Protein AF-H0FZ04-F1 (afdb_monomer_lite)

Sequence (799 aa):
MSITSPDDRISTYNPVVPTTEFPATFPLFDNDDIKVYVDGEERVDFAVSATYVEGISNDAKAVFATGVTGKVEVVGARDPHRTNRFKNGAPLPIRDQNLALDTLQAEVQEARRDISRSVKVPFGSEGFGIELGDPGQFLAVGADGQSIVTTNPPSGSGDMNSAVYDPEGRPDQFVLNIINRRFVSGMNADPVNNANRIAAAVTEWGSLGVGEIDINFPSGSLLIGVPPAWQVGGAQEGTAVRLTTGSKINFVGHGTILIPATNKIEMFVQNGMTDLAFQGIHFDNSPNGVLNNQAKPGTYTLGGGVAGLGNAANAAIRQYRGANLKVEDCKFSAFITGAEYIGNFDNIAELVGVLESVDVKAIGCAFPHLIHQPKEIYMHGGRCEDNIDSLNSSGSTLQDPGHFLYLTNRSGAFPDLIVISDIRDRGGMSSALKVRKGKQVTMGNINVFGSGRGVEISNVEKATVSDIVVSLDPAKHIAAVDSGPAGLELVNSGYVDITNVEIDIRGCAAFGARIQTDTPTTLPYANRGARVRNMTVMQDFANVGGGFPGQTGAVGKAPLICLDQVGLEITAFRHLHYGTIANTRAPIDLRNCDDARVIDARHICPDGDPTDKHRIVQFDASCSNGFVSLERDAIDVTAPLVNTSSTSIVSDLGTGNKIFVVGGYDAAYTPSVTFATPGNLSVAYAFQNGLYRLDGEWADVDFDVKFTPTYTTSGGEFRINLPFAAATGRDWAGEISIASKIDLGTNTRSIGLVVPAGASYALIRENQDNAVGGYTLQAAILSGTADVQVTGHIRYKRA

Radius of gyration: 42.65 Å; chains: 1; bounding b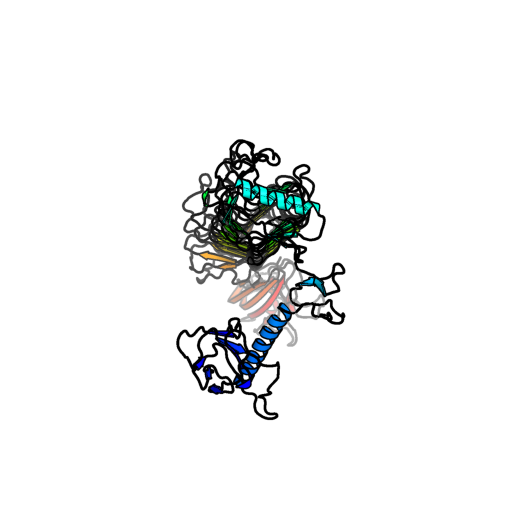ox: 112×84×124 Å

Structure (mmCIF, N/CA/C/O backbone):
data_AF-H0FZ04-F1
#
_entry.id   AF-H0FZ04-F1
#
loop_
_atom_site.group_PDB
_atom_site.id
_atom_site.type_symbol
_atom_site.label_atom_id
_atom_site.label_alt_id
_atom_site.label_comp_id
_atom_site.label_asym_id
_atom_site.label_entity_id
_atom_site.label_seq_id
_atom_site.pdbx_PDB_ins_code
_atom_site.Cartn_x
_atom_site.Cartn_y
_atom_site.Cartn_z
_atom_site.occupancy
_atom_site.B_iso_or_equiv
_atom_site.auth_seq_id
_atom_site.auth_comp_id
_atom_site.auth_asym_id
_atom_site.auth_atom_id
_atom_site.pdbx_PDB_model_num
ATOM 1 N N . MET A 1 1 ? 27.392 -24.748 -2.442 1.00 30.59 1 MET A N 1
ATOM 2 C CA . MET A 1 1 ? 27.437 -25.157 -3.859 1.00 30.59 1 MET A CA 1
ATOM 3 C C . MET A 1 1 ? 28.778 -24.720 -4.410 1.00 30.59 1 MET A C 1
ATOM 5 O O . MET A 1 1 ? 29.056 -23.529 -4.379 1.00 30.59 1 MET A O 1
ATOM 9 N N . SER A 1 2 ? 29.628 -25.677 -4.785 1.00 28.59 2 SER A N 1
ATOM 10 C CA . SER A 1 2 ? 30.872 -25.399 -5.507 1.00 28.59 2 SER A CA 1
ATOM 11 C C . SER A 1 2 ? 30.493 -25.035 -6.940 1.00 28.59 2 SER A C 1
ATOM 13 O O . SER A 1 2 ? 29.762 -25.787 -7.580 1.00 28.59 2 SER A O 1
ATOM 15 N N . ILE A 1 3 ? 30.906 -23.864 -7.414 1.00 30.61 3 ILE A N 1
ATOM 16 C CA . ILE A 1 3 ? 30.773 -23.502 -8.824 1.00 30.61 3 ILE A CA 1
ATOM 17 C C . ILE A 1 3 ? 32.007 -24.046 -9.543 1.00 30.61 3 ILE A C 1
ATOM 19 O O . ILE A 1 3 ? 33.107 -23.528 -9.376 1.00 30.61 3 ILE A O 1
ATOM 23 N N . THR A 1 4 ? 31.854 -25.121 -10.311 1.00 44.06 4 THR A N 1
ATOM 24 C CA . THR A 1 4 ? 32.871 -25.492 -11.295 1.00 44.06 4 THR A CA 1
ATOM 25 C C . THR A 1 4 ? 32.761 -24.497 -12.445 1.00 44.06 4 THR A C 1
ATOM 27 O O . THR A 1 4 ? 31.741 -24.422 -13.134 1.00 44.06 4 THR A O 1
ATOM 30 N N . SER A 1 5 ? 33.774 -23.642 -12.578 1.00 44.50 5 SER A N 1
ATOM 31 C CA . SER A 1 5 ? 33.934 -22.757 -13.730 1.00 44.50 5 SER A CA 1
ATOM 32 C C . SER A 1 5 ? 33.932 -23.590 -15.017 1.00 44.50 5 SER A C 1
ATOM 34 O O . SER A 1 5 ? 34.484 -24.690 -14.990 1.00 44.50 5 SER A O 1
ATOM 36 N N . PRO A 1 6 ? 33.337 -23.098 -16.120 1.00 49.50 6 PRO A N 1
ATOM 37 C CA . PRO A 1 6 ? 33.414 -23.765 -17.415 1.00 49.50 6 PRO A CA 1
ATOM 38 C C . PRO A 1 6 ? 34.866 -24.130 -17.733 1.00 49.50 6 PRO A C 1
ATOM 40 O O . PRO A 1 6 ? 35.738 -23.262 -17.692 1.00 49.50 6 PRO A O 1
ATOM 43 N N . ASP A 1 7 ? 35.116 -25.409 -17.987 1.00 64.25 7 ASP A N 1
ATOM 44 C CA . ASP A 1 7 ? 36.432 -25.936 -18.329 1.00 64.25 7 ASP A CA 1
ATOM 45 C C . ASP A 1 7 ? 36.414 -26.319 -19.810 1.00 64.25 7 ASP A C 1
ATOM 47 O O . ASP A 1 7 ? 35.649 -27.188 -20.238 1.00 64.25 7 ASP A O 1
ATOM 51 N N . ASP A 1 8 ? 37.231 -25.642 -20.614 1.00 69.81 8 ASP A N 1
ATOM 52 C CA . ASP A 1 8 ? 37.318 -25.904 -22.050 1.00 69.81 8 ASP A CA 1
ATOM 53 C C . ASP A 1 8 ? 38.012 -27.249 -22.360 1.00 69.81 8 ASP A C 1
ATOM 55 O O . ASP A 1 8 ? 37.997 -27.675 -23.515 1.00 69.81 8 ASP A O 1
ATOM 59 N N . ARG A 1 9 ? 38.558 -27.943 -21.340 1.00 84.06 9 ARG A N 1
ATOM 60 C CA . ARG A 1 9 ? 39.301 -29.221 -21.406 1.00 84.06 9 ARG A CA 1
ATOM 61 C C . ARG A 1 9 ? 40.410 -29.224 -22.458 1.00 84.06 9 ARG A C 1
ATOM 63 O O . ARG A 1 9 ? 40.648 -30.228 -23.132 1.00 84.06 9 ARG A O 1
ATOM 70 N N . ILE A 1 10 ? 41.072 -28.080 -22.613 1.00 91.56 10 ILE A N 1
ATOM 71 C CA . ILE A 1 10 ? 42.197 -27.886 -23.525 1.00 91.56 10 ILE A CA 1
ATOM 72 C C . ILE A 1 10 ? 43.300 -27.145 -22.774 1.00 91.56 10 ILE A C 1
ATOM 74 O O . ILE A 1 10 ? 43.073 -26.078 -22.204 1.00 91.56 10 ILE A O 1
ATOM 78 N N . SER A 1 11 ? 44.509 -27.694 -22.816 1.00 93.56 11 SER A N 1
ATOM 79 C CA . SER A 1 11 ? 45.725 -27.034 -22.346 1.00 93.56 11 SER A CA 1
ATOM 80 C C . SER A 1 11 ? 46.655 -26.823 -23.533 1.00 93.56 11 SER A C 1
ATOM 82 O O . SER A 1 11 ? 47.084 -27.785 -24.169 1.00 93.56 11 SER A O 1
ATOM 84 N N . THR A 1 12 ? 46.958 -25.564 -23.847 1.00 94.94 12 THR A N 1
ATOM 85 C CA . THR A 1 12 ? 47.806 -25.201 -24.990 1.00 94.94 12 THR A CA 1
ATOM 86 C C . THR A 1 12 ? 49.172 -24.717 -24.519 1.00 94.94 12 THR A C 1
ATOM 88 O O . THR A 1 12 ? 49.281 -23.836 -23.667 1.00 94.94 12 THR A O 1
ATOM 91 N N . TYR A 1 13 ? 50.221 -25.254 -25.131 1.00 96.25 13 TYR A N 1
ATOM 92 C CA . TYR A 1 13 ? 51.619 -24.931 -24.878 1.00 96.25 13 TYR A CA 1
ATOM 93 C C . TYR A 1 13 ? 52.319 -24.562 -26.189 1.00 96.25 13 TYR A C 1
ATOM 95 O O . TYR A 1 13 ? 51.899 -24.977 -27.265 1.00 96.25 13 TYR A O 1
ATOM 103 N N . ASN A 1 14 ? 53.399 -23.784 -26.109 1.00 96.56 14 ASN A N 1
ATOM 104 C CA . ASN A 1 14 ? 54.244 -23.468 -27.265 1.00 96.56 14 ASN A CA 1
ATOM 105 C C . ASN A 1 14 ? 55.738 -23.456 -26.876 1.00 96.56 14 ASN A C 1
ATOM 107 O O . ASN A 1 14 ? 56.360 -22.389 -26.832 1.00 96.56 14 ASN A O 1
ATOM 111 N N . PRO A 1 15 ? 56.312 -24.605 -26.468 1.00 95.19 15 PRO A N 1
ATOM 112 C CA . PRO A 1 15 ? 57.720 -24.706 -26.094 1.00 95.19 15 PRO A CA 1
ATOM 113 C C . PRO A 1 15 ? 58.668 -24.316 -27.236 1.00 95.19 15 PRO A C 1
ATOM 115 O O . PRO A 1 15 ? 58.660 -24.905 -28.317 1.00 95.19 15 PRO A O 1
ATOM 118 N N . VAL A 1 16 ? 59.559 -23.364 -26.952 1.00 94.19 16 VAL A N 1
ATOM 119 C CA . VAL A 1 16 ? 60.675 -22.972 -27.839 1.00 94.19 16 VAL A CA 1
ATOM 120 C C . VAL A 1 16 ? 61.965 -23.758 -27.567 1.00 94.19 16 VAL A C 1
ATOM 122 O O . VAL A 1 16 ? 62.942 -23.626 -28.297 1.00 94.19 16 VAL A O 1
ATOM 125 N N . VAL A 1 17 ? 61.973 -24.581 -26.515 1.00 94.69 17 VAL A N 1
ATOM 126 C CA . VAL A 1 17 ? 63.047 -25.522 -26.169 1.00 94.69 17 VAL A CA 1
ATOM 127 C C . VAL A 1 17 ? 62.456 -26.927 -26.025 1.00 94.69 17 VAL A C 1
ATOM 129 O O . VAL A 1 17 ? 61.313 -27.030 -25.573 1.00 94.69 17 VAL A O 1
ATOM 132 N N . PRO A 1 18 ? 63.186 -28.004 -26.380 1.00 97.12 18 PRO A N 1
ATOM 133 C CA . PRO A 1 18 ? 62.667 -29.368 -26.292 1.00 97.12 18 PRO A CA 1
ATOM 134 C C . PRO A 1 18 ? 62.122 -29.678 -24.893 1.00 97.12 18 PRO A C 1
ATOM 136 O O . PRO A 1 18 ? 62.878 -29.742 -23.925 1.00 97.12 18 PRO A O 1
ATOM 139 N N . THR A 1 19 ? 60.804 -29.852 -24.795 1.00 97.75 19 THR A N 1
ATOM 140 C CA . THR A 1 19 ? 60.079 -30.063 -23.534 1.00 97.75 19 THR A CA 1
ATOM 141 C C . THR A 1 19 ? 59.377 -31.413 -23.579 1.00 97.75 19 THR A C 1
ATOM 143 O O . THR A 1 19 ? 58.749 -31.752 -24.577 1.00 97.75 19 THR A O 1
ATOM 146 N N . THR A 1 20 ? 59.520 -32.215 -22.527 1.00 97.81 20 THR A N 1
ATOM 147 C CA . THR A 1 20 ? 59.006 -33.593 -22.497 1.00 97.81 20 THR A CA 1
ATOM 148 C C . THR A 1 20 ? 57.697 -33.743 -21.736 1.00 97.81 20 THR A C 1
ATOM 150 O O . THR A 1 20 ? 57.059 -34.773 -21.884 1.00 97.81 20 THR A O 1
ATOM 153 N N . GLU A 1 21 ? 57.290 -32.769 -20.921 1.00 98.19 21 GLU A N 1
ATOM 154 C CA . GLU A 1 21 ? 56.110 -32.879 -20.056 1.00 98.19 21 GLU A CA 1
ATOM 155 C C . GLU A 1 21 ? 55.128 -31.730 -20.298 1.00 98.19 21 GLU A C 1
ATOM 157 O O . GLU A 1 21 ? 55.513 -30.562 -20.259 1.00 98.19 21 GLU A O 1
ATOM 162 N N . PHE A 1 22 ? 53.855 -32.070 -20.493 1.00 98.00 22 PHE A N 1
ATOM 163 C CA . PHE A 1 22 ? 52.770 -31.128 -20.761 1.00 98.00 22 PHE A CA 1
ATOM 164 C C . PHE A 1 22 ? 51.592 -31.424 -19.822 1.00 98.00 22 PHE A C 1
ATOM 166 O O . PHE A 1 22 ? 50.894 -32.420 -20.027 1.00 98.00 22 PHE A O 1
ATOM 173 N N . PRO A 1 23 ? 51.394 -30.627 -18.755 1.00 97.38 23 PRO A N 1
ATOM 174 C CA . PRO A 1 23 ? 50.292 -30.827 -17.815 1.00 97.38 23 PRO A CA 1
ATOM 175 C C . PRO A 1 23 ? 48.907 -30.729 -18.478 1.00 97.38 23 PRO A C 1
ATOM 177 O O . PRO A 1 23 ? 48.724 -30.001 -19.447 1.00 97.38 23 PRO A O 1
ATOM 180 N N . ALA A 1 24 ? 47.915 -31.428 -17.934 1.00 95.00 24 ALA A N 1
ATOM 181 C CA . ALA A 1 24 ? 46.506 -31.170 -18.210 1.00 95.00 24 ALA A CA 1
ATOM 182 C C . ALA A 1 24 ? 45.972 -30.217 -17.130 1.00 95.00 24 ALA A C 1
ATOM 184 O O . ALA A 1 24 ? 46.071 -30.494 -15.937 1.00 95.00 24 ALA A O 1
ATOM 185 N N . THR A 1 25 ? 45.412 -29.077 -17.531 1.00 92.69 25 THR A N 1
ATOM 186 C CA . THR A 1 25 ? 44.824 -28.077 -16.615 1.00 92.69 25 THR A CA 1
ATOM 187 C C . THR A 1 25 ? 43.382 -28.405 -16.221 1.00 92.69 25 THR A C 1
ATOM 189 O O . THR A 1 25 ? 42.704 -27.563 -15.640 1.00 92.69 25 THR A O 1
ATOM 192 N N . PHE A 1 26 ? 42.927 -29.614 -16.548 1.00 88.44 26 PHE A N 1
ATOM 193 C CA . PHE A 1 26 ? 41.590 -30.139 -16.311 1.00 88.44 26 PHE A CA 1
ATOM 194 C C . PHE A 1 26 ? 41.685 -31.549 -15.704 1.00 88.44 26 PHE A C 1
ATOM 196 O O . PHE A 1 26 ? 42.663 -32.260 -15.955 1.00 88.44 26 PHE A O 1
ATOM 203 N N . PRO A 1 27 ? 40.695 -31.979 -14.905 1.00 88.50 27 PRO A N 1
ATOM 204 C CA . PRO A 1 27 ? 40.721 -33.285 -14.254 1.00 88.50 27 PRO A CA 1
ATOM 205 C C . PRO A 1 27 ? 40.596 -34.453 -15.249 1.00 88.50 27 PRO A C 1
ATOM 207 O O . PRO A 1 27 ? 39.780 -34.414 -16.183 1.00 88.50 27 PRO A O 1
ATOM 210 N N . LEU A 1 28 ? 41.361 -35.522 -14.991 1.00 89.44 28 LEU A N 1
ATOM 211 C CA . LEU A 1 28 ? 41.277 -36.819 -15.677 1.00 89.44 28 LEU A CA 1
ATOM 212 C C . LEU A 1 28 ? 40.706 -37.903 -14.772 1.00 89.44 28 LEU A C 1
ATOM 214 O O . LEU A 1 28 ? 40.906 -37.888 -13.556 1.00 89.44 28 LEU A O 1
ATOM 218 N N . PHE A 1 29 ? 40.029 -38.875 -15.373 1.00 85.88 29 PHE A N 1
ATOM 219 C CA . PHE A 1 29 ? 39.447 -40.018 -14.668 1.00 85.88 29 PHE A CA 1
ATOM 220 C C . PHE A 1 29 ? 40.064 -41.342 -15.126 1.00 85.88 29 PHE A C 1
ATOM 222 O O . PHE A 1 29 ? 40.096 -42.288 -14.339 1.00 85.88 29 PHE A O 1
ATOM 229 N N . ASP A 1 30 ? 40.599 -41.370 -16.345 1.00 89.19 30 ASP A N 1
ATOM 230 C CA . ASP A 1 30 ? 41.445 -42.424 -16.896 1.00 89.19 30 ASP A CA 1
ATOM 231 C C . ASP A 1 30 ? 42.598 -41.808 -17.717 1.00 89.19 30 ASP A C 1
ATOM 233 O O . ASP A 1 30 ? 42.529 -40.659 -18.155 1.00 89.19 30 ASP A O 1
ATOM 237 N N . ASN A 1 31 ? 43.674 -42.563 -17.934 1.00 93.44 31 ASN A N 1
ATOM 238 C CA . ASN A 1 31 ? 44.790 -42.139 -18.776 1.00 93.44 31 ASN A CA 1
ATOM 239 C C . ASN A 1 31 ? 44.381 -42.029 -20.250 1.00 93.44 31 ASN A C 1
ATOM 241 O O . ASN A 1 31 ? 44.954 -41.218 -20.974 1.00 93.44 31 ASN A O 1
ATOM 245 N N . ASP A 1 32 ? 43.377 -42.798 -20.672 1.00 92.75 32 ASP A N 1
ATOM 246 C CA . ASP A 1 32 ? 42.843 -42.756 -22.038 1.00 92.75 32 ASP A CA 1
ATOM 247 C C . ASP A 1 32 ? 41.937 -41.528 -22.286 1.00 92.75 32 ASP A C 1
ATOM 249 O O . ASP A 1 32 ? 41.511 -41.281 -23.413 1.00 92.75 32 ASP A O 1
ATOM 253 N N . ASP A 1 33 ? 41.677 -40.706 -21.259 1.00 90.69 33 ASP A N 1
ATOM 254 C CA . ASP A 1 33 ? 40.848 -39.498 -21.365 1.00 90.69 33 ASP A CA 1
ATOM 255 C C . ASP A 1 33 ? 41.566 -38.315 -22.046 1.00 90.69 33 ASP A C 1
ATOM 257 O O . ASP A 1 33 ? 40.977 -37.233 -22.127 1.00 90.69 33 ASP A O 1
ATOM 261 N N . ILE A 1 34 ? 42.812 -38.462 -22.523 1.00 94.44 34 ILE A N 1
ATOM 262 C CA . ILE A 1 34 ? 43.534 -37.391 -23.230 1.00 94.44 34 ILE A CA 1
ATOM 263 C C . ILE A 1 34 ? 43.989 -37.771 -24.630 1.00 94.44 34 ILE A C 1
ATOM 265 O O . ILE A 1 34 ? 44.487 -38.863 -24.888 1.00 94.44 34 ILE A O 1
ATOM 269 N N . LYS A 1 35 ? 43.914 -36.783 -25.518 1.00 96.56 35 LYS A N 1
ATOM 270 C CA . LYS A 1 35 ? 44.604 -36.754 -26.805 1.00 96.56 35 LYS A CA 1
ATOM 271 C C . LYS A 1 35 ? 45.598 -35.608 -26.812 1.00 96.56 35 LYS A C 1
ATOM 273 O O . LYS A 1 35 ? 45.345 -34.559 -26.219 1.00 96.56 35 LYS A O 1
ATOM 278 N N . VAL A 1 36 ? 46.724 -35.800 -27.488 1.00 95.94 36 VAL A N 1
ATOM 279 C CA . VAL A 1 36 ? 47.759 -34.773 -27.601 1.00 95.94 36 VAL A CA 1
ATOM 280 C C . VAL A 1 36 ? 47.998 -34.469 -29.066 1.00 95.94 36 VAL A C 1
ATOM 282 O O . VAL A 1 36 ? 48.229 -35.380 -29.854 1.00 95.94 36 VAL A O 1
ATOM 285 N N . TYR A 1 37 ? 47.970 -33.191 -29.420 1.00 96.88 37 TYR A N 1
ATOM 286 C CA . TYR A 1 37 ? 48.279 -32.709 -30.760 1.00 96.88 37 TYR A CA 1
ATOM 287 C C . TYR A 1 37 ? 49.565 -31.890 -30.718 1.00 96.88 37 TYR A C 1
ATOM 289 O O . TYR A 1 37 ? 49.755 -31.091 -29.802 1.00 96.88 37 TYR A O 1
ATOM 297 N N . VAL A 1 38 ? 50.443 -32.076 -31.701 1.00 96.44 38 VAL A N 1
ATOM 298 C CA . VAL A 1 38 ? 51.666 -31.283 -31.885 1.00 96.44 38 VAL A CA 1
ATOM 299 C C . VAL A 1 38 ? 51.621 -30.680 -33.281 1.00 96.44 38 VAL A C 1
ATOM 301 O O . VAL A 1 38 ? 51.531 -31.411 -34.262 1.00 96.44 38 VAL A O 1
ATOM 304 N N . ASP A 1 39 ? 51.617 -29.350 -33.358 1.00 94.38 39 ASP A N 1
ATOM 305 C CA . ASP A 1 39 ? 51.446 -28.564 -34.586 1.00 94.38 39 ASP A CA 1
ATOM 306 C C . ASP A 1 39 ? 50.217 -28.987 -35.421 1.00 94.38 39 ASP A C 1
ATOM 308 O O . ASP A 1 39 ? 50.205 -28.905 -36.646 1.00 94.38 39 ASP A O 1
ATOM 312 N N . GLY A 1 40 ? 49.152 -29.417 -34.733 1.00 90.75 40 GLY A N 1
ATOM 313 C CA . GLY A 1 40 ? 47.887 -29.852 -35.332 1.00 90.75 40 GLY A CA 1
ATOM 314 C C . GLY A 1 40 ? 47.807 -31.342 -35.680 1.00 90.75 40 GLY A C 1
ATOM 315 O O . GLY A 1 40 ? 46.720 -31.812 -36.008 1.00 90.75 40 GLY A O 1
ATOM 316 N N . GLU A 1 41 ? 48.899 -32.104 -35.564 1.00 93.50 41 GLU A N 1
ATOM 317 C CA . GLU A 1 41 ? 48.892 -33.557 -35.772 1.00 93.50 41 GLU A CA 1
ATOM 318 C C . GLU A 1 41 ? 48.697 -34.308 -34.450 1.00 93.50 41 GLU A C 1
ATOM 320 O O . GLU A 1 41 ? 49.414 -34.058 -33.480 1.00 93.50 41 GLU A O 1
ATOM 325 N N . GLU A 1 42 ? 47.742 -35.245 -34.399 1.00 95.69 42 GLU A N 1
ATOM 326 C CA . GLU A 1 42 ? 47.550 -36.122 -33.237 1.00 95.69 42 GLU A CA 1
ATOM 327 C C . GLU A 1 42 ? 48.782 -37.014 -33.048 1.00 95.69 42 GLU A C 1
ATOM 329 O O . GLU A 1 42 ? 49.269 -37.664 -33.976 1.00 95.69 42 GLU A O 1
ATOM 334 N N . ARG A 1 43 ? 49.290 -37.056 -31.821 1.00 96.81 43 ARG A N 1
ATOM 335 C CA . ARG A 1 43 ? 50.447 -37.850 -31.426 1.00 96.81 43 ARG A CA 1
ATOM 336 C C . ARG A 1 43 ? 49.990 -38.986 -30.540 1.00 96.81 43 ARG A C 1
ATOM 338 O O . ARG A 1 43 ? 49.125 -38.806 -29.698 1.00 96.81 43 ARG A O 1
ATOM 345 N N . VAL A 1 44 ? 50.610 -40.147 -30.712 1.00 96.06 44 VAL A N 1
ATOM 346 C CA . VAL A 1 44 ? 50.357 -41.356 -29.903 1.00 96.06 44 VAL A CA 1
ATOM 347 C C . VAL A 1 44 ? 51.614 -41.831 -29.172 1.00 96.06 44 VAL A C 1
ATOM 349 O O . VAL A 1 44 ? 51.584 -42.800 -28.424 1.00 96.06 44 VAL A O 1
ATOM 352 N N . ASP A 1 45 ? 52.742 -41.155 -29.387 1.00 95.56 45 ASP A N 1
ATOM 353 C CA . ASP A 1 45 ? 54.058 -41.456 -28.825 1.00 95.56 45 ASP A CA 1
ATOM 354 C C . ASP A 1 45 ? 54.324 -40.694 -27.513 1.00 95.56 45 ASP A C 1
ATOM 356 O O . ASP A 1 45 ? 55.416 -40.172 -27.279 1.00 95.56 45 ASP A O 1
ATOM 360 N N . PHE A 1 46 ? 53.319 -40.650 -26.638 1.00 97.50 46 PHE A N 1
ATOM 361 C CA . PHE A 1 46 ? 53.410 -40.103 -25.286 1.00 97.50 46 PHE A CA 1
ATOM 362 C C . PHE A 1 46 ? 52.878 -41.114 -24.261 1.00 97.50 46 PHE A C 1
ATOM 364 O O . PHE A 1 46 ? 52.117 -42.020 -24.588 1.00 97.50 46 PHE A O 1
ATOM 371 N N . ALA A 1 47 ? 53.283 -40.963 -23.004 1.00 97.12 47 ALA A N 1
ATOM 372 C CA . ALA A 1 47 ? 52.710 -41.666 -21.862 1.00 97.12 47 ALA A CA 1
ATOM 373 C C . ALA A 1 47 ? 51.971 -40.675 -20.958 1.00 97.12 47 ALA A C 1
ATOM 375 O O . ALA A 1 47 ? 52.368 -39.516 -20.858 1.00 97.12 47 ALA A O 1
ATOM 376 N N . VAL A 1 48 ? 50.931 -41.122 -20.257 1.00 97.19 48 VAL A N 1
ATOM 377 C CA . VAL A 1 48 ? 50.242 -40.295 -19.253 1.00 97.19 48 VAL A CA 1
ATOM 378 C C . VAL A 1 48 ? 50.809 -40.588 -17.873 1.00 97.19 48 VAL A C 1
ATOM 380 O O . VAL A 1 48 ? 50.833 -41.736 -17.430 1.00 97.19 48 VAL A O 1
ATOM 383 N N . SER A 1 49 ? 51.269 -39.547 -17.184 1.00 97.38 49 SER A N 1
ATOM 384 C CA . SER A 1 49 ? 51.642 -39.611 -15.771 1.00 97.38 49 SER A CA 1
ATOM 385 C C . SER A 1 49 ? 50.576 -38.879 -14.965 1.00 97.38 49 SER A C 1
ATOM 387 O O . SER A 1 49 ? 50.375 -37.687 -15.162 1.00 97.38 49 SER A O 1
ATOM 389 N N . ALA A 1 50 ? 49.874 -39.605 -14.098 1.00 96.12 50 ALA A N 1
ATOM 390 C CA . ALA A 1 50 ? 48.730 -39.110 -13.340 1.00 96.12 50 ALA A CA 1
ATOM 391 C C . ALA A 1 50 ? 48.612 -39.862 -12.005 1.00 96.12 50 ALA A C 1
ATOM 393 O O . ALA A 1 50 ? 48.817 -41.080 -11.961 1.00 96.12 50 ALA A O 1
ATOM 394 N N . THR A 1 51 ? 48.261 -39.160 -10.925 1.00 95.56 51 THR A N 1
ATOM 395 C CA . THR A 1 51 ? 47.947 -39.766 -9.625 1.00 95.56 51 THR A CA 1
ATOM 396 C C . THR A 1 51 ? 46.444 -39.714 -9.382 1.00 95.56 51 THR A C 1
ATOM 398 O O . THR A 1 51 ? 45.870 -38.651 -9.151 1.00 95.56 51 THR A O 1
ATOM 401 N N . TYR A 1 52 ? 45.790 -40.876 -9.378 1.00 86.12 52 TYR A N 1
ATOM 402 C CA . TYR A 1 52 ? 44.351 -40.962 -9.129 1.00 86.12 52 TYR A CA 1
ATOM 403 C C . TYR A 1 52 ? 44.057 -41.057 -7.635 1.00 86.12 52 TYR A C 1
ATOM 405 O O . TYR A 1 52 ? 44.039 -42.142 -7.047 1.00 86.12 52 TYR A O 1
ATOM 413 N N . VAL A 1 53 ? 43.776 -39.914 -7.017 1.00 83.06 53 VAL A N 1
ATOM 414 C CA . VAL A 1 53 ? 43.212 -39.873 -5.668 1.00 83.06 53 VAL A CA 1
ATOM 415 C C . VAL A 1 53 ? 41.705 -40.004 -5.822 1.00 83.06 53 VAL A C 1
ATOM 417 O O . VAL A 1 53 ? 41.042 -39.132 -6.370 1.00 83.06 53 VAL A O 1
ATOM 420 N N . GLU A 1 54 ? 41.163 -41.141 -5.382 1.00 76.06 54 GLU A N 1
ATOM 421 C CA . GLU A 1 54 ? 39.717 -41.403 -5.437 1.00 76.06 54 GLU A CA 1
ATOM 422 C C . GLU A 1 54 ? 39.174 -41.457 -6.878 1.00 76.06 54 GLU A C 1
ATOM 424 O O . GLU A 1 54 ? 38.018 -41.127 -7.143 1.00 76.06 54 GLU A O 1
ATOM 429 N N . GLY A 1 55 ? 40.011 -41.910 -7.819 1.00 79.00 55 GLY A N 1
ATOM 430 C CA . GLY A 1 55 ? 39.650 -42.075 -9.229 1.00 79.00 55 GLY A CA 1
ATOM 431 C C . GLY A 1 55 ? 39.520 -40.760 -10.000 1.00 79.00 55 GLY A C 1
ATOM 432 O O . GLY A 1 55 ? 38.794 -40.733 -10.988 1.00 79.00 55 GLY A O 1
ATOM 433 N N . ILE A 1 56 ? 40.145 -39.683 -9.519 1.00 83.12 56 ILE A N 1
ATOM 434 C CA . ILE A 1 56 ? 40.333 -38.420 -10.242 1.00 83.12 56 ILE A CA 1
ATOM 435 C C . ILE A 1 56 ? 41.810 -38.041 -10.119 1.00 83.12 56 ILE A C 1
ATOM 437 O O . ILE A 1 56 ? 42.377 -38.122 -9.027 1.00 83.12 56 ILE A O 1
ATOM 441 N N . SER A 1 57 ? 42.435 -37.637 -11.219 1.00 91.88 57 SER A N 1
ATOM 442 C CA . SER A 1 57 ? 43.759 -37.020 -11.222 1.00 91.88 57 SER A CA 1
ATOM 443 C C . SER A 1 57 ? 43.633 -35.543 -11.577 1.00 91.88 57 SER A C 1
ATOM 445 O O . SER A 1 57 ? 43.062 -35.182 -12.604 1.00 91.88 57 SER A O 1
ATOM 447 N N . ASN A 1 58 ? 44.179 -34.695 -10.704 1.00 92.69 58 ASN A N 1
ATOM 448 C CA . ASN A 1 58 ? 44.322 -33.248 -10.914 1.00 92.69 58 ASN A CA 1
ATOM 449 C C . ASN A 1 58 ? 45.780 -32.854 -11.221 1.00 92.69 58 ASN A C 1
ATOM 451 O O . ASN A 1 58 ? 46.106 -31.673 -11.279 1.00 92.69 58 ASN A O 1
ATOM 455 N N . ASP A 1 59 ? 46.670 -33.840 -11.339 1.00 95.00 59 ASP A N 1
ATOM 456 C CA . ASP A 1 59 ? 48.114 -33.691 -11.548 1.00 95.00 59 ASP A CA 1
ATOM 457 C C . ASP A 1 59 ? 48.585 -34.375 -12.841 1.00 95.00 59 ASP A C 1
ATOM 459 O O . ASP A 1 59 ? 49.778 -34.630 -13.018 1.00 95.00 59 ASP A O 1
ATOM 463 N N . ALA A 1 60 ? 47.648 -34.695 -13.736 1.00 96.56 60 ALA A N 1
ATOM 464 C CA . ALA A 1 60 ? 47.936 -35.422 -14.954 1.00 96.56 60 ALA A CA 1
ATOM 465 C C . ALA A 1 60 ? 48.816 -34.624 -15.925 1.00 96.56 60 ALA A C 1
ATOM 467 O O . ALA A 1 60 ? 48.660 -33.414 -16.093 1.00 96.56 60 ALA A O 1
ATOM 468 N N . LYS A 1 61 ? 49.720 -35.324 -16.612 1.00 97.56 61 LYS A N 1
ATOM 469 C CA . LYS A 1 61 ? 50.588 -34.776 -17.659 1.00 97.56 61 LYS A CA 1
ATOM 470 C C . LYS A 1 61 ? 50.818 -35.781 -18.784 1.00 97.56 61 LYS A C 1
ATOM 472 O O . LYS A 1 61 ? 51.003 -36.973 -18.532 1.00 97.56 61 LYS A O 1
ATOM 477 N N . ALA A 1 62 ? 50.873 -35.283 -20.015 1.00 97.69 62 ALA A N 1
ATOM 478 C CA . ALA A 1 62 ? 51.396 -36.021 -21.156 1.00 97.69 62 ALA A CA 1
ATOM 479 C C . ALA A 1 62 ? 52.929 -35.944 -21.162 1.00 97.69 62 ALA A C 1
ATOM 481 O O . ALA A 1 62 ? 53.503 -34.858 -21.063 1.00 97.69 62 ALA A O 1
ATOM 482 N N . VAL A 1 63 ? 53.593 -37.095 -21.260 1.00 97.62 63 VAL A N 1
ATOM 483 C CA . VAL A 1 63 ? 55.049 -37.244 -21.167 1.00 97.62 63 VAL A CA 1
ATOM 484 C C . VAL A 1 63 ? 55.592 -37.895 -22.437 1.00 97.62 63 VAL A C 1
ATOM 486 O O . VAL A 1 63 ? 55.339 -39.069 -22.698 1.00 97.62 63 VAL A O 1
ATOM 489 N N . PHE A 1 64 ? 56.373 -37.154 -23.216 1.00 97.44 64 PHE A N 1
ATOM 490 C CA . PHE A 1 64 ? 57.056 -37.655 -24.408 1.00 97.44 64 PHE A CA 1
ATOM 491 C C . PHE A 1 64 ? 58.447 -38.196 -24.068 1.00 97.44 64 PHE A C 1
ATOM 493 O O . PHE A 1 64 ? 59.172 -37.629 -23.249 1.00 97.44 64 PHE A O 1
ATOM 500 N N . ALA A 1 65 ? 58.862 -39.264 -24.755 1.00 94.62 65 ALA A N 1
ATOM 501 C CA . ALA A 1 65 ? 60.207 -39.829 -24.603 1.00 94.62 65 ALA A CA 1
ATOM 502 C C . ALA A 1 65 ? 61.312 -38.921 -25.182 1.00 94.62 65 ALA A C 1
ATOM 504 O O . ALA A 1 65 ? 62.460 -38.987 -24.749 1.00 94.62 65 ALA A O 1
ATOM 505 N N . THR A 1 66 ? 60.967 -38.076 -26.159 1.00 95.06 66 THR A N 1
ATOM 506 C CA . THR A 1 66 ? 61.853 -37.066 -26.759 1.00 95.06 66 THR A CA 1
ATOM 507 C C . THR A 1 66 ? 61.212 -35.691 -26.605 1.00 95.06 66 THR A C 1
ATOM 509 O O . THR A 1 66 ? 59.999 -35.564 -26.740 1.00 95.06 66 THR A O 1
ATOM 512 N N . GLY A 1 67 ? 62.008 -34.660 -26.308 1.00 95.75 67 GLY A N 1
ATOM 513 C CA . GLY A 1 67 ? 61.486 -33.306 -26.125 1.00 95.75 67 GLY A CA 1
ATOM 514 C C . GLY A 1 67 ? 60.836 -32.757 -27.397 1.00 95.75 67 GLY A C 1
ATOM 515 O O . GLY A 1 67 ? 61.400 -32.872 -28.484 1.00 95.75 67 GLY A O 1
ATOM 516 N N . VAL A 1 68 ? 59.669 -32.139 -27.239 1.00 96.81 68 VAL A N 1
ATOM 517 C CA . VAL A 1 68 ? 58.871 -31.537 -28.311 1.00 96.81 68 VAL A CA 1
ATOM 518 C C . VAL A 1 68 ? 59.030 -30.012 -28.279 1.00 96.81 68 VAL A C 1
ATOM 520 O O . VAL A 1 68 ? 59.116 -29.410 -27.207 1.00 96.81 68 VAL A O 1
ATOM 523 N N . THR A 1 69 ? 59.092 -29.393 -29.458 1.00 96.75 69 THR A N 1
ATOM 524 C CA . THR A 1 69 ? 59.013 -27.938 -29.689 1.00 96.75 69 THR A CA 1
ATOM 525 C C . THR A 1 69 ? 57.826 -27.647 -30.607 1.00 96.75 69 THR A C 1
ATOM 527 O O . THR A 1 69 ? 57.469 -28.528 -31.382 1.00 96.75 69 THR A O 1
ATOM 530 N N . GLY A 1 70 ? 57.269 -26.433 -30.580 1.00 94.88 70 GLY A N 1
ATOM 531 C CA . GLY A 1 70 ? 56.090 -26.068 -31.388 1.00 94.88 70 GLY A CA 1
ATOM 532 C C . GLY A 1 70 ? 54.793 -26.057 -30.576 1.00 94.88 70 GLY A C 1
ATOM 533 O O . GLY A 1 70 ? 54.834 -26.164 -29.350 1.00 94.88 70 GLY A O 1
ATOM 534 N N . LYS A 1 71 ? 53.638 -25.893 -31.231 1.00 95.75 71 LYS A N 1
ATOM 535 C CA . LYS A 1 71 ? 52.336 -25.797 -30.551 1.00 95.75 71 LYS A CA 1
ATOM 536 C C . LYS A 1 71 ? 51.913 -27.184 -30.071 1.00 95.75 71 LYS A C 1
ATOM 538 O O . LYS A 1 71 ? 51.738 -28.082 -30.883 1.00 95.75 71 LYS A O 1
ATOM 543 N N . VAL A 1 72 ? 51.694 -27.354 -28.772 1.00 96.25 72 VAL A N 1
ATOM 544 C CA . VAL A 1 72 ? 51.198 -28.606 -28.183 1.00 96.25 72 VAL A CA 1
ATOM 545 C C . VAL A 1 72 ? 49.834 -28.363 -27.555 1.00 96.25 72 VAL A C 1
ATOM 547 O O . VAL A 1 72 ? 49.673 -27.429 -26.774 1.00 96.25 72 VAL A O 1
ATOM 550 N N . GLU A 1 73 ? 48.851 -29.195 -27.875 1.00 96.75 73 GLU A N 1
ATOM 551 C CA . GLU A 1 73 ? 47.504 -29.141 -27.305 1.00 96.75 73 GLU A CA 1
ATOM 552 C C . GLU A 1 73 ? 47.190 -30.467 -26.618 1.00 96.75 73 GLU A C 1
ATOM 554 O O . GLU A 1 73 ? 47.139 -31.507 -27.270 1.00 96.75 73 GLU A O 1
ATOM 559 N N . VAL A 1 74 ? 46.978 -30.433 -25.302 1.00 95.88 74 VAL A N 1
ATOM 560 C CA . VAL A 1 74 ? 46.472 -31.568 -24.519 1.00 95.88 74 VAL A CA 1
ATOM 561 C C . VAL A 1 74 ? 44.965 -31.390 -24.388 1.00 95.88 74 VAL A C 1
ATOM 563 O O . VAL A 1 74 ? 44.509 -30.394 -23.829 1.00 95.88 74 VAL A O 1
ATOM 566 N N . VAL A 1 75 ? 44.193 -32.323 -24.937 1.00 94.25 75 VAL A N 1
ATOM 567 C CA . VAL A 1 75 ? 42.738 -32.213 -25.099 1.00 94.25 75 VAL A CA 1
ATOM 568 C C . VAL A 1 75 ? 42.051 -33.371 -24.388 1.00 94.25 75 VAL A C 1
ATOM 570 O O . VAL A 1 75 ? 42.447 -34.521 -24.566 1.00 94.25 75 VAL A O 1
ATOM 573 N N . GLY A 1 76 ? 41.005 -33.086 -23.612 1.00 91.44 76 GLY A N 1
ATOM 574 C CA . GLY A 1 76 ? 40.150 -34.120 -23.029 1.00 91.44 76 GLY A CA 1
ATOM 575 C C . GLY A 1 76 ? 39.332 -34.836 -24.110 1.00 91.44 76 GLY A C 1
ATOM 576 O O . GLY A 1 76 ? 38.601 -34.185 -24.854 1.00 91.44 76 GLY A O 1
ATOM 577 N N . ALA A 1 77 ? 39.445 -36.162 -24.200 1.00 87.19 77 ALA A N 1
ATOM 578 C CA . ALA A 1 77 ? 38.890 -36.996 -25.275 1.00 87.19 77 ALA A CA 1
ATOM 579 C C . ALA A 1 77 ? 37.978 -38.131 -24.777 1.00 87.19 77 ALA A C 1
ATOM 581 O O . ALA A 1 77 ? 37.778 -39.127 -25.469 1.00 87.19 77 ALA A O 1
ATOM 582 N N . ARG A 1 78 ? 37.439 -37.994 -23.565 1.00 80.31 78 ARG A N 1
ATOM 583 C CA . ARG A 1 78 ? 36.610 -39.021 -22.935 1.00 80.31 78 ARG A CA 1
ATOM 584 C C . ARG A 1 78 ? 35.285 -39.223 -23.680 1.00 80.31 78 ARG A C 1
ATOM 586 O O . ARG A 1 78 ? 34.489 -38.292 -23.781 1.00 80.31 78 ARG A O 1
ATOM 593 N N . ASP A 1 79 ? 35.004 -40.462 -24.082 1.00 68.50 79 ASP A N 1
ATOM 594 C CA . ASP A 1 79 ? 33.666 -40.865 -24.528 1.00 68.50 79 ASP A CA 1
ATOM 595 C C . ASP A 1 79 ? 32.678 -40.849 -23.344 1.00 68.50 79 ASP A C 1
ATOM 597 O O . ASP A 1 79 ? 33.037 -41.316 -22.252 1.00 68.50 79 ASP A O 1
ATOM 601 N N . PRO A 1 80 ? 31.424 -40.386 -23.521 1.00 57.62 80 PRO A N 1
ATOM 602 C CA . PRO A 1 80 ? 30.412 -40.430 -22.470 1.00 57.62 80 PRO A CA 1
ATOM 603 C C . PRO A 1 80 ? 30.176 -41.872 -22.004 1.00 57.62 80 PRO A C 1
ATOM 605 O O . PRO A 1 80 ? 29.579 -42.686 -22.710 1.00 57.62 80 PRO A O 1
ATOM 608 N N . HIS A 1 81 ? 30.639 -42.216 -20.803 1.00 54.25 81 HIS A N 1
ATOM 609 C CA . HIS A 1 81 ? 30.432 -43.543 -20.239 1.00 54.25 81 HIS A CA 1
ATOM 610 C C . HIS A 1 81 ? 30.286 -43.490 -18.719 1.00 54.25 81 HIS A C 1
ATOM 612 O O . HIS A 1 81 ? 31.054 -42.849 -17.995 1.00 54.25 81 HIS A O 1
ATOM 618 N N . ARG A 1 82 ? 29.295 -44.237 -18.225 1.00 49.16 82 ARG A N 1
ATOM 619 C CA . ARG A 1 82 ? 28.994 -44.357 -16.800 1.00 49.16 82 ARG A CA 1
ATOM 620 C C . ARG A 1 82 ? 29.846 -45.456 -16.169 1.00 49.16 82 ARG A C 1
ATOM 622 O O . ARG A 1 82 ? 29.502 -46.635 -16.240 1.00 49.16 82 ARG A O 1
ATOM 629 N N . THR A 1 83 ? 30.902 -45.084 -15.461 1.00 58.06 83 THR A N 1
ATOM 630 C CA . THR A 1 83 ? 31.635 -45.991 -14.567 1.00 58.06 83 THR A CA 1
ATOM 631 C C . THR A 1 83 ? 30.921 -46.050 -13.213 1.00 58.06 83 THR A C 1
ATOM 633 O O . THR A 1 83 ? 30.999 -45.141 -12.390 1.00 58.06 83 THR A O 1
ATOM 636 N N . ASN A 1 84 ? 30.138 -47.109 -12.982 1.00 56.94 84 ASN A N 1
ATOM 637 C CA . ASN A 1 84 ? 29.335 -47.235 -11.765 1.00 56.94 84 ASN A CA 1
ATOM 638 C C . ASN A 1 84 ? 30.225 -47.523 -10.541 1.00 56.94 84 ASN A C 1
ATOM 640 O O . ASN A 1 84 ? 30.767 -48.619 -10.409 1.00 56.94 84 ASN A O 1
ATOM 644 N N . ARG A 1 85 ? 30.358 -46.547 -9.634 1.00 64.38 85 ARG A N 1
ATOM 645 C CA . ARG A 1 85 ? 31.125 -46.682 -8.379 1.00 64.38 85 ARG A CA 1
ATOM 646 C C . ARG A 1 85 ? 30.313 -47.287 -7.231 1.00 64.38 85 ARG A C 1
ATOM 648 O O . ARG A 1 85 ? 30.883 -47.686 -6.217 1.00 64.38 85 ARG A O 1
ATOM 655 N N . PHE A 1 86 ? 28.995 -47.409 -7.389 1.00 74.62 86 PHE A N 1
ATOM 656 C CA . PHE A 1 86 ? 28.135 -47.996 -6.367 1.00 74.62 86 PHE A CA 1
ATOM 657 C C . PHE A 1 86 ? 28.216 -49.526 -6.403 1.00 74.62 86 PHE A C 1
ATOM 659 O O . PHE A 1 86 ? 27.854 -50.163 -7.394 1.00 74.62 86 PHE A O 1
ATOM 666 N N . LYS A 1 87 ? 28.662 -50.132 -5.296 1.00 72.31 87 LYS A N 1
ATOM 667 C CA . LYS A 1 87 ? 28.580 -51.584 -5.091 1.00 72.31 87 LYS A CA 1
ATOM 668 C C . LYS A 1 87 ? 27.190 -51.946 -4.573 1.00 72.31 87 LYS A C 1
ATOM 670 O O . LYS A 1 87 ? 26.776 -51.456 -3.524 1.00 72.31 87 LYS A O 1
ATOM 675 N N . ASN A 1 88 ? 26.486 -52.832 -5.277 1.00 57.09 88 ASN A N 1
ATOM 676 C CA . ASN A 1 88 ? 25.195 -53.347 -4.816 1.00 57.09 88 ASN A CA 1
ATOM 677 C C . ASN A 1 88 ? 25.334 -53.977 -3.419 1.00 57.09 88 ASN A C 1
ATOM 679 O O . ASN A 1 88 ? 26.150 -54.874 -3.218 1.00 57.09 88 ASN A O 1
ATOM 683 N N . GLY A 1 89 ? 24.528 -53.499 -2.467 1.00 75.88 89 GLY A N 1
ATOM 684 C CA . GLY A 1 89 ? 24.502 -53.981 -1.081 1.00 75.88 89 GLY A CA 1
ATOM 685 C C . GLY A 1 89 ? 25.487 -53.303 -0.119 1.00 75.88 89 GLY A C 1
ATOM 686 O O . GLY A 1 89 ? 25.452 -53.608 1.070 1.00 75.88 89 GLY A O 1
ATOM 687 N N . ALA A 1 90 ? 26.337 -52.379 -0.584 1.00 77.00 90 ALA A N 1
ATOM 688 C CA . ALA A 1 90 ? 27.181 -51.571 0.298 1.00 77.00 90 ALA A CA 1
ATOM 689 C C . ALA A 1 90 ? 26.433 -50.313 0.798 1.00 77.00 90 ALA A C 1
ATOM 691 O O . ALA A 1 90 ? 25.583 -49.787 0.073 1.00 77.00 90 ALA A O 1
ATOM 692 N N . PRO A 1 91 ? 26.736 -49.800 2.009 1.00 77.81 91 PRO A N 1
ATOM 693 C CA . PRO A 1 91 ? 26.239 -48.499 2.459 1.00 77.81 91 PRO A CA 1
ATOM 694 C C . PRO A 1 91 ? 26.631 -47.407 1.461 1.00 77.81 91 PRO A C 1
ATOM 696 O O . PRO A 1 91 ? 27.779 -47.389 1.033 1.00 77.81 91 PRO A O 1
ATOM 699 N N . LEU A 1 92 ? 25.696 -46.515 1.113 1.00 80.75 92 LEU A N 1
ATOM 700 C CA . LEU A 1 92 ? 25.912 -45.381 0.205 1.00 80.75 92 LEU A CA 1
ATOM 701 C C . LEU A 1 92 ? 26.564 -44.219 0.968 1.00 80.75 92 LEU A C 1
ATOM 703 O O . LEU A 1 92 ? 25.863 -43.513 1.698 1.00 80.75 92 LEU A O 1
ATOM 707 N N . PRO A 1 93 ? 27.877 -43.978 0.837 1.00 82.31 93 PRO A N 1
ATOM 708 C CA . PRO A 1 93 ? 28.511 -42.857 1.507 1.00 82.31 93 PRO A CA 1
ATOM 709 C C . PRO A 1 93 ? 28.070 -41.562 0.812 1.00 82.31 93 PRO A C 1
ATOM 711 O O . PRO A 1 93 ? 28.107 -41.471 -0.414 1.00 82.31 93 PRO A O 1
ATOM 714 N N . ILE A 1 94 ? 27.699 -40.532 1.582 1.00 80.06 94 ILE A N 1
ATOM 715 C CA . ILE A 1 94 ? 27.321 -39.198 1.054 1.00 80.06 94 ILE A CA 1
ATOM 716 C C . ILE A 1 94 ? 28.400 -38.642 0.109 1.00 80.06 94 ILE A C 1
ATOM 718 O O . ILE A 1 94 ? 28.105 -37.980 -0.881 1.00 80.06 94 ILE A O 1
ATOM 722 N N . ARG A 1 95 ? 29.665 -38.964 0.381 1.00 78.44 95 ARG A N 1
ATOM 723 C CA . ARG A 1 95 ? 30.797 -38.594 -0.466 1.00 78.44 95 ARG A CA 1
ATOM 724 C C . ARG A 1 95 ? 30.693 -39.148 -1.895 1.00 78.44 95 ARG A C 1
ATOM 726 O O . ARG A 1 95 ? 30.932 -38.401 -2.838 1.00 78.44 95 ARG A O 1
ATOM 733 N N . ASP A 1 96 ? 30.292 -40.407 -2.061 1.00 76.31 96 ASP A N 1
ATOM 734 C CA . ASP A 1 96 ? 30.151 -41.025 -3.387 1.00 76.31 96 ASP A CA 1
ATOM 735 C C . ASP A 1 96 ? 28.946 -40.453 -4.144 1.00 76.31 96 ASP A C 1
ATOM 737 O O . ASP A 1 96 ? 28.963 -40.379 -5.371 1.00 76.31 96 ASP A O 1
ATOM 741 N N . GLN A 1 97 ? 27.917 -39.996 -3.420 1.00 80.75 97 GLN A N 1
ATOM 742 C CA . GLN A 1 97 ? 26.793 -39.271 -4.016 1.00 80.75 97 GLN A CA 1
ATOM 743 C C . GLN A 1 97 ? 27.229 -37.908 -4.561 1.00 80.75 97 GLN A C 1
ATOM 745 O O . GLN A 1 97 ? 26.876 -37.577 -5.689 1.00 80.75 97 GLN A O 1
ATOM 750 N N . ASN A 1 98 ? 28.037 -37.152 -3.812 1.00 77.31 98 ASN A N 1
ATOM 751 C CA . ASN A 1 98 ? 28.555 -35.863 -4.279 1.00 77.31 98 ASN A CA 1
ATOM 752 C C . ASN A 1 98 ? 29.430 -36.027 -5.532 1.00 77.31 98 ASN A C 1
ATOM 754 O O . ASN A 1 98 ? 29.214 -35.330 -6.515 1.00 77.31 98 ASN A O 1
ATOM 758 N N . LEU A 1 99 ? 30.330 -37.016 -5.552 1.00 74.19 99 LEU A N 1
ATOM 759 C CA . LEU A 1 99 ? 31.173 -37.291 -6.724 1.00 74.19 99 LEU A CA 1
ATOM 760 C C . LEU A 1 99 ? 30.363 -37.727 -7.959 1.00 74.19 99 LEU A C 1
ATOM 762 O O . LEU A 1 99 ? 30.698 -37.366 -9.089 1.00 74.19 99 LEU A O 1
ATOM 766 N N . ALA A 1 100 ? 29.288 -38.497 -7.761 1.00 76.56 100 ALA A N 1
ATOM 767 C CA . ALA A 1 100 ? 28.389 -38.875 -8.848 1.00 76.56 100 ALA A CA 1
ATOM 768 C C . ALA A 1 100 ? 27.624 -37.665 -9.411 1.00 76.56 100 ALA A C 1
ATOM 770 O O . ALA A 1 100 ? 27.444 -37.573 -10.625 1.00 76.56 100 ALA A O 1
ATOM 771 N N . LEU A 1 101 ? 27.205 -36.733 -8.548 1.00 79.75 101 LEU A N 1
ATOM 772 C CA . LEU A 1 101 ? 26.562 -35.485 -8.962 1.00 79.75 101 LEU A CA 1
ATOM 773 C C . LEU A 1 101 ? 27.535 -34.563 -9.710 1.00 79.75 101 LEU A C 1
ATOM 775 O O . LEU A 1 101 ? 27.156 -34.021 -10.745 1.00 79.75 101 LEU A O 1
ATOM 779 N N . ASP A 1 102 ? 28.788 -34.457 -9.259 1.00 73.50 102 ASP A N 1
ATOM 780 C CA . ASP A 1 102 ? 29.827 -33.678 -9.947 1.00 73.50 102 ASP A CA 1
ATOM 781 C C . ASP A 1 102 ? 30.122 -34.242 -11.348 1.00 73.50 102 ASP A C 1
ATOM 783 O O . ASP A 1 102 ? 30.220 -33.490 -12.318 1.00 73.50 102 ASP A O 1
ATOM 787 N N . THR A 1 103 ? 30.188 -35.573 -11.482 1.00 73.38 103 THR A N 1
ATOM 788 C CA . THR A 1 103 ? 30.382 -36.243 -12.783 1.00 73.38 103 THR A CA 1
ATOM 789 C C . THR A 1 103 ? 29.212 -35.965 -13.728 1.00 73.38 103 THR A C 1
ATOM 791 O O . THR A 1 103 ? 29.419 -35.604 -14.882 1.00 73.38 103 THR A O 1
ATOM 794 N N . LEU A 1 104 ? 27.975 -36.072 -13.230 1.00 77.50 104 LEU A N 1
ATOM 795 C CA . LEU A 1 104 ? 26.774 -35.802 -14.023 1.00 77.50 104 LEU A CA 1
ATOM 796 C C . LEU A 1 104 ? 26.708 -34.334 -14.461 1.00 77.50 104 LEU A C 1
ATOM 798 O O . LEU A 1 104 ? 26.317 -34.037 -15.587 1.00 77.50 104 LEU A O 1
ATOM 802 N N . GLN A 1 105 ? 27.117 -33.407 -13.595 1.00 78.81 105 GLN A N 1
ATOM 803 C CA . GLN A 1 105 ? 27.198 -31.994 -13.944 1.00 78.81 105 GLN A CA 1
ATOM 804 C C . GLN A 1 105 ? 28.233 -31.739 -15.048 1.00 78.81 105 GLN A C 1
ATOM 806 O O . GLN A 1 105 ? 27.934 -30.981 -15.973 1.00 78.81 105 GLN A O 1
ATOM 811 N N . ALA A 1 106 ? 29.404 -32.380 -14.985 1.00 69.06 106 ALA A N 1
ATOM 812 C CA . ALA A 1 106 ? 30.416 -32.288 -16.037 1.00 69.06 106 ALA A CA 1
ATOM 813 C C . ALA A 1 106 ? 29.882 -32.824 -17.379 1.00 69.06 106 ALA A C 1
ATOM 815 O O . ALA A 1 106 ? 29.927 -32.109 -18.378 1.00 69.06 106 ALA A O 1
ATOM 816 N N . GLU A 1 107 ? 29.263 -34.010 -17.388 1.00 76.25 107 GLU A N 1
ATOM 817 C CA . GLU A 1 107 ? 28.664 -34.599 -18.597 1.00 76.25 107 GLU A CA 1
ATOM 818 C C . GLU A 1 107 ? 27.560 -33.707 -19.196 1.00 76.25 107 GLU A C 1
ATOM 820 O O . GLU A 1 107 ? 27.473 -33.545 -20.412 1.00 76.25 107 GLU A O 1
ATOM 825 N N . VAL A 1 108 ? 26.725 -33.072 -18.364 1.00 75.81 108 VAL A N 1
ATOM 826 C CA . VAL A 1 108 ? 25.679 -32.146 -18.836 1.00 75.81 108 VAL A CA 1
ATOM 827 C C . VAL A 1 108 ? 26.278 -30.873 -19.438 1.00 75.81 108 VAL A C 1
ATOM 829 O O . VAL A 1 108 ? 25.753 -30.357 -20.429 1.00 75.81 108 VAL A O 1
ATOM 832 N N . GLN A 1 109 ? 27.362 -30.348 -18.864 1.00 73.56 109 GLN A N 1
ATOM 833 C CA . GLN A 1 109 ? 28.065 -29.191 -19.424 1.00 73.56 109 GLN A CA 1
ATOM 834 C C . GLN A 1 109 ? 28.713 -29.533 -20.771 1.00 73.56 109 GLN A C 1
ATOM 836 O O . GLN A 1 109 ? 28.579 -28.752 -21.716 1.00 73.56 109 GLN A O 1
ATOM 841 N N . GLU A 1 110 ? 29.330 -30.710 -20.889 1.00 71.88 110 GLU A N 1
ATOM 842 C CA . GLU A 1 110 ? 29.905 -31.217 -22.140 1.00 71.88 110 GLU A CA 1
ATOM 843 C C . GLU A 1 110 ? 28.833 -31.436 -23.204 1.00 71.88 110 GLU A C 1
ATOM 845 O O . GLU A 1 110 ? 28.920 -30.864 -24.290 1.00 71.88 110 GLU A O 1
ATOM 850 N N . ALA A 1 111 ? 27.750 -32.140 -22.866 1.00 75.00 111 ALA A N 1
ATOM 851 C CA . ALA A 1 111 ? 26.625 -32.340 -23.770 1.00 75.00 111 ALA A CA 1
ATOM 852 C C . ALA A 1 111 ? 26.036 -31.000 -24.231 1.00 75.00 111 ALA A C 1
ATOM 854 O O . ALA A 1 111 ? 25.750 -30.818 -25.412 1.00 75.00 111 ALA A O 1
ATOM 855 N N . ARG A 1 112 ? 25.892 -30.016 -23.334 1.00 77.00 112 ARG A N 1
ATOM 856 C CA . ARG A 1 112 ? 25.406 -28.679 -23.704 1.00 77.00 112 ARG A CA 1
ATOM 857 C C . ARG A 1 112 ? 26.374 -27.949 -24.633 1.00 77.00 112 ARG A C 1
ATOM 859 O O . ARG A 1 112 ? 25.911 -27.294 -25.572 1.00 77.00 112 ARG A O 1
ATOM 866 N N . ARG A 1 113 ? 27.684 -28.029 -24.382 1.00 75.62 113 ARG A N 1
ATOM 867 C CA . ARG A 1 113 ? 28.725 -27.451 -25.247 1.00 75.62 113 ARG A CA 1
ATOM 868 C C . ARG A 1 113 ? 28.650 -28.064 -26.642 1.00 75.62 113 ARG A C 1
ATOM 870 O O . ARG A 1 113 ? 28.595 -27.326 -27.626 1.00 75.62 113 ARG A O 1
ATOM 877 N N . ASP A 1 114 ? 28.564 -29.383 -26.716 1.00 74.81 114 ASP A N 1
ATOM 878 C CA . ASP A 1 114 ? 28.585 -30.121 -27.975 1.00 74.81 114 ASP A CA 1
ATOM 879 C C . ASP A 1 114 ? 27.273 -29.923 -28.751 1.00 74.81 114 ASP A C 1
ATOM 881 O O . ASP A 1 114 ? 27.304 -29.608 -29.938 1.00 74.81 114 ASP A O 1
ATOM 885 N N . ILE A 1 115 ? 26.116 -29.925 -28.076 1.00 76.31 115 ILE A N 1
ATOM 886 C CA . ILE A 1 115 ? 24.817 -29.546 -28.665 1.00 76.31 115 ILE A CA 1
ATOM 887 C C . ILE A 1 115 ? 24.845 -28.106 -29.197 1.00 76.31 115 ILE A C 1
ATOM 889 O O . ILE A 1 115 ? 24.239 -27.808 -30.228 1.00 76.31 115 ILE A O 1
ATOM 893 N N . SER A 1 116 ? 25.538 -27.192 -28.513 1.00 68.00 116 SER A N 1
ATOM 894 C CA . SER A 1 116 ? 25.649 -25.796 -28.956 1.00 68.00 116 SER A CA 1
ATOM 895 C C . SER A 1 116 ? 26.531 -25.639 -30.195 1.00 68.00 116 SER A C 1
ATOM 897 O O . SER A 1 116 ? 26.277 -24.735 -30.986 1.00 68.00 116 SER A O 1
ATOM 899 N N . ARG A 1 117 ? 27.531 -26.514 -30.376 1.00 69.38 117 ARG A N 1
ATOM 900 C CA . ARG A 1 117 ? 28.416 -26.551 -31.555 1.00 69.38 117 ARG A CA 1
ATOM 901 C C . ARG A 1 117 ? 27.880 -27.429 -32.692 1.00 69.38 117 ARG A C 1
ATOM 903 O O . ARG A 1 117 ? 28.348 -27.309 -33.818 1.00 69.38 117 ARG A O 1
ATOM 910 N N . SER A 1 118 ? 26.916 -28.304 -32.411 1.00 77.00 118 SER A N 1
ATOM 911 C CA . SER A 1 118 ? 26.304 -29.181 -33.410 1.00 77.00 118 SER A CA 1
ATOM 912 C C . SER A 1 118 ? 25.419 -28.415 -34.396 1.00 77.00 118 SER A C 1
ATOM 914 O O . SER A 1 118 ? 24.761 -27.431 -34.045 1.00 77.00 118 SER A O 1
ATOM 916 N N . VAL A 1 119 ? 25.357 -28.906 -35.636 1.00 71.44 119 VAL A N 1
ATOM 917 C CA . VAL A 1 119 ? 24.350 -28.471 -36.606 1.00 71.44 119 VAL A CA 1
ATOM 918 C C . VAL A 1 119 ? 23.000 -29.029 -36.157 1.00 71.44 119 VAL A C 1
ATOM 920 O O . VAL A 1 119 ? 22.794 -30.242 -36.129 1.00 71.44 119 VAL A O 1
ATOM 923 N N . LYS A 1 120 ? 22.084 -28.142 -35.768 1.00 75.00 120 LYS A N 1
ATOM 924 C CA . LYS A 1 120 ? 20.763 -28.527 -35.262 1.00 75.00 120 LYS A CA 1
ATOM 925 C C . LYS A 1 120 ? 19.818 -28.805 -36.423 1.00 75.00 120 LYS A C 1
ATOM 927 O O . LYS A 1 120 ? 19.730 -28.007 -37.353 1.00 75.00 120 LYS A O 1
ATOM 932 N N . VAL A 1 121 ? 19.077 -29.901 -36.322 1.00 70.62 121 VAL A N 1
ATOM 933 C CA . VAL A 1 121 ? 18.006 -30.259 -37.256 1.00 70.62 121 VAL A CA 1
ATOM 934 C C . VAL A 1 121 ? 16.640 -30.097 -36.584 1.00 70.62 121 VAL A C 1
ATOM 936 O O . VAL A 1 121 ? 16.557 -30.174 -35.351 1.00 70.62 121 VAL A O 1
ATOM 939 N N . PRO A 1 122 ? 15.564 -29.840 -37.349 1.00 64.62 122 PRO A N 1
ATOM 940 C CA . PRO A 1 122 ? 14.210 -29.810 -36.813 1.00 64.62 122 PRO A CA 1
ATOM 941 C C . PRO A 1 122 ? 13.848 -31.090 -36.050 1.00 64.62 122 PRO A C 1
ATOM 943 O O . PRO A 1 122 ? 14.305 -32.190 -36.355 1.00 64.62 122 PRO A O 1
ATOM 946 N N . PHE A 1 123 ? 12.989 -30.953 -35.043 1.00 55.41 123 PHE A N 1
ATOM 947 C CA . PHE A 1 123 ? 12.532 -32.098 -34.264 1.00 55.41 123 PHE A CA 1
ATOM 948 C C . PHE A 1 123 ? 11.814 -33.118 -35.166 1.00 55.41 123 PHE A C 1
ATOM 950 O O . PHE A 1 123 ? 10.832 -32.781 -35.825 1.00 55.41 123 PHE A O 1
ATOM 957 N N . GLY A 1 124 ? 12.300 -34.364 -35.171 1.00 71.12 124 GLY A N 1
ATOM 958 C CA . GLY A 1 124 ? 11.721 -35.468 -35.941 1.00 71.12 124 GLY A CA 1
ATOM 959 C C . GLY A 1 124 ? 12.267 -35.651 -37.363 1.00 71.12 124 GLY A C 1
ATOM 960 O O . GLY A 1 124 ? 11.777 -36.540 -38.056 1.00 71.12 124 GLY A O 1
ATOM 961 N N . SER A 1 125 ? 13.258 -34.867 -37.804 1.00 68.75 125 SER A N 1
ATOM 962 C CA . SER A 1 125 ? 13.940 -35.100 -39.085 1.00 68.75 125 SER A CA 1
ATOM 963 C C . SER A 1 125 ? 15.182 -35.981 -38.925 1.00 68.75 125 SER A C 1
ATOM 965 O O . SER A 1 125 ? 15.850 -35.953 -37.890 1.00 68.75 125 SER A O 1
ATOM 967 N N . GLU A 1 126 ? 15.526 -36.735 -39.969 1.00 68.12 126 GLU A N 1
ATOM 968 C CA . GLU A 1 126 ? 16.845 -37.368 -40.071 1.00 68.12 126 GLU A CA 1
ATOM 969 C C . GLU A 1 126 ? 17.933 -36.281 -40.198 1.00 68.12 126 GLU A C 1
ATOM 971 O O . GLU A 1 126 ? 17.669 -35.173 -40.672 1.00 68.12 126 GLU A O 1
ATOM 976 N N . GLY A 1 127 ? 19.138 -36.555 -39.687 1.00 71.25 127 GLY A N 1
ATOM 977 C CA . GLY A 1 127 ? 20.262 -35.613 -39.723 1.00 71.25 127 GLY A CA 1
ATOM 978 C C . GLY A 1 127 ? 20.661 -35.218 -41.152 1.00 71.25 127 GLY A C 1
ATOM 979 O O . GLY A 1 127 ? 20.377 -35.948 -42.099 1.00 71.25 127 GLY A O 1
ATOM 980 N N . PHE A 1 128 ? 21.359 -34.091 -41.327 1.00 71.69 128 PHE A N 1
ATOM 981 C CA . PHE A 1 128 ? 21.895 -33.732 -42.644 1.00 71.69 128 PHE A CA 1
ATOM 982 C C . PHE A 1 128 ? 22.985 -34.728 -43.071 1.00 71.69 128 PHE A C 1
ATOM 984 O O . PHE A 1 128 ? 23.953 -34.944 -42.340 1.00 71.69 128 PHE A O 1
ATOM 991 N N . GLY A 1 129 ? 22.861 -35.299 -44.270 1.00 70.31 129 GLY A N 1
ATOM 992 C CA . GLY A 1 129 ? 23.985 -35.944 -44.944 1.00 70.31 129 GLY A CA 1
ATOM 993 C C . GLY A 1 129 ? 24.947 -34.865 -45.431 1.00 70.31 129 GLY A C 1
ATOM 994 O O . GLY A 1 129 ? 24.583 -34.068 -46.291 1.00 70.31 129 GLY A O 1
ATOM 995 N N . ILE A 1 130 ? 26.147 -34.795 -44.857 1.00 69.50 130 ILE A N 1
ATOM 996 C CA . ILE A 1 130 ? 27.178 -33.853 -45.304 1.00 69.50 130 ILE A CA 1
ATOM 997 C C . ILE A 1 130 ? 28.007 -34.559 -46.377 1.00 69.50 130 ILE A C 1
ATOM 999 O O . ILE A 1 130 ? 28.847 -35.401 -46.059 1.00 69.50 130 ILE A O 1
ATOM 1003 N N . GLU A 1 131 ? 27.770 -34.232 -47.645 1.00 70.81 131 GLU A N 1
ATOM 1004 C CA . GLU A 1 131 ? 28.693 -34.605 -48.718 1.00 70.81 131 GLU A CA 1
ATOM 1005 C C . GLU A 1 131 ? 29.920 -33.684 -48.651 1.00 70.81 131 GLU A C 1
ATOM 1007 O O . GLU A 1 131 ? 29.799 -32.457 -48.643 1.00 70.81 131 GLU A O 1
ATOM 1012 N N . LEU A 1 132 ? 31.115 -34.272 -48.540 1.00 68.94 132 LEU A N 1
ATOM 1013 C CA . LEU A 1 132 ? 32.364 -33.514 -48.573 1.00 68.94 132 LEU A CA 1
ATOM 1014 C C . LEU A 1 132 ? 32.606 -33.034 -50.007 1.00 68.94 132 LEU A C 1
ATOM 1016 O O . LEU A 1 132 ? 32.752 -33.848 -50.916 1.00 68.94 132 LEU A O 1
ATOM 1020 N N . GLY A 1 133 ? 32.640 -31.716 -50.190 1.00 74.81 133 GLY A N 1
ATOM 1021 C CA . GLY A 1 133 ? 32.989 -31.088 -51.463 1.00 74.81 133 GLY A CA 1
ATOM 1022 C C . GLY A 1 133 ? 34.480 -31.190 -51.778 1.00 74.81 133 GLY A C 1
ATOM 1023 O O . GLY A 1 133 ? 35.284 -31.623 -50.948 1.00 74.81 133 GLY A O 1
ATOM 1024 N N . ASP A 1 134 ? 34.856 -30.749 -52.977 1.00 83.00 134 ASP A N 1
ATOM 1025 C CA . ASP A 1 134 ? 36.261 -30.663 -53.379 1.00 83.00 134 ASP A CA 1
ATOM 1026 C C . ASP A 1 134 ? 37.045 -29.717 -52.439 1.00 83.00 134 ASP A C 1
ATOM 1028 O O . ASP A 1 134 ? 36.481 -28.740 -51.924 1.00 83.00 134 ASP A O 1
ATOM 1032 N N . PRO A 1 135 ? 38.358 -29.949 -52.218 1.00 73.56 135 PRO A N 1
ATOM 1033 C CA . PRO A 1 135 ? 39.191 -29.058 -51.415 1.00 73.56 135 PRO A CA 1
ATOM 1034 C C . PRO A 1 135 ? 39.052 -27.588 -51.839 1.00 73.56 135 PRO A C 1
ATOM 1036 O O . PRO A 1 135 ? 39.287 -27.236 -52.994 1.00 73.56 135 PRO A O 1
ATOM 1039 N N . GLY A 1 136 ? 38.690 -26.725 -50.886 1.00 71.12 136 GLY A N 1
ATOM 1040 C CA . GLY A 1 136 ? 38.479 -25.290 -51.111 1.00 71.12 136 GLY A CA 1
ATOM 1041 C C . GLY A 1 136 ? 37.016 -24.858 -51.253 1.00 71.12 136 GLY A C 1
ATOM 1042 O O . GLY A 1 136 ? 36.770 -23.662 -51.374 1.00 71.12 136 GLY A O 1
ATOM 1043 N N . GLN A 1 137 ? 36.048 -25.778 -51.210 1.00 77.25 137 GLN A N 1
ATOM 1044 C CA . GLN A 1 137 ? 34.620 -25.443 -51.158 1.00 77.25 137 GLN A CA 1
ATOM 1045 C C . GLN A 1 137 ? 34.131 -25.168 -49.725 1.00 77.25 137 GLN A C 1
ATOM 1047 O O . GLN A 1 137 ? 34.624 -25.746 -48.758 1.00 77.25 137 GLN A O 1
ATOM 1052 N N . PHE A 1 138 ? 33.135 -24.287 -49.593 1.00 73.00 138 PHE A N 1
ATOM 1053 C CA . PHE A 1 138 ? 32.449 -23.976 -48.337 1.00 73.00 138 PHE A CA 1
ATOM 1054 C C . PHE A 1 138 ? 31.168 -24.797 -48.195 1.00 73.00 138 PHE A C 1
ATOM 1056 O O . PHE A 1 138 ? 30.471 -25.033 -49.180 1.00 73.00 138 PHE A O 1
ATOM 1063 N N . LEU A 1 139 ? 30.814 -25.160 -46.962 1.00 76.38 139 LEU A N 1
ATOM 1064 C CA . LEU A 1 139 ? 29.494 -25.697 -46.633 1.00 76.38 139 LEU A CA 1
ATOM 1065 C C . LEU A 1 139 ? 28.530 -24.531 -46.386 1.00 76.38 139 LEU A C 1
ATOM 1067 O O . LEU A 1 139 ? 28.763 -23.707 -45.503 1.00 76.38 139 LEU A O 1
ATOM 1071 N N . ALA A 1 140 ? 27.447 -24.468 -47.151 1.00 74.00 140 ALA A N 1
ATOM 1072 C CA . ALA A 1 140 ? 26.374 -23.496 -46.983 1.00 74.00 140 ALA A CA 1
ATOM 1073 C C . ALA A 1 140 ? 25.046 -24.221 -46.757 1.00 74.00 140 ALA A C 1
ATOM 1075 O O . ALA A 1 140 ? 24.818 -25.293 -47.310 1.00 74.00 140 ALA A O 1
ATOM 1076 N N . VAL A 1 141 ? 24.144 -23.636 -45.967 1.00 70.81 141 VAL A N 1
ATOM 1077 C CA . VAL A 1 141 ? 22.757 -24.118 -45.922 1.00 70.81 141 VAL A CA 1
ATOM 1078 C C . VAL A 1 141 ? 22.110 -23.761 -47.258 1.00 70.81 141 VAL A C 1
ATOM 1080 O O . VAL A 1 141 ? 22.141 -22.601 -47.675 1.00 70.81 141 VAL A O 1
ATOM 1083 N N . GLY A 1 142 ? 21.575 -24.764 -47.946 1.00 69.25 142 GLY A N 1
ATOM 1084 C CA . GLY A 1 142 ? 20.882 -24.602 -49.212 1.00 69.25 142 GLY A CA 1
ATOM 1085 C C . GLY A 1 142 ? 19.693 -23.654 -49.080 1.00 69.25 142 GLY A C 1
ATOM 1086 O O . GLY A 1 142 ? 19.138 -23.449 -48.000 1.00 69.25 142 GLY A O 1
ATOM 1087 N N . ALA A 1 143 ? 19.278 -23.066 -50.201 1.00 70.75 143 ALA A N 1
ATOM 1088 C CA . ALA A 1 143 ? 18.165 -22.114 -50.238 1.00 70.75 143 ALA A CA 1
ATOM 1089 C C . ALA A 1 143 ? 16.821 -22.712 -49.766 1.00 70.75 143 ALA A C 1
ATOM 1091 O O . ALA A 1 143 ? 15.888 -21.974 -49.464 1.00 70.75 143 ALA A O 1
ATOM 1092 N N . ASP A 1 144 ? 16.723 -24.040 -49.696 1.00 69.00 144 ASP A N 1
ATOM 1093 C CA . ASP A 1 144 ? 15.581 -24.774 -49.150 1.00 69.00 144 ASP A CA 1
ATOM 1094 C C . ASP A 1 144 ? 15.556 -24.816 -47.610 1.00 69.00 144 ASP A C 1
ATOM 1096 O O . ASP A 1 144 ? 14.566 -25.254 -47.026 1.00 69.00 144 ASP A O 1
ATOM 1100 N N . GLY A 1 145 ? 16.628 -24.375 -46.942 1.00 64.12 145 GLY A N 1
ATOM 1101 C CA . GLY A 1 145 ? 16.784 -24.458 -45.491 1.00 64.12 145 GLY A CA 1
ATOM 1102 C C . GLY A 1 145 ? 16.881 -25.891 -44.957 1.00 64.12 145 GLY A C 1
ATOM 1103 O O . GLY A 1 145 ? 16.815 -26.082 -43.743 1.00 64.12 145 GLY A O 1
ATOM 1104 N N . GLN A 1 146 ? 16.998 -26.889 -45.840 1.00 65.69 146 GLN A N 1
ATOM 1105 C CA . GLN A 1 146 ? 16.935 -28.317 -45.510 1.00 65.69 146 GLN A CA 1
ATOM 1106 C C . GLN A 1 146 ? 18.105 -29.135 -46.066 1.00 65.69 146 GLN A C 1
ATOM 1108 O O . GLN A 1 146 ? 18.251 -30.301 -45.708 1.00 65.69 146 GLN A O 1
ATOM 1113 N N . SER A 1 147 ? 18.966 -28.542 -46.889 1.00 68.12 147 SER A N 1
ATOM 1114 C CA . SER A 1 147 ? 20.200 -29.167 -47.363 1.00 68.12 147 SER A CA 1
ATOM 1115 C C . SER A 1 147 ? 21.432 -28.404 -46.875 1.00 68.12 147 SER A C 1
ATOM 1117 O O . SER A 1 147 ? 21.382 -27.197 -46.648 1.00 68.12 147 SER A O 1
ATOM 1119 N N . ILE A 1 148 ? 22.557 -29.103 -46.709 1.00 72.12 148 ILE A N 1
ATOM 1120 C CA . ILE A 1 148 ? 23.877 -28.467 -46.697 1.00 72.12 148 ILE A CA 1
ATOM 1121 C C . ILE A 1 148 ? 24.483 -28.722 -48.071 1.00 72.12 148 ILE A C 1
ATOM 1123 O O . ILE A 1 148 ? 24.659 -29.869 -48.468 1.00 72.12 148 ILE A O 1
ATOM 1127 N N . VAL A 1 149 ? 24.764 -27.651 -48.804 1.00 80.56 149 VAL A N 1
ATOM 1128 C CA . VAL A 1 149 ? 25.359 -27.692 -50.138 1.00 80.56 149 VAL A CA 1
ATOM 1129 C C . VAL A 1 149 ? 26.800 -27.207 -50.076 1.00 80.56 149 VAL A C 1
ATOM 1131 O O . VAL A 1 149 ? 27.135 -26.287 -49.328 1.00 80.56 149 VAL A O 1
ATOM 1134 N N . THR A 1 150 ? 27.666 -27.807 -50.882 1.00 78.69 150 THR A N 1
ATOM 1135 C CA . THR A 1 150 ? 29.030 -27.321 -51.083 1.00 78.69 150 THR A CA 1
ATOM 1136 C C . THR A 1 150 ? 29.016 -26.243 -52.158 1.00 78.69 150 THR A C 1
ATOM 1138 O O . THR A 1 150 ? 28.536 -26.468 -53.270 1.00 78.69 150 THR A O 1
ATOM 1141 N N . THR A 1 151 ? 29.539 -25.064 -51.850 1.00 75.94 151 THR A N 1
ATOM 1142 C CA . THR A 1 151 ? 29.662 -23.957 -52.800 1.00 75.94 151 THR A CA 1
ATOM 1143 C C . THR A 1 151 ? 31.125 -23.590 -52.986 1.00 75.94 151 THR A C 1
ATOM 1145 O O . THR A 1 151 ? 31.903 -23.561 -52.033 1.00 75.94 151 THR A O 1
ATOM 1148 N N . ASN A 1 152 ? 31.509 -23.275 -54.222 1.00 77.81 152 ASN A N 1
ATOM 1149 C CA . ASN A 1 152 ? 32.804 -22.653 -54.475 1.00 77.81 152 ASN A CA 1
ATOM 1150 C C . ASN A 1 152 ? 32.901 -21.323 -53.703 1.00 77.81 152 ASN A C 1
ATOM 1152 O O . ASN A 1 152 ? 31.868 -20.674 -53.486 1.00 77.81 152 ASN A O 1
ATOM 1156 N N . PRO A 1 153 ? 34.117 -20.894 -53.316 1.00 65.69 153 PRO A N 1
ATOM 1157 C CA . PRO A 1 153 ? 34.343 -19.550 -52.805 1.00 65.69 153 PRO A CA 1
ATOM 1158 C C . PRO A 1 153 ? 33.722 -18.528 -53.765 1.00 65.69 153 PRO A C 1
ATOM 1160 O O . PRO A 1 153 ? 33.929 -18.650 -54.979 1.00 65.69 153 PRO A O 1
ATOM 1163 N N . PRO A 1 154 ? 32.974 -17.528 -53.275 1.00 64.81 154 PRO A N 1
ATOM 1164 C CA . PRO A 1 154 ? 32.500 -16.441 -54.117 1.00 64.81 154 PRO A CA 1
ATOM 1165 C C . PRO A 1 154 ? 33.689 -15.806 -54.844 1.00 64.81 154 PRO A C 1
ATOM 1167 O O . PRO A 1 154 ? 34.685 -15.439 -54.223 1.00 64.81 154 PRO A O 1
ATOM 1170 N N . SER A 1 155 ? 33.614 -15.685 -56.169 1.00 60.97 155 SER A N 1
ATOM 1171 C CA . SER A 1 155 ? 34.669 -15.064 -56.972 1.00 60.97 155 SER A CA 1
ATOM 1172 C C . SER A 1 155 ? 34.646 -13.542 -56.782 1.00 60.97 155 SER A C 1
ATOM 1174 O O . SER A 1 155 ? 34.099 -12.811 -57.606 1.00 60.97 155 SER A O 1
ATOM 1176 N N . GLY A 1 156 ? 35.198 -13.058 -55.672 1.00 55.03 156 GLY A N 1
ATOM 1177 C CA . GLY A 1 156 ? 35.348 -11.640 -55.359 1.00 55.03 156 GLY A CA 1
ATOM 1178 C C . GLY A 1 156 ? 36.664 -11.390 -54.629 1.00 55.03 156 GLY A C 1
ATOM 1179 O O . GLY A 1 156 ? 37.111 -12.220 -53.847 1.00 55.03 156 GLY A O 1
ATOM 1180 N N . SER A 1 157 ? 37.302 -10.248 -54.882 1.00 50.69 157 SER A N 1
ATOM 1181 C CA . SER A 1 157 ? 38.607 -9.848 -54.330 1.00 50.69 157 SER A CA 1
ATOM 1182 C C . SER A 1 157 ? 38.583 -9.482 -52.832 1.00 50.69 157 SER A C 1
ATOM 1184 O O . SER A 1 157 ? 39.323 -8.596 -52.409 1.00 50.69 157 SER A O 1
ATOM 1186 N N . GLY A 1 158 ? 37.700 -10.094 -52.041 1.00 51.44 158 GLY A N 1
ATOM 1187 C CA . GLY A 1 158 ? 37.607 -9.873 -50.599 1.00 51.44 158 GLY A CA 1
ATOM 1188 C C . GLY A 1 158 ? 38.696 -10.649 -49.861 1.00 51.44 158 GLY A C 1
ATOM 1189 O O . GLY A 1 158 ? 38.854 -11.849 -50.071 1.00 51.44 158 GLY A O 1
ATOM 1190 N N . ASP A 1 159 ? 39.457 -9.962 -49.013 1.00 50.19 159 ASP A N 1
ATOM 1191 C CA . ASP A 1 159 ? 40.477 -10.567 -48.154 1.00 50.19 159 ASP A CA 1
ATOM 1192 C C . ASP A 1 159 ? 39.817 -11.489 -47.113 1.00 50.19 159 ASP A C 1
ATOM 1194 O O . ASP A 1 159 ? 39.155 -11.031 -46.179 1.00 50.19 159 ASP A O 1
ATOM 1198 N N . MET A 1 160 ? 39.994 -12.802 -47.282 1.00 48.69 160 MET A N 1
ATOM 1199 C CA . MET A 1 160 ? 39.436 -13.825 -46.390 1.00 48.69 160 MET A CA 1
ATOM 1200 C C . MET A 1 160 ? 40.173 -13.940 -45.040 1.00 48.69 160 MET A C 1
ATOM 1202 O O . MET A 1 160 ? 39.813 -14.793 -44.233 1.00 48.69 160 MET A O 1
ATOM 1206 N N . ASN A 1 161 ? 41.180 -13.100 -44.755 1.00 51.12 161 ASN A N 1
ATOM 1207 C CA . ASN A 1 161 ? 41.851 -13.077 -43.445 1.00 51.12 161 ASN A CA 1
ATOM 1208 C C . ASN A 1 161 ? 41.084 -12.301 -42.363 1.00 51.12 161 ASN A C 1
ATOM 1210 O O . ASN A 1 161 ? 41.451 -12.363 -41.189 1.00 51.12 161 ASN A O 1
ATOM 1214 N N . SER A 1 162 ? 40.016 -11.585 -42.724 1.00 46.72 162 SER A N 1
ATOM 1215 C CA . SER A 1 162 ? 39.058 -11.058 -41.751 1.00 46.72 162 SER A CA 1
ATOM 1216 C C . SER A 1 162 ? 37.857 -12.000 -41.701 1.00 46.72 162 SER A C 1
ATOM 1218 O O . SER A 1 162 ? 37.269 -12.315 -42.729 1.00 46.72 162 SER A O 1
ATOM 1220 N N . ALA A 1 163 ? 37.539 -12.522 -40.519 1.00 40.84 163 ALA A N 1
ATOM 1221 C CA . ALA A 1 163 ? 36.708 -13.712 -40.317 1.00 40.84 163 ALA A CA 1
ATOM 1222 C C . ALA A 1 163 ? 35.223 -13.615 -40.744 1.00 40.84 163 ALA A C 1
ATOM 1224 O O . ALA A 1 163 ? 34.428 -14.454 -40.328 1.00 40.84 163 ALA A O 1
ATOM 1225 N N . VAL A 1 164 ? 34.803 -12.619 -41.531 1.00 47.00 164 VAL A N 1
ATOM 1226 C CA . VAL A 1 164 ? 33.400 -12.452 -41.931 1.00 47.00 164 VAL A CA 1
ATOM 1227 C C . VAL A 1 164 ? 33.312 -11.866 -43.344 1.00 47.00 164 VAL A C 1
ATOM 1229 O O . VAL A 1 164 ? 33.656 -10.708 -43.567 1.00 47.00 164 VAL A O 1
ATOM 1232 N N . TYR A 1 165 ? 32.838 -12.671 -44.298 1.00 44.97 165 TYR A N 1
ATOM 1233 C CA . TYR A 1 165 ? 32.541 -12.238 -45.665 1.00 44.97 165 TYR A CA 1
ATOM 1234 C C . TYR A 1 165 ? 31.112 -11.685 -45.748 1.00 44.97 165 TYR A C 1
ATOM 1236 O O . TYR A 1 165 ? 30.147 -12.400 -45.479 1.00 44.97 165 TYR A O 1
ATOM 1244 N N . ASP A 1 166 ? 30.998 -10.417 -46.139 1.00 46.53 166 ASP A N 1
ATOM 1245 C CA . ASP A 1 166 ? 29.754 -9.725 -46.475 1.00 46.53 166 ASP A CA 1
ATOM 1246 C C . ASP A 1 166 ? 29.671 -9.573 -48.010 1.00 46.53 166 ASP A C 1
ATOM 1248 O O . ASP A 1 166 ? 30.423 -8.777 -48.584 1.00 46.53 166 ASP A O 1
ATOM 1252 N N . PRO A 1 167 ? 28.804 -10.333 -48.706 1.00 40.91 167 PRO A N 1
ATOM 1253 C CA . PRO A 1 167 ? 28.709 -10.293 -50.165 1.00 40.91 167 PRO A CA 1
ATOM 1254 C C . PRO A 1 167 ? 28.138 -8.982 -50.726 1.00 40.91 167 PRO A C 1
ATOM 1256 O O . PRO A 1 167 ? 28.163 -8.797 -51.942 1.00 40.91 167 PRO A O 1
ATOM 1259 N N . GLU A 1 168 ? 27.630 -8.070 -49.890 1.00 45.09 168 GLU A N 1
ATOM 1260 C CA . GLU A 1 168 ? 26.968 -6.845 -50.349 1.00 45.09 168 GLU A CA 1
ATOM 1261 C C . GLU A 1 168 ? 27.692 -5.548 -49.961 1.00 45.09 168 GLU A C 1
ATOM 1263 O O . GLU A 1 168 ? 27.246 -4.465 -50.345 1.00 45.09 168 GLU A O 1
ATOM 1268 N N . GLY A 1 169 ? 28.817 -5.623 -49.243 1.00 42.22 169 GLY A N 1
ATOM 1269 C CA . GLY A 1 169 ? 29.576 -4.437 -48.830 1.00 42.22 169 GLY A CA 1
ATOM 1270 C C . GLY A 1 169 ? 28.773 -3.484 -47.935 1.00 42.22 169 GLY A C 1
ATOM 1271 O O . GLY A 1 169 ? 28.984 -2.269 -47.971 1.00 42.22 169 GLY A O 1
ATOM 1272 N N . ARG A 1 170 ? 27.837 -4.025 -47.153 1.00 49.12 170 ARG A N 1
ATOM 1273 C CA . ARG A 1 170 ? 27.049 -3.332 -46.138 1.00 49.12 170 ARG A CA 1
ATOM 1274 C C . ARG A 1 170 ? 27.618 -3.682 -44.754 1.00 49.12 170 ARG A C 1
ATOM 1276 O O . ARG A 1 170 ? 27.168 -4.659 -44.159 1.00 49.12 170 ARG A O 1
ATOM 1283 N N . PRO A 1 171 ? 28.523 -2.865 -44.179 1.00 43.12 171 PRO A N 1
ATOM 1284 C CA . PRO A 1 171 ? 29.257 -3.199 -42.948 1.00 43.12 171 PRO A CA 1
ATOM 1285 C C . PRO A 1 171 ? 28.414 -3.435 -41.671 1.00 43.12 171 PRO A C 1
ATOM 1287 O O . PRO A 1 171 ? 28.987 -3.684 -40.612 1.00 43.12 171 PRO A O 1
ATOM 1290 N N . ASP A 1 172 ? 27.077 -3.422 -41.739 1.00 43.16 172 ASP A N 1
ATOM 1291 C CA . ASP A 1 172 ? 26.208 -3.311 -40.565 1.00 43.16 172 ASP A CA 1
ATOM 1292 C C . ASP A 1 172 ? 25.092 -4.378 -40.467 1.00 43.16 172 ASP A C 1
ATOM 1294 O O . ASP A 1 172 ? 24.293 -4.323 -39.529 1.00 43.16 172 ASP A O 1
ATOM 1298 N N . GLN A 1 173 ? 24.980 -5.353 -41.382 1.00 42.62 173 GLN A N 1
ATOM 1299 C CA . GLN A 1 173 ? 23.873 -6.330 -41.351 1.00 42.62 173 GLN A CA 1
ATOM 1300 C C . GLN A 1 173 ? 24.329 -7.775 -41.134 1.00 42.62 173 GLN A C 1
ATOM 1302 O O . GLN A 1 173 ? 24.490 -8.563 -42.058 1.00 42.62 173 GLN A O 1
ATOM 1307 N N . PHE A 1 174 ? 24.438 -8.154 -39.861 1.00 36.28 174 PHE A N 1
ATOM 1308 C CA . PHE A 1 174 ? 24.481 -9.555 -39.448 1.00 36.28 174 PHE A CA 1
ATOM 1309 C C . PHE A 1 174 ? 23.063 -10.151 -39.550 1.00 36.28 174 PHE A C 1
ATOM 1311 O O . PHE A 1 174 ? 22.177 -9.801 -38.767 1.00 36.28 174 PHE A O 1
ATOM 1318 N N . VAL A 1 175 ? 22.828 -11.042 -40.517 1.00 48.81 175 VAL A N 1
ATOM 1319 C CA . VAL A 1 175 ? 21.594 -11.838 -40.628 1.00 48.81 175 VAL A CA 1
ATOM 1320 C C . VAL A 1 175 ? 21.947 -13.306 -40.412 1.00 48.81 175 VAL A C 1
ATOM 1322 O O . VAL A 1 175 ? 22.304 -14.023 -41.338 1.00 48.81 175 VAL A O 1
ATOM 1325 N N . LEU A 1 176 ? 21.828 -13.756 -39.161 1.00 36.19 176 LEU A N 1
ATOM 1326 C CA . LEU A 1 176 ? 21.781 -15.174 -38.810 1.00 36.19 176 LEU A CA 1
ATOM 1327 C C . LEU A 1 176 ? 20.679 -15.374 -37.760 1.00 36.19 176 LEU A C 1
ATOM 1329 O O . LEU A 1 176 ? 20.925 -15.203 -36.578 1.00 36.19 176 LEU A O 1
ATOM 1333 N N . ASN A 1 177 ? 19.450 -15.671 -38.195 1.00 38.03 177 ASN A N 1
ATOM 1334 C CA . ASN A 1 177 ? 18.365 -16.259 -37.386 1.00 38.03 177 ASN A CA 1
ATOM 1335 C C . ASN A 1 177 ? 18.182 -15.747 -35.930 1.00 38.03 177 ASN A C 1
ATOM 1337 O O . ASN A 1 177 ? 17.930 -16.521 -35.009 1.00 38.03 177 ASN A O 1
ATOM 1341 N N . ILE A 1 178 ? 18.232 -14.425 -35.727 1.00 45.47 178 ILE A N 1
ATOM 1342 C CA . ILE A 1 178 ? 17.762 -13.727 -34.519 1.00 45.47 178 ILE A CA 1
ATOM 1343 C C . ILE A 1 178 ? 16.483 -12.972 -34.905 1.00 45.47 178 ILE A C 1
ATOM 1345 O O . ILE A 1 178 ? 16.496 -11.763 -35.114 1.00 45.47 178 ILE A O 1
ATOM 1349 N N . ILE A 1 179 ? 15.377 -13.691 -35.101 1.00 49.25 179 ILE A N 1
ATOM 1350 C CA . ILE A 1 179 ? 14.175 -13.127 -35.745 1.00 49.25 179 ILE A CA 1
ATOM 1351 C C . ILE A 1 179 ? 13.529 -11.985 -34.924 1.00 49.25 179 ILE A C 1
ATOM 1353 O O . ILE A 1 179 ? 12.856 -11.150 -35.513 1.00 49.25 179 ILE A O 1
ATOM 1357 N N . ASN A 1 180 ? 13.825 -11.849 -33.620 1.00 55.12 180 ASN A N 1
ATOM 1358 C CA . ASN A 1 180 ? 13.191 -10.844 -32.744 1.00 55.12 180 ASN A CA 1
ATOM 1359 C C . ASN A 1 180 ? 14.150 -9.985 -31.889 1.00 55.12 180 ASN A C 1
ATOM 1361 O O . ASN A 1 180 ? 13.688 -9.273 -31.002 1.00 55.12 180 ASN A O 1
ATOM 1365 N N . ARG A 1 181 ? 15.476 -10.038 -32.097 1.00 54.00 181 ARG A N 1
ATOM 1366 C CA . ARG A 1 181 ? 16.426 -9.227 -31.303 1.00 54.00 181 ARG A CA 1
ATOM 1367 C C . ARG A 1 181 ? 17.440 -8.538 -32.200 1.00 54.00 181 ARG A C 1
ATOM 1369 O O . ARG A 1 181 ? 18.231 -9.199 -32.868 1.00 54.00 181 ARG A O 1
ATOM 1376 N N . ARG A 1 182 ? 17.466 -7.207 -32.183 1.00 65.81 182 ARG A N 1
ATOM 1377 C CA . ARG A 1 182 ? 18.573 -6.441 -32.770 1.00 65.81 182 ARG A CA 1
ATOM 1378 C C . ARG A 1 182 ? 19.207 -5.524 -31.738 1.00 65.81 182 ARG A C 1
ATOM 1380 O O . ARG A 1 182 ? 18.546 -4.995 -30.845 1.00 65.81 182 ARG A O 1
ATOM 1387 N N . PHE A 1 183 ? 20.515 -5.361 -31.889 1.00 67.38 183 PHE A N 1
ATOM 1388 C CA . PHE A 1 183 ? 21.312 -4.394 -31.152 1.00 67.38 183 PHE A CA 1
ATOM 1389 C C . PHE A 1 183 ? 21.297 -3.071 -31.904 1.00 67.38 183 PHE A C 1
ATOM 1391 O O . PHE A 1 183 ? 21.482 -3.047 -33.123 1.00 67.38 183 PHE A O 1
ATOM 1398 N N . VAL A 1 184 ? 21.126 -1.965 -31.187 1.00 71.00 184 VAL A N 1
ATOM 1399 C CA . VAL A 1 184 ? 21.392 -0.645 -31.763 1.00 71.00 184 VAL A CA 1
ATOM 1400 C C . VAL A 1 184 ? 22.914 -0.484 -31.840 1.00 71.00 184 VAL A C 1
ATOM 1402 O O . VAL A 1 184 ? 23.573 -0.162 -30.852 1.00 71.00 184 VAL A O 1
ATOM 1405 N N . SER A 1 185 ? 23.496 -0.792 -32.999 1.00 71.94 185 SER A N 1
ATOM 1406 C CA . SER A 1 185 ? 24.943 -0.738 -33.223 1.00 71.94 185 SER A CA 1
ATOM 1407 C C . SER A 1 185 ? 25.432 0.683 -33.533 1.00 71.94 185 SER A C 1
ATOM 1409 O O . SER A 1 185 ? 24.664 1.584 -33.886 1.00 71.94 185 SER A O 1
ATOM 1411 N N . GLY A 1 186 ? 26.742 0.897 -33.364 1.00 72.62 186 GLY A N 1
ATOM 1412 C CA . GLY A 1 186 ? 27.452 2.128 -33.731 1.00 72.62 186 GLY A CA 1
ATOM 1413 C C . GLY A 1 186 ? 27.074 3.388 -32.941 1.00 72.62 186 GLY A C 1
ATOM 1414 O O . GLY A 1 186 ? 27.311 4.497 -33.422 1.00 72.62 186 GLY A O 1
ATOM 1415 N N . MET A 1 187 ? 26.486 3.243 -31.751 1.00 80.38 187 MET A N 1
ATOM 1416 C CA . MET A 1 187 ? 26.295 4.379 -30.846 1.00 80.38 187 MET A CA 1
ATOM 1417 C C . MET A 1 187 ? 27.629 5.071 -30.556 1.00 80.38 187 MET A C 1
ATOM 1419 O O . MET A 1 187 ? 28.662 4.413 -30.416 1.00 80.38 187 MET A O 1
ATOM 1423 N N . ASN A 1 188 ? 27.619 6.400 -30.508 1.00 84.50 188 ASN A N 1
ATOM 1424 C CA . ASN A 1 188 ? 28.835 7.200 -30.402 1.00 84.50 188 ASN A CA 1
ATOM 1425 C C . ASN A 1 188 ? 28.675 8.347 -29.391 1.00 84.50 188 ASN A C 1
ATOM 1427 O O . ASN A 1 188 ? 27.674 8.451 -28.687 1.00 84.50 188 ASN A O 1
ATOM 1431 N N . ALA A 1 189 ? 29.689 9.208 -29.294 1.00 86.81 189 ALA A N 1
ATOM 1432 C CA . ALA A 1 189 ? 29.671 10.354 -28.386 1.00 86.81 189 ALA A CA 1
ATOM 1433 C C . ALA A 1 189 ? 28.707 11.481 -28.818 1.00 86.81 189 ALA A C 1
ATOM 1435 O O . ALA A 1 189 ? 28.553 12.445 -28.072 1.00 86.81 189 ALA A O 1
ATOM 1436 N N . ASP A 1 190 ? 28.079 11.393 -30.000 1.00 92.44 190 ASP A N 1
ATOM 1437 C CA . ASP A 1 190 ? 27.117 12.390 -30.471 1.00 92.44 190 ASP A CA 1
ATOM 1438 C C . ASP A 1 190 ? 25.708 12.062 -29.939 1.00 92.44 190 ASP A C 1
ATOM 1440 O O . ASP A 1 190 ? 25.072 11.099 -30.389 1.00 92.44 190 ASP A O 1
ATOM 1444 N N . PRO A 1 191 ? 25.177 12.875 -29.008 1.00 90.88 191 PRO A N 1
ATOM 1445 C CA . PRO A 1 191 ? 23.898 12.595 -28.374 1.00 90.88 191 PRO A CA 1
ATOM 1446 C C . PRO A 1 191 ? 22.707 12.669 -29.334 1.00 90.88 191 PRO A C 1
ATOM 1448 O O . PRO A 1 191 ? 21.728 11.940 -29.158 1.00 90.88 191 PRO A O 1
ATOM 1451 N N . VAL A 1 192 ? 22.776 13.517 -30.364 1.00 92.62 192 VAL A N 1
ATOM 1452 C CA . VAL A 1 192 ? 21.713 13.635 -31.373 1.00 92.62 192 VAL A CA 1
ATOM 1453 C C . VAL A 1 192 ? 21.717 12.414 -32.284 1.00 92.62 192 VAL A C 1
ATOM 1455 O O . VAL A 1 192 ? 20.656 11.887 -32.625 1.00 92.62 192 VAL A O 1
ATOM 1458 N N . ASN A 1 193 ? 22.904 11.927 -32.645 1.00 91.12 193 ASN A N 1
ATOM 1459 C CA . ASN A 1 193 ? 23.040 10.721 -33.450 1.00 91.12 193 ASN A CA 1
ATOM 1460 C C . ASN A 1 193 ? 22.469 9.488 -32.736 1.00 91.12 193 ASN A C 1
ATOM 1462 O O . ASN A 1 193 ? 21.744 8.710 -33.352 1.00 91.12 193 ASN A O 1
ATOM 1466 N N . ASN A 1 194 ? 22.730 9.332 -31.435 1.00 91.38 194 ASN A N 1
ATOM 1467 C CA . ASN A 1 194 ? 22.173 8.226 -30.651 1.00 91.38 194 ASN A CA 1
ATOM 1468 C C . ASN A 1 194 ? 20.635 8.251 -30.638 1.00 91.38 194 ASN A C 1
ATOM 1470 O O . ASN A 1 194 ? 20.004 7.227 -30.899 1.00 91.38 194 ASN A O 1
ATOM 1474 N N . ALA A 1 195 ? 20.025 9.422 -30.423 1.00 91.75 195 ALA A N 1
ATOM 1475 C CA . ALA A 1 195 ? 18.571 9.583 -30.473 1.00 91.75 195 ALA A CA 1
ATOM 1476 C C . ALA A 1 195 ? 17.987 9.234 -31.857 1.00 91.75 195 ALA A C 1
ATOM 1478 O O . ALA A 1 195 ? 17.016 8.479 -31.953 1.00 91.75 195 ALA A O 1
ATOM 1479 N N . ASN A 1 196 ? 18.626 9.702 -32.937 1.00 91.88 196 ASN A N 1
ATOM 1480 C CA . ASN A 1 196 ? 18.227 9.375 -34.309 1.00 91.88 196 ASN A CA 1
ATOM 1481 C C . ASN A 1 196 ? 18.324 7.873 -34.606 1.00 91.88 196 ASN A C 1
ATOM 1483 O O . ASN A 1 196 ? 17.432 7.329 -35.251 1.00 91.88 196 ASN A O 1
ATOM 1487 N N . ARG A 1 197 ? 19.370 7.189 -34.125 1.00 91.38 197 ARG A N 1
ATOM 1488 C CA . ARG A 1 197 ? 19.539 5.736 -34.303 1.00 91.38 197 ARG A CA 1
ATOM 1489 C C . ARG A 1 197 ? 18.448 4.941 -33.596 1.00 91.38 197 ARG A C 1
ATOM 1491 O O . ARG A 1 197 ? 17.902 4.013 -34.185 1.00 91.38 197 ARG A O 1
ATOM 1498 N N . ILE A 1 198 ? 18.096 5.324 -32.367 1.00 92.12 198 ILE A N 1
ATOM 1499 C CA . ILE A 1 198 ? 16.999 4.688 -31.625 1.00 92.12 198 ILE A CA 1
ATOM 1500 C C . ILE A 1 198 ? 15.677 4.891 -32.375 1.00 92.12 198 ILE A C 1
ATOM 1502 O O . ILE A 1 198 ? 14.948 3.930 -32.609 1.00 92.12 198 ILE A O 1
ATOM 1506 N N . ALA A 1 199 ? 15.377 6.119 -32.805 1.00 90.31 199 ALA A N 1
ATOM 1507 C CA . ALA A 1 199 ? 14.147 6.409 -33.537 1.00 90.31 199 ALA A CA 1
ATOM 1508 C C . ALA A 1 199 ? 14.079 5.710 -34.908 1.00 90.31 199 ALA A C 1
ATOM 1510 O O . ALA A 1 199 ? 13.008 5.251 -35.316 1.00 90.31 199 ALA A O 1
ATOM 1511 N N . ALA A 1 200 ? 15.211 5.599 -35.608 1.00 89.12 200 ALA A N 1
ATOM 1512 C CA . ALA A 1 200 ? 15.315 4.861 -36.861 1.00 89.12 200 ALA A CA 1
ATOM 1513 C C . ALA A 1 200 ? 15.035 3.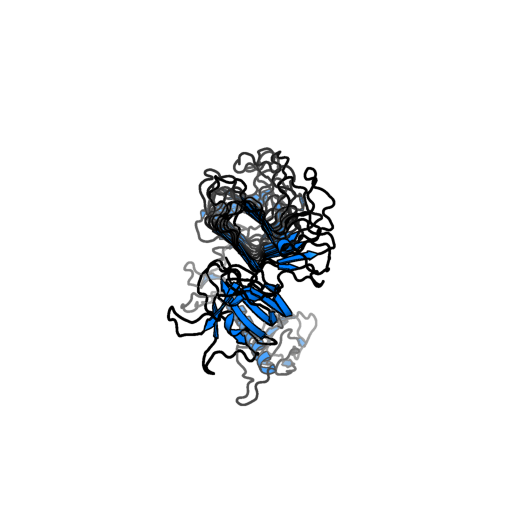370 -36.647 1.00 89.12 200 ALA A C 1
ATOM 1515 O O . ALA A 1 200 ? 14.223 2.812 -37.379 1.00 89.12 200 ALA A O 1
ATOM 1516 N N . ALA A 1 201 ? 15.612 2.762 -35.602 1.00 89.06 201 ALA A N 1
ATOM 1517 C CA . ALA A 1 201 ? 15.310 1.383 -35.234 1.00 89.06 201 ALA A CA 1
ATOM 1518 C C . ALA A 1 201 ? 13.806 1.216 -34.968 1.00 89.06 201 ALA A C 1
ATOM 1520 O O . ALA A 1 201 ? 13.152 0.395 -35.600 1.00 89.06 201 ALA A O 1
ATOM 1521 N N . VAL A 1 202 ? 13.212 2.052 -34.114 1.00 89.31 202 VAL A N 1
ATOM 1522 C CA . VAL A 1 202 ? 11.767 1.995 -33.837 1.00 89.31 202 VAL A CA 1
ATOM 1523 C C . VAL A 1 202 ? 10.927 2.082 -35.117 1.00 89.31 202 VAL A C 1
ATOM 1525 O O . VAL A 1 202 ? 9.967 1.331 -35.267 1.00 89.31 202 VAL A O 1
ATOM 1528 N N . THR A 1 203 ? 11.279 2.980 -36.040 1.00 87.62 203 THR A N 1
ATOM 1529 C CA . THR A 1 203 ? 10.536 3.174 -37.295 1.00 87.62 203 THR A CA 1
ATOM 1530 C C . THR A 1 203 ? 10.672 1.970 -38.227 1.00 87.62 203 THR A C 1
ATOM 1532 O O . THR A 1 203 ? 9.670 1.498 -38.762 1.00 87.62 203 THR A O 1
ATOM 1535 N N . GLU A 1 204 ? 11.895 1.460 -38.400 1.00 86.19 204 GLU A N 1
ATOM 1536 C CA . GLU A 1 204 ? 12.183 0.267 -39.203 1.00 86.19 204 GLU A CA 1
ATOM 1537 C C . GLU A 1 204 ? 11.364 -0.921 -38.685 1.00 86.19 204 GLU A C 1
ATOM 1539 O O . GLU A 1 204 ? 10.592 -1.517 -39.434 1.00 86.19 204 GLU A O 1
ATOM 1544 N N . TRP A 1 205 ? 11.441 -1.199 -37.383 1.00 79.56 205 TRP A N 1
ATOM 1545 C CA . TRP A 1 205 ? 10.852 -2.395 -36.779 1.00 79.56 205 TRP A CA 1
ATOM 1546 C C . TRP A 1 205 ? 9.349 -2.291 -36.548 1.00 79.56 205 TRP A C 1
ATOM 1548 O O . TRP A 1 205 ? 8.615 -3.238 -36.826 1.00 79.56 205 TRP A O 1
ATOM 1558 N N . GLY A 1 206 ? 8.866 -1.125 -36.117 1.00 78.00 206 GLY A N 1
ATOM 1559 C CA . GLY A 1 206 ? 7.438 -0.878 -35.927 1.00 78.00 206 GLY A CA 1
ATOM 1560 C C . GLY A 1 206 ? 6.632 -1.034 -37.220 1.00 78.00 206 GLY A C 1
ATOM 1561 O O . GLY A 1 206 ? 5.445 -1.348 -37.164 1.00 78.00 206 GLY A O 1
ATOM 1562 N N . SER A 1 207 ? 7.275 -0.867 -38.382 1.00 78.69 207 SER A N 1
ATOM 1563 C CA . SER A 1 207 ? 6.645 -1.044 -39.694 1.00 78.69 207 SER A CA 1
ATOM 1564 C C . SER A 1 207 ? 6.492 -2.505 -40.132 1.00 78.69 207 SER A C 1
ATOM 1566 O O . SER A 1 207 ? 5.657 -2.791 -40.989 1.00 78.69 207 SER A O 1
ATOM 1568 N N . LEU A 1 208 ? 7.250 -3.439 -39.544 1.00 77.62 208 LEU A N 1
ATOM 1569 C CA . LEU A 1 208 ? 7.254 -4.839 -39.981 1.00 77.62 208 LEU A CA 1
ATOM 1570 C C . LEU A 1 208 ? 6.022 -5.621 -39.511 1.00 77.62 208 LEU A C 1
ATOM 1572 O O . LEU A 1 208 ? 5.709 -6.656 -40.091 1.00 77.62 208 LEU A O 1
ATOM 1576 N N . GLY A 1 209 ? 5.311 -5.147 -38.480 1.00 74.88 209 GLY A N 1
ATOM 1577 C CA . GLY A 1 209 ? 4.079 -5.780 -37.989 1.00 74.88 209 GLY A CA 1
ATOM 1578 C C . GLY A 1 209 ? 4.259 -7.212 -37.464 1.00 74.88 209 GLY A C 1
ATOM 1579 O O . GLY A 1 209 ? 3.281 -7.952 -37.354 1.00 74.88 209 GLY A O 1
ATOM 1580 N N . VAL A 1 210 ? 5.494 -7.620 -37.161 1.00 69.88 210 VAL A N 1
ATOM 1581 C CA . VAL A 1 210 ? 5.842 -8.970 -36.705 1.00 69.88 210 VAL A CA 1
ATOM 1582 C C . VAL A 1 210 ? 6.087 -8.985 -35.200 1.00 69.88 210 VAL A C 1
ATOM 1584 O O . VAL A 1 210 ? 6.931 -8.252 -34.706 1.00 69.88 210 VAL A O 1
ATOM 1587 N N . GLY A 1 211 ? 5.370 -9.862 -34.491 1.00 83.31 211 GLY A N 1
ATOM 1588 C CA . GLY A 1 211 ? 5.725 -10.312 -33.141 1.00 83.31 211 GLY A CA 1
ATOM 1589 C C . GLY A 1 211 ? 5.992 -9.230 -32.088 1.00 83.31 211 GLY A C 1
ATOM 1590 O O . GLY A 1 211 ? 5.495 -8.113 -32.163 1.00 83.31 211 GLY A O 1
ATOM 1591 N N . GLU A 1 212 ? 6.715 -9.642 -31.053 1.00 89.06 212 GLU A N 1
ATOM 1592 C CA . GLU A 1 212 ? 7.309 -8.790 -30.024 1.00 89.06 212 GLU A CA 1
ATOM 1593 C C . GLU A 1 212 ? 8.764 -8.521 -30.421 1.00 89.06 212 GLU A C 1
ATOM 1595 O O . GLU A 1 212 ? 9.464 -9.443 -30.853 1.00 89.06 212 GLU A O 1
ATOM 1600 N N . ILE A 1 213 ? 9.191 -7.262 -30.344 1.00 90.44 213 ILE A N 1
ATOM 1601 C CA . ILE A 1 213 ? 10.467 -6.792 -30.888 1.00 90.44 213 ILE A CA 1
ATOM 1602 C C . ILE A 1 213 ? 11.338 -6.259 -29.756 1.00 90.44 213 ILE A C 1
ATOM 1604 O O . ILE A 1 213 ? 11.005 -5.241 -29.152 1.00 90.44 213 ILE A O 1
ATOM 1608 N N . ASP A 1 214 ? 12.502 -6.873 -29.547 1.00 93.06 214 ASP A N 1
ATOM 1609 C CA . ASP A 1 214 ? 13.482 -6.395 -28.574 1.00 93.06 214 ASP A CA 1
ATOM 1610 C C . ASP A 1 214 ? 14.504 -5.451 -29.239 1.00 93.06 214 ASP A C 1
ATOM 1612 O O . ASP A 1 214 ? 15.348 -5.868 -30.047 1.00 93.06 214 ASP A O 1
ATOM 1616 N N . ILE A 1 215 ? 14.483 -4.177 -28.843 1.00 92.94 215 ILE A N 1
ATOM 1617 C CA . ILE A 1 215 ? 15.525 -3.185 -29.126 1.00 92.94 215 ILE A CA 1
ATOM 1618 C C . ILE A 1 215 ? 16.534 -3.226 -27.977 1.00 92.94 215 ILE A C 1
ATOM 1620 O O . ILE A 1 215 ? 16.282 -2.721 -26.883 1.00 92.94 215 ILE A O 1
ATOM 1624 N N . ASN A 1 216 ? 17.692 -3.835 -28.232 1.00 93.62 216 ASN A N 1
ATOM 1625 C CA . ASN A 1 216 ? 18.720 -4.053 -27.219 1.00 93.62 216 ASN A CA 1
ATOM 1626 C C . ASN A 1 216 ? 19.727 -2.896 -27.213 1.00 93.62 216 ASN A C 1
ATOM 1628 O O . ASN A 1 216 ? 20.342 -2.587 -28.242 1.00 93.62 216 ASN A O 1
ATOM 1632 N N . PHE A 1 217 ? 19.924 -2.288 -26.044 1.00 92.81 217 PHE A N 1
ATOM 1633 C CA . PHE A 1 217 ? 20.977 -1.306 -25.813 1.00 92.81 217 PHE A CA 1
ATOM 1634 C C . PHE A 1 217 ? 22.301 -2.003 -25.452 1.00 92.81 217 PHE A C 1
ATOM 1636 O O . PHE A 1 217 ? 22.291 -3.040 -24.782 1.00 92.81 217 PHE A O 1
ATOM 1643 N N . PRO A 1 218 ? 23.451 -1.463 -25.894 1.00 90.50 218 PRO A N 1
ATOM 1644 C CA . PRO A 1 218 ? 24.758 -1.930 -25.464 1.00 90.50 218 PRO A CA 1
ATOM 1645 C C . PRO A 1 218 ? 25.024 -1.489 -24.024 1.00 90.50 218 PRO A C 1
ATOM 1647 O O . PRO A 1 218 ? 24.796 -0.332 -23.682 1.00 90.50 218 PRO A O 1
ATOM 1650 N N . SER A 1 219 ? 25.592 -2.377 -23.207 1.00 90.44 219 SER A N 1
ATOM 1651 C CA . SER A 1 219 ? 26.028 -2.036 -21.849 1.00 90.44 219 SER A CA 1
ATOM 1652 C C . SER A 1 219 ? 26.941 -0.803 -21.839 1.00 90.44 219 SER A C 1
ATOM 1654 O O . SER A 1 219 ? 27.852 -0.704 -22.665 1.00 90.44 219 SER A O 1
ATOM 1656 N N . GLY A 1 220 ? 26.759 0.087 -20.865 1.00 93.31 220 GLY A N 1
ATOM 1657 C CA . GLY A 1 220 ? 27.547 1.313 -20.718 1.00 93.31 220 GLY A CA 1
ATOM 1658 C C . GLY A 1 220 ? 26.674 2.562 -20.626 1.00 93.31 220 GLY A C 1
ATOM 1659 O O . GLY A 1 220 ? 25.461 2.468 -20.460 1.00 93.31 220 GLY A O 1
ATOM 1660 N N . SER A 1 221 ? 27.298 3.738 -20.705 1.00 96.12 221 SER A N 1
ATOM 1661 C CA . SER A 1 221 ? 26.602 5.027 -20.644 1.00 96.12 221 SER A CA 1
ATOM 1662 C C . SER A 1 221 ? 26.415 5.627 -22.033 1.00 96.12 221 SER A C 1
ATOM 1664 O O . SER A 1 221 ? 27.362 5.695 -22.816 1.00 96.12 221 SER A O 1
ATOM 1666 N N . LEU A 1 222 ? 25.213 6.124 -22.313 1.00 95.38 222 LEU A N 1
ATOM 1667 C CA . LEU A 1 222 ? 24.852 6.748 -23.580 1.00 95.38 222 LEU A CA 1
ATOM 1668 C C . LEU A 1 222 ? 24.290 8.139 -23.329 1.00 95.38 222 LEU A C 1
ATOM 1670 O O . LEU A 1 222 ? 23.291 8.295 -22.627 1.00 95.38 222 LEU A O 1
ATOM 1674 N N . LEU A 1 223 ? 24.915 9.147 -23.936 1.00 96.00 223 LEU A N 1
ATOM 1675 C CA . LEU A 1 223 ? 24.374 10.500 -23.947 1.00 96.00 223 LEU A CA 1
ATOM 1676 C C . LEU A 1 223 ? 23.270 10.586 -25.009 1.00 96.00 223 LEU A C 1
ATOM 1678 O O . LEU A 1 223 ? 23.479 10.166 -26.149 1.00 96.00 223 LEU A O 1
ATOM 1682 N N . ILE A 1 224 ? 22.111 11.127 -24.640 1.00 96.50 224 ILE A N 1
ATOM 1683 C CA . ILE A 1 224 ? 20.906 11.195 -25.471 1.00 96.50 224 ILE A CA 1
ATOM 1684 C C . ILE A 1 224 ? 20.489 12.655 -25.649 1.00 96.50 224 ILE A C 1
ATOM 1686 O O . ILE A 1 224 ? 20.241 13.366 -24.677 1.00 96.50 224 ILE A O 1
ATOM 1690 N N . GLY A 1 225 ? 20.418 13.107 -26.897 1.00 94.38 225 GLY A N 1
ATOM 1691 C CA . GLY A 1 225 ? 20.089 14.484 -27.256 1.00 94.38 225 GLY A CA 1
ATOM 1692 C C . GLY A 1 225 ? 18.744 14.616 -27.960 1.00 94.38 225 GLY A C 1
ATOM 1693 O O . GLY A 1 225 ? 18.061 13.630 -28.211 1.00 94.38 225 GLY A O 1
ATOM 1694 N N . VAL A 1 226 ? 18.381 15.847 -28.314 1.00 92.62 226 VAL A N 1
ATOM 1695 C CA . VAL A 1 226 ? 17.152 16.175 -29.050 1.00 92.62 226 VAL A CA 1
ATOM 1696 C C . VAL A 1 226 ? 17.474 16.415 -30.528 1.00 92.62 226 VAL A C 1
ATOM 1698 O O . VAL A 1 226 ? 18.149 17.405 -30.851 1.00 92.62 226 VAL A O 1
ATOM 1701 N N . PRO A 1 227 ? 16.986 15.561 -31.443 1.00 92.69 227 PRO A N 1
ATOM 1702 C CA . PRO A 1 227 ? 17.070 15.797 -32.879 1.00 92.69 227 PRO A CA 1
ATOM 1703 C C . PRO A 1 227 ? 16.448 17.134 -33.295 1.00 92.69 227 PRO A C 1
ATOM 1705 O O . PRO A 1 227 ? 15.412 17.507 -32.745 1.00 92.69 227 PRO A O 1
ATOM 1708 N N . PRO A 1 228 ? 17.005 17.848 -34.296 1.00 91.88 228 PRO A N 1
ATOM 1709 C CA . PRO A 1 228 ? 16.502 19.161 -34.715 1.00 91.88 228 PRO A CA 1
ATOM 1710 C C . PRO A 1 228 ? 15.002 19.198 -35.033 1.00 91.88 228 PRO A C 1
ATOM 1712 O O . PRO A 1 228 ? 14.343 20.199 -34.775 1.00 91.88 228 PRO A O 1
ATOM 1715 N N . ALA A 1 229 ? 14.446 18.097 -35.549 1.00 88.06 229 ALA A N 1
ATOM 1716 C CA . ALA A 1 229 ? 13.024 17.984 -35.873 1.00 88.06 229 ALA A CA 1
ATOM 1717 C C . ALA A 1 229 ? 12.094 18.009 -34.644 1.00 88.06 229 ALA A C 1
ATOM 1719 O O . ALA A 1 229 ? 10.893 18.226 -34.799 1.00 88.06 229 ALA A O 1
ATOM 1720 N N . TRP A 1 230 ? 12.626 17.766 -33.443 1.00 88.06 230 TRP A N 1
ATOM 1721 C CA . TRP A 1 230 ? 11.868 17.652 -32.190 1.00 88.06 230 TRP A CA 1
ATOM 1722 C C . TRP A 1 230 ? 12.322 18.655 -31.127 1.00 88.06 230 TRP A C 1
ATOM 1724 O O . TRP A 1 230 ? 11.945 18.529 -29.962 1.00 88.06 230 TRP A O 1
ATOM 1734 N N . GLN A 1 231 ? 13.121 19.648 -31.524 1.00 88.25 231 GLN A N 1
ATOM 1735 C CA . GLN A 1 231 ? 13.501 20.750 -30.651 1.00 88.25 231 GLN A CA 1
ATOM 1736 C C . GLN A 1 231 ? 12.342 21.730 -30.486 1.00 88.25 231 GLN A C 1
ATOM 1738 O O . GLN A 1 231 ? 11.676 22.096 -31.456 1.00 88.25 231 GLN A O 1
ATOM 1743 N N . VAL A 1 232 ? 12.126 22.192 -29.258 1.00 78.06 232 VAL A N 1
ATOM 1744 C CA . VAL A 1 232 ? 11.120 23.201 -28.930 1.00 78.06 232 VAL A CA 1
ATOM 1745 C C . VAL A 1 232 ? 11.801 24.310 -28.138 1.00 78.06 232 VAL A C 1
ATOM 1747 O O . VAL A 1 232 ? 12.102 24.169 -26.961 1.00 78.06 232 VAL A O 1
ATOM 1750 N N . GLY A 1 233 ? 12.086 25.428 -28.802 1.00 77.38 233 GLY A N 1
ATOM 1751 C CA . GLY A 1 233 ? 12.821 26.542 -28.204 1.00 77.38 233 GLY A CA 1
ATOM 1752 C C . GLY A 1 233 ? 14.329 26.441 -28.436 1.00 77.38 233 GLY A C 1
ATOM 1753 O O . GLY A 1 233 ? 14.815 26.911 -29.463 1.00 77.38 233 GLY A O 1
ATOM 1754 N N . GLY A 1 234 ? 15.073 25.901 -27.465 1.00 79.94 234 GLY A N 1
ATOM 1755 C CA . GLY A 1 234 ? 16.540 25.859 -27.481 1.00 79.94 234 GLY A CA 1
ATOM 1756 C C . GLY A 1 234 ? 17.155 24.598 -28.101 1.00 79.94 234 GLY A C 1
ATOM 1757 O O . GLY A 1 234 ? 16.508 23.561 -28.243 1.00 79.94 234 GLY A O 1
ATOM 1758 N N . ALA A 1 235 ? 18.456 24.664 -28.411 1.00 80.00 235 ALA A N 1
ATOM 1759 C CA . ALA A 1 235 ? 19.236 23.467 -28.720 1.00 80.00 235 ALA A CA 1
ATOM 1760 C C . ALA A 1 235 ? 19.208 22.520 -27.505 1.00 80.00 235 ALA A C 1
ATOM 1762 O O . ALA A 1 235 ? 19.506 22.953 -26.393 1.00 80.00 235 ALA A O 1
ATOM 1763 N N . GLN A 1 236 ? 18.864 21.243 -27.720 1.00 88.31 236 GLN A N 1
ATOM 1764 C CA . GLN A 1 236 ? 18.692 20.227 -26.662 1.00 88.31 236 GLN A CA 1
ATOM 1765 C C . GLN A 1 236 ? 17.503 20.454 -25.703 1.00 88.31 236 GLN A C 1
ATOM 1767 O O . GLN A 1 236 ? 17.541 19.994 -24.563 1.00 88.31 236 GLN A O 1
ATOM 1772 N N . GLU A 1 237 ? 16.446 21.134 -26.151 1.00 87.06 237 GLU A N 1
ATOM 1773 C CA . GLU A 1 237 ? 15.163 21.253 -25.441 1.00 87.06 237 GLU A CA 1
ATOM 1774 C C . GLU A 1 237 ? 14.067 20.610 -26.296 1.00 87.06 237 GLU A C 1
ATOM 1776 O O . GLU A 1 237 ? 13.927 20.977 -27.460 1.00 87.06 237 GLU A O 1
ATOM 1781 N N . GLY A 1 238 ? 13.334 19.623 -25.770 1.00 87.25 238 GLY A N 1
ATOM 1782 C CA . GLY A 1 238 ? 12.339 18.875 -26.549 1.00 87.25 238 GLY A CA 1
ATOM 1783 C C . GLY A 1 238 ? 12.334 17.368 -26.293 1.00 87.25 238 GLY A C 1
ATOM 1784 O O . GLY A 1 238 ? 12.679 16.907 -25.206 1.00 87.25 238 GLY A O 1
ATOM 1785 N N . THR A 1 239 ? 11.935 16.595 -27.303 1.00 90.94 239 THR A N 1
ATOM 1786 C CA . THR A 1 239 ? 11.787 15.133 -27.215 1.00 90.94 239 THR A CA 1
ATOM 1787 C C . THR A 1 239 ? 12.949 14.415 -27.902 1.00 90.94 239 THR A C 1
ATOM 1789 O O . THR A 1 239 ? 13.202 14.650 -29.081 1.00 90.94 239 THR A O 1
ATOM 1792 N N . ALA A 1 240 ? 13.629 13.498 -27.210 1.00 92.81 240 ALA A N 1
ATOM 1793 C CA . ALA A 1 240 ? 14.720 12.729 -27.807 1.00 92.81 240 ALA A CA 1
ATOM 1794 C C . ALA A 1 240 ? 14.224 11.602 -28.719 1.00 92.81 240 ALA A C 1
ATOM 1796 O O . ALA A 1 240 ? 14.712 11.477 -29.837 1.00 92.81 240 ALA A O 1
ATOM 1797 N N . VAL A 1 241 ? 13.253 10.798 -28.275 1.00 93.81 241 VAL A N 1
ATOM 1798 C CA . VAL A 1 241 ? 12.694 9.684 -29.053 1.00 93.81 241 VAL A CA 1
ATOM 1799 C C . VAL A 1 241 ? 11.171 9.742 -29.015 1.00 93.81 241 VAL A C 1
ATOM 1801 O O . VAL A 1 241 ? 10.555 9.613 -27.957 1.00 93.81 241 VAL A O 1
ATOM 1804 N N . ARG A 1 242 ? 10.542 9.910 -30.184 1.00 91.88 242 ARG A N 1
ATOM 1805 C CA . ARG A 1 2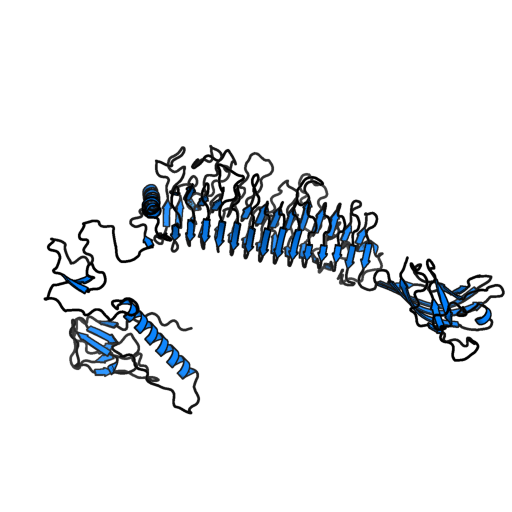42 ? 9.081 9.958 -30.320 1.00 91.88 242 ARG A CA 1
ATOM 1806 C C . ARG A 1 242 ? 8.544 8.671 -30.947 1.00 91.88 242 ARG A C 1
ATOM 1808 O O . ARG A 1 242 ? 8.890 8.333 -32.073 1.00 91.88 242 ARG A O 1
ATOM 1815 N N . LEU A 1 243 ? 7.660 7.984 -30.232 1.00 92.25 243 LEU A N 1
ATOM 1816 C CA . LEU A 1 243 ? 7.122 6.670 -30.582 1.00 92.25 243 LEU A CA 1
ATOM 1817 C C . LEU A 1 243 ? 5.678 6.825 -31.083 1.00 92.25 243 LEU A C 1
ATOM 1819 O O . LEU A 1 243 ? 4.727 6.829 -30.297 1.00 92.25 243 LEU A O 1
ATOM 1823 N N . THR A 1 244 ? 5.507 7.038 -32.391 1.00 90.12 244 THR A N 1
ATOM 1824 C CA . THR A 1 244 ? 4.208 7.432 -32.970 1.00 90.12 244 THR A CA 1
ATOM 1825 C C . THR A 1 244 ? 3.353 6.281 -33.485 1.00 90.12 244 THR A C 1
ATOM 1827 O O . THR A 1 244 ? 2.131 6.359 -33.410 1.00 90.12 244 THR A O 1
ATOM 1830 N N . THR A 1 245 ? 3.963 5.231 -34.035 1.00 87.69 245 THR A N 1
ATOM 1831 C CA . THR A 1 245 ? 3.252 4.142 -34.726 1.00 87.69 245 THR A CA 1
ATOM 1832 C C . THR A 1 245 ? 3.958 2.812 -34.514 1.00 87.69 245 THR A C 1
ATOM 1834 O O . THR A 1 245 ? 5.175 2.756 -34.660 1.00 87.69 245 THR A O 1
ATOM 1837 N N . GLY A 1 246 ? 3.201 1.755 -34.224 1.00 87.56 246 GLY A N 1
ATOM 1838 C CA . GLY A 1 246 ? 3.702 0.396 -33.996 1.00 87.56 246 GLY A CA 1
ATOM 1839 C C . GLY A 1 246 ? 3.087 -0.225 -32.741 1.00 87.56 246 GLY A C 1
ATOM 1840 O O . GLY A 1 246 ? 2.273 0.410 -32.066 1.00 87.56 246 GLY A O 1
ATOM 1841 N N . SER A 1 247 ? 3.485 -1.453 -32.425 1.00 91.56 247 SER A N 1
ATOM 1842 C CA . SER A 1 247 ? 3.105 -2.140 -31.189 1.00 91.56 247 SER A CA 1
ATOM 1843 C C . SER A 1 247 ? 4.173 -3.146 -30.763 1.00 91.56 247 SER A C 1
ATOM 1845 O O . SER A 1 247 ? 4.917 -3.603 -31.629 1.00 91.56 247 SER A O 1
ATOM 1847 N N . LYS A 1 248 ? 4.177 -3.560 -29.490 1.00 92.44 248 LYS A N 1
ATOM 1848 C CA . LYS A 1 248 ? 4.979 -4.687 -28.965 1.00 92.44 248 LYS A CA 1
ATOM 1849 C C . LYS A 1 248 ? 6.489 -4.481 -29.102 1.00 92.44 248 LYS A C 1
ATOM 1851 O O . LYS A 1 248 ? 7.200 -5.343 -29.617 1.00 92.44 248 LYS A O 1
ATOM 1856 N N . ILE A 1 249 ? 6.965 -3.313 -28.678 1.00 93.31 249 ILE A N 1
ATOM 1857 C CA . ILE A 1 249 ? 8.394 -2.984 -28.680 1.00 93.31 249 ILE A CA 1
ATOM 1858 C C . ILE A 1 249 ? 8.909 -2.976 -27.244 1.00 93.31 249 ILE A C 1
ATOM 1860 O O . ILE A 1 249 ? 8.411 -2.229 -26.400 1.00 93.31 249 ILE A O 1
ATOM 1864 N N . ASN A 1 250 ? 9.963 -3.753 -27.019 1.00 95.69 250 ASN A N 1
ATOM 1865 C CA . ASN A 1 250 ? 10.673 -3.866 -25.759 1.00 95.69 250 ASN A CA 1
ATOM 1866 C C . ASN A 1 250 ? 12.043 -3.201 -25.865 1.00 95.69 250 ASN A C 1
ATOM 1868 O O . ASN A 1 250 ? 12.901 -3.607 -26.645 1.00 95.69 250 ASN A O 1
ATOM 1872 N N . PHE A 1 251 ? 12.278 -2.189 -25.046 1.00 96.50 251 PHE A N 1
ATOM 1873 C CA . PHE A 1 251 ? 13.567 -1.533 -24.889 1.00 96.50 251 PHE A CA 1
ATOM 1874 C C . PHE A 1 251 ? 14.359 -2.237 -23.784 1.00 96.50 251 PHE A C 1
ATOM 1876 O O . PHE A 1 251 ? 14.023 -2.100 -22.609 1.00 96.50 251 PHE A O 1
ATOM 1883 N N . VAL A 1 252 ? 15.408 -2.982 -24.143 1.00 97.00 252 VAL A N 1
ATOM 1884 C CA . VAL A 1 252 ? 16.151 -3.847 -23.207 1.00 97.00 252 VAL A CA 1
ATOM 1885 C C . VAL A 1 252 ? 17.547 -3.291 -22.944 1.00 97.00 252 VAL A C 1
ATOM 1887 O O . VAL A 1 252 ? 18.390 -3.233 -23.839 1.00 97.00 252 VAL A O 1
ATOM 1890 N N . GLY A 1 253 ? 17.792 -2.868 -21.706 1.00 93.75 253 GLY A N 1
ATOM 1891 C CA . GLY A 1 253 ? 18.979 -2.121 -21.311 1.00 93.75 253 GLY A CA 1
ATOM 1892 C C . GLY A 1 253 ? 20.234 -2.952 -21.067 1.00 93.75 253 GLY A C 1
ATOM 1893 O O . GLY A 1 253 ? 21.321 -2.444 -21.298 1.00 93.75 253 GLY A O 1
ATOM 1894 N N . HIS A 1 254 ? 20.148 -4.189 -20.572 1.00 91.44 254 HIS A N 1
ATOM 1895 C CA . HIS A 1 254 ? 21.337 -4.969 -20.158 1.00 91.44 254 HIS A CA 1
ATOM 1896 C C . HIS A 1 254 ? 22.311 -4.175 -19.252 1.00 91.44 254 HIS A C 1
ATOM 1898 O O . HIS A 1 254 ? 23.530 -4.281 -19.388 1.00 91.44 254 HIS A O 1
ATOM 1904 N N . GLY A 1 255 ? 21.784 -3.325 -18.356 1.00 89.31 255 GLY A N 1
ATOM 1905 C CA . GLY A 1 255 ? 22.591 -2.448 -17.491 1.00 89.31 255 GLY A CA 1
ATOM 1906 C C . GLY A 1 255 ? 23.048 -1.134 -18.140 1.00 89.31 255 GLY A C 1
ATOM 1907 O O . GLY A 1 255 ? 23.927 -0.457 -17.608 1.00 89.31 255 GLY A O 1
ATOM 1908 N N . THR A 1 256 ? 22.473 -0.764 -19.284 1.00 96.25 256 THR A N 1
ATOM 1909 C CA . THR A 1 256 ? 22.697 0.532 -19.939 1.00 96.25 256 THR A CA 1
ATOM 1910 C C . THR A 1 256 ? 22.255 1.697 -19.057 1.00 96.25 256 THR A C 1
ATOM 1912 O O . THR A 1 256 ? 21.174 1.666 -18.465 1.00 96.25 256 THR A O 1
ATOM 1915 N N . ILE A 1 257 ? 23.059 2.761 -19.054 1.00 97.69 257 ILE A N 1
ATOM 1916 C CA . ILE A 1 257 ? 22.750 4.056 -18.450 1.00 97.69 257 ILE A CA 1
ATOM 1917 C C . ILE A 1 257 ? 22.448 5.062 -19.566 1.00 97.69 257 ILE A C 1
ATOM 1919 O O . ILE A 1 257 ? 23.336 5.424 -20.337 1.00 97.69 257 ILE A O 1
ATOM 1923 N N . LEU A 1 258 ? 21.211 5.544 -19.655 1.00 97.19 258 LEU A N 1
ATOM 1924 C CA . LEU A 1 258 ? 20.820 6.601 -20.586 1.00 97.19 258 LEU A CA 1
ATOM 1925 C C . LEU A 1 258 ? 20.850 7.955 -19.869 1.00 97.19 258 LEU A C 1
ATOM 1927 O O . LEU A 1 258 ? 20.101 8.175 -18.918 1.00 97.19 258 LEU A O 1
ATOM 1931 N N . ILE A 1 259 ? 21.699 8.863 -20.347 1.00 96.94 259 ILE A N 1
ATOM 1932 C CA . ILE A 1 259 ? 21.928 10.190 -19.765 1.00 96.94 259 ILE A CA 1
ATOM 1933 C C . ILE A 1 259 ? 21.404 11.236 -20.752 1.00 96.94 259 ILE A C 1
ATOM 1935 O O . ILE A 1 259 ? 21.932 11.327 -21.862 1.00 96.94 259 ILE A O 1
ATOM 1939 N N . PRO A 1 260 ? 20.384 12.042 -20.421 1.00 95.56 260 PRO A N 1
ATOM 1940 C CA . PRO A 1 260 ? 19.971 13.119 -21.305 1.00 95.56 260 PRO A CA 1
ATOM 1941 C C . PRO A 1 260 ? 21.059 14.206 -21.361 1.00 95.56 260 PRO A C 1
ATOM 1943 O O . PRO A 1 260 ? 21.731 14.487 -20.372 1.00 95.56 260 PRO A O 1
ATOM 1946 N N . ALA A 1 261 ? 21.238 14.843 -22.517 1.00 94.75 261 ALA A N 1
ATOM 1947 C CA . ALA A 1 261 ? 22.237 15.896 -22.709 1.00 94.75 261 ALA A CA 1
ATOM 1948 C C . ALA A 1 261 ? 21.943 17.176 -21.905 1.00 94.75 261 ALA A C 1
ATOM 1950 O O . ALA A 1 261 ? 22.851 17.965 -21.654 1.00 94.75 261 ALA A O 1
ATOM 1951 N N . THR A 1 262 ? 20.681 17.397 -21.526 1.00 91.94 262 THR A N 1
ATOM 1952 C CA . THR A 1 262 ? 20.251 18.460 -20.611 1.00 91.94 262 THR A CA 1
ATOM 1953 C C . THR A 1 262 ? 19.055 17.978 -19.787 1.00 91.94 262 THR A C 1
ATOM 1955 O O . THR A 1 262 ? 18.358 17.043 -20.177 1.00 91.94 262 THR A O 1
ATOM 1958 N N . ASN A 1 263 ? 18.737 18.672 -18.693 1.00 87.81 263 ASN A N 1
ATOM 1959 C CA . ASN A 1 263 ? 17.517 18.435 -17.911 1.00 87.81 263 ASN A CA 1
ATOM 1960 C C . ASN A 1 263 ? 16.238 18.995 -18.569 1.00 87.81 263 ASN A C 1
ATOM 1962 O O . ASN A 1 263 ? 15.207 19.100 -17.913 1.00 87.81 263 ASN A O 1
ATOM 1966 N N . LYS A 1 264 ? 16.283 19.382 -19.848 1.00 87.56 264 LYS A N 1
ATOM 1967 C CA . LYS A 1 264 ? 15.129 19.884 -20.609 1.00 87.56 264 LYS A CA 1
ATOM 1968 C C . LYS A 1 264 ? 14.613 18.887 -21.651 1.00 87.56 264 LYS A C 1
ATOM 1970 O O . LYS A 1 264 ? 13.897 19.261 -22.579 1.00 87.56 264 LYS A O 1
ATOM 1975 N N . ILE A 1 265 ? 15.018 17.628 -21.526 1.00 88.12 265 ILE A N 1
ATOM 1976 C CA . ILE A 1 265 ? 14.724 16.575 -22.494 1.00 88.12 265 ILE A CA 1
ATOM 1977 C C . ILE A 1 265 ? 13.633 15.655 -21.944 1.00 88.12 265 ILE A C 1
ATOM 1979 O O . ILE A 1 265 ? 13.674 15.237 -20.787 1.00 88.12 265 ILE A O 1
ATOM 1983 N N . GLU A 1 266 ? 12.663 15.327 -22.790 1.00 89.50 266 GLU A N 1
ATOM 1984 C CA . GLU A 1 266 ? 11.792 14.160 -22.635 1.00 89.50 266 GLU A CA 1
ATOM 1985 C C . GLU A 1 266 ? 12.444 12.997 -23.389 1.00 89.50 266 GLU A C 1
ATOM 1987 O O . GLU A 1 266 ? 12.580 13.066 -24.614 1.00 89.50 266 GLU A O 1
ATOM 1992 N N . MET A 1 267 ? 12.908 11.952 -22.697 1.00 93.44 267 MET A N 1
ATOM 1993 C CA . MET A 1 267 ? 13.735 10.938 -23.367 1.00 93.44 267 MET A CA 1
ATOM 1994 C C . MET A 1 267 ? 12.908 10.064 -24.312 1.00 93.44 267 MET A C 1
ATOM 1996 O O . MET A 1 267 ? 13.226 9.977 -25.497 1.00 93.44 267 MET A O 1
ATOM 2000 N N . PHE A 1 268 ? 11.821 9.471 -23.817 1.00 94.88 268 PHE A N 1
ATOM 2001 C CA . PHE A 1 268 ? 10.922 8.633 -24.608 1.00 94.88 268 PHE A CA 1
ATOM 2002 C C . PHE A 1 268 ? 9.488 9.137 -24.506 1.00 94.88 268 PHE A C 1
ATOM 2004 O O . PHE A 1 268 ? 8.927 9.220 -23.415 1.00 94.88 268 PHE A O 1
ATOM 2011 N N . VAL A 1 269 ? 8.878 9.440 -25.652 1.00 92.69 269 VAL A N 1
ATOM 2012 C CA . VAL A 1 269 ? 7.497 9.923 -25.738 1.00 92.69 269 VAL A CA 1
ATOM 2013 C C . VAL A 1 269 ? 6.639 8.953 -26.543 1.00 92.69 269 VAL A C 1
ATOM 2015 O O . VAL A 1 269 ? 6.727 8.908 -27.771 1.00 92.69 269 VAL A O 1
ATOM 2018 N N . GLN A 1 270 ? 5.770 8.209 -25.861 1.00 91.50 270 GLN A N 1
ATOM 2019 C CA . GLN A 1 270 ? 4.753 7.347 -26.463 1.00 91.50 270 GLN A CA 1
ATOM 2020 C C . GLN A 1 270 ? 3.555 8.184 -26.920 1.00 91.50 270 GLN A C 1
ATOM 2022 O O . GLN A 1 270 ? 2.844 8.789 -26.118 1.00 91.50 270 GLN A O 1
ATOM 2027 N N . ASN A 1 271 ? 3.335 8.236 -28.231 1.00 89.69 271 ASN A N 1
ATOM 2028 C CA . ASN A 1 271 ? 2.282 9.034 -28.849 1.00 89.69 271 ASN A CA 1
ATOM 2029 C C . ASN A 1 271 ? 1.617 8.283 -30.013 1.00 89.69 271 ASN A C 1
ATOM 2031 O O . ASN A 1 271 ? 1.676 8.720 -31.162 1.00 89.69 271 ASN A O 1
ATOM 2035 N N . GLY A 1 272 ? 0.984 7.158 -29.697 1.00 87.19 272 GLY A N 1
ATOM 2036 C CA . GLY A 1 272 ? 0.169 6.359 -30.616 1.00 87.19 272 GLY A CA 1
ATOM 2037 C C . GLY A 1 272 ? 0.568 4.887 -30.662 1.00 87.19 272 GLY A C 1
ATOM 2038 O O . GLY A 1 272 ? -0.266 4.047 -30.979 1.00 87.19 272 GLY A O 1
ATOM 2039 N N . MET A 1 273 ? 1.808 4.566 -30.291 1.00 90.38 273 MET A N 1
ATOM 2040 C CA . MET A 1 273 ? 2.294 3.189 -30.170 1.00 90.38 273 MET A CA 1
ATOM 2041 C C . MET A 1 273 ? 1.625 2.449 -29.001 1.00 90.38 273 MET A C 1
ATOM 2043 O O . MET A 1 273 ? 1.332 3.085 -27.988 1.00 90.38 273 MET A O 1
ATOM 2047 N N . THR A 1 274 ? 1.405 1.135 -29.104 1.00 91.38 274 THR A N 1
ATOM 2048 C CA . THR A 1 274 ? 0.846 0.306 -28.012 1.00 91.38 274 THR A CA 1
ATOM 2049 C C . THR A 1 274 ? 1.815 -0.773 -27.533 1.00 91.38 274 THR A C 1
ATOM 2051 O O . THR A 1 274 ? 2.758 -1.114 -28.239 1.00 91.38 274 THR A O 1
ATOM 2054 N N . ASP A 1 275 ? 1.581 -1.332 -26.347 1.00 92.69 275 ASP A N 1
ATOM 2055 C CA . ASP A 1 275 ? 2.335 -2.480 -25.818 1.00 92.69 275 ASP A CA 1
ATOM 2056 C C . ASP A 1 275 ? 3.845 -2.202 -25.771 1.00 92.69 275 ASP A C 1
ATOM 2058 O O . ASP A 1 275 ? 4.654 -2.922 -26.354 1.00 92.69 275 ASP A O 1
ATOM 2062 N N . LEU A 1 276 ? 4.212 -1.088 -25.138 1.00 95.19 276 LEU A N 1
ATOM 2063 C CA . LEU A 1 276 ? 5.608 -0.720 -24.938 1.00 95.19 276 LEU A CA 1
ATOM 2064 C C . LEU A 1 276 ? 6.141 -1.304 -23.640 1.00 95.19 276 LEU A C 1
ATOM 2066 O O . LEU A 1 276 ? 5.484 -1.173 -22.609 1.00 95.19 276 LEU A O 1
ATOM 2070 N N . ALA A 1 277 ? 7.359 -1.839 -23.671 1.00 96.75 277 ALA A N 1
ATOM 2071 C CA . ALA A 1 277 ? 8.081 -2.223 -22.467 1.00 96.75 277 ALA A CA 1
ATOM 2072 C C . ALA A 1 277 ? 9.463 -1.569 -22.393 1.00 96.75 277 ALA A C 1
ATOM 2074 O O . ALA A 1 277 ? 10.148 -1.403 -23.402 1.00 96.75 277 ALA A O 1
ATOM 2075 N N . PHE A 1 278 ? 9.893 -1.235 -21.181 1.00 97.69 278 PHE A N 1
ATOM 2076 C CA . PHE A 1 278 ? 11.263 -0.845 -20.858 1.00 97.69 278 PHE A CA 1
ATOM 2077 C C . PHE A 1 278 ? 11.786 -1.789 -19.784 1.00 97.69 278 PHE A C 1
ATOM 2079 O O . PHE A 1 278 ? 11.139 -1.932 -18.749 1.00 97.69 278 PHE A O 1
ATOM 2086 N N . GLN A 1 279 ? 12.936 -2.419 -20.022 1.00 97.75 279 GLN A N 1
ATOM 2087 C CA . GLN A 1 279 ? 13.495 -3.425 -19.126 1.00 97.75 279 GLN A CA 1
ATOM 2088 C C . GLN A 1 279 ? 14.975 -3.175 -18.835 1.00 97.75 279 GLN A C 1
ATOM 2090 O O . GLN A 1 279 ? 15.786 -3.088 -19.758 1.00 97.75 279 GLN A O 1
ATOM 2095 N N . GLY A 1 280 ? 15.355 -3.122 -17.556 1.00 96.88 280 GLY A N 1
ATOM 2096 C CA . GLY A 1 280 ? 16.767 -3.138 -17.150 1.00 96.88 280 GLY A CA 1
ATOM 2097 C C . GLY A 1 280 ? 17.580 -1.917 -17.603 1.00 96.88 280 GLY A C 1
ATOM 2098 O O . GLY A 1 280 ? 18.777 -2.047 -17.885 1.00 96.88 280 GLY A O 1
ATOM 2099 N N . ILE A 1 281 ? 16.933 -0.752 -17.733 1.00 97.94 281 ILE A N 1
ATOM 2100 C CA . ILE A 1 281 ? 17.556 0.521 -18.129 1.00 97.94 281 ILE A CA 1
ATOM 2101 C C . ILE A 1 281 ? 17.704 1.426 -16.901 1.00 97.94 281 ILE A C 1
ATOM 2103 O O . ILE A 1 281 ? 16.762 1.612 -16.128 1.00 97.94 281 ILE A O 1
ATOM 2107 N N . HIS A 1 282 ? 18.873 2.050 -16.742 1.00 97.81 282 HIS A N 1
ATOM 2108 C CA . HIS A 1 282 ? 19.061 3.161 -15.811 1.00 97.81 282 HIS A CA 1
ATOM 2109 C C . HIS A 1 282 ? 18.949 4.488 -16.567 1.00 97.81 282 HIS A C 1
ATOM 2111 O O . HIS A 1 282 ? 19.837 4.873 -17.315 1.00 97.81 282 HIS A O 1
ATOM 2117 N N . PHE A 1 283 ? 17.859 5.214 -16.358 1.00 97.44 283 PHE A N 1
ATOM 2118 C CA . PHE A 1 283 ? 17.714 6.600 -16.783 1.00 97.44 283 PHE A CA 1
ATOM 2119 C C . PHE A 1 283 ? 18.363 7.507 -15.736 1.00 97.44 283 PHE A C 1
ATOM 2121 O O . PHE A 1 283 ? 17.909 7.557 -14.588 1.00 97.44 283 PHE A O 1
ATOM 2128 N N . ASP A 1 284 ? 19.406 8.243 -16.116 1.00 96.62 284 ASP A N 1
ATOM 2129 C CA . ASP A 1 284 ? 20.193 9.057 -15.188 1.00 96.62 284 ASP A CA 1
ATOM 2130 C C . ASP A 1 284 ? 20.309 10.518 -15.625 1.00 96.62 284 ASP A C 1
ATOM 2132 O O . ASP A 1 284 ? 21.126 10.871 -16.470 1.00 96.62 284 ASP A O 1
ATOM 2136 N N . ASN A 1 285 ? 19.519 11.390 -15.001 1.00 94.44 285 ASN A N 1
ATOM 2137 C CA . ASN A 1 285 ? 19.609 12.836 -15.167 1.00 94.44 285 ASN A CA 1
ATOM 2138 C C . ASN A 1 285 ? 20.411 13.509 -14.032 1.00 94.44 285 ASN A C 1
ATOM 2140 O O . ASN A 1 285 ? 20.487 14.737 -13.965 1.00 94.44 285 ASN A O 1
ATOM 2144 N N . SER A 1 286 ? 21.048 12.740 -13.137 1.00 93.56 286 SER A N 1
ATOM 2145 C CA . SER A 1 286 ? 21.829 13.307 -12.029 1.00 93.56 286 SER A CA 1
ATOM 2146 C C . SER A 1 286 ? 22.953 14.259 -12.467 1.00 93.56 286 SER A C 1
ATOM 2148 O O . SER A 1 286 ? 23.135 15.262 -11.772 1.00 93.56 286 SER A O 1
ATOM 2150 N N . PRO A 1 287 ? 23.630 14.083 -13.628 1.00 94.69 287 PRO A N 1
ATOM 2151 C CA . PRO A 1 287 ? 24.632 15.048 -14.089 1.00 94.69 287 PRO A CA 1
ATOM 2152 C C . PRO A 1 287 ? 24.068 16.439 -14.413 1.00 94.69 287 PRO A C 1
ATOM 2154 O O . PRO A 1 287 ? 24.792 17.426 -14.316 1.00 94.69 287 PRO A O 1
ATOM 2157 N N . ASN A 1 288 ? 22.787 16.532 -14.786 1.00 90.25 288 ASN A N 1
ATOM 2158 C CA . ASN A 1 288 ? 22.138 17.804 -15.126 1.00 90.25 288 ASN A CA 1
ATOM 2159 C C . ASN A 1 288 ? 21.343 18.400 -13.953 1.00 90.25 288 ASN A C 1
ATOM 2161 O O . ASN A 1 288 ? 20.927 19.559 -14.013 1.00 90.25 288 ASN A O 1
ATOM 2165 N N . GLY A 1 289 ? 21.096 17.600 -12.911 1.00 84.62 289 GLY A N 1
ATOM 2166 C CA . GLY A 1 289 ? 20.214 17.934 -11.801 1.00 84.62 289 GLY A CA 1
ATOM 2167 C C . GLY A 1 289 ? 18.728 17.953 -12.180 1.00 84.62 289 GLY A C 1
ATOM 2168 O O . GLY A 1 289 ? 18.341 18.050 -13.350 1.00 84.62 289 GLY A O 1
ATOM 2169 N N . VAL A 1 290 ? 17.871 17.887 -11.161 1.00 77.12 290 VAL A N 1
ATOM 2170 C CA . VAL A 1 290 ? 16.421 18.020 -11.338 1.00 77.12 290 VAL A CA 1
ATOM 2171 C C . VAL A 1 290 ? 16.094 19.453 -11.759 1.00 77.12 290 VAL A C 1
ATOM 2173 O O . VAL A 1 290 ? 16.550 20.414 -11.135 1.00 77.12 290 VAL A O 1
ATOM 2176 N N . LEU A 1 291 ? 15.268 19.613 -12.794 1.00 71.62 291 LEU A N 1
ATOM 2177 C CA . LEU A 1 291 ? 14.702 20.905 -13.185 1.00 71.62 291 LEU A CA 1
ATOM 2178 C C . LEU A 1 291 ? 13.637 21.375 -12.164 1.00 71.62 291 LEU A C 1
ATOM 2180 O O . LEU A 1 291 ? 12.436 21.372 -12.426 1.00 71.62 291 LEU A O 1
ATOM 2184 N N . ASN A 1 292 ? 14.080 21.765 -10.968 1.00 58.25 292 ASN A N 1
ATOM 2185 C CA . ASN A 1 292 ? 13.219 22.290 -9.909 1.00 58.25 292 ASN A CA 1
ATOM 2186 C C . ASN A 1 292 ? 12.674 23.677 -10.316 1.00 58.25 292 ASN A C 1
ATOM 2188 O O . ASN A 1 292 ? 13.421 24.507 -10.833 1.00 58.25 292 ASN A O 1
ATOM 2192 N N . ASN A 1 293 ? 11.388 23.949 -10.047 1.00 55.03 293 ASN A N 1
ATOM 2193 C CA . ASN A 1 293 ? 10.679 25.238 -10.239 1.00 55.03 293 ASN A CA 1
ATOM 2194 C C . ASN A 1 293 ? 9.993 25.514 -11.593 1.00 55.03 293 ASN A C 1
ATOM 2196 O O . ASN A 1 293 ? 9.543 26.642 -11.814 1.00 55.03 293 ASN A O 1
ATOM 2200 N N . GLN A 1 294 ? 9.873 24.539 -12.498 1.00 53.41 294 GLN A N 1
ATOM 2201 C CA . GLN A 1 294 ? 9.220 24.767 -13.802 1.00 53.41 294 GLN A CA 1
ATOM 2202 C C . GLN A 1 294 ? 8.104 23.776 -14.163 1.00 53.41 294 GLN A C 1
ATOM 2204 O O . GLN A 1 294 ? 7.562 23.833 -15.267 1.00 53.41 294 GLN A O 1
ATOM 2209 N N . ALA A 1 295 ? 7.681 22.930 -13.222 1.00 50.56 295 ALA A N 1
ATOM 2210 C CA . ALA A 1 295 ? 6.473 22.122 -13.362 1.00 50.56 295 ALA A CA 1
ATOM 2211 C C . ALA A 1 295 ? 5.225 23.014 -13.205 1.00 50.56 295 ALA A C 1
ATOM 2213 O O . ALA A 1 295 ? 4.581 23.068 -12.157 1.00 50.56 295 ALA A O 1
ATOM 2214 N N . LYS A 1 296 ? 4.890 23.779 -14.247 1.00 50.09 296 LYS A N 1
ATOM 2215 C CA . LYS A 1 296 ? 3.559 24.379 -14.360 1.00 50.09 296 LYS A CA 1
ATOM 2216 C C . LYS A 1 296 ? 2.653 23.359 -15.042 1.00 50.09 296 LYS A C 1
ATOM 2218 O O . LYS A 1 296 ? 2.955 23.023 -16.178 1.00 50.09 296 LYS A O 1
ATOM 2223 N N . PRO A 1 297 ? 1.553 22.900 -14.423 1.00 48.62 297 PRO A N 1
ATOM 2224 C CA . PRO A 1 297 ? 0.492 22.227 -15.158 1.00 48.62 297 PRO A CA 1
ATOM 2225 C C . PRO A 1 297 ? -0.219 23.280 -16.019 1.00 48.62 297 PRO A C 1
ATOM 2227 O O . PRO A 1 297 ? -1.103 23.993 -15.544 1.00 48.62 297 PRO A O 1
ATOM 2230 N N . GLY A 1 298 ? 0.254 23.470 -17.250 1.00 51.84 298 GLY A N 1
ATOM 2231 C CA . GLY A 1 298 ? -0.429 24.239 -18.287 1.00 51.84 298 GLY A CA 1
ATOM 2232 C C . GLY A 1 298 ? -1.201 23.326 -19.235 1.00 51.84 298 GLY A C 1
ATOM 2233 O O . GLY A 1 298 ? -1.346 22.129 -19.000 1.00 51.84 298 GLY A O 1
ATOM 2234 N N . THR A 1 299 ? -1.724 23.902 -20.315 1.00 56.88 299 THR A N 1
ATOM 2235 C CA . THR A 1 299 ? -2.387 23.146 -21.381 1.00 56.88 299 THR A CA 1
ATOM 2236 C C . THR A 1 299 ? -1.383 22.193 -22.027 1.00 56.88 299 THR A C 1
ATOM 2238 O O . THR A 1 299 ? -0.430 22.647 -22.663 1.00 56.88 299 THR A O 1
ATOM 2241 N N . TYR A 1 300 ? -1.598 20.882 -21.877 1.00 59.88 300 TYR A N 1
ATOM 2242 C CA . TYR A 1 300 ? -0.719 19.860 -22.439 1.00 59.88 300 TYR A CA 1
ATOM 2243 C C . TYR A 1 300 ? -0.628 20.012 -23.955 1.00 59.88 300 TYR A C 1
ATOM 2245 O O . TYR A 1 300 ? -1.554 19.683 -24.693 1.00 59.88 300 TYR A O 1
ATOM 2253 N N . THR A 1 301 ? 0.508 20.522 -24.420 1.00 63.16 301 THR A N 1
ATOM 2254 C CA . THR A 1 301 ? 0.814 20.572 -25.849 1.00 63.16 301 THR A CA 1
ATOM 2255 C C . THR A 1 301 ? 1.670 19.362 -26.181 1.00 63.16 301 THR A C 1
ATOM 2257 O O . THR A 1 301 ? 2.710 19.144 -25.557 1.00 63.16 301 THR A O 1
ATOM 2260 N N . LEU A 1 302 ? 1.224 18.547 -27.133 1.00 65.44 302 LEU A N 1
ATOM 2261 C CA . LEU A 1 302 ? 1.923 17.334 -27.544 1.00 65.44 302 LEU A CA 1
ATOM 2262 C C . LEU A 1 302 ? 3.353 17.641 -28.010 1.00 65.44 302 LEU A C 1
ATOM 2264 O O . LEU A 1 302 ? 3.543 18.452 -28.915 1.00 65.44 302 LEU A O 1
ATOM 2268 N N . GLY A 1 303 ? 4.344 16.968 -27.415 1.00 57.72 303 GLY A N 1
ATOM 2269 C CA . GLY A 1 303 ? 5.763 17.186 -27.724 1.00 57.72 303 GLY A CA 1
ATOM 2270 C C . GLY A 1 303 ? 6.241 18.595 -27.378 1.00 57.72 303 GLY A C 1
ATOM 2271 O O . GLY A 1 303 ? 7.200 19.073 -27.965 1.00 57.72 303 GLY A O 1
ATOM 2272 N N . GLY A 1 304 ? 5.537 19.286 -26.476 1.00 53.28 304 GLY A N 1
ATOM 2273 C CA . GLY A 1 304 ? 5.764 20.692 -26.186 1.00 53.28 304 GLY A CA 1
ATOM 2274 C C . GLY A 1 304 ? 7.050 20.988 -25.427 1.00 53.28 304 GLY A C 1
ATOM 2275 O O . GLY A 1 304 ? 7.330 22.167 -25.304 1.00 53.28 304 GLY A O 1
ATOM 2276 N N . GLY A 1 305 ? 7.784 19.988 -24.910 1.00 50.94 305 GLY A N 1
ATOM 2277 C CA . GLY A 1 305 ? 9.181 20.063 -24.441 1.00 50.94 305 GLY A CA 1
ATOM 2278 C C . GLY A 1 305 ? 9.565 21.112 -23.385 1.00 50.94 305 GLY A C 1
ATOM 2279 O O . GLY A 1 305 ? 10.708 21.132 -22.946 1.00 50.94 305 GLY A O 1
ATOM 2280 N N . VAL A 1 306 ? 8.661 22.008 -22.988 1.00 52.00 306 VAL A N 1
ATOM 2281 C CA . VAL A 1 306 ? 9.051 23.334 -22.506 1.00 52.00 306 VAL A CA 1
ATOM 2282 C C . VAL A 1 306 ? 8.421 23.632 -21.152 1.00 52.00 306 VAL A C 1
ATOM 2284 O O . VAL A 1 306 ? 7.205 23.781 -21.007 1.00 52.00 306 VAL A O 1
ATOM 2287 N N . ALA A 1 307 ? 9.308 23.875 -20.192 1.00 47.53 307 ALA A N 1
ATOM 2288 C CA . ALA A 1 307 ? 9.057 24.560 -18.927 1.00 47.53 307 ALA A CA 1
ATOM 2289 C C . ALA A 1 307 ? 8.322 25.915 -19.072 1.00 47.53 307 ALA A C 1
ATOM 2291 O O . ALA A 1 307 ? 7.603 26.356 -18.177 1.00 47.53 307 ALA A O 1
ATOM 2292 N N . GLY A 1 308 ? 8.498 26.599 -20.206 1.00 41.97 308 GLY A N 1
ATOM 2293 C CA . GLY A 1 308 ? 7.842 27.867 -20.556 1.00 41.97 308 GLY A CA 1
ATOM 2294 C C . GLY A 1 308 ? 6.464 27.759 -21.237 1.00 41.97 308 GLY A C 1
ATOM 2295 O O . GLY A 1 308 ? 5.784 28.776 -21.334 1.00 41.97 308 GLY A O 1
ATOM 2296 N N . LEU A 1 309 ? 6.029 26.568 -21.676 1.00 46.97 309 LEU A N 1
ATOM 2297 C CA . LEU A 1 309 ? 4.723 26.329 -22.319 1.00 46.97 309 LEU A CA 1
ATOM 2298 C C . LEU A 1 309 ? 3.762 25.550 -21.409 1.00 46.97 309 LEU A C 1
ATOM 2300 O O . LEU A 1 309 ? 2.638 25.259 -21.804 1.00 46.97 309 LEU A O 1
ATOM 2304 N N . GLY A 1 310 ? 4.181 25.253 -20.175 1.00 50.22 310 GLY A N 1
ATOM 2305 C CA . GLY A 1 310 ? 3.348 24.567 -19.189 1.00 50.22 310 GLY A CA 1
ATOM 2306 C C . GLY A 1 310 ? 3.373 23.040 -19.281 1.00 50.22 310 GLY A C 1
ATOM 2307 O O . GLY A 1 310 ? 2.437 22.404 -18.811 1.00 50.22 310 GLY A O 1
ATOM 2308 N N . ASN A 1 311 ? 4.428 22.453 -19.853 1.00 54.66 311 ASN A N 1
ATOM 2309 C CA . ASN A 1 311 ? 4.724 21.031 -19.696 1.00 54.66 311 ASN A CA 1
ATOM 2310 C C . ASN A 1 311 ? 5.909 20.872 -18.732 1.00 54.66 311 ASN A C 1
ATOM 2312 O O . ASN A 1 311 ? 6.831 21.689 -18.731 1.00 54.66 311 ASN A O 1
ATOM 2316 N N . ALA A 1 312 ? 5.932 19.800 -17.939 1.00 56.53 312 ALA A N 1
ATOM 2317 C CA . ALA A 1 312 ? 7.143 19.426 -17.219 1.00 56.53 312 ALA A CA 1
ATOM 2318 C C . ALA A 1 312 ? 8.179 18.930 -18.243 1.00 56.53 312 ALA A C 1
ATOM 2320 O O . ALA A 1 312 ? 8.047 17.825 -18.755 1.00 56.53 312 ALA A O 1
ATOM 2321 N N . ALA A 1 313 ? 9.197 19.710 -18.601 1.00 62.34 313 ALA A N 1
ATOM 2322 C CA . ALA A 1 313 ? 10.401 19.108 -19.187 1.00 62.34 313 ALA A CA 1
ATOM 2323 C C . ALA A 1 313 ? 11.048 18.172 -18.134 1.00 62.34 313 ALA A C 1
ATOM 2325 O O . ALA A 1 313 ? 10.702 18.294 -16.961 1.00 62.34 313 ALA A O 1
ATOM 2326 N N . ASN A 1 314 ? 11.968 17.270 -18.506 1.00 79.38 314 ASN A N 1
ATOM 2327 C CA . ASN A 1 314 ? 12.642 16.320 -17.591 1.00 79.38 314 ASN A CA 1
ATOM 2328 C C . ASN A 1 314 ? 11.836 15.058 -17.198 1.00 79.38 314 ASN A C 1
ATOM 2330 O O . ASN A 1 314 ? 11.692 14.748 -16.009 1.00 79.38 314 ASN A O 1
ATOM 2334 N N . ALA A 1 315 ? 11.335 14.320 -18.195 1.00 88.00 315 ALA A N 1
ATOM 2335 C CA . ALA A 1 315 ? 10.727 12.999 -18.009 1.00 88.00 315 ALA A CA 1
ATOM 2336 C C . ALA A 1 315 ? 11.525 11.922 -18.756 1.00 88.00 315 ALA A C 1
ATOM 2338 O O . ALA A 1 315 ? 11.886 12.121 -19.921 1.00 88.00 315 ALA A O 1
ATOM 2339 N N . ALA A 1 316 ? 11.782 10.777 -18.120 1.00 93.81 316 ALA A N 1
ATOM 2340 C CA . ALA A 1 316 ? 12.446 9.670 -18.810 1.00 93.81 316 ALA A CA 1
ATOM 2341 C C . ALA A 1 316 ? 11.475 8.961 -19.768 1.00 93.81 316 ALA A C 1
ATOM 2343 O O . ALA A 1 316 ? 11.781 8.797 -20.949 1.00 93.81 316 ALA A O 1
ATOM 2344 N N . ILE A 1 317 ? 10.276 8.614 -19.299 1.00 94.38 317 ILE A N 1
ATOM 2345 C CA . ILE A 1 317 ? 9.223 8.014 -20.125 1.00 94.38 317 ILE A CA 1
ATOM 2346 C C . ILE A 1 317 ? 7.946 8.837 -19.973 1.00 94.38 317 ILE A C 1
ATOM 2348 O O . ILE A 1 317 ? 7.489 9.089 -18.860 1.00 94.38 317 ILE A O 1
ATOM 2352 N N . ARG A 1 318 ? 7.338 9.236 -21.089 1.00 90.31 318 ARG A N 1
ATOM 2353 C CA . ARG A 1 318 ? 6.054 9.939 -21.102 1.00 90.31 318 ARG A CA 1
ATOM 2354 C C . ARG A 1 318 ? 5.099 9.318 -22.110 1.00 90.31 318 ARG A C 1
ATOM 2356 O O . ARG A 1 318 ? 5.412 9.231 -23.293 1.00 90.31 318 ARG A O 1
ATOM 2363 N N . GLN A 1 319 ? 3.910 8.943 -21.661 1.00 90.00 319 GLN A N 1
ATOM 2364 C CA . GLN A 1 319 ? 2.839 8.423 -22.505 1.00 90.00 319 GLN A CA 1
ATOM 2365 C C . GLN A 1 319 ? 1.752 9.491 -22.679 1.00 90.00 319 GLN A C 1
ATOM 2367 O O . GLN A 1 319 ? 1.182 9.950 -21.699 1.00 90.00 319 GLN A O 1
ATOM 2372 N N . TYR A 1 320 ? 1.494 9.903 -23.926 1.00 83.06 320 TYR A N 1
ATOM 2373 C CA . TYR A 1 320 ? 0.424 10.837 -24.323 1.00 83.06 320 TYR A CA 1
ATOM 2374 C C . TYR A 1 320 ? -0.740 10.145 -25.033 1.00 83.06 320 TYR A C 1
ATOM 2376 O O . TYR A 1 320 ? -1.882 10.574 -24.890 1.00 83.06 320 TYR A O 1
ATOM 2384 N N . ARG A 1 321 ? -0.435 9.153 -25.879 1.00 80.75 321 ARG A N 1
ATOM 2385 C CA . ARG A 1 321 ? -1.401 8.311 -26.600 1.00 80.75 321 ARG A CA 1
ATOM 2386 C C . ARG A 1 321 ? -0.828 6.911 -26.729 1.00 80.75 321 ARG A C 1
ATOM 2388 O O . ARG A 1 321 ? 0.365 6.776 -26.985 1.00 80.75 321 ARG A O 1
ATOM 2395 N N . GLY A 1 322 ? -1.679 5.896 -26.637 1.00 76.00 322 GLY A N 1
ATOM 2396 C CA . GLY A 1 322 ? -1.278 4.492 -26.731 1.00 76.00 322 GLY A CA 1
ATOM 2397 C C . GLY A 1 322 ? -1.751 3.676 -25.534 1.00 76.00 322 GLY A C 1
ATOM 2398 O O . GLY A 1 322 ? -1.823 4.190 -24.420 1.00 76.00 322 GLY A O 1
ATOM 2399 N N . ALA A 1 323 ? -2.091 2.413 -25.774 1.00 81.56 323 ALA A N 1
ATOM 2400 C CA . ALA A 1 323 ? -2.439 1.451 -24.738 1.00 81.56 323 ALA A CA 1
ATOM 2401 C C . ALA A 1 323 ? -1.184 0.713 -24.267 1.00 81.56 323 ALA A C 1
ATOM 2403 O O . ALA A 1 323 ? -0.323 0.413 -25.085 1.00 81.56 323 ALA A O 1
ATOM 2404 N N . ASN A 1 324 ? -1.141 0.358 -22.986 1.00 91.69 324 ASN A N 1
ATOM 2405 C CA . ASN A 1 324 ? -0.165 -0.557 -22.394 1.00 91.69 324 ASN A CA 1
ATOM 2406 C C . ASN A 1 324 ? 1.274 -0.009 -22.350 1.00 91.69 324 ASN A C 1
ATOM 2408 O O . ASN A 1 324 ? 1.927 0.192 -23.375 1.00 91.69 324 ASN A O 1
ATOM 2412 N N . LEU A 1 325 ? 1.763 0.225 -21.135 1.00 94.81 325 LEU A N 1
ATOM 2413 C CA . LEU A 1 325 ? 3.146 0.583 -20.843 1.00 94.81 325 LEU A CA 1
ATOM 2414 C C . LEU A 1 325 ? 3.639 -0.303 -19.699 1.00 94.81 325 LEU A C 1
ATOM 2416 O O . LEU A 1 325 ? 3.048 -0.289 -18.620 1.00 94.81 325 LEU A O 1
ATOM 2420 N N . LYS A 1 326 ? 4.726 -1.038 -19.931 1.00 96.38 326 LYS A N 1
ATOM 2421 C CA . LYS A 1 326 ? 5.429 -1.836 -18.928 1.00 96.38 326 LYS A CA 1
ATOM 2422 C C . LYS A 1 326 ? 6.797 -1.223 -18.629 1.00 96.38 326 LYS A C 1
ATOM 2424 O O . LYS A 1 326 ? 7.541 -0.870 -19.543 1.00 96.38 326 LYS A O 1
ATOM 2429 N N . VAL A 1 327 ? 7.144 -1.100 -17.355 1.00 97.19 327 VAL A N 1
ATOM 2430 C CA . VAL A 1 327 ? 8.463 -0.647 -16.896 1.00 97.19 327 VAL A CA 1
ATOM 2431 C C . VAL A 1 327 ? 8.976 -1.643 -15.863 1.00 97.19 327 VAL A C 1
ATOM 2433 O O . VAL A 1 327 ? 8.420 -1.757 -14.777 1.00 97.19 327 VAL A O 1
ATOM 2436 N N . GLU A 1 328 ? 10.027 -2.374 -16.201 1.00 97.31 328 GLU A N 1
ATOM 2437 C CA . GLU A 1 328 ? 10.528 -3.511 -15.428 1.00 97.31 328 GLU A CA 1
ATOM 2438 C C . GLU A 1 328 ? 12.021 -3.344 -15.138 1.00 97.31 328 GLU A C 1
ATOM 2440 O O . GLU A 1 328 ? 12.790 -2.947 -16.016 1.00 97.31 328 GLU A O 1
ATOM 2445 N N . ASP A 1 329 ? 12.450 -3.597 -13.902 1.00 97.06 329 ASP A N 1
ATOM 2446 C CA . ASP A 1 329 ? 13.863 -3.551 -13.492 1.00 97.06 329 ASP A CA 1
ATOM 2447 C C . ASP A 1 329 ? 14.579 -2.233 -13.854 1.00 97.06 329 ASP A C 1
ATOM 2449 O O . ASP A 1 329 ? 15.792 -2.188 -14.082 1.00 97.06 329 ASP A O 1
ATOM 2453 N N . CYS A 1 330 ? 13.831 -1.135 -13.972 1.00 97.56 330 CYS A N 1
ATOM 2454 C CA . CYS A 1 330 ? 14.379 0.150 -14.389 1.00 97.56 330 CYS A CA 1
ATOM 2455 C C . CYS A 1 330 ? 14.760 1.008 -13.187 1.00 97.56 330 CYS A C 1
ATOM 2457 O O . CYS A 1 330 ? 14.106 1.003 -12.142 1.00 97.56 330 CYS A O 1
ATOM 2459 N N . LYS A 1 331 ? 15.803 1.817 -13.366 1.00 97.12 331 LYS A N 1
ATOM 2460 C CA . LYS A 1 331 ? 16.236 2.814 -12.388 1.00 97.12 331 LYS A CA 1
ATOM 2461 C C . LYS A 1 331 ? 16.075 4.212 -12.968 1.00 97.12 331 LYS A C 1
ATOM 2463 O O . LYS A 1 331 ? 16.489 4.459 -14.092 1.00 97.12 331 LYS A O 1
ATOM 2468 N N . PHE A 1 332 ? 15.548 5.139 -12.182 1.00 95.69 332 PHE A N 1
ATOM 2469 C CA . PHE A 1 332 ? 15.379 6.544 -12.538 1.00 95.69 332 PHE A CA 1
ATOM 2470 C C . PHE A 1 332 ? 16.140 7.403 -11.532 1.00 95.69 332 PHE A C 1
ATOM 2472 O O . PHE A 1 332 ? 16.100 7.144 -10.329 1.00 95.69 332 PHE A O 1
ATOM 2479 N N . SER A 1 333 ? 16.898 8.392 -11.998 1.00 94.50 333 SER A N 1
ATOM 2480 C CA . SER A 1 333 ? 17.695 9.258 -11.123 1.00 94.50 333 SER A CA 1
ATOM 2481 C C . SER A 1 333 ? 17.574 10.721 -11.532 1.00 94.50 333 SER A C 1
ATOM 2483 O O . SER A 1 333 ? 17.877 11.067 -12.670 1.00 94.50 333 SER A O 1
ATOM 2485 N N . ALA A 1 334 ? 17.143 11.572 -10.597 1.00 90.06 334 ALA A N 1
ATOM 2486 C CA . ALA A 1 334 ? 17.048 13.028 -10.749 1.00 90.06 334 ALA A CA 1
ATOM 2487 C C . ALA A 1 334 ? 16.155 13.531 -11.910 1.00 90.06 334 ALA A C 1
ATOM 2489 O O . ALA A 1 334 ? 16.402 14.596 -12.486 1.00 90.06 334 ALA A O 1
ATOM 2490 N N . PHE A 1 335 ? 15.103 12.788 -12.256 1.00 87.44 335 PHE A N 1
ATOM 2491 C CA . PHE A 1 335 ? 14.048 13.237 -13.176 1.00 87.44 335 PHE A CA 1
ATOM 2492 C C . PHE A 1 335 ? 12.892 13.862 -12.415 1.00 87.44 335 PHE A C 1
ATOM 2494 O O . PHE A 1 335 ? 12.555 13.361 -11.355 1.00 87.44 335 PHE A O 1
ATOM 2501 N N . ILE A 1 336 ? 12.194 14.850 -12.983 1.00 82.44 336 ILE A N 1
ATOM 2502 C CA . ILE A 1 336 ? 10.926 15.305 -12.387 1.00 82.44 336 ILE A CA 1
ATOM 2503 C C . ILE A 1 336 ? 9.954 14.118 -12.289 1.00 82.44 336 ILE A C 1
ATOM 2505 O O . ILE A 1 336 ? 9.406 13.842 -11.220 1.00 82.44 336 ILE A O 1
ATOM 2509 N N . THR A 1 337 ? 9.807 13.377 -13.389 1.00 86.06 337 THR A N 1
ATOM 2510 C CA . THR A 1 337 ? 9.036 12.133 -13.455 1.00 86.06 337 THR A CA 1
ATOM 2511 C C . THR A 1 337 ? 9.863 11.037 -14.124 1.00 86.06 337 THR A C 1
ATOM 2513 O O . THR A 1 337 ? 10.396 11.216 -15.219 1.00 86.06 337 THR A O 1
ATOM 2516 N N . GLY A 1 338 ? 9.996 9.880 -13.474 1.00 89.50 338 GLY A N 1
ATOM 2517 C CA . GLY A 1 338 ? 10.637 8.723 -14.105 1.00 89.50 338 GLY A CA 1
ATOM 2518 C C . GLY A 1 338 ? 9.753 8.161 -15.223 1.00 89.50 338 GLY A C 1
ATOM 2519 O O . GLY A 1 338 ? 10.163 8.105 -16.379 1.00 89.50 338 GLY A O 1
ATOM 2520 N N . ALA A 1 339 ? 8.495 7.855 -14.905 1.00 90.19 339 ALA A N 1
ATOM 2521 C CA . ALA A 1 339 ? 7.462 7.586 -15.897 1.00 90.19 339 ALA A CA 1
ATOM 2522 C C . ALA A 1 339 ? 6.225 8.434 -15.619 1.00 90.19 339 ALA A C 1
ATOM 2524 O O . ALA A 1 339 ? 5.789 8.581 -14.474 1.00 90.19 339 ALA A O 1
ATOM 2525 N N . GLU A 1 340 ? 5.651 8.978 -16.680 1.00 87.44 340 GLU A N 1
ATOM 2526 C CA . GLU A 1 340 ? 4.420 9.745 -16.634 1.00 87.44 340 GLU A CA 1
ATOM 2527 C C . GLU A 1 340 ? 3.432 9.210 -17.658 1.00 87.44 340 GLU A C 1
ATOM 2529 O O . GLU A 1 340 ? 3.774 9.017 -18.826 1.00 87.44 340 GLU A O 1
ATOM 2534 N N . TYR A 1 341 ? 2.200 8.981 -17.219 1.00 85.25 341 TYR A N 1
ATOM 2535 C CA . TYR A 1 341 ? 1.149 8.447 -18.073 1.00 85.25 341 TYR A CA 1
ATOM 2536 C C . TYR A 1 341 ? -0.046 9.405 -18.080 1.00 85.25 341 TYR A C 1
ATOM 2538 O O . TYR A 1 341 ? -0.573 9.812 -17.041 1.00 85.25 341 TYR A O 1
ATOM 2546 N N . ILE A 1 342 ? -0.411 9.827 -19.291 1.00 78.88 342 ILE A N 1
ATOM 2547 C CA . ILE A 1 342 ? -1.386 10.887 -19.581 1.00 78.88 342 ILE A CA 1
ATOM 2548 C C . ILE A 1 342 ? -2.622 10.291 -20.286 1.00 78.88 342 ILE A C 1
ATOM 2550 O O . ILE A 1 342 ? -3.617 10.979 -20.464 1.00 78.88 342 ILE A O 1
ATOM 2554 N N . GLY A 1 343 ? -2.634 9.006 -20.654 1.00 74.81 343 GLY A N 1
ATOM 2555 C CA . GLY A 1 343 ? -3.802 8.328 -21.229 1.00 74.81 343 GLY A CA 1
ATOM 2556 C C . GLY A 1 343 ? -4.085 8.733 -22.673 1.00 74.81 343 GLY A C 1
ATOM 2557 O O . GLY A 1 343 ? -3.198 8.639 -23.517 1.00 74.81 343 GLY A O 1
ATOM 2558 N N . ASN A 1 344 ? -5.328 9.120 -22.980 1.00 73.50 344 ASN A N 1
ATOM 2559 C CA . ASN A 1 344 ? -5.684 9.779 -24.236 1.00 73.50 344 ASN A CA 1
ATOM 2560 C C . ASN A 1 344 ? -5.847 11.281 -23.972 1.00 73.50 344 ASN A C 1
ATOM 2562 O O . ASN A 1 344 ? -6.907 11.726 -23.533 1.00 73.50 344 ASN A O 1
ATOM 2566 N N . PHE A 1 345 ? -4.805 12.073 -24.242 1.00 72.56 345 PHE A N 1
ATOM 2567 C CA . PHE A 1 345 ? -4.841 13.509 -23.937 1.00 72.56 345 PHE A CA 1
ATOM 2568 C C . PHE A 1 345 ? -5.920 14.290 -24.720 1.00 72.56 345 PHE A C 1
ATOM 2570 O O . PHE A 1 345 ? -6.312 15.371 -24.284 1.00 72.56 345 PHE A O 1
ATOM 2577 N N . ASP A 1 346 ? -6.418 13.756 -25.845 1.00 72.56 346 ASP A N 1
ATOM 2578 C CA . ASP A 1 346 ? -7.518 14.369 -26.609 1.00 72.56 346 ASP A CA 1
ATOM 2579 C C . ASP A 1 346 ? -8.883 14.128 -25.950 1.00 72.56 346 ASP A C 1
ATOM 2581 O O . ASP A 1 346 ? -9.818 14.907 -26.136 1.00 72.56 346 ASP A O 1
ATOM 2585 N N . ASN A 1 347 ? -9.017 13.024 -25.210 1.00 74.00 347 ASN A N 1
ATOM 2586 C CA . ASN A 1 347 ? -10.258 12.603 -24.581 1.00 74.00 347 ASN A CA 1
ATOM 2587 C C . ASN A 1 347 ? -9.985 12.025 -23.192 1.00 74.00 347 ASN A C 1
ATOM 2589 O O . ASN A 1 347 ? -9.931 10.816 -22.979 1.00 74.00 347 ASN A O 1
ATOM 2593 N N . ILE A 1 348 ? -9.896 12.928 -22.223 1.00 68.38 348 ILE A N 1
ATOM 2594 C CA . ILE A 1 348 ? -9.614 12.626 -20.816 1.00 68.38 348 ILE A CA 1
ATOM 2595 C C . ILE A 1 348 ? -10.667 11.728 -20.134 1.00 68.38 348 ILE A C 1
ATOM 2597 O O . ILE A 1 348 ? -10.473 11.311 -18.992 1.00 68.38 348 ILE A O 1
ATOM 2601 N N . ALA A 1 349 ? -11.807 11.469 -20.787 1.00 72.50 349 ALA A N 1
ATOM 2602 C CA . ALA A 1 349 ? -12.840 10.561 -20.294 1.00 72.50 349 ALA A CA 1
ATOM 2603 C C . ALA A 1 349 ? -12.578 9.091 -20.669 1.00 72.50 349 ALA A C 1
ATOM 2605 O O . ALA A 1 349 ? -13.197 8.201 -20.087 1.00 72.50 349 ALA A O 1
ATOM 2606 N N . GLU A 1 350 ? -11.685 8.827 -21.624 1.00 75.81 350 GLU A N 1
ATOM 2607 C CA . GLU A 1 350 ? -11.381 7.483 -22.106 1.00 75.81 350 GLU A CA 1
ATOM 2608 C C . GLU A 1 350 ? -10.261 6.842 -21.274 1.00 75.81 350 GLU A C 1
ATOM 2610 O O . GLU A 1 350 ? -9.124 7.315 -21.263 1.00 75.81 350 GLU A O 1
ATOM 2615 N N . LEU A 1 351 ? -10.582 5.747 -20.577 1.00 75.25 351 LEU A N 1
ATOM 2616 C CA . LEU A 1 351 ? -9.585 4.893 -19.931 1.00 75.25 351 LEU A CA 1
ATOM 2617 C C . LEU A 1 351 ? -9.026 3.929 -20.966 1.00 75.25 351 LEU A C 1
ATOM 2619 O O . LEU A 1 351 ? -9.769 3.121 -21.526 1.00 75.25 351 LEU A O 1
ATOM 2623 N N . VAL A 1 352 ? -7.720 3.982 -21.193 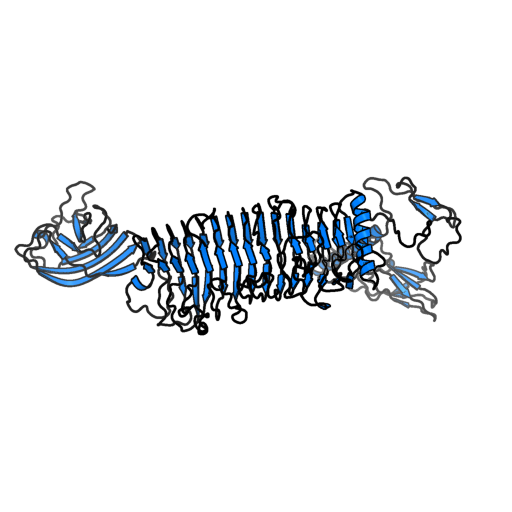1.00 79.69 352 VAL A N 1
ATOM 2624 C CA . VAL A 1 352 ? -7.061 3.130 -22.181 1.00 79.69 352 VAL A CA 1
ATOM 2625 C C . VAL A 1 352 ? -5.916 2.379 -21.518 1.00 79.69 352 VAL A C 1
ATOM 2627 O O . VAL A 1 352 ? -5.179 2.944 -20.722 1.00 79.69 352 VAL A O 1
ATOM 2630 N N . GLY A 1 353 ? -5.768 1.101 -21.865 1.00 86.94 353 GLY A N 1
ATOM 2631 C CA . GLY A 1 353 ? -4.586 0.295 -21.569 1.00 86.94 353 GLY A CA 1
ATOM 2632 C C . GLY A 1 353 ? -4.267 0.046 -20.092 1.00 86.94 353 GLY A C 1
ATOM 2633 O O . GLY A 1 353 ? -5.046 0.349 -19.189 1.00 86.94 353 GLY A O 1
ATOM 2634 N N . VAL A 1 354 ? -3.093 -0.540 -19.889 1.00 92.06 354 VAL A N 1
ATOM 2635 C CA . VAL A 1 354 ? -2.544 -0.973 -18.604 1.00 92.06 354 VAL A CA 1
ATOM 2636 C C . VAL A 1 354 ? -1.223 -0.251 -18.343 1.00 92.06 354 VAL A C 1
ATOM 2638 O O . VAL A 1 354 ? -0.403 -0.115 -19.248 1.00 92.06 354 VAL A O 1
ATOM 2641 N N . LEU A 1 355 ? -0.991 0.208 -17.118 1.00 93.75 355 LEU A N 1
ATOM 2642 C CA . LEU A 1 355 ? 0.350 0.577 -16.669 1.00 93.75 355 LEU A CA 1
ATOM 2643 C C . LEU A 1 355 ? 0.860 -0.507 -15.729 1.00 93.75 355 LEU A C 1
ATOM 2645 O O . LEU A 1 355 ? 0.271 -0.725 -14.675 1.00 93.75 355 LEU A O 1
ATOM 2649 N N . GLU A 1 356 ? 1.958 -1.151 -16.096 1.00 96.06 356 GLU A N 1
ATOM 2650 C CA . GLU A 1 356 ? 2.622 -2.150 -15.267 1.00 96.06 356 GLU A CA 1
ATOM 2651 C C . GLU A 1 356 ? 4.029 -1.669 -14.897 1.00 96.06 356 GLU A C 1
ATOM 2653 O O . GLU A 1 356 ? 4.814 -1.256 -15.750 1.00 96.06 356 GLU A O 1
ATOM 2658 N N . SER A 1 357 ? 4.351 -1.711 -13.609 1.00 95.75 357 SER A N 1
ATOM 2659 C CA . SER A 1 357 ? 5.662 -1.384 -13.064 1.00 95.75 357 SER A CA 1
ATOM 2660 C C . SER A 1 357 ? 6.140 -2.511 -12.163 1.00 95.75 357 SER A C 1
ATOM 2662 O O . SER A 1 357 ? 5.483 -2.809 -11.167 1.00 95.75 357 SER A O 1
ATOM 2664 N N . VAL A 1 358 ? 7.318 -3.059 -12.441 1.00 97.19 358 VAL A N 1
ATOM 2665 C CA . VAL A 1 358 ? 7.914 -4.157 -11.670 1.00 97.19 358 VAL A CA 1
ATOM 2666 C C . VAL A 1 358 ? 9.346 -3.794 -11.288 1.00 97.19 358 VAL A C 1
ATOM 2668 O O . VAL A 1 358 ? 10.133 -3.395 -12.141 1.00 97.19 358 VAL A O 1
ATOM 2671 N N . ASP A 1 359 ? 9.666 -3.876 -9.997 1.00 96.69 359 ASP A N 1
ATOM 2672 C CA . ASP A 1 359 ? 11.017 -3.693 -9.448 1.00 96.69 359 ASP A CA 1
ATOM 2673 C C . ASP A 1 359 ? 11.703 -2.372 -9.856 1.00 96.69 359 ASP A C 1
ATOM 2675 O O . ASP A 1 359 ? 12.923 -2.268 -10.011 1.00 96.69 359 ASP A O 1
ATOM 2679 N N . VAL A 1 360 ? 10.907 -1.308 -9.997 1.00 95.81 360 VAL A N 1
ATOM 2680 C CA . VAL A 1 360 ? 11.409 0.020 -10.360 1.00 95.81 360 VAL A CA 1
ATOM 2681 C C . VAL A 1 360 ? 12.076 0.710 -9.175 1.00 95.81 360 VAL A C 1
ATOM 2683 O O . VAL A 1 360 ? 11.496 0.816 -8.093 1.00 95.81 360 VAL A O 1
ATOM 2686 N N . LYS A 1 361 ? 13.264 1.280 -9.404 1.00 95.56 361 LYS A N 1
ATOM 2687 C CA . LYS A 1 361 ? 13.963 2.138 -8.443 1.00 95.56 361 LYS A CA 1
ATOM 2688 C C . LYS A 1 361 ? 13.925 3.612 -8.859 1.00 95.56 361 LYS A C 1
ATOM 2690 O O . LYS A 1 361 ? 14.568 3.992 -9.832 1.00 95.56 361 LYS A O 1
ATOM 2695 N N . ALA A 1 362 ? 13.265 4.459 -8.080 1.00 92.69 362 ALA A N 1
ATOM 2696 C CA . ALA A 1 362 ? 13.268 5.912 -8.235 1.00 92.69 362 ALA A CA 1
ATOM 2697 C C . ALA A 1 362 ? 14.223 6.566 -7.222 1.00 92.69 362 ALA A C 1
ATOM 2699 O O . ALA A 1 362 ? 14.163 6.277 -6.032 1.00 92.69 362 ALA A O 1
ATOM 2700 N N . ILE A 1 363 ? 15.131 7.430 -7.680 1.00 92.44 363 ILE A N 1
ATOM 2701 C CA . ILE A 1 363 ? 16.028 8.210 -6.814 1.00 92.44 363 ILE A CA 1
ATOM 2702 C C . ILE A 1 363 ? 15.888 9.681 -7.172 1.00 92.44 363 ILE A C 1
ATOM 2704 O O . ILE A 1 363 ? 16.183 10.053 -8.311 1.00 92.44 363 ILE A O 1
ATOM 2708 N N . GLY A 1 364 ? 15.438 10.531 -6.250 1.00 85.94 364 GLY A N 1
ATOM 2709 C CA . GLY A 1 364 ? 15.243 11.944 -6.584 1.00 85.94 364 GLY A CA 1
ATOM 2710 C C . GLY A 1 364 ? 14.291 12.138 -7.755 1.00 85.94 364 GLY A C 1
ATOM 2711 O O . GLY A 1 364 ? 14.559 12.979 -8.606 1.00 85.94 364 GLY A O 1
ATOM 2712 N N . CYS A 1 365 ? 13.237 11.322 -7.854 1.00 82.62 365 CYS A N 1
ATOM 2713 C CA . CYS A 1 365 ? 12.219 11.421 -8.899 1.00 82.62 365 CYS A CA 1
ATOM 2714 C C . CYS A 1 365 ? 10.860 10.899 -8.428 1.00 82.62 365 CYS A C 1
ATOM 2716 O O . CYS A 1 365 ? 10.805 10.029 -7.565 1.00 82.62 365 CYS A O 1
ATOM 2718 N N . ALA A 1 366 ? 9.771 11.413 -9.007 1.00 81.50 366 ALA A N 1
ATOM 2719 C CA . ALA A 1 366 ? 8.440 10.836 -8.820 1.00 81.50 366 ALA A CA 1
ATOM 2720 C C . ALA A 1 366 ? 8.208 9.686 -9.813 1.00 81.50 366 ALA A C 1
ATOM 2722 O O . ALA A 1 366 ? 8.590 9.789 -10.986 1.00 81.50 366 ALA A O 1
ATOM 2723 N N . PHE A 1 367 ? 7.572 8.596 -9.374 1.00 82.06 367 PHE A N 1
ATOM 2724 C CA . PHE A 1 367 ? 7.317 7.423 -10.205 1.00 82.06 367 PHE A CA 1
ATOM 2725 C C . PHE A 1 367 ? 6.134 6.540 -9.734 1.00 82.06 367 PHE A C 1
ATOM 2727 O O . PHE A 1 367 ? 6.175 5.993 -8.633 1.00 82.06 367 PHE A O 1
ATOM 2734 N N . PRO A 1 368 ? 5.180 6.213 -10.624 1.00 77.94 368 PRO A N 1
ATOM 2735 C CA . PRO A 1 368 ? 4.754 6.970 -11.797 1.00 77.94 368 PRO A CA 1
ATOM 2736 C C . PRO A 1 368 ? 3.952 8.221 -11.400 1.00 77.94 368 PRO A C 1
ATOM 2738 O O . PRO A 1 368 ? 3.268 8.253 -10.372 1.00 77.94 368 PRO A O 1
ATOM 2741 N N . HIS A 1 369 ? 3.992 9.252 -12.245 1.00 74.06 369 HIS A N 1
ATOM 2742 C CA . HIS A 1 369 ? 3.090 10.402 -12.141 1.00 74.06 369 HIS A CA 1
ATOM 2743 C C . HIS A 1 369 ? 1.917 10.228 -13.106 1.00 74.06 369 HIS A C 1
ATOM 2745 O O . HIS A 1 369 ? 2.117 10.162 -14.319 1.00 74.06 369 HIS A O 1
ATOM 2751 N N . LEU A 1 370 ? 0.693 10.140 -12.579 1.00 68.44 370 LEU A N 1
ATOM 2752 C CA . LEU A 1 370 ? -0.505 9.949 -13.398 1.00 68.44 370 LEU A CA 1
ATOM 2753 C C . LEU A 1 370 ? -1.374 11.206 -13.395 1.00 68.44 370 LEU A C 1
ATOM 2755 O O . LEU A 1 370 ? -2.032 11.538 -12.399 1.00 68.44 370 LEU A O 1
ATOM 2759 N N . ILE A 1 371 ? -1.397 11.887 -14.539 1.00 63.59 371 ILE A N 1
ATOM 2760 C CA . ILE A 1 371 ? -2.268 13.045 -14.780 1.00 63.59 371 ILE A CA 1
ATOM 2761 C C . ILE A 1 371 ? -3.670 12.556 -15.157 1.00 63.59 371 ILE A C 1
ATOM 2763 O O . ILE A 1 371 ? -4.659 12.955 -14.536 1.00 63.59 371 ILE A O 1
ATOM 2767 N N . HIS A 1 372 ? -3.738 11.626 -16.111 1.00 68.81 372 HIS A N 1
ATOM 2768 C CA . HIS A 1 372 ? -4.921 10.817 -16.397 1.00 68.81 372 HIS A CA 1
ATOM 2769 C C . HIS A 1 372 ? -4.589 9.349 -16.172 1.00 68.81 372 HIS A C 1
ATOM 2771 O O . HIS A 1 372 ? -3.443 8.991 -15.904 1.00 68.81 372 HIS A O 1
ATOM 2777 N N . GLN A 1 373 ? -5.611 8.507 -16.201 1.00 71.31 373 GLN A N 1
ATOM 2778 C CA . GLN A 1 373 ? -5.485 7.168 -15.665 1.00 71.31 373 GLN A CA 1
ATOM 2779 C C . GLN A 1 373 ? -5.546 6.109 -16.765 1.00 71.31 373 GLN A C 1
ATOM 2781 O O . GLN A 1 373 ? -6.424 6.191 -17.630 1.00 71.31 373 GLN A O 1
ATOM 2786 N N . PRO A 1 374 ? -4.660 5.102 -16.723 1.00 85.44 374 PRO A N 1
ATOM 2787 C CA . PRO A 1 374 ? -4.889 3.878 -17.466 1.00 85.44 374 PRO A CA 1
ATOM 2788 C C . PRO A 1 374 ? -6.137 3.187 -16.909 1.00 85.44 374 PRO A C 1
ATOM 2790 O O . PRO A 1 374 ? -6.619 3.491 -15.811 1.00 85.44 374 PRO A O 1
ATOM 2793 N N . LYS A 1 375 ? -6.667 2.235 -17.669 1.00 90.25 375 LYS A N 1
ATOM 2794 C CA . LYS A 1 375 ? -7.781 1.414 -17.196 1.00 90.25 375 LYS A CA 1
ATOM 2795 C C . LYS A 1 375 ? -7.372 0.586 -15.976 1.00 90.25 375 LYS A C 1
ATOM 2797 O O . LYS A 1 375 ? -8.151 0.470 -15.030 1.00 90.25 375 LYS A O 1
ATOM 2802 N N . GLU A 1 376 ? -6.154 0.050 -16.002 1.00 93.56 376 GLU A N 1
ATOM 2803 C CA . GLU A 1 376 ? -5.600 -0.790 -14.941 1.00 93.56 376 GLU A CA 1
ATOM 2804 C C . GLU A 1 376 ? -4.169 -0.367 -14.594 1.00 93.56 376 GLU A C 1
ATOM 2806 O O . GLU A 1 376 ? -3.407 0.062 -15.466 1.00 93.56 376 GLU A O 1
ATOM 2811 N N . ILE A 1 377 ? -3.811 -0.488 -13.316 1.00 94.19 377 ILE A N 1
ATOM 2812 C CA . ILE A 1 377 ? -2.479 -0.174 -12.792 1.00 94.19 377 ILE A CA 1
ATOM 2813 C C . ILE A 1 377 ? -1.982 -1.358 -11.973 1.00 94.19 377 ILE A C 1
ATOM 2815 O O . ILE A 1 377 ? -2.669 -1.795 -11.050 1.00 94.19 377 ILE A O 1
ATOM 2819 N N . TYR A 1 378 ? -0.765 -1.802 -12.262 1.00 96.25 378 TYR A N 1
ATOM 2820 C CA . TYR A 1 378 ? -0.038 -2.809 -11.500 1.00 96.25 378 TYR A CA 1
ATOM 2821 C C . TYR A 1 378 ? 1.324 -2.237 -11.115 1.00 96.25 378 TYR A C 1
ATOM 2823 O O . TYR A 1 378 ? 2.085 -1.799 -11.976 1.00 96.25 378 TYR A O 1
ATOM 2831 N N . MET A 1 379 ? 1.634 -2.203 -9.824 1.00 95.88 379 MET A N 1
ATOM 2832 C CA . MET A 1 379 ? 2.918 -1.734 -9.316 1.00 95.88 379 MET A CA 1
ATOM 2833 C C . MET A 1 379 ? 3.432 -2.697 -8.253 1.00 95.88 379 MET A C 1
ATOM 2835 O O . MET A 1 379 ? 2.811 -2.848 -7.207 1.00 95.88 379 MET A O 1
ATOM 2839 N N . HIS A 1 380 ? 4.575 -3.322 -8.511 1.00 96.81 380 HIS A N 1
ATOM 2840 C CA . HIS A 1 380 ? 5.140 -4.372 -7.669 1.00 96.81 380 HIS A CA 1
ATOM 2841 C C . HIS A 1 380 ? 6.636 -4.126 -7.442 1.00 96.81 380 HIS A C 1
ATOM 2843 O O . HIS A 1 380 ? 7.347 -3.756 -8.374 1.00 96.81 380 HIS A O 1
ATOM 2849 N N . GLY A 1 381 ? 7.126 -4.294 -6.210 1.00 95.88 381 GLY A N 1
ATOM 2850 C CA . GLY A 1 381 ? 8.569 -4.267 -5.902 1.00 95.88 381 GLY A CA 1
ATOM 2851 C C . GLY A 1 381 ? 9.245 -2.887 -5.974 1.00 95.88 381 GLY A C 1
ATOM 2852 O O . GLY A 1 381 ? 10.473 -2.779 -5.964 1.00 95.88 381 GLY A O 1
ATOM 2853 N N . GLY A 1 382 ? 8.461 -1.809 -6.057 1.00 94.19 382 GLY A N 1
ATOM 2854 C CA . GLY A 1 382 ? 8.967 -0.450 -6.240 1.00 94.19 382 GLY A CA 1
ATOM 2855 C C . GLY A 1 382 ? 9.798 0.060 -5.057 1.00 94.19 382 GLY A C 1
ATOM 2856 O O . GLY A 1 382 ? 9.424 -0.100 -3.893 1.00 94.19 382 GLY A O 1
ATOM 2857 N N . ARG A 1 383 ? 10.915 0.733 -5.345 1.00 94.62 383 ARG A N 1
ATOM 2858 C CA . ARG A 1 383 ? 11.781 1.368 -4.344 1.00 94.62 383 ARG A CA 1
ATOM 2859 C C . ARG A 1 383 ? 11.957 2.844 -4.631 1.00 94.62 383 ARG A C 1
ATOM 2861 O O . ARG A 1 383 ? 12.274 3.207 -5.761 1.00 94.62 383 ARG A O 1
ATOM 2868 N N . CYS A 1 384 ? 11.863 3.666 -3.597 1.00 90.69 384 CYS A N 1
ATOM 2869 C CA . CYS A 1 384 ? 12.157 5.081 -3.704 1.00 90.69 384 CYS A CA 1
ATOM 2870 C C . CYS A 1 384 ? 13.165 5.562 -2.668 1.00 90.69 384 CYS A C 1
ATOM 2872 O O . CYS A 1 384 ? 13.112 5.160 -1.504 1.00 90.69 384 CYS A O 1
ATOM 2874 N N . GLU A 1 385 ? 14.073 6.430 -3.102 1.00 90.50 385 GLU A N 1
ATOM 2875 C CA . GLU A 1 385 ? 15.070 7.100 -2.273 1.00 90.50 385 GLU A CA 1
ATOM 2876 C C . GLU A 1 385 ? 15.052 8.605 -2.587 1.00 90.50 385 GLU A C 1
ATOM 2878 O O . GLU A 1 385 ? 15.125 9.007 -3.749 1.00 90.50 385 GLU A O 1
ATOM 2883 N N . ASP A 1 386 ? 14.969 9.437 -1.548 1.00 80.56 386 ASP A N 1
ATOM 2884 C CA . ASP A 1 386 ? 15.131 10.895 -1.632 1.00 80.56 386 ASP A CA 1
ATOM 2885 C C . ASP A 1 386 ? 14.169 11.584 -2.626 1.00 80.56 386 ASP A C 1
ATOM 2887 O O . ASP A 1 386 ? 14.618 12.246 -3.556 1.00 80.56 386 ASP A O 1
ATOM 2891 N N . ASN A 1 387 ? 12.842 11.434 -2.461 1.00 66.06 387 ASN A N 1
ATOM 2892 C CA . ASN A 1 387 ? 11.844 12.054 -3.360 1.00 66.06 387 ASN A CA 1
ATOM 2893 C C . ASN A 1 387 ? 12.070 13.564 -3.574 1.00 66.06 387 ASN A C 1
ATOM 2895 O O . ASN A 1 387 ? 12.472 14.284 -2.661 1.00 66.06 387 ASN A O 1
ATOM 2899 N N . ILE A 1 388 ? 11.721 14.053 -4.771 1.00 66.25 388 ILE A N 1
ATOM 2900 C CA . ILE A 1 388 ? 11.845 15.473 -5.138 1.00 66.25 388 ILE A CA 1
ATOM 2901 C C . ILE A 1 388 ? 10.973 16.365 -4.252 1.00 66.25 388 ILE A C 1
ATOM 2903 O O . ILE A 1 388 ? 9.785 16.113 -4.044 1.00 66.25 388 ILE A O 1
ATOM 2907 N N . ASP A 1 389 ? 11.537 17.505 -3.865 1.00 56.53 389 ASP A N 1
ATOM 2908 C CA . ASP A 1 389 ? 10.800 18.659 -3.364 1.00 56.53 389 ASP A CA 1
ATOM 2909 C C . ASP A 1 389 ? 9.950 19.315 -4.475 1.00 56.53 389 ASP A C 1
ATOM 2911 O O . ASP A 1 389 ? 10.381 20.224 -5.180 1.00 56.53 389 ASP A O 1
ATOM 2915 N N . SER A 1 390 ? 8.699 18.864 -4.599 1.00 50.69 390 SER A N 1
ATOM 2916 C CA . SER A 1 390 ? 7.563 19.492 -5.305 1.00 50.69 390 SER A CA 1
ATOM 2917 C C . SER A 1 390 ? 7.403 19.252 -6.820 1.00 50.69 390 SER A C 1
ATOM 2919 O O . SER A 1 390 ? 8.229 19.623 -7.647 1.00 50.69 390 SER A O 1
ATOM 2921 N N . LEU A 1 391 ? 6.231 18.714 -7.191 1.00 52.88 391 LEU A N 1
ATOM 2922 C CA . LEU A 1 391 ? 5.690 18.713 -8.565 1.00 52.88 391 LEU A CA 1
ATOM 2923 C C . LEU A 1 391 ? 4.664 19.833 -8.802 1.00 52.88 391 LEU A C 1
ATOM 2925 O O . LEU A 1 391 ? 4.159 19.999 -9.909 1.00 52.88 391 LEU A O 1
ATOM 2929 N N . ASN A 1 392 ? 4.308 20.588 -7.763 1.00 49.56 392 ASN A N 1
ATOM 2930 C CA . ASN A 1 392 ? 3.123 21.438 -7.771 1.00 49.56 392 ASN A CA 1
ATOM 2931 C C . ASN A 1 392 ? 3.513 22.903 -7.499 1.00 49.56 392 ASN A C 1
ATOM 2933 O O . ASN A 1 392 ? 3.198 23.461 -6.452 1.00 49.56 392 ASN A O 1
ATOM 2937 N N . SER A 1 393 ? 4.207 23.553 -8.443 1.00 38.97 393 SER A N 1
ATOM 2938 C CA . SER A 1 393 ? 4.515 24.995 -8.377 1.00 38.97 393 SER A CA 1
ATOM 2939 C C . SER A 1 393 ? 3.479 25.848 -9.126 1.00 38.97 393 SER A C 1
ATOM 2941 O O . SER A 1 393 ? 3.813 26.872 -9.729 1.00 38.97 393 SER A O 1
ATOM 2943 N N . SER A 1 394 ? 2.205 25.442 -9.128 1.00 38.53 394 SER A N 1
ATOM 2944 C CA . SER A 1 394 ? 1.122 26.159 -9.811 1.00 38.53 394 SER A CA 1
ATOM 2945 C C . SER A 1 394 ? 0.672 27.413 -9.048 1.00 38.53 394 SER A C 1
ATOM 2947 O O . SER A 1 394 ? -0.517 27.569 -8.808 1.00 38.53 394 SER A O 1
ATOM 2949 N N . GLY A 1 395 ? 1.585 28.270 -8.575 1.00 41.75 395 GLY A N 1
ATOM 2950 C CA . GLY A 1 395 ? 1.262 29.521 -7.859 1.00 41.75 395 GLY A CA 1
ATOM 2951 C C . GLY A 1 395 ? 0.403 29.376 -6.589 1.00 41.75 395 GLY A C 1
ATOM 2952 O O . GLY A 1 395 ? 0.089 30.374 -5.947 1.00 41.75 395 GLY A O 1
ATOM 2953 N N . SER A 1 396 ? 0.028 28.150 -6.226 1.00 46.38 396 SER A N 1
ATOM 2954 C CA . SER A 1 396 ? -0.623 27.788 -4.983 1.00 46.38 396 SER A CA 1
ATOM 2955 C C . SER A 1 396 ? 0.384 28.023 -3.869 1.00 46.38 396 SER A C 1
ATOM 2957 O O . SER A 1 396 ? 1.496 27.501 -3.914 1.00 46.38 396 SER A O 1
ATOM 2959 N N . THR A 1 397 ? -0.003 28.785 -2.850 1.00 50.09 397 THR A N 1
ATOM 2960 C CA . THR A 1 397 ? 0.757 28.860 -1.593 1.00 50.09 397 THR A CA 1
ATOM 2961 C C . THR A 1 397 ? 0.839 27.498 -0.891 1.00 50.09 397 THR A C 1
ATOM 2963 O O . THR A 1 397 ? 1.606 27.339 0.052 1.00 50.09 397 THR A O 1
ATOM 2966 N N . LEU A 1 398 ? 0.050 26.519 -1.347 1.00 51.84 398 LEU A N 1
ATOM 2967 C CA . LEU A 1 398 ? 0.029 25.134 -0.899 1.00 51.84 398 LEU A CA 1
ATOM 2968 C C . LEU A 1 398 ? 0.903 24.322 -1.864 1.00 51.84 398 LEU A C 1
ATOM 2970 O O . LEU A 1 398 ? 0.441 23.884 -2.922 1.00 51.84 398 LEU A O 1
ATOM 2974 N N . GLN A 1 399 ? 2.192 24.210 -1.544 1.00 56.03 399 GLN A N 1
ATOM 2975 C CA . GLN A 1 399 ? 3.092 23.265 -2.202 1.00 56.03 399 GLN A CA 1
ATOM 2976 C C . GLN A 1 399 ? 2.655 21.849 -1.803 1.00 56.03 399 GLN A C 1
ATOM 2978 O O . GLN A 1 399 ? 2.614 21.552 -0.613 1.00 56.03 399 GLN A O 1
ATOM 2983 N N . ASP A 1 400 ? 2.326 20.997 -2.779 1.00 60.16 400 ASP A N 1
ATOM 2984 C CA . ASP A 1 400 ? 2.213 19.539 -2.595 1.00 60.16 400 ASP A CA 1
ATOM 2985 C C . ASP A 1 400 ? 3.621 18.980 -2.882 1.00 60.16 400 ASP A C 1
ATOM 2987 O O . ASP A 1 400 ? 4.032 18.958 -4.054 1.00 60.16 400 ASP A O 1
ATOM 2991 N N . PRO A 1 401 ? 4.431 18.676 -1.847 1.00 56.66 401 PRO A N 1
ATOM 2992 C CA . PRO A 1 401 ? 5.788 18.185 -2.049 1.00 56.66 401 PRO A CA 1
ATOM 2993 C C . PRO A 1 401 ? 5.741 16.813 -2.739 1.00 56.66 401 PRO A C 1
ATOM 2995 O O . PRO A 1 401 ? 4.706 16.147 -2.723 1.00 56.66 401 PRO A O 1
ATOM 2998 N N . GLY A 1 402 ? 6.818 16.406 -3.413 1.00 62.25 402 GLY A N 1
ATOM 2999 C CA . GLY A 1 402 ? 6.788 15.275 -4.343 1.00 62.25 402 GLY A CA 1
ATOM 3000 C C . GLY A 1 402 ? 6.477 13.939 -3.671 1.00 62.25 402 GLY A C 1
ATOM 3001 O O . GLY A 1 402 ? 6.789 13.720 -2.501 1.00 62.25 402 GLY A O 1
ATOM 3002 N N . HIS A 1 403 ? 5.859 13.050 -4.440 1.00 75.19 403 HIS A N 1
ATOM 3003 C CA . HIS A 1 403 ? 5.429 11.718 -4.021 1.00 75.19 403 HIS A CA 1
ATOM 3004 C C . HIS A 1 403 ? 6.243 10.657 -4.761 1.00 75.19 403 HIS A C 1
ATOM 3006 O O . HIS A 1 403 ? 6.686 10.927 -5.881 1.00 75.19 403 HIS A O 1
ATOM 3012 N N . PHE A 1 404 ? 6.368 9.449 -4.198 1.00 79.81 404 PHE A N 1
ATOM 3013 C CA . PHE A 1 404 ? 6.846 8.315 -4.988 1.00 79.81 404 PHE A CA 1
ATOM 3014 C C . PHE A 1 404 ? 5.767 7.953 -6.013 1.00 79.81 404 PHE A C 1
ATOM 3016 O O . PHE A 1 404 ? 5.915 8.310 -7.175 1.00 79.81 404 PHE A O 1
ATOM 3023 N N . LEU A 1 405 ? 4.619 7.416 -5.587 1.00 82.31 405 LEU A N 1
ATOM 3024 C CA . LEU A 1 405 ? 3.460 7.229 -6.472 1.00 82.31 405 LEU A CA 1
ATOM 3025 C C . LEU A 1 405 ? 2.457 8.375 -6.297 1.00 82.31 405 LEU A C 1
ATOM 3027 O O . LEU A 1 405 ? 1.942 8.586 -5.195 1.00 82.31 405 LEU A O 1
ATOM 3031 N N . TYR A 1 406 ? 2.119 9.054 -7.400 1.00 79.25 406 TYR A N 1
ATOM 3032 C CA . TYR A 1 406 ? 1.116 10.121 -7.410 1.00 79.25 406 TYR A CA 1
ATOM 3033 C C . TYR A 1 406 ? 0.018 9.878 -8.446 1.00 79.25 406 TYR A C 1
ATOM 3035 O O . TYR A 1 406 ? 0.160 10.209 -9.627 1.00 79.25 406 TYR A O 1
ATOM 3043 N N . LEU A 1 407 ? -1.116 9.342 -7.989 1.00 79.31 407 LEU A N 1
ATOM 3044 C CA . LEU A 1 407 ? -2.325 9.209 -8.798 1.00 79.31 407 LEU A CA 1
ATOM 3045 C C . LEU A 1 407 ? -3.230 10.400 -8.519 1.00 79.31 407 LEU A C 1
ATOM 3047 O O . LEU A 1 407 ? -3.885 10.451 -7.484 1.00 79.31 407 LEU A O 1
ATOM 3051 N N . THR A 1 408 ? -3.220 11.398 -9.401 1.00 68.38 408 THR A N 1
ATOM 3052 C CA . THR A 1 408 ? -3.828 12.705 -9.089 1.00 68.38 408 THR A CA 1
ATOM 3053 C C . THR A 1 408 ? -5.225 12.886 -9.635 1.00 68.38 408 THR A C 1
ATOM 3055 O O . THR A 1 408 ? -5.950 13.727 -9.105 1.00 68.38 408 THR A O 1
ATOM 3058 N N . ASN A 1 409 ? -5.538 12.143 -10.707 1.00 61.56 409 ASN A N 1
ATOM 3059 C CA . ASN A 1 409 ? -6.679 12.291 -11.609 1.00 61.56 409 ASN A CA 1
ATOM 3060 C C . ASN A 1 409 ? -7.579 13.474 -11.230 1.00 61.56 409 ASN A C 1
ATOM 3062 O O . ASN A 1 409 ? -8.604 13.319 -10.562 1.00 61.56 409 ASN A O 1
ATOM 3066 N N . ARG A 1 410 ? -7.193 14.687 -11.636 1.00 59.88 410 ARG A N 1
ATOM 3067 C CA . ARG A 1 410 ? -8.010 15.878 -11.358 1.00 59.88 410 ARG A CA 1
ATOM 3068 C C . ARG A 1 410 ? -9.311 15.847 -12.179 1.00 59.88 410 ARG A C 1
ATOM 3070 O O . ARG A 1 410 ? -10.337 16.331 -11.709 1.00 59.88 410 ARG A O 1
ATOM 3077 N N . SER A 1 411 ? -9.310 15.171 -13.333 1.00 64.06 411 SER A N 1
ATOM 3078 C CA . SER A 1 411 ? -10.438 15.046 -14.268 1.00 64.06 411 SER A CA 1
ATOM 3079 C C . SER A 1 411 ? -10.357 13.757 -15.103 1.00 64.06 411 SER A C 1
ATOM 3081 O O . SER A 1 411 ? -9.294 13.460 -15.649 1.00 64.06 411 SER A O 1
ATOM 3083 N N . GLY A 1 412 ? -11.478 13.047 -15.258 1.00 71.94 412 GLY A N 1
ATOM 3084 C CA . GLY A 1 412 ? -11.572 11.805 -16.038 1.00 71.94 412 GLY A CA 1
ATOM 3085 C C . GLY A 1 412 ? -12.268 10.669 -15.283 1.00 71.94 412 GLY A C 1
ATOM 3086 O O . GLY A 1 412 ? -12.632 10.824 -14.112 1.00 71.94 412 GLY A O 1
ATOM 3087 N N . ALA A 1 413 ? -12.459 9.535 -15.959 1.00 82.00 413 ALA A N 1
ATOM 3088 C CA . ALA A 1 413 ? -13.010 8.313 -15.369 1.00 82.00 413 ALA A CA 1
ATOM 3089 C C . ALA A 1 413 ? -12.032 7.668 -14.362 1.00 82.00 413 ALA A C 1
ATOM 3091 O O . ALA A 1 413 ? -10.844 7.994 -14.335 1.00 82.00 413 ALA A O 1
ATOM 3092 N N . PHE A 1 414 ? -12.537 6.798 -13.483 1.00 87.38 414 PHE A N 1
ATOM 3093 C CA . PHE A 1 414 ? -11.733 6.126 -12.451 1.00 87.38 414 PHE A CA 1
ATOM 3094 C C . PHE A 1 414 ? -11.136 4.829 -13.001 1.00 87.38 414 PHE A C 1
ATOM 3096 O O . PHE A 1 414 ? -11.897 4.100 -13.637 1.00 87.38 414 PHE A O 1
ATOM 3103 N N . PRO A 1 415 ? -9.857 4.504 -12.710 1.00 90.31 415 PRO A N 1
ATOM 3104 C CA . PRO A 1 415 ? -9.299 3.181 -12.974 1.00 90.31 415 PRO A CA 1
ATOM 3105 C C . PRO A 1 415 ? -10.254 2.088 -12.530 1.00 90.31 415 PRO A C 1
ATOM 3107 O O . PRO A 1 415 ? -10.829 2.177 -11.439 1.00 90.31 415 PRO A O 1
ATOM 3110 N N . ASP A 1 416 ? -10.392 1.055 -13.349 1.00 93.50 416 ASP A N 1
ATOM 3111 C CA . ASP A 1 416 ? -11.177 -0.111 -12.970 1.00 93.50 416 ASP A CA 1
ATOM 3112 C C . ASP A 1 416 ? -10.453 -0.887 -11.864 1.00 93.50 416 ASP A C 1
ATOM 3114 O O . ASP A 1 416 ? -11.087 -1.298 -10.891 1.00 93.50 416 ASP A O 1
ATOM 3118 N N . LEU A 1 417 ? -9.125 -1.011 -11.970 1.00 95.50 417 LEU A N 1
ATOM 3119 C CA . LEU A 1 417 ? -8.299 -1.771 -11.037 1.00 95.50 417 LEU A CA 1
ATOM 3120 C C . LEU A 1 417 ? -6.948 -1.093 -10.774 1.00 95.50 417 LEU A C 1
ATOM 3122 O O . LEU A 1 417 ? -6.264 -0.658 -11.697 1.00 95.50 417 LEU A O 1
ATOM 3126 N N . ILE A 1 418 ? -6.551 -1.048 -9.504 1.00 95.94 418 ILE A N 1
ATOM 3127 C CA . ILE A 1 418 ? -5.233 -0.600 -9.051 1.00 95.94 418 ILE A CA 1
ATOM 3128 C C . ILE A 1 418 ? -4.689 -1.648 -8.086 1.00 95.94 418 ILE A C 1
ATOM 3130 O O . ILE A 1 418 ? -5.305 -1.911 -7.052 1.00 95.94 418 ILE A O 1
ATOM 3134 N N . VAL A 1 419 ? -3.530 -2.215 -8.398 1.00 97.38 419 VAL A N 1
ATOM 3135 C CA . VAL A 1 419 ? -2.814 -3.162 -7.542 1.00 97.38 419 VAL A CA 1
ATOM 3136 C C . VAL A 1 419 ? -1.432 -2.600 -7.247 1.00 97.38 419 VAL A C 1
ATOM 3138 O O . VAL A 1 419 ? -0.668 -2.310 -8.163 1.00 97.38 419 VAL A O 1
ATOM 3141 N N . ILE A 1 420 ? -1.120 -2.423 -5.966 1.00 97.12 420 ILE A N 1
ATOM 3142 C CA . ILE A 1 420 ? 0.168 -1.912 -5.497 1.00 97.12 420 ILE A CA 1
ATOM 3143 C C . ILE A 1 420 ? 0.694 -2.875 -4.433 1.00 97.12 420 ILE A C 1
ATOM 3145 O O . ILE A 1 420 ? 0.030 -3.089 -3.421 1.00 97.12 420 ILE A O 1
ATOM 3149 N N . SER A 1 421 ? 1.877 -3.451 -4.625 1.00 97.62 421 SER A N 1
ATOM 3150 C CA . SER A 1 421 ? 2.498 -4.284 -3.598 1.00 97.62 421 SER A CA 1
ATOM 3151 C C . SER A 1 421 ? 4.004 -4.116 -3.485 1.00 97.62 421 SER A C 1
ATOM 3153 O O . SER A 1 421 ? 4.682 -3.675 -4.414 1.00 97.62 421 SER A O 1
ATOM 3155 N N . ASP A 1 422 ? 4.521 -4.493 -2.317 1.00 97.50 422 ASP A N 1
ATOM 3156 C CA . ASP A 1 422 ? 5.955 -4.647 -2.054 1.00 97.50 422 ASP A CA 1
ATOM 3157 C C . ASP A 1 422 ? 6.741 -3.350 -2.289 1.00 97.50 422 ASP A C 1
ATOM 3159 O O . ASP A 1 422 ? 7.838 -3.336 -2.850 1.00 97.50 422 ASP A O 1
ATOM 3163 N N . ILE A 1 423 ? 6.153 -2.235 -1.853 1.00 96.06 423 ILE A N 1
ATOM 3164 C CA . ILE A 1 423 ? 6.728 -0.902 -2.006 1.00 96.06 423 ILE A CA 1
ATOM 3165 C C . ILE A 1 423 ? 7.630 -0.576 -0.821 1.00 96.06 423 ILE A C 1
ATOM 3167 O O . ILE A 1 423 ? 7.271 -0.800 0.337 1.00 96.06 423 ILE A O 1
ATOM 3171 N N . ARG A 1 424 ? 8.788 0.023 -1.102 1.00 95.81 424 ARG A N 1
ATOM 3172 C CA . ARG A 1 424 ? 9.669 0.603 -0.087 1.00 95.81 424 ARG A CA 1
ATOM 3173 C C . ARG A 1 424 ? 10.042 2.038 -0.441 1.00 95.81 424 ARG A C 1
ATOM 3175 O O . ARG A 1 424 ? 10.822 2.261 -1.358 1.00 95.81 424 ARG A O 1
ATOM 3182 N N . ASP A 1 425 ? 9.553 2.996 0.328 1.00 93.19 425 ASP A N 1
ATOM 3183 C CA . ASP A 1 425 ? 9.925 4.408 0.222 1.00 93.19 425 ASP A CA 1
ATOM 3184 C C . ASP A 1 425 ? 10.859 4.797 1.370 1.00 93.19 425 ASP A C 1
ATOM 3186 O O . ASP A 1 425 ? 10.632 4.418 2.524 1.00 93.19 425 ASP A O 1
ATOM 3190 N N . ARG A 1 426 ? 11.922 5.544 1.057 1.00 91.81 426 ARG A N 1
ATOM 3191 C CA . ARG A 1 426 ? 12.824 6.111 2.054 1.00 91.81 426 ARG A CA 1
ATOM 3192 C C . ARG A 1 426 ? 13.084 7.584 1.787 1.00 91.81 426 ARG A C 1
ATOM 3194 O O . ARG A 1 426 ? 13.722 7.946 0.800 1.00 91.81 426 ARG A O 1
ATOM 3201 N N . GLY A 1 427 ? 12.718 8.422 2.749 1.00 81.81 427 GLY A N 1
ATOM 3202 C CA . GLY A 1 427 ? 13.202 9.792 2.794 1.00 81.81 427 GLY A CA 1
ATOM 3203 C C . GLY A 1 427 ? 12.388 10.807 1.995 1.00 81.81 427 GLY A C 1
ATOM 3204 O O . GLY A 1 427 ? 12.946 11.851 1.657 1.00 81.81 427 GLY A O 1
ATOM 3205 N N . GLY A 1 428 ? 11.120 10.537 1.686 1.00 76.44 428 GLY A N 1
ATOM 3206 C CA . GLY A 1 428 ? 10.287 11.466 0.929 1.00 76.44 428 GLY A CA 1
ATOM 3207 C C . GLY A 1 428 ? 9.839 12.690 1.730 1.00 76.44 428 GLY A C 1
ATOM 3208 O O . GLY A 1 428 ? 9.512 12.593 2.903 1.00 76.44 428 GLY A O 1
ATOM 3209 N N . MET A 1 429 ? 9.765 13.862 1.105 1.00 71.38 429 MET A N 1
ATOM 3210 C CA . MET A 1 429 ? 9.342 15.094 1.796 1.00 71.38 429 MET A CA 1
ATOM 3211 C C . MET A 1 429 ? 7.803 15.233 1.913 1.00 71.38 429 MET A C 1
ATOM 3213 O O . MET A 1 429 ? 7.305 16.071 2.663 1.00 71.38 429 MET A O 1
ATOM 3217 N N . SER A 1 430 ? 7.032 14.386 1.218 1.00 74.12 430 SER A N 1
ATOM 3218 C CA . SER A 1 430 ? 5.555 14.357 1.207 1.00 74.12 430 SER A CA 1
ATOM 3219 C C . SER A 1 430 ? 4.998 12.961 1.498 1.00 74.12 430 SER A C 1
ATOM 3221 O O . SER A 1 430 ? 5.661 12.164 2.158 1.00 74.12 430 SER A O 1
ATOM 3223 N N . SER A 1 431 ? 3.783 12.667 1.012 1.00 71.06 431 SER A N 1
ATOM 3224 C CA . SER A 1 431 ? 3.205 11.318 0.991 1.00 71.06 431 SER A CA 1
ATOM 3225 C C . SER A 1 431 ? 4.028 10.433 0.070 1.00 71.06 431 SER A C 1
ATOM 3227 O O . SER A 1 431 ? 4.141 10.731 -1.119 1.00 71.06 431 SER A O 1
ATOM 3229 N N . ALA A 1 432 ? 4.564 9.342 0.609 1.00 84.94 432 ALA A N 1
ATOM 3230 C CA . ALA A 1 432 ? 5.222 8.308 -0.176 1.00 84.94 432 ALA A CA 1
ATOM 3231 C C . ALA A 1 432 ? 4.269 7.730 -1.229 1.00 84.94 432 ALA A C 1
ATOM 3233 O O . ALA A 1 432 ? 4.596 7.650 -2.410 1.00 84.94 432 ALA A O 1
ATOM 3234 N N . LEU A 1 433 ? 3.051 7.390 -0.812 1.00 90.75 433 LEU A N 1
ATOM 3235 C CA . LEU A 1 433 ? 2.055 6.760 -1.666 1.00 90.75 433 LEU A CA 1
ATOM 3236 C C . LEU A 1 433 ? 0.775 7.580 -1.657 1.00 90.75 433 LEU A C 1
ATOM 3238 O O . LEU A 1 433 ? 0.220 7.837 -0.592 1.00 90.75 433 LEU A O 1
ATOM 3242 N N . LYS A 1 434 ? 0.291 7.981 -2.831 1.00 89.75 434 LYS A N 1
ATOM 3243 C CA . LYS A 1 434 ? -0.938 8.762 -2.948 1.00 89.75 434 LYS A CA 1
ATOM 3244 C C . LYS A 1 434 ? -1.804 8.259 -4.088 1.00 89.75 434 LYS A C 1
ATOM 3246 O O . LYS A 1 434 ? -1.495 8.463 -5.262 1.00 89.75 434 LYS A O 1
ATOM 3251 N N . VAL A 1 435 ? -2.915 7.626 -3.725 1.00 91.25 435 VAL A N 1
ATOM 3252 C CA . VAL A 1 435 ? -3.911 7.104 -4.660 1.00 91.25 435 VAL A CA 1
ATOM 3253 C C . VAL A 1 435 ? -5.172 7.940 -4.579 1.00 91.25 435 VAL A C 1
ATOM 3255 O O . VAL A 1 435 ? -5.919 7.851 -3.608 1.00 91.25 435 VAL A O 1
ATOM 3258 N N . ARG A 1 436 ? -5.427 8.750 -5.611 1.00 86.38 436 ARG A N 1
ATOM 3259 C CA . ARG A 1 436 ? -6.689 9.474 -5.766 1.00 86.38 436 ARG A CA 1
ATOM 3260 C C . ARG A 1 436 ? -7.479 8.894 -6.931 1.00 86.38 436 ARG A C 1
ATOM 3262 O O . ARG A 1 436 ? -7.009 8.944 -8.065 1.00 86.38 436 ARG A O 1
ATOM 3269 N N . LYS A 1 437 ? -8.708 8.456 -6.643 1.00 86.38 437 LYS A N 1
ATOM 3270 C CA . LYS A 1 437 ? -9.660 7.804 -7.556 1.00 86.38 437 LYS A CA 1
ATOM 3271 C C . LYS A 1 437 ? -9.277 6.383 -7.968 1.00 86.38 437 LYS A C 1
ATOM 3273 O O . LYS A 1 437 ? -8.170 6.121 -8.415 1.00 86.38 437 LYS A O 1
ATOM 3278 N N . GLY A 1 438 ? -10.253 5.487 -7.892 1.00 91.06 438 GLY A N 1
ATOM 3279 C CA . GLY A 1 438 ? -10.160 4.096 -8.336 1.00 91.06 438 GLY A CA 1
ATOM 3280 C C . GLY A 1 438 ? -11.438 3.353 -7.967 1.00 91.06 438 GLY A C 1
ATOM 3281 O O . GLY A 1 438 ? -12.015 3.623 -6.914 1.00 91.06 438 GLY A O 1
ATOM 3282 N N . LYS A 1 439 ? -11.909 2.446 -8.824 1.00 93.56 439 LYS A N 1
ATOM 3283 C CA . LYS A 1 439 ? -13.073 1.609 -8.502 1.00 93.56 439 LYS A CA 1
ATOM 3284 C C . LYS A 1 439 ? -12.685 0.484 -7.552 1.00 93.56 439 LYS A C 1
ATOM 3286 O O . LYS A 1 439 ? -13.332 0.272 -6.533 1.00 93.56 439 LYS A O 1
ATOM 3291 N N . GLN A 1 440 ? -11.591 -0.204 -7.858 1.00 96.31 440 GLN A N 1
ATOM 3292 C CA . GLN A 1 440 ? -11.063 -1.271 -7.024 1.00 96.31 440 GLN A CA 1
ATOM 3293 C C . GLN A 1 440 ? -9.573 -1.065 -6.789 1.00 96.31 440 GLN A C 1
ATOM 3295 O O . GLN A 1 440 ? -8.783 -1.049 -7.728 1.00 96.31 440 GLN A O 1
ATOM 3300 N N . VAL A 1 441 ? -9.195 -0.922 -5.523 1.00 97.19 441 VAL A N 1
ATOM 3301 C CA . VAL A 1 441 ? -7.807 -0.722 -5.108 1.00 97.19 441 VAL A CA 1
ATOM 3302 C C . VAL A 1 441 ? -7.377 -1.851 -4.183 1.00 97.19 441 VAL A C 1
ATOM 3304 O O . VAL A 1 441 ? -8.090 -2.222 -3.252 1.00 97.19 441 VAL A O 1
ATOM 3307 N N . THR A 1 442 ? -6.204 -2.415 -4.432 1.00 98.06 442 THR A N 1
ATOM 3308 C CA . THR A 1 442 ? -5.554 -3.389 -3.557 1.00 98.06 442 THR A CA 1
ATOM 3309 C C . THR A 1 442 ? -4.139 -2.914 -3.268 1.00 98.06 442 THR A C 1
ATOM 3311 O O . THR A 1 442 ? -3.376 -2.657 -4.195 1.00 98.06 442 THR A O 1
ATOM 3314 N N . MET A 1 443 ? -3.810 -2.765 -1.986 1.00 97.94 443 MET A N 1
ATOM 3315 C CA . MET A 1 443 ? -2.481 -2.378 -1.517 1.00 97.94 443 MET A CA 1
ATOM 3316 C C . MET A 1 443 ? -1.983 -3.370 -0.470 1.00 97.94 443 MET A C 1
ATOM 3318 O O . MET A 1 443 ? -2.742 -3.708 0.435 1.00 97.94 443 MET A O 1
ATOM 3322 N N . GLY A 1 444 ? -0.730 -3.810 -0.577 1.00 97.75 444 GLY A N 1
ATOM 3323 C CA . GLY A 1 444 ? -0.129 -4.776 0.348 1.00 97.75 444 GLY A CA 1
ATOM 3324 C C . GLY A 1 444 ? 1.376 -4.573 0.522 1.00 97.75 444 GLY A C 1
ATOM 3325 O O . GLY A 1 444 ? 2.046 -4.154 -0.418 1.00 97.75 444 GLY A O 1
ATOM 3326 N N . ASN A 1 445 ? 1.933 -4.902 1.688 1.00 98.00 445 ASN A N 1
ATOM 3327 C CA . ASN A 1 445 ? 3.384 -4.889 1.945 1.00 98.00 445 ASN A CA 1
ATOM 3328 C C . ASN A 1 445 ? 4.057 -3.536 1.639 1.00 98.00 445 ASN A C 1
ATOM 3330 O O . ASN A 1 445 ? 5.060 -3.464 0.922 1.00 98.00 445 ASN A O 1
ATOM 3334 N N . ILE A 1 446 ? 3.501 -2.443 2.160 1.00 97.69 446 ILE A N 1
ATOM 3335 C CA . ILE A 1 446 ? 4.004 -1.086 1.905 1.00 97.69 446 ILE A CA 1
ATOM 3336 C C . ILE A 1 446 ? 4.847 -0.630 3.088 1.00 97.69 446 ILE A C 1
ATOM 3338 O O . ILE A 1 446 ? 4.368 -0.584 4.214 1.00 97.69 446 ILE A O 1
ATOM 3342 N N . ASN A 1 447 ? 6.090 -0.241 2.828 1.00 97.38 447 ASN A N 1
ATOM 3343 C CA . ASN A 1 447 ? 7.016 0.241 3.841 1.00 97.38 447 ASN A CA 1
ATOM 3344 C C . ASN A 1 447 ? 7.455 1.672 3.523 1.00 97.38 447 ASN A C 1
ATOM 3346 O O . ASN A 1 447 ? 8.103 1.908 2.505 1.00 97.38 447 ASN A O 1
ATOM 3350 N N . VAL A 1 448 ? 7.142 2.622 4.397 1.00 95.69 448 VAL A N 1
ATOM 3351 C CA . VAL A 1 448 ? 7.505 4.035 4.253 1.00 95.69 448 VAL A CA 1
ATOM 3352 C C . VAL A 1 448 ? 8.374 4.441 5.431 1.00 95.69 448 VAL A C 1
ATOM 3354 O O . VAL A 1 448 ? 7.912 4.416 6.568 1.00 95.69 448 VAL A O 1
ATOM 3357 N N . PHE A 1 449 ? 9.621 4.832 5.177 1.00 94.62 449 PHE A N 1
ATOM 3358 C CA . PHE A 1 449 ? 10.568 5.185 6.232 1.00 94.62 449 PHE A CA 1
ATOM 3359 C C . PHE A 1 449 ? 11.157 6.574 6.052 1.00 94.62 449 PHE A C 1
ATOM 3361 O O . PHE A 1 449 ? 11.767 6.903 5.036 1.00 94.62 449 PHE A O 1
ATOM 3368 N N . GLY A 1 450 ? 11.072 7.356 7.115 1.00 89.81 450 GLY A N 1
ATOM 3369 C CA . GLY A 1 450 ? 11.650 8.678 7.193 1.00 89.81 450 GLY A CA 1
ATOM 3370 C C . GLY A 1 450 ? 11.037 9.658 6.195 1.00 89.81 450 GLY A C 1
ATOM 3371 O O . GLY A 1 450 ? 11.770 10.443 5.598 1.00 89.81 450 GLY A O 1
ATOM 3372 N N . SER A 1 451 ? 9.725 9.574 5.971 1.00 88.19 451 SER A N 1
ATOM 3373 C CA . SER A 1 451 ? 9.009 10.460 5.048 1.00 88.19 451 SER A CA 1
ATOM 3374 C C . SER A 1 451 ? 8.165 11.497 5.800 1.00 88.19 451 SER A C 1
ATOM 3376 O O . SER A 1 451 ? 7.855 11.320 6.977 1.00 88.19 451 SER A O 1
ATOM 3378 N N . GLY A 1 452 ? 7.808 12.607 5.149 1.00 85.38 452 GLY A N 1
ATOM 3379 C CA . GLY A 1 452 ? 7.005 13.679 5.754 1.00 85.38 452 GLY A CA 1
ATOM 3380 C C . GLY A 1 452 ? 5.531 13.302 5.961 1.00 85.38 452 GLY A C 1
ATOM 3381 O O . GLY A 1 452 ? 4.887 13.804 6.889 1.00 85.38 452 GLY A O 1
ATOM 3382 N N . ARG A 1 453 ? 4.997 12.413 5.111 1.00 89.00 453 ARG A N 1
ATOM 3383 C CA . ARG A 1 453 ? 3.686 11.747 5.225 1.00 89.00 453 ARG A CA 1
ATOM 3384 C C . ARG A 1 453 ? 3.817 10.299 4.732 1.00 89.00 453 ARG A C 1
ATOM 3386 O O . ARG A 1 453 ? 4.742 9.981 3.987 1.00 89.00 453 ARG A O 1
ATOM 3393 N N . GLY A 1 454 ? 2.894 9.423 5.122 1.00 93.00 454 GLY A N 1
ATOM 3394 C CA . GLY A 1 454 ? 2.926 8.021 4.696 1.00 93.00 454 GLY A CA 1
ATOM 3395 C C . GLY A 1 454 ? 2.078 7.754 3.454 1.00 93.00 454 GLY A C 1
ATOM 3396 O O . GLY A 1 454 ? 2.476 8.086 2.336 1.00 93.00 454 GLY A O 1
ATOM 3397 N N . VAL A 1 455 ? 0.918 7.131 3.656 1.00 94.88 455 VAL A N 1
ATOM 3398 C CA . VAL A 1 455 ? 0.011 6.660 2.599 1.00 94.88 455 VAL A CA 1
ATOM 3399 C C . VAL A 1 455 ? -1.278 7.482 2.594 1.00 94.88 455 VAL A C 1
ATOM 3401 O O . VAL A 1 455 ? -1.904 7.648 3.634 1.00 94.88 455 VAL A O 1
ATOM 3404 N N . GLU A 1 456 ? -1.705 7.966 1.430 1.00 93.56 456 GLU A N 1
ATOM 3405 C CA . GLU A 1 456 ? -2.962 8.694 1.226 1.00 93.56 456 GLU A CA 1
ATOM 3406 C C . GLU A 1 456 ? -3.832 7.963 0.195 1.00 93.56 456 GLU A C 1
ATOM 3408 O O . GLU A 1 456 ? -3.407 7.701 -0.932 1.00 93.56 456 GLU A O 1
ATOM 3413 N N . ILE A 1 457 ? -5.073 7.666 0.569 1.00 93.69 457 ILE A N 1
ATOM 3414 C CA . ILE A 1 457 ? -6.092 7.058 -0.284 1.00 93.69 457 ILE A CA 1
ATOM 3415 C C . ILE A 1 457 ? -7.277 8.010 -0.317 1.00 93.69 457 ILE A C 1
ATOM 3417 O O . ILE A 1 457 ? -7.840 8.352 0.719 1.00 93.69 457 ILE A O 1
ATOM 3421 N N . SER A 1 458 ? -7.662 8.458 -1.505 1.00 91.31 458 SER A N 1
ATOM 3422 C CA . SER A 1 458 ? -8.721 9.445 -1.663 1.00 91.31 458 SER A CA 1
ATOM 3423 C C . SER A 1 458 ? -9.679 9.086 -2.790 1.00 91.31 458 SER A C 1
ATOM 3425 O O . SER A 1 458 ? -9.251 8.719 -3.883 1.00 91.31 458 SER A O 1
ATOM 3427 N N . ASN A 1 459 ? -10.981 9.265 -2.565 1.00 90.00 459 ASN A N 1
ATOM 3428 C CA . ASN A 1 459 ? -12.022 9.132 -3.587 1.00 90.00 459 ASN A CA 1
ATOM 3429 C C . ASN A 1 459 ? -12.052 7.756 -4.282 1.00 90.00 459 ASN A C 1
ATOM 3431 O O . ASN A 1 459 ? -12.259 7.667 -5.492 1.00 90.00 459 ASN A O 1
ATOM 3435 N N . VAL A 1 460 ? -11.792 6.686 -3.531 1.00 91.94 460 VAL A N 1
ATOM 3436 C CA . VAL A 1 460 ? -11.787 5.306 -4.032 1.00 91.94 460 VAL A CA 1
ATOM 3437 C C . VAL A 1 460 ? -13.109 4.623 -3.698 1.00 91.94 460 VAL A C 1
ATOM 3439 O O . VAL A 1 460 ? -13.548 4.701 -2.562 1.00 91.94 460 VAL A O 1
ATOM 3442 N N . GLU A 1 461 ? -13.733 3.916 -4.637 1.00 93.25 461 GLU A N 1
ATOM 3443 C CA . GLU A 1 461 ? -15.010 3.222 -4.400 1.00 93.25 461 GLU A CA 1
ATOM 3444 C C . GLU A 1 461 ? -14.860 2.031 -3.451 1.00 93.25 461 GLU A C 1
ATOM 3446 O O . GLU A 1 461 ? -15.617 1.888 -2.487 1.00 93.25 461 GLU A O 1
ATOM 3451 N N . LYS A 1 462 ? -13.862 1.184 -3.712 1.00 95.44 462 LYS A N 1
ATOM 3452 C CA . LYS A 1 462 ? -13.538 0.021 -2.894 1.00 95.44 462 LYS A CA 1
ATOM 3453 C C . LYS A 1 462 ? -12.031 -0.136 -2.754 1.00 95.44 462 LYS A C 1
ATOM 3455 O O . LYS A 1 462 ? -11.318 -0.142 -3.757 1.00 95.44 462 LYS A O 1
ATOM 3460 N N . ALA A 1 463 ? -11.554 -0.330 -1.527 1.00 97.06 463 ALA A N 1
ATOM 3461 C CA . ALA A 1 463 ? -10.145 -0.607 -1.268 1.00 97.06 463 ALA A CA 1
ATOM 3462 C C . ALA A 1 463 ? -9.940 -1.758 -0.277 1.00 97.06 463 ALA A C 1
ATOM 3464 O O . ALA A 1 463 ? -10.684 -1.912 0.690 1.00 97.06 463 ALA A O 1
ATOM 3465 N N . THR A 1 464 ? -8.896 -2.547 -0.513 1.00 98.19 464 THR A N 1
ATOM 3466 C CA . THR A 1 464 ? -8.330 -3.494 0.451 1.00 98.19 464 THR A CA 1
ATOM 3467 C C . THR A 1 464 ? -6.869 -3.129 0.653 1.00 98.19 464 THR A C 1
ATOM 3469 O O . THR A 1 464 ? -6.108 -3.084 -0.310 1.00 98.19 464 THR A O 1
ATOM 3472 N N . VAL A 1 465 ? -6.496 -2.816 1.888 1.00 98.06 465 VAL A N 1
ATOM 3473 C CA . VAL A 1 465 ? -5.178 -2.295 2.255 1.00 98.06 465 VAL A CA 1
ATOM 3474 C C . VAL A 1 465 ? -4.639 -3.159 3.385 1.00 98.06 465 VAL A C 1
ATOM 3476 O O . VAL A 1 465 ? -5.275 -3.251 4.434 1.00 98.06 465 VAL A O 1
ATOM 3479 N N . SER A 1 466 ? -3.492 -3.799 3.189 1.00 98.25 466 SER A N 1
ATOM 3480 C CA . SER A 1 466 ? -2.877 -4.633 4.217 1.00 98.25 466 SER A CA 1
ATOM 3481 C C . SER A 1 466 ? -1.384 -4.385 4.375 1.00 98.25 466 SER A C 1
ATOM 3483 O O . SER A 1 466 ? -0.718 -3.909 3.458 1.00 98.25 466 SER A O 1
ATOM 3485 N N . ASP A 1 467 ? -0.865 -4.727 5.553 1.00 98.25 467 ASP A N 1
ATOM 3486 C CA . ASP A 1 467 ? 0.571 -4.875 5.811 1.00 98.25 467 ASP A CA 1
ATOM 3487 C C . ASP A 1 467 ? 1.347 -3.587 5.480 1.00 98.25 467 ASP A C 1
ATOM 3489 O O . ASP A 1 467 ? 2.264 -3.555 4.654 1.00 98.25 467 ASP A O 1
ATOM 3493 N N . ILE A 1 468 ? 0.910 -2.493 6.108 1.00 98.19 468 ILE A N 1
ATOM 3494 C CA . ILE A 1 468 ? 1.472 -1.152 5.930 1.00 98.19 468 ILE A CA 1
ATOM 3495 C C . ILE A 1 468 ? 2.340 -0.814 7.138 1.00 98.19 468 ILE A C 1
ATOM 3497 O O . ILE A 1 468 ? 1.852 -0.814 8.264 1.00 98.19 468 ILE A O 1
ATOM 3501 N N . VAL A 1 469 ? 3.595 -0.447 6.903 1.00 98.25 469 VAL A N 1
ATOM 3502 C CA . VAL A 1 469 ? 4.510 0.073 7.921 1.00 98.25 469 VAL A CA 1
ATOM 3503 C C . VAL A 1 469 ? 4.916 1.487 7.531 1.00 98.25 469 VAL A C 1
ATOM 3505 O O . VAL A 1 469 ? 5.474 1.706 6.456 1.00 98.25 469 VAL A O 1
ATOM 3508 N N . VAL A 1 470 ? 4.649 2.458 8.397 1.00 97.38 470 VAL A N 1
ATOM 3509 C CA . VAL A 1 470 ? 5.019 3.862 8.200 1.00 97.38 470 VAL A CA 1
ATOM 3510 C C . VAL A 1 470 ? 5.838 4.334 9.387 1.00 97.38 470 VAL A C 1
ATOM 3512 O O . VAL A 1 470 ? 5.421 4.178 10.523 1.00 97.38 470 VAL A O 1
ATOM 3515 N N . SER A 1 471 ? 6.970 4.973 9.134 1.00 95.94 471 SER A N 1
ATOM 3516 C CA . SER A 1 471 ? 7.741 5.716 10.128 1.00 95.94 471 SER A CA 1
ATOM 3517 C C . SER A 1 471 ? 8.043 7.092 9.556 1.00 95.94 471 SER A C 1
ATOM 3519 O O . SER A 1 471 ? 8.702 7.200 8.518 1.00 95.94 471 SER A O 1
ATOM 3521 N N . LEU A 1 472 ? 7.505 8.139 10.178 1.00 92.56 472 LEU A N 1
ATOM 3522 C CA . LEU A 1 472 ? 7.691 9.510 9.706 1.00 92.56 472 LEU A CA 1
ATOM 3523 C C . LEU A 1 472 ? 9.002 10.105 10.240 1.00 92.56 472 LEU A C 1
ATOM 3525 O O . LEU A 1 472 ? 9.459 9.746 11.323 1.00 92.56 472 LEU A O 1
ATOM 3529 N N . ASP A 1 473 ? 9.619 11.004 9.467 1.00 89.56 473 ASP A N 1
ATOM 3530 C CA . ASP A 1 473 ? 10.815 11.741 9.904 1.00 89.56 473 ASP A CA 1
ATOM 3531 C C . ASP A 1 473 ? 10.424 13.126 10.440 1.00 89.56 473 ASP A C 1
ATOM 3533 O O . ASP A 1 473 ? 9.926 13.957 9.667 1.00 89.56 473 ASP A O 1
ATOM 3537 N N . PRO A 1 474 ? 10.707 13.433 11.720 1.00 83.69 474 PRO A N 1
ATOM 3538 C CA . PRO A 1 474 ? 10.412 14.740 12.287 1.00 83.69 474 PRO A CA 1
ATOM 3539 C C . PRO A 1 474 ? 11.148 15.888 11.580 1.00 83.69 474 PRO A C 1
ATOM 3541 O O . PRO A 1 474 ? 10.631 17.006 11.533 1.00 83.69 474 PRO A O 1
ATOM 3544 N N . ALA A 1 475 ? 12.323 15.630 10.993 1.00 82.75 475 ALA A N 1
ATOM 3545 C CA . ALA A 1 475 ? 13.114 16.625 10.272 1.00 82.75 475 ALA A CA 1
ATOM 3546 C C . ALA A 1 475 ? 12.559 16.948 8.875 1.00 82.75 475 ALA A C 1
ATOM 3548 O O . ALA A 1 475 ? 12.899 17.989 8.311 1.00 82.75 475 ALA A O 1
ATOM 3549 N N . LYS A 1 476 ? 11.702 16.083 8.316 1.00 74.81 476 LYS A N 1
ATOM 3550 C CA . LYS A 1 476 ? 11.129 16.232 6.966 1.00 74.81 476 LYS A CA 1
ATOM 3551 C C . LYS A 1 476 ? 9.668 16.653 6.967 1.00 74.81 476 LYS A C 1
ATOM 3553 O O . LYS A 1 476 ? 9.028 16.684 5.917 1.00 74.81 476 LYS A O 1
ATOM 3558 N N . HIS A 1 477 ? 9.123 17.022 8.124 1.00 64.44 477 HIS A N 1
ATOM 3559 C CA . HIS A 1 477 ? 7.808 17.638 8.172 1.00 64.44 477 HIS A CA 1
ATOM 3560 C C . HIS A 1 477 ? 7.840 19.019 7.537 1.00 64.44 477 HIS A C 1
ATOM 3562 O O . HIS A 1 477 ? 8.099 20.035 8.181 1.00 64.44 477 HIS A O 1
ATOM 3568 N N . ILE A 1 478 ? 7.492 19.060 6.256 1.00 59.44 478 ILE A N 1
ATOM 3569 C CA . ILE A 1 478 ? 7.073 20.301 5.633 1.00 59.44 478 ILE A CA 1
ATOM 3570 C C . ILE A 1 478 ? 5.827 20.754 6.392 1.00 59.44 478 ILE A C 1
ATOM 3572 O O . ILE A 1 478 ? 4.853 20.005 6.523 1.00 59.44 478 ILE A O 1
ATOM 3576 N N . ALA A 1 479 ? 5.861 21.989 6.893 1.00 53.22 479 ALA A N 1
ATOM 3577 C CA . ALA A 1 479 ? 4.714 22.698 7.444 1.00 53.22 479 ALA A CA 1
ATOM 3578 C C . ALA A 1 479 ? 3.701 23.012 6.327 1.00 53.22 479 ALA A C 1
ATOM 3580 O O . ALA A 1 479 ? 3.371 24.165 6.061 1.00 53.22 479 ALA A O 1
ATOM 3581 N N . ALA A 1 480 ? 3.254 21.982 5.611 1.00 49.44 480 ALA A N 1
ATOM 3582 C CA . ALA A 1 480 ? 2.236 22.102 4.598 1.00 49.44 480 ALA A CA 1
ATOM 3583 C C . ALA A 1 480 ? 0.964 22.566 5.310 1.00 49.44 480 ALA A C 1
ATOM 3585 O O . ALA A 1 480 ? 0.470 21.913 6.231 1.00 49.44 480 ALA A O 1
ATOM 3586 N N . VAL A 1 481 ? 0.471 23.723 4.877 1.00 51.34 481 VAL A N 1
ATOM 3587 C CA . VAL A 1 481 ? -0.723 24.410 5.390 1.00 51.34 481 VAL A CA 1
ATOM 3588 C C . VAL A 1 481 ? -1.980 23.523 5.269 1.00 51.34 481 VAL A C 1
ATOM 3590 O O . VAL A 1 481 ? -2.975 23.737 5.958 1.00 51.34 481 VAL A O 1
ATOM 3593 N N . ASP A 1 482 ? -1.908 22.467 4.457 1.00 51.06 482 ASP A N 1
ATOM 3594 C CA . ASP A 1 482 ? -2.958 21.476 4.263 1.00 51.06 482 ASP A CA 1
ATOM 3595 C C . ASP A 1 482 ? -3.051 20.497 5.435 1.00 51.06 482 ASP A C 1
ATOM 3597 O O . ASP A 1 482 ? -2.343 19.492 5.474 1.00 51.06 482 ASP A O 1
ATOM 3601 N N . SER A 1 483 ? -3.996 20.748 6.348 1.00 61.12 483 SER A N 1
ATOM 3602 C CA . SER A 1 483 ? -4.609 19.801 7.307 1.00 61.12 483 SER A CA 1
ATOM 3603 C C . SER A 1 483 ? -3.683 19.024 8.273 1.00 61.12 483 SER A C 1
ATOM 3605 O O . SER A 1 483 ? -4.173 18.329 9.161 1.00 61.12 483 SER A O 1
ATOM 3607 N N . GLY A 1 484 ? -2.361 19.172 8.178 1.00 74.50 484 GLY A N 1
ATOM 3608 C CA . GLY A 1 484 ? -1.356 18.460 8.970 1.00 74.50 484 GLY A CA 1
ATOM 3609 C C . GLY A 1 484 ? -0.988 17.073 8.408 1.00 74.50 484 GLY A C 1
ATOM 3610 O O . GLY A 1 484 ? -1.837 16.420 7.806 1.00 74.50 484 GLY A O 1
ATOM 3611 N N . PRO A 1 485 ? 0.264 16.612 8.609 1.00 84.81 485 PRO A N 1
ATOM 3612 C CA . PRO A 1 485 ? 0.734 15.318 8.111 1.00 84.81 485 PRO A CA 1
ATOM 3613 C C . PRO A 1 485 ? 0.043 14.143 8.815 1.00 84.81 485 PRO A C 1
ATOM 3615 O O . PRO A 1 485 ? -0.331 14.258 9.987 1.00 84.81 485 PRO A O 1
ATOM 3618 N N . ALA A 1 486 ? -0.087 13.021 8.106 1.00 91.00 486 ALA A N 1
ATOM 3619 C CA . ALA A 1 486 ? -0.598 11.755 8.619 1.00 91.00 486 ALA A CA 1
ATOM 3620 C C . ALA A 1 486 ? 0.263 10.582 8.123 1.00 91.00 486 ALA A C 1
ATOM 3622 O O . ALA A 1 486 ? 0.803 10.628 7.011 1.00 91.00 486 ALA A O 1
ATOM 3623 N N . GLY A 1 487 ? 0.398 9.539 8.945 1.00 94.31 487 GLY A N 1
ATOM 3624 C CA . GLY A 1 487 ? 1.020 8.282 8.529 1.00 94.31 487 GLY A CA 1
ATOM 3625 C C . GLY A 1 487 ? 0.131 7.511 7.552 1.00 94.31 487 GLY A C 1
ATOM 3626 O O . GLY A 1 487 ? 0.597 7.046 6.518 1.00 94.31 487 GLY A O 1
ATOM 3627 N N . LEU A 1 488 ? -1.169 7.456 7.827 1.00 96.25 488 LEU A N 1
ATOM 3628 C CA . LEU A 1 488 ? -2.178 6.930 6.915 1.00 96.25 488 LEU A CA 1
ATOM 3629 C C . LEU A 1 488 ? -3.346 7.903 6.808 1.00 96.25 488 LEU A C 1
ATOM 3631 O O . LEU A 1 488 ? -3.847 8.406 7.811 1.00 96.25 488 LEU A O 1
ATOM 3635 N N . GLU A 1 489 ? -3.815 8.139 5.596 1.00 94.69 489 GLU A N 1
ATOM 3636 C CA . GLU A 1 489 ? -4.943 9.011 5.345 1.00 94.69 489 GLU A CA 1
ATOM 3637 C C . GLU A 1 489 ? -5.943 8.356 4.392 1.00 94.69 489 GLU A C 1
ATOM 3639 O O . GLU A 1 489 ? -5.579 7.911 3.305 1.00 94.69 489 GLU A O 1
ATOM 3644 N N . LEU A 1 490 ? -7.211 8.325 4.801 1.00 94.31 490 LEU A N 1
ATOM 3645 C CA . LEU A 1 490 ? -8.344 7.904 3.992 1.00 94.31 490 LEU A CA 1
ATOM 3646 C C . LEU A 1 490 ? -9.327 9.062 3.839 1.00 94.31 490 LEU A C 1
ATOM 3648 O O . LEU A 1 490 ? -9.828 9.596 4.829 1.00 94.31 490 LEU A O 1
ATOM 3652 N N . VAL A 1 491 ? -9.625 9.429 2.596 1.00 91.81 491 VAL A N 1
ATOM 3653 C CA . VAL A 1 491 ? -10.456 10.590 2.278 1.00 91.81 491 VAL A CA 1
ATOM 3654 C C . VAL A 1 491 ? -11.545 10.226 1.275 1.00 91.81 491 VAL A C 1
ATOM 3656 O O . VAL A 1 491 ? -11.255 9.630 0.242 1.00 91.81 491 VAL A O 1
ATOM 3659 N N . ASN A 1 492 ? -12.800 10.606 1.518 1.00 90.44 492 ASN A N 1
ATOM 3660 C CA . ASN A 1 492 ? -13.912 10.487 0.552 1.00 90.44 492 ASN A CA 1
ATOM 3661 C C . ASN A 1 492 ? -14.047 9.124 -0.168 1.00 90.44 492 ASN A C 1
ATOM 3663 O O . ASN A 1 492 ? -14.478 9.085 -1.318 1.00 90.44 492 ASN A O 1
ATOM 3667 N N . SER A 1 493 ? -13.636 8.020 0.445 1.00 91.38 493 SER A N 1
ATOM 3668 C CA . SER A 1 493 ? -13.620 6.692 -0.182 1.00 91.38 493 SER A CA 1
ATOM 3669 C C . SER A 1 493 ? -14.882 5.905 0.179 1.00 91.38 493 SER A C 1
ATOM 3671 O O . SER A 1 493 ? -15.724 6.426 0.886 1.00 91.38 493 SER A O 1
ATOM 3673 N N . GLY A 1 494 ? -15.118 4.719 -0.372 1.00 90.06 494 GLY A N 1
ATOM 3674 C CA . GLY A 1 494 ? -16.322 3.923 -0.126 1.00 90.06 494 GLY A CA 1
ATOM 3675 C C . GLY A 1 494 ? -16.052 2.812 0.872 1.00 90.06 494 GLY A C 1
ATOM 3676 O O . GLY A 1 494 ? -15.628 3.071 1.997 1.00 90.06 494 GLY A O 1
ATOM 3677 N N . TYR A 1 495 ? -16.274 1.568 0.449 1.00 93.69 495 TYR A N 1
ATOM 3678 C CA . TYR A 1 495 ? -15.996 0.403 1.282 1.00 93.69 495 TYR A CA 1
ATOM 3679 C C . TYR A 1 495 ? -14.491 0.126 1.303 1.00 93.69 495 TYR A C 1
ATOM 3681 O O . TYR A 1 495 ? -13.924 -0.400 0.340 1.00 93.69 495 TYR A O 1
ATOM 3689 N N . VAL A 1 496 ? -13.840 0.483 2.405 1.00 96.00 496 VAL A N 1
ATOM 3690 C CA . VAL A 1 496 ? -12.393 0.328 2.571 1.00 96.00 496 VAL A CA 1
ATOM 3691 C C . VAL A 1 496 ? -12.102 -0.589 3.747 1.00 96.00 496 VAL A C 1
ATOM 3693 O O . VAL A 1 496 ? -12.566 -0.331 4.850 1.00 96.00 496 VAL A O 1
ATOM 3696 N N . ASP A 1 497 ? -11.348 -1.659 3.505 1.00 97.81 497 ASP A N 1
ATOM 3697 C CA . ASP A 1 497 ? -10.891 -2.602 4.530 1.00 97.81 497 ASP A CA 1
ATOM 3698 C C . ASP A 1 497 ? -9.373 -2.460 4.702 1.00 97.81 497 ASP A C 1
ATOM 3700 O O . ASP A 1 497 ? -8.618 -2.696 3.757 1.00 97.81 497 ASP A O 1
ATOM 3704 N N . ILE A 1 498 ? -8.946 -2.024 5.886 1.00 98.12 498 ILE A N 1
ATOM 3705 C CA . ILE A 1 498 ? -7.558 -1.740 6.255 1.00 98.12 498 ILE A CA 1
ATOM 3706 C C . ILE A 1 498 ? -7.153 -2.708 7.363 1.00 98.12 498 ILE A C 1
ATOM 3708 O O . ILE A 1 498 ? -7.782 -2.718 8.420 1.00 98.12 498 ILE A O 1
ATOM 3712 N N . THR A 1 499 ? -6.097 -3.494 7.163 1.00 98.38 499 THR A N 1
ATOM 3713 C CA . THR A 1 499 ? -5.626 -4.475 8.151 1.00 98.38 499 THR A CA 1
ATOM 3714 C C . THR A 1 499 ? -4.112 -4.444 8.331 1.00 98.38 499 THR A C 1
ATOM 3716 O O . THR A 1 499 ? -3.386 -4.154 7.390 1.00 98.38 499 THR A O 1
ATOM 3719 N N . ASN A 1 500 ? -3.625 -4.796 9.522 1.00 98.25 500 ASN A N 1
ATOM 3720 C CA . ASN A 1 500 ? -2.193 -4.953 9.825 1.00 98.25 500 ASN A CA 1
ATOM 3721 C C . ASN A 1 500 ? -1.383 -3.694 9.471 1.00 98.25 500 ASN A C 1
ATOM 3723 O O . ASN A 1 500 ? -0.575 -3.684 8.543 1.00 98.25 500 ASN A O 1
ATOM 3727 N N . VAL A 1 501 ? -1.641 -2.609 10.197 1.00 98.31 501 VAL A N 1
ATOM 3728 C CA . VAL A 1 501 ? -0.986 -1.318 9.964 1.00 98.31 501 VAL A CA 1
ATOM 3729 C C . VAL A 1 501 ? -0.136 -0.955 11.169 1.00 98.31 501 VAL A C 1
ATOM 3731 O O . VAL A 1 501 ? -0.631 -0.980 12.288 1.00 98.31 501 VAL A O 1
ATOM 3734 N N . GLU A 1 502 ? 1.114 -0.570 10.952 1.00 98.50 502 GLU A N 1
ATOM 3735 C CA . GLU A 1 502 ? 2.015 -0.051 11.976 1.00 98.50 502 GLU A CA 1
ATOM 3736 C C . GLU A 1 502 ? 2.474 1.353 11.583 1.00 98.50 502 GLU A C 1
ATOM 3738 O O . GLU A 1 502 ? 2.996 1.565 10.491 1.00 98.50 502 GLU A O 1
ATOM 3743 N N . ILE A 1 503 ? 2.244 2.335 12.453 1.00 97.94 503 ILE A N 1
ATOM 3744 C CA . ILE A 1 503 ? 2.562 3.739 12.188 1.00 97.94 503 ILE A CA 1
ATOM 3745 C C . ILE A 1 503 ? 3.378 4.299 13.351 1.00 97.94 503 ILE A C 1
ATOM 3747 O O . ILE A 1 503 ? 2.881 4.399 14.467 1.00 97.94 503 ILE A O 1
ATOM 3751 N N . ASP A 1 504 ? 4.610 4.712 13.083 1.00 96.31 504 ASP A N 1
ATOM 3752 C CA . ASP A 1 504 ? 5.489 5.417 14.005 1.00 96.31 504 ASP A CA 1
ATOM 3753 C C . ASP A 1 504 ? 5.527 6.912 13.680 1.00 96.31 504 ASP A C 1
ATOM 3755 O O . ASP A 1 504 ? 6.018 7.337 12.630 1.00 96.31 504 ASP A O 1
ATOM 3759 N N . ILE A 1 505 ? 4.992 7.706 14.602 1.00 93.12 505 ILE A N 1
ATOM 3760 C CA . ILE A 1 505 ? 4.984 9.170 14.562 1.00 93.12 505 ILE A CA 1
ATOM 3761 C C . ILE A 1 505 ? 5.668 9.763 15.799 1.00 93.12 505 ILE A C 1
ATOM 3763 O O . ILE A 1 505 ? 5.344 10.873 16.227 1.00 93.12 505 ILE A O 1
ATOM 3767 N N . ARG A 1 506 ? 6.609 9.044 16.418 1.00 90.94 506 ARG A N 1
ATOM 3768 C CA . ARG A 1 506 ? 7.422 9.606 17.507 1.00 90.94 506 ARG A CA 1
ATOM 3769 C C . ARG A 1 506 ? 8.242 10.800 17.015 1.00 90.94 506 ARG A C 1
ATOM 3771 O O . ARG A 1 506 ? 8.724 10.825 15.885 1.00 90.94 506 ARG A O 1
ATOM 3778 N N . GLY A 1 507 ? 8.333 11.836 17.842 1.00 87.06 507 GLY A N 1
ATOM 3779 C CA . GLY A 1 507 ? 8.929 13.129 17.508 1.00 87.06 507 GLY A CA 1
ATOM 3780 C C . GLY A 1 507 ? 8.162 13.963 16.473 1.00 87.06 507 GLY A C 1
ATOM 3781 O O . GLY A 1 507 ? 8.558 15.097 16.204 1.00 87.06 507 GLY A O 1
ATOM 3782 N N . CYS A 1 508 ? 7.078 13.437 15.896 1.00 84.75 508 CYS A N 1
ATOM 3783 C CA . CYS A 1 508 ? 6.406 13.992 14.728 1.00 84.75 508 CYS A CA 1
ATOM 3784 C C . CYS A 1 508 ? 5.115 14.732 15.107 1.00 84.75 508 CYS A C 1
ATOM 3786 O O . CYS A 1 508 ? 4.265 14.218 15.832 1.00 84.75 508 CYS A O 1
ATOM 3788 N N . ALA A 1 509 ? 4.883 15.920 14.539 1.00 83.44 509 ALA A N 1
ATOM 3789 C CA . ALA A 1 509 ? 3.631 16.666 14.722 1.00 83.44 509 ALA A CA 1
ATOM 3790 C C . ALA A 1 509 ? 2.526 16.190 13.749 1.00 83.44 509 ALA A C 1
ATOM 3792 O O . ALA A 1 509 ? 1.898 16.989 13.038 1.00 83.44 509 ALA A O 1
ATOM 3793 N N . ALA A 1 510 ? 2.288 14.879 13.702 1.00 86.69 510 ALA A N 1
ATOM 3794 C CA . ALA A 1 510 ? 1.427 14.198 12.736 1.00 86.69 510 ALA A CA 1
ATOM 3795 C C . ALA A 1 510 ? 0.230 13.491 13.393 1.00 86.69 510 ALA A C 1
ATOM 3797 O O . ALA A 1 510 ? 0.180 13.316 14.608 1.00 86.69 510 ALA A O 1
ATOM 3798 N N . PHE A 1 511 ? -0.758 13.122 12.581 1.00 90.56 511 PHE A N 1
ATOM 3799 C CA . PHE A 1 511 ? -1.730 12.088 12.939 1.00 90.56 511 PHE A CA 1
ATOM 3800 C C . PHE A 1 511 ? -1.114 10.716 12.650 1.00 90.56 511 PHE A C 1
ATOM 3802 O O . PHE A 1 511 ? -0.359 10.582 11.685 1.00 90.56 511 PHE A O 1
ATOM 3809 N N . GLY A 1 512 ? -1.447 9.695 13.441 1.00 93.25 512 GLY A N 1
ATOM 3810 C CA . GLY A 1 512 ? -1.106 8.324 13.067 1.00 93.25 512 GLY A CA 1
ATOM 3811 C C . GLY A 1 512 ? -1.908 7.964 11.824 1.00 93.25 512 GLY A C 1
ATOM 3812 O O . GLY A 1 512 ? -1.374 7.906 10.718 1.00 93.25 512 GLY A O 1
ATOM 3813 N N . ALA A 1 513 ? -3.222 7.866 12.000 1.00 96.00 513 ALA A N 1
ATOM 3814 C CA . ALA A 1 513 ? -4.180 7.677 10.928 1.00 96.00 513 ALA A CA 1
ATOM 3815 C C . ALA A 1 513 ? -5.299 8.731 10.958 1.00 96.00 513 ALA A C 1
ATOM 3817 O O . ALA A 1 513 ? -5.748 9.177 12.018 1.00 96.00 513 ALA A O 1
ATOM 3818 N N . ARG A 1 514 ? -5.773 9.115 9.773 1.00 94.44 514 ARG A N 1
ATOM 3819 C CA . ARG A 1 514 ? -6.909 10.018 9.582 1.00 94.44 514 ARG A CA 1
ATOM 3820 C C . ARG A 1 514 ? -7.894 9.427 8.591 1.00 94.44 514 ARG A C 1
ATOM 3822 O O . ARG A 1 514 ? -7.510 9.077 7.483 1.00 94.44 514 ARG A O 1
ATOM 3829 N N . ILE A 1 515 ? -9.161 9.365 8.977 1.00 94.69 515 ILE A N 1
ATOM 3830 C CA . ILE A 1 515 ? -10.250 8.881 8.132 1.00 94.69 515 ILE A CA 1
ATOM 3831 C C . ILE A 1 515 ? -11.310 9.975 8.074 1.00 94.69 515 ILE A C 1
ATOM 3833 O O . ILE A 1 515 ? -11.915 10.292 9.092 1.00 94.69 515 ILE A O 1
ATOM 3837 N N . GLN A 1 516 ? -11.508 10.610 6.921 1.00 92.00 516 GLN A N 1
ATOM 3838 C CA . GLN A 1 516 ? -12.349 11.805 6.842 1.00 92.00 516 GLN A CA 1
ATOM 3839 C C . GLN A 1 516 ? -13.117 11.941 5.534 1.00 92.00 516 GLN A C 1
ATOM 3841 O O . GLN A 1 516 ? -12.690 11.461 4.483 1.00 92.00 516 GLN A O 1
ATOM 3846 N N . THR A 1 517 ? -14.226 12.670 5.579 1.00 87.31 517 THR A N 1
ATOM 3847 C CA . THR A 1 517 ? -14.944 13.125 4.386 1.00 87.31 517 THR A CA 1
ATOM 3848 C C . THR A 1 517 ? -14.748 14.642 4.250 1.00 87.31 517 THR A C 1
ATOM 3850 O O . THR A 1 517 ? -15.070 15.386 5.165 1.00 87.31 517 THR A O 1
ATOM 3853 N N . ASP A 1 518 ? -14.215 15.131 3.126 1.00 76.50 518 ASP A N 1
ATOM 3854 C CA . ASP A 1 518 ? -13.865 16.554 2.946 1.00 76.50 518 ASP A CA 1
ATOM 3855 C C . ASP A 1 518 ? -15.097 17.470 2.815 1.00 76.50 518 ASP A C 1
ATOM 3857 O O . ASP A 1 518 ? -14.971 18.691 2.891 1.00 76.50 518 ASP A O 1
ATOM 3861 N N . THR A 1 519 ? -16.294 16.927 2.561 1.00 62.44 519 THR A N 1
ATOM 3862 C CA . THR A 1 519 ? -17.549 17.703 2.553 1.00 62.44 519 THR A CA 1
ATOM 3863 C C . THR A 1 519 ? -18.779 16.815 2.801 1.00 62.44 519 THR A C 1
ATOM 3865 O O . THR A 1 519 ? -18.894 15.766 2.166 1.00 62.44 519 THR A O 1
ATOM 3868 N N . PRO A 1 520 ? -19.760 17.216 3.637 1.00 51.75 520 PRO A N 1
ATOM 3869 C CA . PRO A 1 520 ? -20.708 16.250 4.208 1.00 51.75 520 PRO A CA 1
ATOM 3870 C C . PRO A 1 520 ? -21.807 15.685 3.285 1.00 51.75 520 PRO A C 1
ATOM 3872 O O . PRO A 1 520 ? -22.620 14.908 3.772 1.00 51.75 520 PRO A O 1
ATOM 3875 N N . THR A 1 521 ? -21.946 16.069 2.004 1.00 48.44 521 THR A N 1
ATOM 3876 C CA . THR A 1 521 ? -23.228 15.791 1.298 1.00 48.44 521 THR A CA 1
ATOM 3877 C C . THR A 1 521 ? -23.221 15.487 -0.205 1.00 48.44 521 THR A C 1
ATOM 3879 O O . THR A 1 521 ? -24.281 15.128 -0.713 1.00 48.44 521 THR A O 1
ATOM 3882 N N . THR A 1 522 ? -22.111 15.574 -0.949 1.00 53.53 522 THR A N 1
ATOM 3883 C CA . THR A 1 522 ? -22.188 15.463 -2.431 1.00 53.53 522 THR A CA 1
ATOM 3884 C C . THR A 1 522 ? -21.158 14.561 -3.103 1.00 53.53 522 THR A C 1
ATOM 3886 O O . THR A 1 522 ? -21.205 14.407 -4.324 1.00 53.53 522 THR A O 1
ATOM 3889 N N . LEU A 1 523 ? -20.250 13.934 -2.353 1.00 63.72 523 LEU A N 1
ATOM 3890 C CA . LEU A 1 523 ? -19.258 13.032 -2.939 1.00 63.72 523 LEU A CA 1
ATOM 3891 C C . LEU A 1 523 ? -19.785 11.588 -2.994 1.00 63.72 523 LEU A C 1
ATOM 3893 O O . LEU A 1 523 ? -20.457 11.151 -2.061 1.00 63.72 523 LEU A O 1
ATOM 3897 N N . PRO A 1 524 ? -19.497 10.840 -4.077 1.00 61.53 524 PRO A N 1
ATOM 3898 C CA . PRO A 1 524 ? -20.176 9.582 -4.395 1.00 61.53 524 PRO A CA 1
ATOM 3899 C C . PRO A 1 524 ? -19.988 8.454 -3.369 1.00 61.53 524 PRO A C 1
ATOM 3901 O O . PRO A 1 524 ? -20.797 7.529 -3.363 1.00 61.53 524 PRO A O 1
ATOM 3904 N N . TYR A 1 525 ? -18.971 8.518 -2.500 1.00 79.50 525 TYR A N 1
ATOM 3905 C CA . TYR A 1 525 ? -18.609 7.394 -1.626 1.00 79.50 525 TYR A CA 1
ATOM 3906 C C . TYR A 1 525 ? -18.670 7.680 -0.110 1.00 79.50 525 TYR A C 1
ATOM 3908 O O . TYR A 1 525 ? -19.058 6.790 0.647 1.00 79.50 525 TYR A O 1
ATOM 3916 N N . ALA A 1 526 ? -18.375 8.915 0.329 1.00 75.25 526 ALA A N 1
ATOM 3917 C CA . ALA A 1 526 ? -18.602 9.445 1.691 1.00 75.25 526 ALA A CA 1
ATOM 3918 C C . ALA A 1 526 ? -18.209 8.524 2.879 1.00 75.25 526 ALA A C 1
ATOM 3920 O O . ALA A 1 526 ? -18.891 8.509 3.900 1.00 75.25 526 ALA A O 1
ATOM 3921 N N . ASN A 1 527 ? -17.148 7.730 2.722 1.00 73.94 527 ASN A N 1
ATOM 3922 C CA . ASN A 1 527 ? -16.598 6.740 3.662 1.00 73.94 527 ASN A CA 1
ATOM 3923 C C . ASN A 1 527 ? -17.640 5.895 4.397 1.00 73.94 527 ASN A C 1
ATOM 3925 O O . ASN A 1 527 ? -17.631 5.761 5.622 1.00 73.94 527 ASN A O 1
ATOM 3929 N N . ARG A 1 528 ? -18.559 5.302 3.637 1.00 83.62 528 ARG A N 1
ATOM 3930 C CA . ARG A 1 528 ? -19.552 4.387 4.200 1.00 83.62 528 ARG A CA 1
ATOM 3931 C C . ARG A 1 528 ? -18.976 2.982 4.335 1.00 83.62 528 ARG A C 1
ATOM 3933 O O . ARG A 1 528 ? -18.651 2.345 3.335 1.00 83.62 528 ARG A O 1
ATOM 3940 N N . GLY A 1 529 ? -18.922 2.475 5.565 1.00 88.50 529 GLY A N 1
ATOM 3941 C CA . GLY A 1 529 ? -18.525 1.097 5.848 1.00 88.50 529 GLY A CA 1
ATOM 3942 C C . GLY A 1 529 ? -17.016 0.860 5.899 1.00 88.50 529 GLY A C 1
ATOM 3943 O O . GLY A 1 529 ? -16.581 -0.247 5.581 1.00 88.50 529 GLY A O 1
ATOM 3944 N N . ALA A 1 530 ? -16.215 1.872 6.250 1.00 94.75 530 ALA A N 1
ATOM 3945 C CA . ALA A 1 530 ? -14.780 1.692 6.451 1.00 94.75 530 ALA A CA 1
ATOM 3946 C C . ALA A 1 530 ? -14.502 0.727 7.619 1.00 94.75 530 ALA A C 1
ATOM 3948 O O . ALA A 1 530 ? -15.151 0.789 8.664 1.00 94.75 530 ALA A O 1
ATOM 3949 N N . ARG A 1 531 ? -13.523 -0.164 7.448 1.00 97.56 531 ARG A N 1
ATOM 3950 C CA . ARG A 1 531 ? -13.086 -1.139 8.450 1.00 97.56 531 ARG A CA 1
ATOM 3951 C C . ARG A 1 531 ? -11.588 -1.012 8.675 1.00 97.56 531 ARG A C 1
ATOM 3953 O O . ARG A 1 531 ? -10.818 -1.030 7.722 1.00 97.56 531 ARG A O 1
ATOM 3960 N N . VAL A 1 532 ? -11.184 -0.901 9.933 1.00 97.62 532 VAL A N 1
ATOM 3961 C CA . VAL A 1 532 ? -9.790 -0.791 10.368 1.00 97.62 532 VAL A CA 1
ATOM 3962 C C . VAL A 1 532 ? -9.517 -1.896 11.374 1.00 97.62 532 VAL A C 1
ATOM 3964 O O . VAL A 1 532 ? -10.175 -1.959 12.410 1.00 97.62 532 VAL A O 1
ATOM 3967 N N . ARG A 1 533 ? -8.556 -2.773 11.090 1.00 98.00 533 ARG A N 1
ATOM 3968 C CA . ARG A 1 533 ? -8.219 -3.925 11.933 1.00 98.00 533 ARG A CA 1
ATOM 3969 C C . ARG A 1 533 ? -6.723 -3.990 12.215 1.00 98.00 533 ARG A C 1
ATOM 3971 O O . ARG A 1 533 ? -5.918 -3.717 11.330 1.00 98.00 533 ARG A O 1
ATOM 3978 N N . ASN A 1 534 ? -6.343 -4.396 13.425 1.00 97.81 534 ASN A N 1
ATOM 3979 C CA . ASN A 1 534 ? -4.941 -4.630 13.803 1.00 97.81 534 ASN A CA 1
ATOM 3980 C C . ASN A 1 534 ? -4.023 -3.432 13.480 1.00 97.81 534 ASN A C 1
ATOM 3982 O O . ASN A 1 534 ? -2.949 -3.597 12.899 1.00 97.81 534 ASN A O 1
ATOM 3986 N N . MET A 1 535 ? -4.470 -2.215 13.795 1.00 98.31 535 MET A N 1
ATOM 3987 C CA . MET A 1 535 ? -3.685 -0.997 13.590 1.00 98.31 535 MET A CA 1
ATOM 3988 C C . MET A 1 535 ? -2.936 -0.644 14.872 1.00 98.31 535 MET A C 1
ATOM 3990 O O . MET A 1 535 ? -3.565 -0.474 15.911 1.00 98.31 535 MET A O 1
ATOM 3994 N N . THR A 1 536 ? -1.620 -0.483 14.789 1.00 98.19 536 THR A N 1
ATOM 3995 C CA . THR A 1 536 ? -0.757 -0.010 15.872 1.00 98.19 536 THR A CA 1
ATOM 3996 C C . THR A 1 536 ? -0.205 1.370 15.531 1.00 98.19 536 THR A C 1
ATOM 3998 O O . THR A 1 536 ? 0.393 1.553 14.474 1.00 98.19 536 THR A O 1
ATOM 4001 N N . VAL A 1 537 ? -0.379 2.342 16.426 1.00 96.88 537 VAL A N 1
ATOM 4002 C CA . VAL A 1 537 ? 0.212 3.682 16.308 1.00 96.88 537 VAL A CA 1
ATOM 4003 C C . VAL A 1 537 ? 1.165 3.913 17.478 1.00 96.88 537 VAL A C 1
ATOM 4005 O O . VAL A 1 537 ? 0.760 3.790 18.630 1.00 96.88 537 VAL A O 1
ATOM 4008 N N . MET A 1 538 ? 2.415 4.266 17.190 1.00 96.00 538 MET A N 1
ATOM 4009 C CA . MET A 1 538 ? 3.423 4.693 18.159 1.00 96.00 538 MET A CA 1
ATOM 4010 C C . MET A 1 538 ? 3.558 6.211 18.113 1.00 96.00 538 MET A C 1
ATOM 4012 O O . MET A 1 538 ? 3.797 6.778 17.047 1.00 96.00 538 MET A O 1
ATOM 4016 N N . GLN A 1 539 ? 3.427 6.874 19.257 1.00 91.56 539 GLN A N 1
ATOM 4017 C CA . GLN A 1 539 ? 3.490 8.332 19.342 1.00 91.56 539 GLN A CA 1
ATOM 4018 C C . GLN A 1 539 ? 4.266 8.768 20.583 1.00 91.56 539 GLN A C 1
ATOM 4020 O O . GLN A 1 539 ? 4.123 8.162 21.641 1.00 91.56 539 GLN A O 1
ATOM 4025 N N . ASP A 1 540 ? 5.053 9.840 20.458 1.00 86.19 540 ASP A N 1
ATOM 4026 C CA . ASP A 1 540 ? 5.480 10.652 21.599 1.00 86.19 540 ASP A CA 1
ATOM 4027 C C . ASP A 1 540 ? 4.918 12.066 21.448 1.00 86.19 540 ASP A C 1
ATOM 4029 O O . ASP A 1 540 ? 4.821 12.590 20.336 1.00 86.19 540 ASP A O 1
ATOM 4033 N N . PHE A 1 541 ? 4.508 12.685 22.556 1.00 71.94 541 PHE A N 1
ATOM 4034 C CA . PHE A 1 541 ? 4.028 14.073 22.556 1.00 71.94 541 PHE A CA 1
ATOM 4035 C C . PHE A 1 541 ? 5.133 15.080 22.907 1.00 71.94 541 PHE A C 1
ATOM 4037 O O . PHE A 1 541 ? 4.856 16.275 23.030 1.00 71.94 541 PHE A O 1
ATOM 4044 N N . ALA A 1 542 ? 6.383 14.634 23.067 1.00 62.03 542 ALA A N 1
ATOM 4045 C CA . ALA A 1 542 ? 7.465 15.422 23.656 1.00 62.03 542 ALA A CA 1
ATOM 4046 C C . ALA A 1 542 ? 7.940 16.585 22.764 1.00 62.03 542 ALA A C 1
ATOM 4048 O O . ALA A 1 542 ? 8.478 17.565 23.279 1.00 62.03 542 ALA A O 1
ATOM 4049 N N . ASN A 1 543 ? 7.699 16.529 21.448 1.00 54.28 543 ASN A N 1
ATOM 4050 C CA . ASN A 1 543 ? 8.284 17.468 20.479 1.00 54.28 543 ASN A CA 1
ATOM 4051 C C . ASN A 1 543 ? 7.306 18.411 19.750 1.00 54.28 543 ASN A C 1
ATOM 4053 O O . ASN A 1 543 ? 7.713 19.126 18.836 1.00 54.28 543 ASN A O 1
ATOM 4057 N N . VAL A 1 544 ? 6.037 18.525 20.163 1.00 55.38 544 VAL A N 1
ATOM 4058 C CA . VAL A 1 544 ? 5.062 19.414 19.477 1.00 55.38 544 VAL A CA 1
ATOM 4059 C C . VAL A 1 544 ? 5.209 20.910 19.837 1.00 55.38 544 VAL A C 1
ATOM 4061 O O . VAL A 1 544 ? 4.343 21.721 19.512 1.00 55.38 544 VAL A O 1
ATOM 4064 N N . GLY A 1 545 ? 6.303 21.306 20.504 1.00 46.50 545 GLY A N 1
ATOM 4065 C CA . GLY A 1 545 ? 6.552 22.676 20.986 1.00 46.50 545 GLY A CA 1
ATOM 4066 C C . GLY A 1 545 ? 6.651 23.752 19.893 1.00 46.50 545 GLY A C 1
ATOM 4067 O O . GLY A 1 545 ? 6.559 24.942 20.190 1.00 46.50 545 GLY A O 1
ATOM 4068 N N . GLY A 1 546 ? 6.777 23.356 18.626 1.00 48.28 546 GLY A N 1
ATOM 4069 C CA . GLY A 1 546 ? 6.583 24.237 17.479 1.00 48.28 546 GLY A CA 1
ATOM 4070 C C . GLY A 1 546 ? 5.115 24.254 17.069 1.00 48.28 546 GLY A C 1
ATOM 4071 O O . GLY A 1 546 ? 4.710 23.484 16.203 1.00 48.28 546 GLY A O 1
ATOM 4072 N N . GLY A 1 547 ? 4.302 25.114 17.686 1.00 44.84 547 GLY A N 1
ATOM 4073 C CA . GLY A 1 547 ? 2.937 25.344 17.214 1.00 44.84 547 GLY A CA 1
ATOM 4074 C C . GLY A 1 547 ? 2.955 25.685 15.722 1.00 44.84 547 GLY A C 1
ATOM 4075 O O . GLY A 1 547 ? 3.649 26.615 15.312 1.00 44.84 547 GLY A O 1
ATOM 4076 N N . PHE A 1 548 ? 2.208 24.934 14.908 1.00 46.44 548 PHE A N 1
ATOM 4077 C CA . PHE A 1 548 ? 1.972 25.303 13.513 1.00 46.44 548 PHE A CA 1
ATOM 4078 C C . PHE A 1 548 ? 1.508 26.771 13.472 1.00 46.44 548 PHE A C 1
ATOM 4080 O O . PHE A 1 548 ? 0.570 27.114 14.204 1.00 46.44 548 PHE A O 1
ATOM 4087 N N . PRO A 1 549 ? 2.126 27.650 12.660 1.00 39.84 549 PRO A N 1
ATOM 4088 C CA . PRO A 1 549 ? 1.677 29.031 12.526 1.00 39.84 549 PRO A CA 1
ATOM 4089 C C . PRO A 1 549 ? 0.196 29.045 12.118 1.00 39.84 549 PRO A C 1
ATOM 4091 O O . PRO A 1 549 ? -0.155 28.587 11.036 1.00 39.84 549 PRO A O 1
ATOM 4094 N N . GLY A 1 550 ? -0.684 29.502 13.014 1.00 46.50 550 GLY A N 1
ATOM 4095 C CA . GLY A 1 550 ? -2.142 29.507 12.814 1.00 46.50 550 GLY A CA 1
ATOM 4096 C C . GLY A 1 550 ? -2.935 28.418 13.554 1.00 46.50 550 GLY A C 1
ATOM 4097 O O . GLY A 1 550 ? -4.154 28.532 13.638 1.00 46.50 550 GLY A O 1
ATOM 4098 N N . GLN A 1 551 ? -2.286 27.419 14.166 1.00 45.03 551 GLN A N 1
ATOM 4099 C CA . GLN A 1 551 ? -2.915 26.496 15.124 1.00 45.03 551 GLN A CA 1
ATOM 4100 C C . GLN A 1 551 ? -2.310 26.675 16.520 1.00 45.03 551 GLN A C 1
ATOM 4102 O O . GLN A 1 551 ? -1.626 25.802 17.060 1.00 45.03 551 GLN A O 1
ATOM 4107 N N . THR A 1 552 ? -2.582 27.822 17.141 1.00 39.84 552 THR A N 1
ATOM 4108 C CA . THR A 1 552 ? -2.399 27.996 18.587 1.00 39.84 552 THR A CA 1
ATOM 4109 C C . THR A 1 552 ? -3.346 27.028 19.307 1.00 39.84 552 THR A C 1
ATOM 4111 O O . THR A 1 552 ? -4.533 27.312 19.442 1.00 39.84 552 THR A O 1
ATOM 4114 N N . GLY A 1 553 ? -2.840 25.848 19.685 1.00 48.19 553 GLY A N 1
ATOM 4115 C CA . GLY A 1 553 ? -3.620 24.770 20.312 1.00 48.19 553 GLY A CA 1
ATOM 4116 C C . GLY A 1 553 ? -3.311 23.342 19.833 1.00 48.19 553 GLY A C 1
ATOM 4117 O O . GLY A 1 553 ? -3.965 22.416 20.298 1.00 48.19 553 GLY A O 1
ATOM 4118 N N . ALA A 1 554 ? -2.338 23.132 18.936 1.00 46.75 554 ALA A N 1
ATOM 4119 C CA . ALA A 1 554 ? -2.024 21.824 18.331 1.00 46.75 554 ALA A CA 1
ATOM 4120 C C . ALA A 1 554 ? -1.402 20.756 19.269 1.00 46.75 554 ALA A C 1
ATOM 4122 O O . ALA A 1 554 ? -0.951 19.713 18.794 1.00 46.75 554 ALA A O 1
ATOM 4123 N N . VAL A 1 555 ? -1.392 20.972 20.589 1.00 51.22 555 VAL A N 1
ATOM 4124 C CA . VAL A 1 555 ? -1.025 19.927 21.557 1.00 51.22 555 VAL A CA 1
ATOM 4125 C C . VAL A 1 555 ? -2.163 18.901 21.606 1.00 51.22 555 VAL A C 1
ATOM 4127 O O . VAL A 1 555 ? -3.272 19.222 22.037 1.00 51.22 555 VAL A O 1
ATOM 4130 N N . GLY A 1 556 ? -1.889 17.673 21.158 1.00 59.84 556 GLY A N 1
ATOM 4131 C CA . GLY A 1 556 ? -2.824 16.544 21.230 1.00 59.84 556 GLY A CA 1
ATOM 4132 C C . GLY A 1 556 ? -3.552 16.242 19.922 1.00 59.84 556 GLY A C 1
ATOM 4133 O O . GLY A 1 556 ? -4.779 16.272 19.875 1.00 59.84 556 GLY A O 1
ATOM 4134 N N . LYS A 1 557 ? -2.827 15.937 18.839 1.00 78.56 557 LYS A N 1
ATOM 4135 C CA . LYS A 1 557 ? -3.440 15.198 17.724 1.00 78.56 557 LYS A CA 1
ATOM 4136 C C . LYS A 1 557 ? -3.737 13.779 18.199 1.00 78.56 557 LYS A C 1
ATOM 4138 O O . LYS A 1 557 ? -2.870 13.153 18.800 1.00 78.56 557 LYS A O 1
ATOM 4143 N N . ALA A 1 558 ? -4.950 13.300 17.940 1.00 86.56 558 ALA A N 1
ATOM 4144 C CA . ALA A 1 558 ? -5.293 11.918 18.232 1.00 86.56 558 ALA A CA 1
ATOM 4145 C C . ALA A 1 558 ? -4.483 10.980 17.309 1.00 86.56 558 ALA A C 1
ATOM 4147 O O . ALA A 1 558 ? -4.389 11.273 16.112 1.00 86.56 558 ALA A O 1
ATOM 4148 N N . PRO A 1 559 ? -3.923 9.876 17.833 1.00 91.94 559 PRO A N 1
ATOM 4149 C CA . PRO A 1 559 ? -3.369 8.775 17.051 1.00 91.94 559 PRO A CA 1
ATOM 4150 C C . PRO A 1 559 ? -4.248 8.366 15.868 1.00 91.94 559 PRO A C 1
ATOM 4152 O O . PRO A 1 559 ? -3.747 8.244 14.754 1.00 91.94 559 PRO A O 1
ATOM 4155 N N . LEU A 1 560 ? -5.553 8.212 16.097 1.00 95.50 560 LEU A N 1
ATOM 4156 C CA . LEU A 1 560 ? -6.564 7.943 15.084 1.00 95.50 560 LEU A CA 1
ATOM 4157 C C . LEU A 1 560 ? -7.701 8.958 15.210 1.00 95.50 560 LEU A C 1
ATOM 4159 O O . LEU A 1 560 ? -8.351 9.056 16.251 1.00 95.50 560 LEU A O 1
ATOM 4163 N N . ILE A 1 561 ? -7.972 9.688 14.129 1.00 94.69 561 ILE A N 1
ATOM 4164 C CA . ILE A 1 561 ? -9.133 10.576 14.028 1.00 94.69 561 ILE A CA 1
ATOM 4165 C C . ILE A 1 561 ? -10.055 10.125 12.899 1.00 94.69 561 ILE A C 1
ATOM 4167 O O . ILE A 1 561 ? -9.596 9.866 11.785 1.00 94.69 561 ILE A O 1
ATOM 4171 N N . CYS A 1 562 ? -11.351 10.049 13.192 1.00 94.81 562 CYS A N 1
ATOM 4172 C CA . CYS A 1 562 ? -12.386 9.702 12.225 1.00 94.81 562 CYS A CA 1
ATOM 4173 C C . CYS A 1 562 ? -13.439 10.811 12.173 1.00 94.81 562 CYS A C 1
ATOM 4175 O O . CYS A 1 562 ? -13.991 11.181 13.208 1.00 94.81 562 CYS A O 1
ATOM 4177 N N . LEU A 1 563 ? -13.699 11.349 10.985 1.00 92.94 563 LEU A N 1
ATOM 4178 C CA . LEU A 1 563 ? -14.587 12.489 10.754 1.00 92.94 563 LEU A CA 1
ATOM 4179 C C . LEU A 1 563 ? -15.657 12.107 9.732 1.00 92.94 563 LEU A C 1
ATOM 4181 O O . LEU A 1 563 ? -15.306 11.638 8.649 1.00 92.94 563 LEU A O 1
ATOM 4185 N N . ASP A 1 564 ? -16.932 12.345 10.034 1.00 91.44 564 ASP A N 1
ATOM 4186 C CA . ASP A 1 564 ? -18.031 12.221 9.064 1.00 91.44 564 ASP A CA 1
ATOM 4187 C C . ASP A 1 564 ? -18.144 10.806 8.460 1.00 91.44 564 ASP A C 1
ATOM 4189 O O . ASP A 1 564 ? -18.173 10.633 7.237 1.00 91.44 564 ASP A O 1
ATOM 4193 N N . GLN A 1 565 ? -18.131 9.784 9.321 1.00 91.44 565 GLN A N 1
ATOM 4194 C CA . GLN A 1 565 ? -18.155 8.369 8.930 1.00 91.44 565 GLN A CA 1
ATOM 4195 C C . GLN A 1 565 ? -19.515 7.729 9.211 1.00 91.44 565 GLN A C 1
ATOM 4197 O O . GLN A 1 565 ? -20.160 8.057 10.202 1.00 91.44 565 GLN A O 1
ATOM 4202 N N . VAL A 1 566 ? -19.927 6.766 8.381 1.00 92.06 566 VAL A N 1
ATOM 4203 C CA . VAL A 1 566 ? -21.147 5.970 8.610 1.00 92.06 566 VAL A CA 1
ATOM 4204 C C . VAL A 1 566 ? -20.811 4.485 8.547 1.00 92.06 566 VAL A C 1
ATOM 4206 O O . VAL A 1 566 ? -20.270 4.023 7.540 1.00 92.06 566 VAL A O 1
ATOM 4209 N N . GLY A 1 567 ? -21.146 3.730 9.595 1.00 92.56 567 GLY A N 1
ATOM 4210 C CA . GLY A 1 567 ? -20.866 2.292 9.672 1.00 92.56 567 GLY A CA 1
ATOM 4211 C C . GLY A 1 567 ? -19.371 1.971 9.781 1.00 92.56 567 GLY A C 1
ATOM 4212 O O . GLY A 1 567 ? -18.902 0.995 9.193 1.00 92.56 567 GLY A O 1
ATOM 4213 N N . LEU A 1 568 ? -18.607 2.829 10.463 1.00 95.56 568 LEU A N 1
ATOM 4214 C CA . LEU A 1 568 ? -17.177 2.638 10.712 1.00 95.56 568 LEU A CA 1
ATOM 4215 C C . LEU A 1 568 ? -16.959 1.483 11.696 1.00 95.56 568 LEU A C 1
ATOM 4217 O O . LEU A 1 568 ? -17.578 1.453 12.753 1.00 95.56 568 LEU A O 1
ATOM 4221 N N . GLU A 1 569 ? -16.023 0.582 11.414 1.00 97.19 569 GLU A N 1
ATOM 4222 C CA . GLU A 1 569 ? -15.612 -0.472 12.347 1.00 97.19 569 GLU A CA 1
ATOM 4223 C C . GLU A 1 569 ? -14.106 -0.402 12.611 1.00 97.19 569 GLU A C 1
ATOM 4225 O O . GLU A 1 569 ? -13.302 -0.513 11.692 1.00 97.19 569 GLU A O 1
ATOM 4230 N N . ILE A 1 570 ? -13.715 -0.249 13.873 1.00 97.50 570 ILE A N 1
ATOM 4231 C CA . ILE A 1 570 ? -12.330 -0.269 14.343 1.00 97.50 570 ILE A CA 1
ATOM 4232 C C . ILE A 1 570 ? -12.176 -1.478 15.265 1.00 97.50 570 ILE A C 1
ATOM 4234 O O . ILE A 1 570 ? -12.861 -1.566 16.279 1.00 97.50 570 ILE A O 1
ATOM 4238 N N . THR A 1 571 ? -11.284 -2.409 14.933 1.00 97.00 571 THR A N 1
ATOM 4239 C CA . THR A 1 571 ? -11.037 -3.632 15.711 1.00 97.00 571 THR A CA 1
ATOM 4240 C C . THR A 1 571 ? -9.553 -3.790 16.027 1.00 97.00 571 THR A C 1
ATOM 4242 O O . THR A 1 571 ? -8.715 -3.597 15.147 1.00 97.00 571 THR A O 1
ATOM 4245 N N . ALA A 1 572 ? -9.214 -4.181 17.256 1.00 95.19 572 ALA A N 1
ATOM 4246 C CA . ALA A 1 572 ? -7.837 -4.458 17.673 1.00 95.19 572 ALA A CA 1
ATOM 4247 C C . ALA A 1 572 ? -6.871 -3.280 17.411 1.00 95.19 572 ALA A C 1
ATOM 4249 O O . ALA A 1 572 ? -5.727 -3.469 16.987 1.00 95.19 572 ALA A O 1
ATOM 4250 N N . PHE A 1 573 ? -7.343 -2.046 17.614 1.00 96.88 573 PHE A N 1
ATOM 4251 C CA . PHE A 1 573 ? -6.500 -0.851 17.538 1.00 96.88 573 PHE A CA 1
ATOM 4252 C C . PHE A 1 573 ? -5.577 -0.783 18.757 1.00 96.88 573 PHE A C 1
ATOM 4254 O O . PHE A 1 573 ? -6.026 -0.989 19.880 1.00 96.88 573 PHE A O 1
ATOM 4261 N N . ARG A 1 574 ? -4.302 -0.456 18.566 1.00 96.25 574 ARG A N 1
ATOM 4262 C CA . ARG A 1 574 ? -3.309 -0.328 19.633 1.00 96.25 574 ARG A CA 1
ATOM 4263 C C . ARG A 1 574 ? -2.629 1.024 19.532 1.00 96.25 574 ARG A C 1
ATOM 4265 O O . ARG A 1 574 ? -2.055 1.363 18.503 1.00 96.25 574 ARG A O 1
ATOM 4272 N N . HIS A 1 575 ? -2.642 1.780 20.614 1.00 94.81 575 HIS A N 1
ATOM 4273 C CA . HIS A 1 575 ? -1.814 2.968 20.744 1.00 94.81 575 HIS A CA 1
ATOM 4274 C C . HIS A 1 575 ? -0.690 2.702 21.741 1.00 94.81 575 HIS A C 1
ATOM 4276 O O . HIS A 1 575 ? -0.953 2.284 22.867 1.00 94.81 575 HIS A O 1
ATOM 4282 N N . LEU A 1 576 ? 0.549 2.925 21.307 1.00 93.56 576 LEU A N 1
ATOM 4283 C CA . LEU A 1 576 ? 1.758 2.844 22.116 1.00 93.56 576 LEU A CA 1
ATOM 4284 C C . LEU A 1 576 ? 2.252 4.270 22.377 1.00 93.56 576 LEU A C 1
ATOM 4286 O O . LEU A 1 576 ? 2.865 4.898 21.510 1.00 93.56 576 LEU A O 1
ATOM 4290 N N . HIS A 1 577 ? 1.954 4.784 23.565 1.00 89.56 577 HIS A N 1
ATOM 4291 C CA . HIS A 1 577 ? 2.351 6.123 23.978 1.00 89.56 577 HIS A CA 1
ATOM 4292 C C . HIS A 1 577 ? 3.728 6.091 24.648 1.00 89.56 577 HIS A C 1
ATOM 4294 O O . HIS A 1 577 ? 3.888 5.498 25.712 1.00 89.56 577 HIS A O 1
ATOM 4300 N N . TYR A 1 578 ? 4.696 6.766 24.036 1.00 86.81 578 TYR A N 1
ATOM 4301 C CA . TYR A 1 578 ? 6.035 6.989 24.570 1.00 86.81 578 TYR A CA 1
ATOM 4302 C C . TYR A 1 578 ? 6.178 8.417 25.115 1.00 86.81 578 TYR A C 1
ATOM 4304 O O . TYR A 1 578 ? 5.697 9.376 24.513 1.00 86.81 578 TYR A O 1
ATOM 4312 N N . GLY A 1 579 ? 6.907 8.579 26.215 1.00 82.44 579 GLY A N 1
ATOM 4313 C CA . GLY A 1 579 ? 7.186 9.875 26.830 1.00 82.44 579 GLY A CA 1
ATOM 4314 C C . GLY A 1 579 ? 6.259 10.250 27.991 1.00 82.44 579 GLY A C 1
ATOM 4315 O O . GLY A 1 579 ? 5.417 9.476 28.431 1.00 82.44 579 GLY A O 1
ATOM 4316 N N . THR A 1 580 ? 6.477 11.457 28.525 1.00 73.44 580 THR A N 1
ATOM 4317 C CA . THR A 1 580 ? 5.899 11.925 29.802 1.00 73.44 580 THR A CA 1
ATOM 4318 C C . THR A 1 580 ? 4.934 13.106 29.644 1.00 73.44 580 THR A C 1
ATOM 4320 O O . THR A 1 580 ? 4.731 13.881 30.581 1.00 73.44 580 THR A O 1
ATOM 4323 N N . ILE A 1 581 ? 4.471 13.379 28.422 1.00 76.31 581 ILE A N 1
ATOM 4324 C CA . ILE A 1 581 ? 3.531 14.473 28.168 1.00 76.31 581 ILE A CA 1
ATOM 4325 C C . ILE A 1 581 ? 2.154 13.857 27.982 1.00 76.31 581 ILE A C 1
ATOM 4327 O O . ILE A 1 581 ? 1.903 13.178 26.992 1.00 76.31 581 ILE A O 1
ATOM 4331 N N . ALA A 1 582 ? 1.258 14.148 28.924 1.00 70.44 582 ALA A N 1
ATOM 4332 C CA . ALA A 1 582 ? -0.107 13.646 28.906 1.00 70.44 582 ALA A CA 1
ATOM 4333 C C . ALA A 1 582 ? -0.827 13.955 27.585 1.00 70.44 582 ALA A C 1
ATOM 4335 O O . ALA A 1 582 ? -0.880 15.111 27.136 1.00 70.44 582 ALA A O 1
ATOM 4336 N N . ASN A 1 583 ? -1.474 12.940 27.009 1.00 70.38 583 ASN A N 1
ATOM 4337 C CA . ASN A 1 583 ? -2.332 13.145 25.857 1.00 70.38 583 ASN A CA 1
ATOM 4338 C C . ASN A 1 583 ? -3.624 13.850 26.296 1.00 70.38 583 ASN A C 1
ATOM 4340 O O . ASN A 1 583 ? -4.388 13.393 27.154 1.00 70.38 583 ASN A O 1
ATOM 4344 N N . THR A 1 584 ? -3.903 15.008 25.703 1.00 75.81 584 THR A N 1
ATOM 4345 C CA . THR A 1 584 ? -5.135 15.751 25.993 1.00 75.81 584 THR A CA 1
ATOM 4346 C C . THR A 1 584 ? -6.346 15.187 25.251 1.00 75.81 584 THR A C 1
ATOM 4348 O O . THR A 1 584 ? -7.479 15.498 25.641 1.00 75.81 584 THR A O 1
ATOM 4351 N N . ARG A 1 585 ? -6.140 14.336 24.238 1.00 81.19 585 ARG A N 1
ATOM 4352 C CA . ARG A 1 585 ? -7.187 13.662 23.460 1.00 81.19 585 ARG A CA 1
ATOM 4353 C C . ARG A 1 585 ? -7.169 12.155 23.681 1.00 81.19 585 ARG A C 1
ATOM 4355 O O . ARG A 1 585 ? -6.193 11.602 24.163 1.00 81.19 585 ARG A O 1
ATOM 4362 N N . ALA A 1 586 ? -8.276 11.500 23.357 1.00 88.94 586 ALA A N 1
ATOM 4363 C CA . ALA A 1 586 ? -8.295 10.047 23.291 1.00 88.94 586 ALA A CA 1
ATOM 4364 C C . ALA A 1 586 ? -7.474 9.556 22.075 1.00 88.94 586 ALA A C 1
ATOM 4366 O O . ALA A 1 586 ? -7.437 10.256 21.059 1.00 88.94 586 ALA A O 1
ATOM 4367 N N . PRO A 1 587 ? -6.847 8.368 22.149 1.00 92.44 587 PRO A N 1
ATOM 4368 C CA . PRO A 1 587 ? -6.237 7.676 21.024 1.00 92.44 587 PRO A CA 1
ATOM 4369 C C . PRO A 1 587 ? -7.141 7.574 19.799 1.00 92.44 587 PRO A C 1
ATOM 4371 O O . PRO A 1 587 ? -6.673 7.800 18.687 1.00 92.44 587 PRO A O 1
ATOM 4374 N N . ILE A 1 588 ? -8.426 7.283 20.015 1.00 95.25 588 ILE A N 1
ATOM 4375 C CA . ILE A 1 588 ? -9.460 7.245 18.980 1.00 95.25 588 ILE A CA 1
ATOM 4376 C C . ILE A 1 588 ? -10.420 8.424 19.198 1.00 95.25 588 ILE A C 1
ATOM 4378 O O . ILE A 1 588 ? -11.153 8.455 20.187 1.00 95.25 588 ILE A O 1
ATOM 4382 N N . ASP A 1 589 ? -10.423 9.386 18.275 1.00 94.31 589 ASP A N 1
ATOM 4383 C CA . ASP A 1 589 ? -11.280 10.584 18.282 1.00 94.31 589 ASP A CA 1
ATOM 4384 C C . ASP A 1 589 ? -12.299 10.492 17.133 1.00 94.31 589 ASP A C 1
ATOM 4386 O O . ASP A 1 589 ? -11.936 10.599 15.959 1.00 94.31 589 ASP A O 1
ATOM 4390 N N . LEU A 1 590 ? -13.565 10.241 17.473 1.00 94.31 590 LEU A N 1
ATOM 4391 C CA . LEU A 1 590 ? -14.674 10.062 16.536 1.00 94.31 590 LEU A CA 1
ATOM 4392 C C . LEU A 1 590 ? -15.540 11.317 16.509 1.00 94.31 590 LEU A C 1
ATOM 4394 O O . LEU A 1 590 ? -16.033 11.757 17.555 1.00 94.31 590 LEU A O 1
ATOM 4398 N N . ARG A 1 591 ? -15.755 11.867 15.311 1.00 92.56 591 ARG A N 1
ATOM 4399 C CA . ARG A 1 591 ? -16.495 13.113 15.112 1.00 92.56 591 ARG A CA 1
ATOM 4400 C C . ARG A 1 591 ? -17.526 13.028 14.014 1.00 92.56 591 ARG A C 1
ATOM 4402 O O . ARG A 1 591 ? -17.203 12.579 12.915 1.00 92.56 591 ARG A O 1
ATOM 4409 N N . ASN A 1 592 ? -18.745 13.469 14.310 1.00 92.00 592 ASN A N 1
ATOM 4410 C CA . ASN A 1 592 ? -19.891 13.382 13.402 1.00 92.00 592 ASN A CA 1
ATOM 4411 C C . ASN A 1 592 ? -20.020 11.989 12.750 1.00 92.00 592 ASN A C 1
ATOM 4413 O O . ASN A 1 592 ? -20.230 11.858 11.546 1.00 92.00 592 ASN A O 1
ATOM 4417 N N . CYS A 1 593 ? -19.779 10.936 13.535 1.00 92.00 593 CYS A N 1
ATOM 4418 C CA . CYS A 1 593 ? -19.837 9.556 13.069 1.00 92.00 593 CYS A CA 1
ATOM 4419 C C . CYS A 1 593 ? -21.171 8.916 13.469 1.00 92.00 593 CYS A C 1
ATOM 4421 O O . CYS A 1 593 ? -21.600 9.054 14.614 1.00 92.00 593 CYS A O 1
ATOM 4423 N N . ASP A 1 594 ? -21.784 8.171 12.554 1.00 92.38 594 ASP A N 1
ATOM 4424 C CA . ASP A 1 594 ? -22.990 7.380 12.805 1.00 92.38 594 ASP A CA 1
ATOM 4425 C C . ASP A 1 594 ? -22.676 5.881 12.715 1.00 92.38 594 ASP A C 1
ATOM 4427 O O . ASP A 1 594 ? -21.971 5.441 11.803 1.00 92.38 594 ASP A O 1
ATOM 4431 N N . ASP A 1 595 ? -23.185 5.095 13.665 1.00 92.69 595 ASP A N 1
ATOM 4432 C CA . ASP A 1 595 ? -22.975 3.636 13.734 1.00 92.69 595 ASP A CA 1
ATOM 4433 C C . ASP A 1 595 ? -21.481 3.242 13.744 1.00 92.69 595 ASP A C 1
ATOM 4435 O O . ASP A 1 595 ? -21.036 2.312 13.070 1.00 92.69 595 ASP A O 1
ATOM 4439 N N . ALA A 1 596 ? -20.664 3.998 14.486 1.00 94.12 596 ALA A N 1
ATOM 4440 C CA . ALA A 1 596 ? -19.243 3.705 14.646 1.00 94.12 596 ALA A CA 1
ATOM 4441 C C . ALA A 1 596 ? -19.017 2.651 15.738 1.00 94.12 596 ALA A C 1
ATOM 4443 O O . ALA A 1 596 ? -19.446 2.824 16.877 1.00 94.12 596 ALA A O 1
ATOM 4444 N N . ARG A 1 597 ? -18.295 1.578 15.415 1.00 95.25 597 ARG A N 1
ATOM 4445 C CA . ARG A 1 597 ? -18.019 0.440 16.299 1.00 95.25 597 ARG A CA 1
ATOM 4446 C C . ARG A 1 597 ? -16.530 0.369 16.617 1.00 95.25 597 ARG A C 1
ATOM 4448 O O . ARG A 1 597 ? -15.716 0.299 15.705 1.00 95.25 597 ARG A O 1
ATOM 4455 N N . VAL A 1 598 ? -16.171 0.337 17.897 1.00 95.12 598 VAL A N 1
ATOM 4456 C CA . VAL A 1 598 ? -14.790 0.168 18.374 1.00 95.12 598 VAL A CA 1
ATOM 4457 C C . VAL A 1 598 ? -14.699 -1.098 19.222 1.00 95.12 598 VAL A C 1
ATOM 4459 O O . VAL A 1 598 ? -15.415 -1.224 20.212 1.00 95.12 598 VAL A O 1
ATOM 4462 N N . ILE A 1 599 ? -13.840 -2.041 18.843 1.00 93.81 599 ILE A N 1
ATOM 4463 C CA . ILE A 1 599 ? -13.744 -3.383 19.433 1.00 93.81 599 ILE A CA 1
ATOM 4464 C C . ILE A 1 599 ? -12.280 -3.686 19.779 1.00 93.81 599 ILE A C 1
ATOM 4466 O O . ILE A 1 599 ? -11.409 -3.513 18.933 1.00 93.81 599 ILE A O 1
ATOM 4470 N N . ASP A 1 600 ? -12.004 -4.145 21.003 1.00 91.69 600 ASP A N 1
ATOM 4471 C CA . ASP A 1 600 ? -10.660 -4.537 21.479 1.00 91.69 600 ASP A CA 1
ATOM 4472 C C . ASP A 1 600 ? -9.589 -3.453 21.222 1.00 91.69 600 ASP A C 1
ATOM 4474 O O . ASP A 1 600 ? -8.464 -3.718 20.807 1.00 91.69 600 ASP A O 1
ATOM 4478 N N . ALA A 1 601 ? -9.952 -2.180 21.408 1.00 93.19 601 ALA A N 1
ATOM 4479 C CA . ALA A 1 601 ? -8.980 -1.096 21.340 1.00 93.19 601 ALA A CA 1
ATOM 4480 C C . ALA A 1 601 ? -8.153 -1.047 22.631 1.00 93.19 601 ALA A C 1
ATOM 4482 O O . ALA A 1 601 ? -8.711 -1.157 23.722 1.00 93.19 601 ALA A O 1
ATOM 4483 N N . ARG A 1 602 ? -6.840 -0.834 22.511 1.00 92.19 602 ARG A N 1
ATOM 4484 C CA . ARG A 1 602 ? -5.894 -0.781 23.629 1.00 92.19 602 ARG A CA 1
ATOM 4485 C C . ARG A 1 602 ? -5.069 0.498 23.618 1.00 92.19 602 ARG A C 1
ATOM 4487 O O . ARG A 1 602 ? -4.637 0.964 22.562 1.00 92.19 602 ARG A O 1
ATOM 4494 N N . HIS A 1 603 ? -4.804 1.027 24.806 1.00 90.06 603 HIS A N 1
ATOM 4495 C CA . HIS A 1 603 ? -3.856 2.114 25.047 1.00 90.06 603 HIS A CA 1
ATOM 4496 C C . HIS A 1 603 ? -2.788 1.622 26.014 1.00 90.06 603 HIS A C 1
ATOM 4498 O O . HIS A 1 603 ? -3.091 1.266 27.151 1.00 90.06 603 HIS A O 1
ATOM 4504 N N . ILE A 1 604 ? -1.546 1.588 25.549 1.00 88.81 604 ILE A N 1
ATOM 4505 C CA . ILE A 1 604 ? -0.399 1.092 26.300 1.00 88.81 604 ILE A CA 1
ATOM 4506 C C . ILE A 1 604 ? 0.558 2.266 26.472 1.00 88.81 604 ILE A C 1
ATOM 4508 O O . ILE A 1 604 ? 0.969 2.887 25.491 1.00 88.81 604 ILE A O 1
ATOM 4512 N N . CYS A 1 605 ? 0.924 2.558 27.715 1.00 83.94 605 CYS A N 1
ATOM 4513 C CA . CYS A 1 605 ? 1.943 3.547 28.052 1.00 83.94 605 CYS A CA 1
ATOM 4514 C C . CYS A 1 605 ? 3.116 2.811 28.714 1.00 83.94 605 CYS A C 1
ATOM 4516 O O . CYS A 1 605 ? 3.097 2.613 29.931 1.00 83.94 605 CYS A O 1
ATOM 4518 N N . PRO A 1 606 ? 4.121 2.352 27.941 1.00 80.81 606 PRO A N 1
ATOM 4519 C CA . PRO A 1 606 ? 5.228 1.562 28.481 1.00 80.81 606 PRO A CA 1
ATOM 4520 C C . PRO A 1 606 ? 6.033 2.301 29.555 1.00 80.81 606 PRO A C 1
ATOM 4522 O O . PRO A 1 606 ? 6.574 1.667 30.458 1.00 80.81 606 PRO A O 1
ATOM 4525 N N . ASP A 1 607 ? 6.080 3.633 29.476 1.00 77.88 607 ASP A N 1
ATOM 4526 C CA . ASP A 1 607 ? 6.856 4.480 30.385 1.00 77.88 607 ASP A CA 1
ATOM 4527 C C . ASP A 1 607 ? 6.134 4.755 31.722 1.00 77.88 607 ASP A C 1
ATOM 4529 O O . ASP A 1 607 ? 6.724 5.328 32.639 1.00 77.88 607 ASP A O 1
ATOM 4533 N N . GLY A 1 608 ? 4.877 4.312 31.863 1.00 69.88 608 GLY A N 1
ATOM 4534 C CA . GLY A 1 608 ? 4.132 4.344 33.123 1.00 69.88 608 GLY A CA 1
ATOM 4535 C C . GLY A 1 608 ? 3.767 5.745 33.625 1.00 69.88 608 GLY A C 1
ATOM 4536 O O . GLY A 1 608 ? 3.670 5.932 34.838 1.00 69.88 608 GLY A O 1
ATOM 4537 N N . ASP A 1 609 ? 3.579 6.727 32.735 1.00 67.75 609 ASP A N 1
ATOM 4538 C CA . ASP A 1 609 ? 3.257 8.108 33.117 1.00 67.75 609 ASP A CA 1
ATOM 4539 C C . ASP A 1 609 ? 1.895 8.187 33.845 1.00 67.75 609 ASP A C 1
ATOM 4541 O O . ASP A 1 609 ? 0.845 7.988 33.226 1.00 67.75 609 ASP A O 1
ATOM 4545 N N . PRO A 1 610 ? 1.870 8.520 35.153 1.00 60.66 610 PRO A N 1
ATOM 4546 C CA . PRO A 1 610 ? 0.634 8.600 35.929 1.00 60.66 610 PRO A CA 1
ATOM 4547 C C . PRO A 1 610 ? -0.234 9.814 35.567 1.00 60.66 610 PRO A C 1
ATOM 4549 O O . PRO A 1 610 ? -1.349 9.939 36.074 1.00 60.66 610 PRO A O 1
ATOM 4552 N N . THR A 1 611 ? 0.273 10.746 34.755 1.00 64.75 611 THR A N 1
ATOM 4553 C CA . THR A 1 611 ? -0.466 11.937 34.317 1.00 64.75 611 THR A CA 1
ATOM 4554 C C . THR A 1 611 ? -1.210 11.732 33.004 1.00 64.75 611 THR A C 1
ATOM 4556 O O . THR A 1 611 ? -2.068 12.555 32.661 1.00 64.75 611 THR A O 1
ATOM 4559 N N . ASP A 1 612 ? -0.925 10.642 32.284 1.00 65.69 612 ASP A N 1
ATOM 4560 C CA . ASP A 1 612 ? -1.590 10.362 31.025 1.00 65.69 612 ASP A CA 1
ATOM 4561 C C . ASP A 1 612 ? -3.073 10.068 31.258 1.00 65.69 612 ASP A C 1
ATOM 4563 O O . ASP A 1 612 ? -3.471 9.275 32.116 1.00 65.69 612 ASP A O 1
ATOM 4567 N N . LYS A 1 613 ? -3.933 10.747 30.499 1.00 64.38 613 LYS A N 1
ATOM 4568 C CA . LYS A 1 613 ? -5.371 10.540 30.633 1.00 64.38 613 LYS A CA 1
ATOM 4569 C C . LYS A 1 613 ? -5.695 9.195 30.003 1.00 64.38 613 LYS A C 1
ATOM 4571 O O . LYS A 1 613 ? -5.615 9.055 28.792 1.00 64.38 613 LYS A O 1
ATOM 4576 N N . HIS A 1 614 ? -6.161 8.256 30.817 1.00 68.69 614 HIS A N 1
ATOM 4577 C CA . HIS A 1 614 ? -6.553 6.890 30.446 1.00 68.69 614 HIS A CA 1
ATOM 4578 C C . HIS A 1 614 ? -7.756 6.776 29.478 1.00 68.69 614 HIS A C 1
ATOM 4580 O O . HIS A 1 614 ? -8.426 5.749 29.445 1.00 68.69 614 HIS A O 1
ATOM 4586 N N . ARG A 1 615 ? -8.061 7.808 28.679 1.00 83.00 615 ARG A N 1
ATOM 4587 C CA . ARG A 1 615 ? -9.106 7.742 27.651 1.00 83.00 615 ARG A CA 1
ATOM 4588 C C . ARG A 1 615 ? -8.583 6.925 26.479 1.00 83.00 615 ARG A C 1
ATOM 4590 O O . ARG A 1 615 ? -7.508 7.234 25.991 1.00 83.00 615 ARG A O 1
ATOM 4597 N N . ILE A 1 616 ? -9.353 5.949 26.005 1.00 88.75 616 ILE A N 1
ATOM 4598 C CA . ILE A 1 616 ? -9.091 5.189 24.771 1.00 88.75 616 ILE A CA 1
ATOM 4599 C C . ILE A 1 616 ? -9.924 5.758 23.617 1.00 88.75 616 ILE A C 1
ATOM 4601 O O . ILE A 1 616 ? -9.404 5.975 22.523 1.00 88.75 616 ILE A O 1
ATOM 4605 N N . VAL A 1 617 ? -11.211 6.023 23.867 1.00 91.38 617 VAL A N 1
ATOM 4606 C CA . VAL A 1 617 ? -12.177 6.435 22.836 1.00 91.38 617 VAL A CA 1
ATOM 4607 C C . VAL A 1 617 ? -12.879 7.722 23.246 1.00 91.38 617 VAL A C 1
ATOM 4609 O O . VAL A 1 617 ? -13.280 7.891 24.400 1.00 91.38 617 VAL A O 1
ATOM 4612 N N . GLN A 1 618 ? -13.067 8.620 22.287 1.00 92.19 618 GLN A N 1
ATOM 4613 C CA . GLN A 1 618 ? -13.902 9.801 22.430 1.00 92.19 618 GLN A CA 1
ATOM 4614 C C . GLN A 1 618 ? -14.920 9.866 21.291 1.00 92.19 618 GLN A C 1
ATOM 4616 O O . GLN A 1 618 ? -14.537 9.852 20.126 1.00 92.19 618 GLN A O 1
ATOM 4621 N N . PHE A 1 619 ? -16.200 9.993 21.641 1.00 90.50 619 PHE A N 1
ATOM 4622 C CA . PHE A 1 619 ? -17.256 10.418 20.725 1.00 90.50 619 PHE A CA 1
ATOM 4623 C C . PHE A 1 619 ? -17.535 11.893 20.962 1.00 90.50 619 PHE A C 1
ATOM 4625 O O . PHE A 1 619 ? -17.755 12.316 22.103 1.00 90.50 619 PHE A O 1
ATOM 4632 N N . ASP A 1 620 ? -17.522 12.686 19.897 1.00 91.50 620 ASP A N 1
ATOM 4633 C CA . ASP A 1 620 ? -18.005 14.055 19.981 1.00 91.50 620 ASP A CA 1
ATOM 4634 C C . ASP A 1 620 ? -19.537 14.137 20.080 1.00 91.50 620 ASP A C 1
ATOM 4636 O O . ASP A 1 620 ? -20.256 13.145 19.962 1.00 91.50 620 ASP A O 1
ATOM 4640 N N . ALA A 1 621 ? -20.035 15.354 20.311 1.00 89.38 621 ALA A N 1
ATOM 4641 C CA . ALA A 1 621 ? -21.460 15.605 20.509 1.00 89.38 621 ALA A CA 1
ATOM 4642 C C . ALA A 1 621 ? -22.331 15.365 19.267 1.00 89.38 621 ALA A C 1
ATOM 4644 O O . ALA A 1 621 ? -23.551 15.285 19.388 1.00 89.38 621 ALA A O 1
ATOM 4645 N N . SER A 1 622 ? -21.718 15.274 18.088 1.00 90.06 622 SER A N 1
ATOM 4646 C CA . SER A 1 622 ? -22.406 15.005 16.824 1.00 90.06 622 SER A CA 1
ATOM 4647 C C . SER A 1 622 ? -22.439 13.524 16.453 1.00 90.06 622 SER A C 1
ATOM 4649 O O . SER A 1 622 ? -23.119 13.166 15.499 1.00 90.06 622 SER A O 1
ATOM 4651 N N . CYS A 1 623 ? -21.748 12.657 17.194 1.00 91.25 623 CYS A N 1
ATOM 4652 C CA . CYS A 1 623 ? -21.815 11.220 16.971 1.00 91.25 623 CYS A CA 1
ATOM 4653 C C . CYS A 1 623 ? -23.147 10.616 17.444 1.00 91.25 623 CYS A C 1
ATOM 4655 O O . CYS A 1 623 ? -23.676 10.990 18.496 1.00 91.25 623 CYS A O 1
ATOM 4657 N N . SER A 1 624 ? -23.638 9.618 16.706 1.00 91.31 624 SER A N 1
ATOM 4658 C CA . SER A 1 624 ? -24.841 8.845 17.032 1.00 91.31 624 SER A CA 1
ATOM 4659 C C . SER A 1 624 ? -24.621 7.344 16.855 1.00 91.31 624 SER A C 1
ATOM 4661 O O . SER A 1 624 ? -23.803 6.904 16.050 1.00 91.31 624 SER A O 1
ATOM 4663 N N . ASN A 1 625 ? -25.376 6.535 17.607 1.00 88.62 625 ASN A N 1
ATOM 4664 C CA . ASN A 1 625 ? -25.368 5.068 17.512 1.00 88.62 625 ASN A CA 1
ATOM 4665 C C . ASN A 1 625 ? -23.979 4.417 17.674 1.00 88.62 625 ASN A C 1
ATOM 4667 O O . ASN A 1 625 ? -23.763 3.294 17.227 1.00 88.62 625 ASN A O 1
ATOM 4671 N N . GLY A 1 626 ? -23.038 5.097 18.328 1.00 89.31 626 GLY A N 1
ATOM 4672 C CA . GLY A 1 626 ? -21.709 4.572 18.598 1.00 89.31 626 GLY A CA 1
ATOM 4673 C C . GLY A 1 626 ? -21.755 3.330 19.486 1.00 89.31 626 GLY A C 1
ATOM 4674 O O . GLY A 1 626 ? -22.575 3.228 20.400 1.00 89.31 626 GLY A O 1
ATOM 4675 N N . PHE A 1 627 ? -20.849 2.393 19.233 1.00 89.56 627 PHE A N 1
ATOM 4676 C CA . PHE A 1 627 ? -20.666 1.165 19.991 1.00 89.56 627 PHE A CA 1
ATOM 4677 C C . PHE A 1 627 ? -19.198 1.024 20.381 1.00 89.56 627 PHE A C 1
ATOM 4679 O O . PHE A 1 627 ? -18.312 1.105 19.533 1.00 89.56 627 PHE A O 1
ATOM 4686 N N . VAL A 1 628 ? -18.932 0.754 21.655 1.00 89.69 628 VAL A N 1
ATOM 4687 C CA . VAL A 1 628 ? -17.586 0.413 22.133 1.00 89.69 628 VAL A CA 1
ATOM 4688 C C . VAL A 1 628 ? -17.641 -0.909 22.880 1.00 89.69 628 VAL A C 1
ATOM 4690 O O . VAL A 1 628 ? -18.578 -1.120 23.643 1.00 89.69 628 VAL A O 1
ATOM 4693 N N . SER A 1 629 ? -16.641 -1.761 22.653 1.00 86.88 629 SER A N 1
ATOM 4694 C CA . SER A 1 629 ? -16.382 -3.038 23.318 1.00 86.88 629 SER A CA 1
ATOM 4695 C C . SER A 1 629 ? -14.887 -3.153 23.615 1.00 86.88 629 SER A C 1
ATOM 4697 O O . SER A 1 629 ? -14.112 -3.484 22.724 1.00 86.88 629 SER A O 1
ATOM 4699 N N . LEU A 1 630 ? -14.468 -2.883 24.850 1.00 84.38 630 LEU A N 1
ATOM 4700 C CA . LEU A 1 630 ? -13.058 -2.976 25.272 1.00 84.38 630 LEU A CA 1
ATOM 4701 C C . LEU A 1 630 ? -12.830 -4.200 26.159 1.00 84.38 630 LEU A C 1
ATOM 4703 O O . LEU A 1 630 ? -13.719 -4.522 26.946 1.00 84.38 630 LEU A O 1
ATOM 4707 N N . GLU A 1 631 ? -11.646 -4.813 26.075 1.00 79.88 631 GLU A N 1
ATOM 4708 C CA . GLU A 1 631 ? -11.193 -5.819 27.044 1.00 79.88 631 GLU A CA 1
ATOM 4709 C C . GLU A 1 631 ? -10.826 -5.183 28.398 1.00 79.88 631 GLU A C 1
ATOM 4711 O O . GLU A 1 631 ? -10.580 -3.979 28.503 1.00 79.88 631 GLU A O 1
ATOM 4716 N N . ARG A 1 632 ? -10.790 -5.987 29.470 1.00 65.75 632 ARG A N 1
ATOM 4717 C CA . ARG A 1 632 ? -10.489 -5.511 30.837 1.00 65.75 632 ARG A CA 1
ATOM 4718 C C . ARG A 1 632 ? -9.073 -4.938 30.968 1.00 65.75 632 ARG A C 1
ATOM 4720 O O . ARG A 1 632 ? -8.868 -4.002 31.733 1.00 65.75 632 ARG A O 1
ATOM 4727 N N . ASP A 1 633 ? -8.120 -5.503 30.238 1.00 72.38 633 ASP A N 1
ATOM 4728 C CA . ASP A 1 633 ? -6.711 -5.102 30.162 1.00 72.38 633 ASP A CA 1
ATOM 4729 C C . ASP A 1 633 ? -6.443 -4.121 29.007 1.00 72.38 633 ASP A C 1
ATOM 4731 O O . ASP A 1 633 ? -5.290 -3.861 28.667 1.00 72.38 633 ASP A O 1
ATOM 4735 N N . ALA A 1 634 ? -7.491 -3.542 28.405 1.00 69.75 634 ALA A N 1
ATOM 4736 C CA . ALA A 1 634 ? -7.353 -2.562 27.328 1.00 69.75 634 ALA A CA 1
ATOM 4737 C C . ALA A 1 634 ? -6.503 -1.343 27.725 1.00 69.75 634 ALA A C 1
ATOM 4739 O O . ALA A 1 634 ? -5.959 -0.661 26.856 1.00 69.75 634 ALA A O 1
ATOM 4740 N N . ILE A 1 635 ? -6.374 -1.080 29.026 1.00 64.94 635 ILE A N 1
ATOM 4741 C CA . ILE A 1 635 ? -5.405 -0.135 29.567 1.00 64.94 635 ILE A CA 1
ATOM 4742 C C . ILE A 1 635 ? -4.421 -0.911 30.432 1.00 64.94 635 ILE A C 1
ATOM 4744 O O . ILE A 1 635 ? -4.696 -1.200 31.597 1.00 64.94 635 ILE A O 1
ATOM 4748 N N . ASP A 1 636 ? -3.266 -1.224 29.861 1.00 60.75 636 ASP A N 1
ATOM 4749 C CA . ASP A 1 636 ? -2.144 -1.770 30.614 1.00 60.75 636 ASP A CA 1
ATOM 4750 C C . ASP A 1 636 ? -1.380 -0.603 31.250 1.00 60.75 636 ASP A C 1
ATOM 4752 O O . ASP A 1 636 ? -0.402 -0.086 30.704 1.00 60.75 636 ASP A O 1
ATOM 4756 N N . VAL A 1 637 ? -1.904 -0.104 32.373 1.00 53.91 637 VAL A N 1
ATOM 4757 C CA . VAL A 1 637 ? -1.129 0.767 33.258 1.00 53.91 637 VAL A CA 1
ATOM 4758 C C . VAL A 1 637 ? -0.442 -0.147 34.260 1.00 53.91 637 VAL A C 1
ATOM 4760 O O . VAL A 1 637 ? -1.081 -0.724 35.138 1.00 53.91 637 VAL A O 1
ATOM 4763 N N . THR A 1 638 ? 0.880 -0.239 34.184 1.00 51.31 638 THR A N 1
ATOM 4764 C CA . THR A 1 638 ? 1.706 -0.891 35.213 1.00 51.31 638 THR A CA 1
ATOM 4765 C C . THR A 1 638 ? 1.581 -0.213 36.589 1.00 51.31 638 THR A C 1
ATOM 4767 O O . THR A 1 638 ? 2.014 -0.774 37.597 1.00 51.31 638 THR A O 1
ATOM 4770 N N . ALA A 1 639 ? 0.949 0.965 36.663 1.00 47.41 639 ALA A N 1
ATOM 4771 C CA . ALA A 1 639 ? 0.573 1.641 37.897 1.00 47.41 639 ALA A CA 1
ATOM 4772 C C . ALA A 1 639 ? -0.874 1.293 38.321 1.00 47.41 639 ALA A C 1
ATOM 4774 O O . ALA A 1 639 ? -1.781 1.313 37.489 1.00 47.41 639 ALA A O 1
ATOM 4775 N N . PRO A 1 640 ? -1.135 1.014 39.614 1.00 45.12 640 PRO A N 1
ATOM 4776 C CA . PRO A 1 640 ? -2.474 0.685 40.097 1.00 45.12 640 PRO A CA 1
ATOM 4777 C C . PRO A 1 640 ? -3.458 1.822 39.789 1.00 45.12 640 PRO A C 1
ATOM 4779 O O . PRO A 1 640 ? -3.286 2.939 40.272 1.00 45.12 640 PRO A O 1
ATOM 4782 N N . LEU A 1 641 ? -4.500 1.523 39.002 1.00 46.31 641 LEU A N 1
ATOM 4783 C CA . LEU A 1 641 ? -5.613 2.427 38.696 1.00 46.31 641 LEU A CA 1
ATOM 4784 C C . LEU A 1 641 ? -6.308 2.841 40.002 1.00 46.31 641 LEU A C 1
ATOM 4786 O O . LEU A 1 641 ? -7.179 2.142 40.524 1.00 46.31 641 LEU A O 1
ATOM 4790 N N . VAL A 1 642 ? -5.908 3.982 40.562 1.00 42.25 642 VAL A N 1
ATOM 4791 C CA . VAL A 1 642 ? -6.518 4.545 41.768 1.00 42.25 642 VAL A CA 1
ATOM 4792 C C . VAL A 1 642 ? -7.891 5.106 41.399 1.00 42.25 642 VAL A C 1
ATOM 4794 O O . VAL A 1 642 ? -8.019 6.269 41.044 1.00 42.25 642 VAL A O 1
ATOM 4797 N N . ASN A 1 643 ? -8.910 4.248 41.453 1.00 39.53 643 ASN A N 1
ATOM 4798 C CA . ASN A 1 643 ? -10.318 4.544 41.747 1.00 39.53 643 ASN A CA 1
ATOM 4799 C C . ASN A 1 643 ? -10.910 5.844 41.148 1.00 39.53 643 ASN A C 1
ATOM 4801 O O . ASN A 1 643 ? -11.641 6.570 41.824 1.00 39.53 643 ASN A O 1
ATOM 4805 N N . THR A 1 644 ? -10.604 6.155 39.887 1.00 41.78 644 THR A N 1
ATOM 4806 C CA . THR A 1 644 ? -11.272 7.229 39.144 1.00 41.78 644 THR A CA 1
ATOM 4807 C C . THR A 1 644 ? -12.341 6.611 38.252 1.00 41.78 644 THR A C 1
ATOM 4809 O O . THR A 1 644 ? -12.121 5.598 37.593 1.00 41.78 644 THR A O 1
ATOM 4812 N N . SER A 1 645 ? -13.538 7.187 38.322 1.00 47.44 645 SER A N 1
ATOM 4813 C CA . SER A 1 645 ? -14.768 6.745 37.666 1.00 47.44 645 SER A CA 1
ATOM 4814 C C . SER A 1 645 ? -14.564 6.275 36.222 1.00 47.44 645 SER A C 1
ATOM 4816 O O . SER A 1 645 ? -13.834 6.900 35.460 1.00 47.44 645 SER A O 1
ATOM 4818 N N . SER A 1 646 ? -15.293 5.230 35.821 1.00 46.50 646 SER A N 1
ATOM 4819 C CA . SER A 1 646 ? -15.355 4.644 34.467 1.00 46.50 646 SER A CA 1
ATOM 4820 C C . SER A 1 646 ? -15.605 5.637 33.317 1.00 46.50 646 SER A C 1
ATOM 4822 O O . SER A 1 646 ? -15.388 5.302 32.155 1.00 46.50 646 SER A O 1
ATOM 4824 N N . THR A 1 647 ? -15.984 6.880 33.625 1.00 48.91 647 THR A N 1
ATOM 4825 C CA . THR A 1 647 ? -15.982 8.033 32.708 1.00 48.91 647 THR A CA 1
ATOM 4826 C C . THR A 1 647 ? -14.585 8.442 32.216 1.00 48.91 647 THR A C 1
ATOM 4828 O O . THR A 1 647 ? -14.473 9.323 31.366 1.00 48.91 647 THR A O 1
ATOM 4831 N N . SER A 1 648 ? -13.513 7.834 32.731 1.00 62.41 648 SER A N 1
ATOM 4832 C CA . SER A 1 648 ? -12.133 8.125 32.336 1.00 62.41 648 SER A CA 1
ATOM 4833 C C . SER A 1 648 ? -11.661 7.377 31.086 1.00 62.41 648 SER A C 1
ATOM 4835 O O . SER A 1 648 ? -10.726 7.860 30.460 1.00 62.41 648 SER A O 1
ATOM 4837 N N . ILE A 1 649 ? -12.289 6.259 30.691 1.00 75.38 649 ILE A N 1
ATOM 4838 C CA . ILE A 1 649 ? -11.815 5.420 29.567 1.00 75.38 649 ILE A CA 1
ATOM 4839 C C . ILE A 1 649 ? -12.507 5.766 28.248 1.00 75.38 649 ILE A C 1
ATOM 4841 O O . ILE A 1 649 ? -11.865 5.853 27.200 1.00 75.38 649 ILE A O 1
ATOM 4845 N N . VAL A 1 650 ? -13.817 5.993 28.295 1.00 80.81 650 VAL A N 1
ATOM 4846 C CA . VAL A 1 650 ? -14.609 6.420 27.141 1.00 80.81 650 VAL A CA 1
ATOM 4847 C C . VAL A 1 650 ? -15.239 7.763 27.470 1.00 80.81 650 VAL A C 1
ATOM 4849 O O . VAL A 1 650 ? -15.955 7.894 28.461 1.00 80.81 650 VAL A O 1
ATOM 4852 N N . SER A 1 651 ? -14.968 8.762 26.636 1.00 83.31 651 SER A N 1
ATOM 4853 C CA . SER A 1 651 ? -15.620 10.067 26.712 1.00 83.31 651 SER A CA 1
ATOM 4854 C C . SER A 1 651 ? -16.741 10.109 25.686 1.00 83.31 651 SER A C 1
ATOM 4856 O O . SER A 1 651 ? -16.474 10.260 24.498 1.00 83.31 651 SER A O 1
ATOM 4858 N N . ASP A 1 652 ? -17.982 10.005 26.139 1.00 81.69 652 ASP A N 1
ATOM 4859 C CA . ASP A 1 652 ? -19.151 10.155 25.279 1.00 81.69 652 ASP A CA 1
ATOM 4860 C C . ASP A 1 652 ? -19.781 11.534 25.480 1.00 81.69 652 ASP A C 1
ATOM 4862 O O . ASP A 1 652 ? -20.361 11.819 26.528 1.00 81.69 652 ASP A O 1
ATOM 4866 N N . LEU A 1 653 ? -19.602 12.414 24.494 1.00 81.69 653 LEU A N 1
ATOM 4867 C CA . LEU A 1 653 ? -20.276 13.713 24.448 1.00 81.69 653 LEU A CA 1
ATOM 4868 C C . LEU A 1 653 ? -21.542 13.665 23.581 1.00 81.69 653 LEU A C 1
ATOM 4870 O O . LEU A 1 653 ? -22.262 14.663 23.528 1.00 81.69 653 LEU A O 1
ATOM 4874 N N . GLY A 1 654 ? -21.784 12.549 22.889 1.00 69.31 654 GLY A N 1
ATOM 4875 C CA . GLY A 1 654 ? -22.895 12.359 21.967 1.00 69.31 654 GLY A CA 1
ATOM 4876 C C . GLY A 1 654 ? -24.180 11.943 22.671 1.00 69.31 654 GLY A C 1
ATOM 4877 O O . GLY A 1 654 ? -24.206 11.541 23.835 1.00 69.31 654 GLY A O 1
ATOM 4878 N N . THR A 1 655 ? -25.293 12.052 21.952 1.00 64.81 655 THR A N 1
ATOM 4879 C CA . THR A 1 655 ? -26.600 11.620 22.451 1.00 64.81 655 THR A CA 1
ATOM 4880 C C . THR A 1 655 ? -26.901 10.205 21.961 1.00 64.81 655 THR A C 1
ATOM 4882 O O . THR A 1 655 ? -27.150 10.008 20.775 1.00 64.81 655 THR A O 1
ATOM 4885 N N . GLY A 1 656 ? -26.938 9.222 22.865 1.00 63.44 656 GLY A N 1
ATOM 4886 C CA . GLY A 1 656 ? -27.446 7.875 22.562 1.00 63.44 656 GLY A CA 1
ATOM 4887 C C . GLY A 1 656 ? -26.412 6.829 22.127 1.00 63.44 656 GLY A C 1
ATOM 4888 O O . GLY A 1 656 ? -26.811 5.791 21.597 1.00 63.44 656 GLY A O 1
ATOM 4889 N N . ASN A 1 657 ? -25.115 7.053 22.356 1.00 74.81 657 ASN A N 1
ATOM 4890 C CA . ASN A 1 657 ? -24.100 6.024 22.119 1.00 74.81 657 ASN A CA 1
ATOM 4891 C C . ASN A 1 657 ? -24.172 4.932 23.204 1.00 74.81 657 ASN A C 1
ATOM 4893 O O . ASN A 1 657 ? -24.502 5.184 24.366 1.00 74.81 657 ASN A O 1
ATOM 4897 N N . LYS A 1 658 ? -23.898 3.682 22.822 1.00 68.25 658 LYS A N 1
ATOM 4898 C CA . LYS A 1 658 ? -23.919 2.520 23.716 1.00 68.25 658 LYS A CA 1
ATOM 4899 C C . LYS A 1 658 ? -22.493 2.112 24.065 1.00 68.25 658 LYS A C 1
ATOM 4901 O O . LYS A 1 658 ? -21.735 1.652 23.214 1.00 68.25 658 LYS A O 1
ATOM 4906 N N . ILE A 1 659 ? -22.139 2.234 25.338 1.00 69.75 659 ILE A N 1
ATOM 4907 C CA . ILE A 1 659 ? -20.819 1.847 25.840 1.00 69.75 659 ILE A CA 1
ATOM 4908 C C . ILE A 1 659 ? -20.932 0.483 26.519 1.00 69.75 659 ILE A C 1
ATOM 4910 O O . ILE A 1 659 ? -21.625 0.345 27.530 1.00 69.75 659 ILE A O 1
ATOM 4914 N N . PHE A 1 660 ? -20.227 -0.513 25.986 1.00 67.25 660 PHE A N 1
ATOM 4915 C CA . PHE A 1 660 ? -20.076 -1.824 26.602 1.00 67.25 660 PHE A CA 1
ATOM 4916 C C . PHE A 1 660 ? -18.600 -2.051 26.940 1.00 67.25 660 PHE A C 1
ATOM 4918 O O . PHE A 1 660 ? -17.716 -1.965 26.098 1.00 67.25 660 PHE A O 1
ATOM 4925 N N . VAL A 1 661 ? -18.300 -2.343 28.198 1.00 63.75 661 VAL A N 1
ATOM 4926 C CA . VAL A 1 661 ? -16.962 -2.807 28.577 1.00 63.75 661 VAL A CA 1
ATOM 4927 C C . VAL A 1 661 ? -17.054 -4.325 28.654 1.00 63.75 661 VAL A C 1
ATOM 4929 O O . VAL A 1 661 ? -17.717 -4.861 29.544 1.00 63.75 661 VAL A O 1
ATOM 4932 N N . VAL A 1 662 ? -16.483 -5.017 27.667 1.00 59.00 662 VAL A N 1
ATOM 4933 C CA . VAL A 1 662 ? -16.538 -6.479 27.555 1.00 59.00 662 VAL A CA 1
ATOM 4934 C C . VAL A 1 662 ? -15.388 -7.050 28.369 1.00 59.00 662 VAL A C 1
ATOM 4936 O O . VAL A 1 662 ? -14.258 -7.188 27.922 1.00 59.00 662 VAL A O 1
ATOM 4939 N N . GLY A 1 663 ? -15.691 -7.347 29.626 1.00 57.78 663 GLY A N 1
ATOM 4940 C CA . GLY A 1 663 ? -14.706 -7.896 30.553 1.00 57.78 663 GLY A CA 1
ATOM 4941 C C . GLY A 1 663 ? -15.245 -8.275 31.924 1.00 57.78 663 GLY A C 1
ATOM 4942 O O . GLY A 1 663 ? -14.493 -8.832 32.718 1.00 57.78 663 GLY A O 1
ATOM 4943 N N . GLY A 1 664 ? -16.530 -8.035 32.214 1.00 57.25 664 GLY A N 1
ATOM 4944 C CA . GLY A 1 664 ? -17.015 -8.117 33.585 1.00 57.25 664 GLY A CA 1
ATOM 4945 C C . GLY A 1 664 ? -16.470 -6.957 34.407 1.00 57.25 664 GLY A C 1
ATOM 4946 O O . GLY A 1 664 ? -15.313 -6.973 34.815 1.00 57.25 664 GLY A O 1
ATOM 4947 N N . TYR A 1 665 ? -17.280 -5.929 34.646 1.00 63.72 665 TYR A N 1
ATOM 4948 C CA . TYR A 1 665 ? -16.924 -4.943 35.666 1.00 63.72 665 TYR A CA 1
ATOM 4949 C C . TYR A 1 665 ? -17.319 -5.502 37.029 1.00 63.72 665 TYR A C 1
ATOM 4951 O O . TYR A 1 665 ? -18.503 -5.459 37.359 1.00 63.72 665 TYR A O 1
ATOM 4959 N N . ASP A 1 666 ? -16.346 -6.046 37.763 1.00 79.81 666 ASP A N 1
ATOM 4960 C CA . ASP A 1 666 ? -16.525 -6.482 39.147 1.00 79.81 666 ASP A CA 1
ATOM 4961 C C . ASP A 1 666 ? -16.474 -5.256 40.067 1.00 79.81 666 ASP A C 1
ATOM 4963 O O . ASP A 1 666 ? -15.455 -4.563 40.137 1.00 79.81 666 ASP A O 1
ATOM 4967 N N . ALA A 1 667 ? -17.548 -4.983 40.798 1.00 81.50 667 ALA A N 1
ATOM 4968 C CA . ALA A 1 667 ? -17.564 -3.931 41.803 1.00 81.50 667 ALA A CA 1
ATOM 4969 C C . ALA A 1 667 ? -18.316 -4.341 43.054 1.00 81.50 667 ALA A C 1
ATOM 4971 O O . ALA A 1 667 ? -19.283 -5.101 43.021 1.00 81.50 667 ALA A O 1
ATOM 4972 N N . ALA A 1 668 ? -17.861 -3.796 44.178 1.00 90.25 668 ALA A N 1
ATOM 4973 C CA . ALA A 1 668 ? -18.559 -3.957 45.433 1.00 90.25 668 ALA A CA 1
ATOM 4974 C C . ALA A 1 668 ? -19.861 -3.140 45.425 1.00 90.25 668 ALA A C 1
ATOM 4976 O O . ALA A 1 668 ? -19.904 -2.010 44.933 1.00 90.25 668 ALA A O 1
ATOM 4977 N N . TYR A 1 669 ? -20.910 -3.688 46.027 1.00 96.06 669 TYR A N 1
ATOM 4978 C CA . TYR A 1 669 ? -22.103 -2.939 46.411 1.00 96.06 669 TYR A CA 1
ATOM 4979 C C . TYR A 1 669 ? -22.520 -3.335 47.826 1.00 96.06 669 TYR A C 1
ATOM 4981 O O . TYR A 1 669 ? -22.118 -4.377 48.336 1.00 96.06 669 TYR A O 1
ATOM 4989 N N . THR A 1 670 ? -23.308 -2.489 48.486 1.00 96.75 670 THR A N 1
ATOM 4990 C CA . THR A 1 670 ? -23.795 -2.766 49.841 1.00 96.75 670 THR A CA 1
ATOM 4991 C C . THR A 1 670 ? -25.225 -3.303 49.769 1.00 96.75 670 THR A C 1
ATOM 4993 O O . THR A 1 670 ? -26.167 -2.512 49.617 1.00 96.75 670 THR A O 1
ATOM 4996 N N . PRO A 1 671 ? -25.424 -4.630 49.860 1.00 96.81 671 PRO A N 1
ATOM 4997 C CA . PRO A 1 671 ? -26.751 -5.211 49.895 1.00 96.81 671 PRO A CA 1
ATOM 4998 C C . PRO A 1 671 ? -27.453 -4.832 51.202 1.00 96.81 671 PRO A C 1
ATOM 5000 O O . PRO A 1 671 ? -26.863 -4.798 52.281 1.00 96.81 671 PRO A O 1
ATOM 5003 N N . SER A 1 672 ? -28.736 -4.538 51.108 1.00 96.19 672 SER A N 1
ATOM 5004 C CA . SER A 1 672 ? -29.621 -4.141 52.186 1.00 96.19 672 SER A CA 1
ATOM 5005 C C . SER A 1 672 ? -30.936 -4.883 52.047 1.00 96.19 672 SER A C 1
ATOM 5007 O O . SER A 1 672 ? -31.398 -5.219 50.955 1.00 96.19 672 SER A O 1
ATOM 5009 N N . VAL A 1 673 ? -31.519 -5.151 53.198 1.00 94.75 673 VAL A N 1
ATOM 5010 C CA . VAL A 1 673 ? -32.704 -5.963 53.365 1.00 94.75 673 VAL A CA 1
ATOM 5011 C C . VAL A 1 673 ? -33.869 -5.063 53.741 1.00 94.75 673 VAL A C 1
ATOM 5013 O O . VAL A 1 673 ? -33.741 -4.178 54.589 1.00 94.75 673 VAL A O 1
ATOM 5016 N N . THR A 1 674 ? -35.018 -5.292 53.116 1.00 95.25 674 THR A N 1
ATOM 5017 C CA . THR A 1 674 ? -36.261 -4.587 53.428 1.00 95.25 674 THR A CA 1
ATOM 5018 C C . THR A 1 674 ? -37.474 -5.491 53.220 1.00 95.25 674 THR A C 1
ATOM 5020 O O . THR A 1 674 ? -37.353 -6.645 52.806 1.00 95.25 674 THR A O 1
ATOM 5023 N N . PHE A 1 675 ? -38.659 -4.961 53.499 1.00 94.38 675 PHE A N 1
ATOM 5024 C CA . PHE A 1 675 ? -39.931 -5.608 53.204 1.00 94.38 675 PHE A CA 1
ATOM 5025 C C . PHE A 1 675 ? -40.784 -4.739 52.278 1.00 94.38 675 PHE A C 1
ATOM 5027 O O . PHE A 1 675 ? -40.569 -3.531 52.167 1.00 94.38 675 PHE A O 1
ATOM 5034 N N . ALA A 1 676 ? -41.785 -5.336 51.626 1.00 93.25 676 ALA A N 1
ATOM 5035 C CA . ALA A 1 676 ? -42.717 -4.595 50.775 1.00 93.25 676 ALA A CA 1
ATOM 5036 C C . ALA A 1 676 ? -43.453 -3.470 51.518 1.00 93.25 676 ALA A C 1
ATOM 5038 O O . ALA A 1 676 ? -43.719 -2.419 50.937 1.00 93.25 676 ALA A O 1
ATOM 5039 N N . THR A 1 677 ? -43.742 -3.669 52.803 1.00 94.62 677 THR A N 1
ATOM 5040 C CA . THR A 1 677 ? -44.203 -2.634 53.728 1.00 94.62 677 THR A CA 1
ATOM 5041 C C . THR A 1 677 ? -43.155 -2.482 54.834 1.00 94.62 677 THR A C 1
ATOM 5043 O O . THR A 1 677 ? -43.161 -3.270 55.783 1.00 94.62 677 THR A O 1
ATOM 5046 N N . PRO A 1 678 ? -42.241 -1.493 54.736 1.00 89.81 678 PRO A N 1
ATOM 5047 C CA . PRO A 1 678 ? -41.089 -1.393 55.634 1.00 89.81 678 PRO A CA 1
ATOM 5048 C C . PRO A 1 678 ? -41.442 -1.270 57.120 1.00 89.81 678 PRO A C 1
ATOM 5050 O O . PRO A 1 678 ? -40.673 -1.738 57.951 1.00 89.81 678 PRO A O 1
ATOM 5053 N N . GLY A 1 679 ? -42.597 -0.692 57.475 1.00 92.56 679 GLY A N 1
ATOM 5054 C CA . GLY A 1 679 ? -43.044 -0.551 58.867 1.00 92.56 679 GLY A CA 1
ATOM 5055 C C . GLY A 1 679 ? -41.984 0.094 59.768 1.00 92.56 679 GLY A C 1
ATOM 5056 O O . GLY A 1 679 ? -41.343 1.067 59.380 1.00 92.56 679 GLY A O 1
ATOM 5057 N N . ASN A 1 680 ? -41.787 -0.467 60.962 1.00 91.75 680 ASN A N 1
ATOM 5058 C CA . ASN A 1 680 ? -40.734 -0.084 61.908 1.00 91.75 680 ASN A CA 1
ATOM 5059 C C . ASN A 1 680 ? -39.485 -0.978 61.818 1.00 91.75 680 ASN A C 1
ATOM 5061 O O . ASN A 1 680 ? -38.846 -1.237 62.839 1.00 91.75 680 ASN A O 1
ATOM 5065 N N . LEU A 1 681 ? -39.157 -1.471 60.621 1.00 93.44 681 LEU A N 1
ATOM 5066 C CA . LEU A 1 681 ? -38.007 -2.343 60.426 1.00 93.44 681 LEU A CA 1
ATOM 5067 C C . LEU A 1 681 ? -36.717 -1.631 60.831 1.00 93.44 681 LEU A C 1
ATOM 5069 O O . LEU A 1 681 ? -36.349 -0.611 60.252 1.00 93.44 681 LEU A O 1
ATOM 5073 N N . SER A 1 682 ? -36.003 -2.231 61.777 1.00 93.12 682 SER A N 1
ATOM 5074 C CA . SER A 1 682 ? -34.613 -1.926 62.089 1.00 93.12 682 SER A CA 1
ATOM 5075 C C . SER A 1 682 ? -33.770 -3.165 61.816 1.00 93.12 682 SER A C 1
ATOM 5077 O O . SER A 1 682 ? -34.115 -4.260 62.260 1.00 93.12 682 SER A O 1
ATOM 5079 N N . VAL A 1 683 ? -32.684 -3.012 61.063 1.00 94.50 683 VAL A N 1
ATOM 5080 C CA . VAL A 1 683 ? -31.803 -4.121 60.688 1.00 94.50 683 VAL A CA 1
ATOM 5081 C C . VAL A 1 683 ? -30.407 -3.847 61.226 1.00 94.50 683 VAL A C 1
ATOM 5083 O O . VAL A 1 683 ? -29.755 -2.895 60.804 1.00 94.50 683 VAL A O 1
ATOM 5086 N N . ALA A 1 684 ? -29.946 -4.686 62.151 1.00 95.00 684 ALA A N 1
ATOM 5087 C CA . ALA A 1 684 ? -28.566 -4.664 62.619 1.00 95.00 684 ALA A CA 1
ATOM 5088 C C . ALA A 1 684 ? -27.736 -5.628 61.764 1.00 95.00 684 ALA A C 1
ATOM 5090 O O . ALA A 1 684 ? -27.900 -6.842 61.872 1.00 95.00 684 ALA A O 1
ATOM 5091 N N . TYR A 1 685 ? -26.869 -5.102 60.901 1.00 96.44 685 TYR A N 1
ATOM 5092 C CA . TYR A 1 685 ? -26.011 -5.921 60.045 1.00 96.44 685 TYR A CA 1
ATOM 5093 C C . TYR A 1 685 ? -24.732 -6.332 60.776 1.00 96.44 685 TYR A C 1
ATOM 5095 O O . TYR A 1 685 ? -24.030 -5.490 61.331 1.00 96.44 685 TYR A O 1
ATOM 5103 N N . ALA A 1 686 ? -24.410 -7.624 60.732 1.00 95.25 686 ALA A N 1
ATOM 5104 C CA . ALA A 1 686 ? -23.084 -8.125 61.079 1.00 95.25 686 ALA A CA 1
ATOM 5105 C C . ALA A 1 686 ? -22.104 -7.916 59.911 1.00 95.25 686 ALA A C 1
ATOM 5107 O O . ALA A 1 686 ? -20.955 -7.547 60.138 1.00 95.25 686 ALA A O 1
ATOM 5108 N N . PHE A 1 687 ? -22.565 -8.119 58.670 1.00 95.62 687 PHE A N 1
ATOM 5109 C CA . PHE A 1 687 ? -21.844 -7.764 57.444 1.00 95.62 687 PHE A CA 1
ATOM 5110 C C . PHE A 1 687 ? -22.798 -7.623 56.244 1.00 95.62 687 PHE A C 1
ATOM 5112 O O . PHE A 1 687 ? -23.904 -8.171 56.247 1.00 95.62 687 PHE A O 1
ATOM 5119 N N . GLN A 1 688 ? -22.351 -6.883 55.223 1.00 97.44 688 GLN A N 1
ATOM 5120 C CA . GLN A 1 688 ? -23.082 -6.577 53.985 1.00 97.44 688 GLN A CA 1
ATOM 5121 C C . GLN A 1 688 ? -22.122 -6.659 52.795 1.00 97.44 688 GLN A C 1
ATOM 5123 O O . GLN A 1 688 ? -21.681 -5.637 52.268 1.00 97.44 688 GLN A O 1
ATOM 5128 N N . ASN A 1 689 ? -21.767 -7.875 52.395 1.00 96.88 689 ASN A N 1
ATOM 5129 C CA . ASN A 1 689 ? -20.836 -8.081 51.296 1.00 96.88 689 ASN A CA 1
ATOM 5130 C C . ASN A 1 689 ? -21.642 -8.261 50.015 1.00 96.88 689 ASN A C 1
ATOM 5132 O O . ASN A 1 689 ? -22.413 -9.208 49.904 1.00 96.88 689 ASN A O 1
ATOM 5136 N N . GLY A 1 690 ? -21.492 -7.354 49.059 1.00 95.69 690 GLY A N 1
ATOM 5137 C CA . GLY A 1 690 ? -22.057 -7.508 47.727 1.00 95.69 690 GLY A CA 1
ATOM 5138 C C . GLY A 1 690 ? -20.984 -7.304 46.679 1.00 95.69 690 GLY A C 1
ATOM 5139 O O . GLY A 1 690 ? -20.167 -6.392 46.799 1.00 95.69 690 GLY A O 1
ATOM 5140 N N . LEU A 1 691 ? -21.011 -8.137 45.651 1.00 94.06 691 LEU A N 1
ATOM 5141 C CA . LEU A 1 691 ? -20.228 -8.007 44.436 1.00 94.06 691 LEU A CA 1
ATOM 5142 C C . LEU A 1 691 ? -21.197 -8.056 43.257 1.00 94.06 691 LEU A C 1
ATOM 5144 O O . LEU A 1 691 ? -22.165 -8.807 43.269 1.00 94.06 691 LEU A O 1
ATOM 5148 N N . TYR A 1 692 ? -20.960 -7.262 42.229 1.00 90.81 692 TYR A N 1
ATOM 5149 C CA . TYR A 1 692 ? -21.634 -7.453 40.957 1.00 90.81 692 TYR A CA 1
ATOM 5150 C C . TYR A 1 692 ? -20.637 -7.407 39.818 1.00 90.81 692 TYR A C 1
ATOM 5152 O O . TYR A 1 692 ? -19.670 -6.655 39.883 1.00 90.81 692 TYR A O 1
ATOM 5160 N N . ARG A 1 693 ? -20.915 -8.182 38.775 1.00 87.75 693 ARG A N 1
ATOM 5161 C CA . ARG A 1 693 ? -20.221 -8.211 37.500 1.00 87.75 693 ARG A CA 1
ATOM 5162 C C . ARG A 1 693 ? -21.178 -7.758 36.402 1.00 87.75 693 ARG A C 1
ATOM 5164 O O . ARG A 1 693 ? -22.233 -8.353 36.198 1.00 87.75 693 ARG A O 1
ATOM 5171 N N . LEU A 1 694 ? -20.816 -6.702 35.678 1.00 81.56 694 LEU A N 1
ATOM 5172 C CA . LEU A 1 694 ? -21.561 -6.288 34.482 1.00 81.56 694 LEU A CA 1
ATOM 5173 C C . LEU A 1 694 ? -21.022 -6.982 33.229 1.00 81.56 694 LEU A C 1
ATOM 5175 O O . LEU A 1 694 ? -19.852 -6.810 32.890 1.00 81.56 694 LEU A O 1
ATOM 5179 N N . ASP A 1 695 ? -21.892 -7.702 32.524 1.0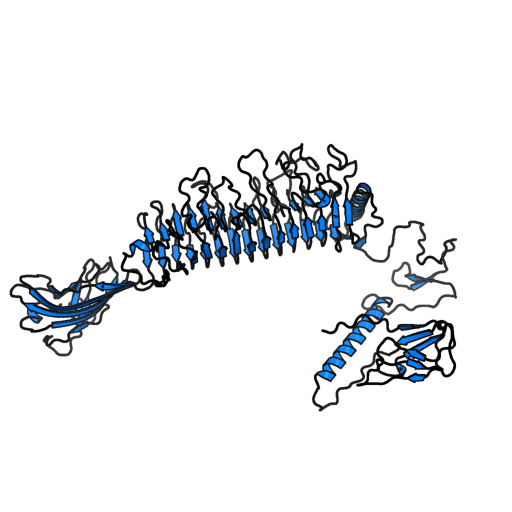0 76.94 695 ASP A N 1
ATOM 5180 C CA . ASP A 1 695 ? -21.628 -8.357 31.241 1.00 76.94 695 ASP A CA 1
ATOM 5181 C C . ASP A 1 695 ? -22.635 -7.858 30.191 1.00 76.94 695 ASP A C 1
ATOM 5183 O O . ASP A 1 695 ? -23.725 -8.401 29.981 1.00 76.94 695 ASP A O 1
ATOM 5187 N N . GLY A 1 696 ? -22.301 -6.722 29.581 1.00 77.56 696 GLY A N 1
ATOM 5188 C CA . GLY A 1 696 ? -23.167 -6.040 28.628 1.00 77.56 696 GLY A CA 1
ATOM 5189 C C . GLY A 1 696 ? -24.427 -5.435 29.269 1.00 77.56 696 GLY A C 1
ATOM 5190 O O . GLY A 1 696 ? -24.367 -4.484 30.061 1.00 77.56 696 GLY A O 1
ATOM 5191 N N . GLU A 1 697 ? -25.587 -5.969 28.883 1.00 82.50 697 GLU A N 1
ATOM 5192 C CA . GLU A 1 697 ? -26.896 -5.639 29.471 1.00 82.50 697 GLU A CA 1
ATOM 5193 C C . GLU A 1 697 ? -27.221 -6.500 30.704 1.00 82.50 697 GLU A C 1
ATOM 5195 O O . GLU A 1 697 ? -28.233 -6.265 31.358 1.00 82.50 697 GLU A O 1
ATOM 5200 N N . TRP A 1 698 ? -26.382 -7.482 31.041 1.00 87.19 698 TRP A N 1
ATOM 5201 C CA . TRP A 1 698 ? -26.589 -8.371 32.181 1.00 87.19 698 TRP A CA 1
ATOM 5202 C C . TRP A 1 698 ? -25.782 -7.913 33.398 1.00 87.19 698 TRP A C 1
ATOM 5204 O O . TRP A 1 698 ? -24.642 -7.468 33.273 1.00 87.19 698 TRP A O 1
ATOM 5214 N N . ALA A 1 699 ? -26.383 -8.031 34.577 1.00 89.25 699 ALA A N 1
ATOM 5215 C CA . ALA A 1 699 ? -25.730 -7.896 35.869 1.00 89.25 699 ALA A CA 1
ATOM 5216 C C . ALA A 1 699 ? -25.760 -9.259 36.570 1.00 89.25 699 ALA A C 1
ATOM 5218 O O . ALA A 1 699 ? -26.839 -9.740 36.913 1.00 89.25 699 ALA A O 1
ATOM 5219 N N . ASP A 1 700 ? -24.590 -9.860 36.764 1.00 91.69 700 ASP A N 1
ATOM 5220 C CA . ASP A 1 700 ? -24.373 -10.993 37.665 1.00 91.69 700 ASP A CA 1
ATOM 5221 C C . ASP A 1 700 ? -24.096 -10.415 39.058 1.00 91.69 700 ASP A C 1
ATOM 5223 O O . ASP A 1 700 ? -23.211 -9.580 39.212 1.00 91.69 700 ASP A O 1
ATOM 5227 N N . VAL A 1 701 ? -24.873 -10.774 40.072 1.00 93.06 701 VAL A N 1
ATOM 5228 C CA . VAL A 1 701 ? -24.808 -10.162 41.402 1.00 93.06 701 VAL A CA 1
ATOM 5229 C C . VAL A 1 701 ? -24.676 -11.243 42.457 1.00 93.06 701 VAL A C 1
ATOM 5231 O O . VAL A 1 701 ? -25.587 -12.044 42.634 1.00 93.06 701 VAL A O 1
ATOM 5234 N N . ASP A 1 702 ? -23.570 -11.215 43.187 1.00 94.31 702 ASP A N 1
ATOM 5235 C CA . ASP A 1 702 ? -23.306 -12.036 44.359 1.00 94.31 702 ASP A CA 1
ATOM 5236 C C . ASP A 1 702 ? -23.507 -11.207 45.625 1.00 94.31 702 ASP A C 1
ATOM 5238 O O . ASP A 1 702 ? -23.037 -10.073 45.739 1.00 94.31 702 ASP A O 1
ATOM 5242 N N . PHE A 1 703 ? -24.168 -11.768 46.625 1.00 95.75 703 PHE A N 1
ATOM 5243 C CA . PHE A 1 703 ? -24.280 -11.135 47.929 1.00 95.75 703 PHE A CA 1
ATOM 5244 C C . PHE A 1 703 ? -24.209 -12.148 49.055 1.00 95.75 703 PHE A C 1
ATOM 5246 O O . PHE A 1 703 ? -24.680 -13.275 48.937 1.00 95.75 703 PHE A O 1
ATOM 5253 N N . ASP A 1 704 ? -23.655 -11.706 50.176 1.00 95.56 704 ASP A N 1
ATOM 5254 C CA . ASP A 1 704 ? -23.655 -12.403 51.451 1.00 95.56 704 ASP A CA 1
ATOM 5255 C C . ASP A 1 704 ? -23.954 -11.383 52.550 1.00 95.56 704 ASP A C 1
ATOM 5257 O O . ASP A 1 704 ? -23.177 -10.460 52.824 1.00 95.56 704 ASP A O 1
ATOM 5261 N N . VAL A 1 705 ? -25.132 -11.515 53.151 1.00 95.56 705 VAL A N 1
ATOM 5262 C CA . VAL A 1 705 ? -25.646 -10.569 54.139 1.00 95.56 705 VAL A CA 1
ATOM 5263 C C . VAL A 1 705 ? -26.012 -11.317 55.395 1.00 95.56 705 VAL A C 1
ATOM 5265 O O . VAL A 1 705 ? -26.869 -12.198 55.360 1.00 95.56 705 VAL A O 1
ATOM 5268 N N . LYS A 1 706 ? -25.433 -10.911 56.525 1.00 94.94 706 LYS A N 1
ATOM 5269 C CA . LYS A 1 706 ? -25.837 -11.392 57.846 1.00 94.94 706 LYS A CA 1
ATOM 5270 C C . LYS A 1 706 ? -26.378 -10.248 58.679 1.00 94.94 706 LYS A C 1
ATOM 5272 O O . LYS A 1 706 ? -25.715 -9.224 58.840 1.00 94.94 706 LYS A O 1
ATOM 5277 N N . PHE A 1 707 ? -27.577 -10.423 59.218 1.00 94.50 707 PHE A N 1
ATOM 5278 C CA . PHE A 1 707 ? -28.299 -9.375 59.922 1.00 94.50 707 PHE A CA 1
ATOM 5279 C C . PHE A 1 707 ? -29.263 -9.920 60.976 1.00 94.50 707 PHE A C 1
ATOM 5281 O O . PHE A 1 707 ? -29.736 -11.046 60.881 1.00 94.50 707 PHE A O 1
ATOM 5288 N N . THR A 1 708 ? -29.609 -9.089 61.956 1.00 93.44 708 THR A N 1
ATOM 5289 C CA . THR A 1 708 ? -30.692 -9.342 62.912 1.00 93.44 708 THR A CA 1
ATOM 5290 C C . THR A 1 708 ? -31.800 -8.303 62.698 1.00 93.44 708 THR A C 1
ATOM 5292 O O . THR A 1 708 ? -31.568 -7.111 62.936 1.00 93.44 708 THR A O 1
ATOM 5295 N N . PRO A 1 709 ? -32.992 -8.705 62.214 1.00 93.00 709 PRO A N 1
ATOM 5296 C CA . PRO A 1 709 ? -34.111 -7.791 62.023 1.00 93.00 709 PRO A CA 1
ATOM 5297 C C . PRO A 1 709 ? -34.898 -7.587 63.330 1.00 93.00 709 PRO A C 1
ATOM 5299 O O . PRO A 1 709 ? -35.123 -8.518 64.095 1.00 93.00 709 PRO A O 1
ATOM 5302 N N . THR A 1 710 ? -35.362 -6.364 63.579 1.00 91.94 710 THR A N 1
ATOM 5303 C CA . THR A 1 710 ? -36.275 -6.008 64.677 1.00 91.94 710 THR A CA 1
ATOM 5304 C C . THR A 1 710 ? -37.454 -5.224 64.108 1.00 91.94 710 THR A C 1
ATOM 5306 O O . THR A 1 710 ? -37.253 -4.174 63.503 1.00 91.94 710 THR A O 1
ATOM 5309 N N . TYR A 1 711 ? -38.679 -5.732 64.270 1.00 90.19 711 TYR A N 1
ATOM 5310 C CA . TYR A 1 711 ? -39.906 -5.085 63.791 1.00 90.19 711 TYR A CA 1
ATOM 5311 C C . TYR A 1 711 ? -41.150 -5.627 64.502 1.00 90.19 711 TYR A C 1
ATOM 5313 O O . TYR A 1 711 ? -41.156 -6.735 65.034 1.00 90.19 711 TYR A O 1
ATOM 5321 N N . THR A 1 712 ? -42.225 -4.841 64.475 1.00 88.81 712 THR A N 1
ATOM 5322 C CA . THR A 1 712 ? -43.575 -5.233 64.919 1.00 88.81 712 THR A CA 1
ATOM 5323 C C . THR A 1 712 ? -44.666 -4.852 63.918 1.00 88.81 712 THR A C 1
ATOM 5325 O O . THR A 1 712 ? -45.742 -5.442 63.950 1.00 88.81 712 THR A O 1
ATOM 5328 N N . THR A 1 713 ? -44.409 -3.890 63.024 1.00 88.56 713 THR A N 1
ATOM 5329 C CA . THR A 1 713 ? -45.376 -3.399 62.025 1.00 88.56 713 THR A CA 1
ATOM 5330 C C . THR A 1 713 ? -44.924 -3.598 60.578 1.00 88.56 713 THR A C 1
ATOM 5332 O O . THR A 1 713 ? -45.676 -3.284 59.657 1.00 88.56 713 THR A O 1
ATOM 5335 N N . SER A 1 714 ? -43.711 -4.105 60.349 1.00 89.25 714 SER A N 1
ATOM 5336 C CA . SER A 1 714 ? -43.223 -4.438 59.007 1.00 89.25 714 SER A CA 1
ATOM 5337 C C . SER A 1 714 ? -43.910 -5.686 58.461 1.00 89.25 714 SER A C 1
ATOM 5339 O O . SER A 1 714 ? -44.161 -6.642 59.195 1.00 89.25 714 SER A O 1
ATOM 5341 N N . GLY A 1 715 ? -44.204 -5.685 57.163 1.00 89.25 715 GLY A N 1
ATOM 5342 C CA . GLY A 1 715 ? -44.996 -6.727 56.521 1.00 89.25 715 GLY A CA 1
ATOM 5343 C C . GLY A 1 715 ? -44.731 -6.843 55.025 1.00 89.25 715 GLY A C 1
ATOM 5344 O O . GLY A 1 715 ? -44.038 -6.023 54.423 1.00 89.25 715 GLY A O 1
ATOM 5345 N N . GLY A 1 716 ? -45.319 -7.865 54.410 1.00 90.50 716 GLY A N 1
ATOM 5346 C CA . GLY A 1 716 ? -45.183 -8.121 52.981 1.00 90.50 716 GLY A CA 1
ATOM 5347 C C . GLY A 1 716 ? -43.906 -8.878 52.611 1.00 90.50 716 GLY A C 1
ATOM 5348 O O . GLY A 1 716 ? -43.257 -9.505 53.450 1.00 90.50 716 GLY A O 1
ATOM 5349 N N . GLU A 1 717 ? -43.579 -8.834 51.320 1.00 91.56 717 GLU A N 1
ATOM 5350 C CA . GLU A 1 717 ? -42.517 -9.637 50.710 1.00 91.56 717 GLU A CA 1
ATOM 5351 C C . GLU A 1 717 ? -41.121 -9.212 51.182 1.00 91.56 717 GLU A C 1
ATOM 5353 O O . GLU A 1 717 ? -40.810 -8.019 51.192 1.00 91.56 717 GLU A O 1
ATOM 5358 N N . PHE A 1 718 ? -40.272 -10.184 51.516 1.00 91.62 718 PHE A N 1
ATOM 5359 C CA . PHE A 1 718 ? -38.854 -9.976 51.802 1.00 91.62 718 PHE A CA 1
ATOM 5360 C C . PHE A 1 718 ? -38.079 -9.576 50.540 1.00 91.62 718 PHE A C 1
ATOM 5362 O O . PHE A 1 718 ? -38.221 -10.203 49.485 1.00 91.62 718 PHE A O 1
ATOM 5369 N N . ARG A 1 719 ? -37.257 -8.528 50.654 1.00 94.25 719 ARG A N 1
ATOM 5370 C CA . ARG A 1 719 ? -36.535 -7.893 49.545 1.00 94.25 719 ARG A CA 1
ATOM 5371 C C . ARG A 1 719 ? -35.064 -7.704 49.885 1.00 94.25 719 ARG A C 1
ATOM 5373 O O . ARG A 1 719 ? -34.740 -7.256 50.983 1.00 94.25 719 ARG A O 1
ATOM 5380 N N . ILE A 1 720 ? -34.202 -7.947 48.904 1.00 95.56 720 ILE A N 1
ATOM 5381 C CA . ILE A 1 720 ? -32.784 -7.568 48.928 1.00 95.56 720 ILE A CA 1
ATOM 5382 C C . ILE A 1 720 ? -32.567 -6.561 47.805 1.00 95.56 720 ILE A C 1
ATOM 5384 O O . ILE A 1 720 ? -32.962 -6.837 46.675 1.00 95.56 720 ILE A O 1
ATOM 5388 N N . ASN A 1 721 ? -32.000 -5.387 48.084 1.00 96.38 721 ASN A N 1
ATOM 5389 C CA . ASN A 1 721 ? -31.720 -4.419 47.020 1.00 96.38 721 ASN A CA 1
ATOM 5390 C C . ASN A 1 721 ? -30.674 -4.964 46.031 1.00 96.38 721 ASN A C 1
ATOM 5392 O O . ASN A 1 721 ? -29.788 -5.751 46.363 1.00 96.38 721 ASN A O 1
ATOM 5396 N N . LEU A 1 722 ? -30.783 -4.505 44.796 1.00 95.56 722 LEU A N 1
ATOM 5397 C CA . LEU A 1 722 ? -29.855 -4.789 43.717 1.00 95.56 722 LEU A CA 1
ATOM 5398 C C . LEU A 1 722 ? -29.155 -3.490 43.304 1.00 95.56 722 LEU A C 1
ATOM 5400 O O . LEU A 1 722 ? -29.711 -2.405 43.505 1.00 95.56 722 LEU A O 1
ATOM 5404 N N . PRO A 1 723 ? -27.950 -3.577 42.718 1.00 93.75 723 PRO A N 1
ATOM 5405 C CA . PRO A 1 723 ? -27.216 -2.396 42.272 1.00 93.75 723 PRO A CA 1
ATOM 5406 C C . PRO A 1 723 ? -27.903 -1.657 41.110 1.00 93.75 723 PRO A C 1
ATOM 5408 O O . PRO A 1 723 ? -27.686 -0.457 40.953 1.00 93.75 723 PRO A O 1
ATOM 5411 N N . PHE A 1 724 ? -28.760 -2.330 40.328 1.00 93.31 724 PHE A N 1
ATOM 5412 C CA . PHE A 1 724 ? -29.466 -1.754 39.179 1.00 93.31 724 PHE A CA 1
ATOM 5413 C C . PHE A 1 724 ? -30.943 -2.158 39.167 1.00 93.31 724 PHE A C 1
ATOM 5415 O O . PHE A 1 724 ? -31.327 -3.181 39.733 1.00 93.31 724 PHE A O 1
ATOM 5422 N N . ALA A 1 725 ? -31.781 -1.356 38.508 1.00 93.06 725 ALA A N 1
ATOM 5423 C CA . ALA A 1 725 ? -33.146 -1.760 38.186 1.00 93.06 725 ALA A CA 1
ATOM 5424 C C . ALA A 1 725 ? -33.141 -2.788 37.041 1.00 93.06 725 ALA A C 1
ATOM 5426 O O . ALA A 1 725 ? -32.321 -2.672 36.132 1.00 93.06 725 ALA A O 1
ATOM 5427 N N . ALA A 1 726 ? -34.044 -3.770 37.053 1.00 91.06 726 ALA A N 1
ATOM 5428 C CA . ALA A 1 726 ? -34.165 -4.735 35.955 1.00 91.06 726 ALA A CA 1
ATOM 5429 C C . ALA A 1 726 ? -34.968 -4.190 34.761 1.00 91.06 726 ALA A C 1
ATOM 5431 O O . ALA A 1 726 ? -36.001 -3.549 34.949 1.00 91.06 726 ALA A O 1
ATOM 5432 N N . ALA A 1 727 ? -34.547 -4.496 33.531 1.00 88.31 727 ALA A N 1
ATOM 5433 C CA . ALA A 1 727 ? -35.276 -4.162 32.302 1.00 88.31 727 ALA A CA 1
ATOM 5434 C C . ALA A 1 727 ? -36.520 -5.037 32.118 1.00 88.31 727 ALA A C 1
ATOM 5436 O O . ALA A 1 727 ? -37.592 -4.559 31.746 1.00 88.31 727 ALA A O 1
ATOM 5437 N N . THR A 1 728 ? -36.370 -6.339 32.357 1.00 82.75 728 THR A N 1
ATOM 5438 C CA . THR A 1 728 ? -37.395 -7.357 32.127 1.00 82.75 728 THR A CA 1
ATOM 5439 C C . THR A 1 728 ? -37.860 -7.949 33.447 1.00 82.75 728 THR A C 1
ATOM 5441 O O . THR A 1 728 ? -37.108 -8.081 34.406 1.00 82.75 728 THR A O 1
ATOM 5444 N N . GLY A 1 729 ? -39.148 -8.276 33.525 1.00 71.25 729 GLY A N 1
ATOM 5445 C CA . GLY A 1 729 ? -39.698 -8.976 34.679 1.00 71.25 729 GLY A CA 1
ATOM 5446 C C . GLY A 1 729 ? -39.622 -10.472 34.449 1.00 71.25 729 GLY A C 1
ATOM 5447 O O . GLY A 1 729 ? -40.075 -10.927 33.401 1.00 71.25 729 GLY A O 1
ATOM 5448 N N . ARG A 1 730 ? -39.180 -11.210 35.477 1.00 64.38 730 ARG A N 1
ATOM 5449 C CA . ARG A 1 730 ? -39.096 -12.687 35.539 1.00 64.38 730 ARG A CA 1
ATOM 5450 C C . ARG A 1 730 ? -37.802 -13.327 35.021 1.00 64.38 730 ARG A C 1
ATOM 5452 O O . ARG A 1 730 ? -37.839 -14.493 34.637 1.00 64.38 730 ARG A O 1
ATOM 5459 N N . ASP A 1 731 ? -36.666 -12.643 35.105 1.00 62.47 731 ASP A N 1
ATOM 5460 C CA . ASP A 1 731 ? -35.374 -13.330 34.994 1.00 62.47 731 ASP A CA 1
ATOM 5461 C C . ASP A 1 731 ? -35.193 -14.210 36.257 1.00 62.47 731 ASP A C 1
ATOM 5463 O O . ASP A 1 731 ? -34.831 -13.732 37.332 1.00 62.47 731 ASP A O 1
ATOM 5467 N N . TRP A 1 732 ? -35.589 -15.485 36.169 1.00 61.09 732 TRP A N 1
ATOM 5468 C CA . TRP A 1 732 ? -35.298 -16.530 37.159 1.00 61.09 732 TRP A CA 1
ATOM 5469 C C . TRP A 1 732 ? -33.885 -17.041 36.888 1.00 61.09 732 TRP A C 1
ATOM 5471 O O . TRP A 1 732 ? -33.689 -17.781 35.927 1.00 61.09 732 TRP A O 1
ATOM 5481 N N . ALA A 1 733 ? -32.894 -16.636 37.679 1.00 59.69 733 ALA A N 1
ATOM 5482 C CA . ALA A 1 733 ? -31.508 -17.003 37.374 1.00 59.69 733 ALA A CA 1
ATOM 5483 C C . ALA A 1 733 ? -30.572 -16.905 38.586 1.00 59.69 733 ALA A C 1
ATOM 5485 O O . ALA A 1 733 ? -29.489 -16.330 38.484 1.00 59.69 733 ALA A O 1
ATOM 5486 N N . GLY A 1 734 ? -30.986 -17.421 39.747 1.00 62.75 734 GLY A N 1
ATOM 5487 C CA . GLY A 1 734 ? -30.150 -17.326 40.938 1.00 62.75 734 GLY A CA 1
ATOM 5488 C C . GLY A 1 734 ? -30.373 -18.392 41.999 1.00 62.75 734 GLY A C 1
ATOM 5489 O O . GLY A 1 734 ? -31.506 -18.599 42.441 1.00 62.75 734 GLY A O 1
ATOM 5490 N N . GLU A 1 735 ? -29.287 -19.036 42.427 1.00 74.06 735 GLU A N 1
ATOM 5491 C CA . GLU A 1 735 ? -29.263 -19.878 43.623 1.00 74.06 735 GLU A CA 1
ATOM 5492 C C . GLU A 1 735 ? -29.181 -18.999 44.872 1.00 74.06 735 GLU A C 1
ATOM 5494 O O . GLU A 1 735 ? -28.478 -17.986 44.911 1.00 74.06 735 GLU A O 1
ATOM 5499 N N . ILE A 1 736 ? -29.911 -19.394 45.912 1.00 82.25 736 ILE A N 1
ATOM 5500 C CA . ILE A 1 736 ? -29.905 -18.722 47.205 1.00 82.25 736 ILE A CA 1
ATOM 5501 C C . ILE A 1 736 ? -29.752 -19.758 48.313 1.00 82.25 736 ILE A C 1
ATOM 5503 O O . ILE A 1 736 ? -30.404 -20.802 48.313 1.00 82.25 736 ILE A O 1
ATOM 5507 N N . SER A 1 737 ? -28.894 -19.451 49.276 1.00 81.25 737 SER A N 1
ATOM 5508 C CA . SER A 1 737 ? -28.705 -20.216 50.498 1.00 81.25 737 SER A CA 1
ATOM 5509 C C . SER A 1 737 ? -29.037 -19.334 51.691 1.00 81.25 737 SER A C 1
ATOM 5511 O O . SER A 1 737 ? -28.582 -18.193 51.792 1.00 81.25 737 SER A O 1
ATOM 5513 N N . ILE A 1 738 ? -29.844 -19.860 52.608 1.00 79.69 738 ILE A N 1
ATOM 5514 C CA . ILE A 1 738 ? -30.150 -19.196 53.871 1.00 79.69 738 ILE A CA 1
ATOM 5515 C C . ILE A 1 738 ? -29.625 -20.088 54.993 1.00 79.69 738 ILE A C 1
ATOM 5517 O O . ILE A 1 738 ? -30.135 -21.183 55.210 1.00 79.69 738 ILE A O 1
ATOM 5521 N N . ALA A 1 739 ? -28.587 -19.629 55.693 1.00 68.94 739 ALA A N 1
ATOM 5522 C CA . ALA A 1 739 ? -27.871 -20.436 56.686 1.00 68.94 739 ALA A CA 1
ATOM 5523 C C . ALA A 1 739 ? -28.483 -20.379 58.103 1.00 68.94 739 ALA A C 1
ATOM 5525 O O . ALA A 1 739 ? -27.976 -21.016 59.028 1.00 68.94 739 ALA A O 1
ATOM 5526 N N . SER A 1 740 ? -29.563 -19.621 58.309 1.00 65.94 740 SER A N 1
ATOM 5527 C CA . SER A 1 740 ? -30.233 -19.497 59.609 1.00 65.94 740 SER A CA 1
ATOM 5528 C C . SER A 1 740 ? -31.352 -20.528 59.798 1.00 65.94 740 SER A C 1
ATOM 5530 O O . SER A 1 740 ? -31.864 -21.102 58.840 1.00 65.94 740 SER A O 1
ATOM 5532 N N . LYS A 1 741 ? -31.767 -20.752 61.057 1.00 64.50 741 LYS A N 1
ATOM 5533 C CA . LYS A 1 741 ? -32.925 -21.588 61.444 1.00 64.50 741 LYS A CA 1
ATOM 5534 C C . LYS A 1 741 ? -34.264 -20.951 61.030 1.00 64.50 741 LYS A C 1
ATOM 5536 O O . LYS A 1 741 ? -35.168 -20.822 61.852 1.00 64.50 741 LYS A O 1
ATOM 5541 N N . ILE A 1 742 ? -34.380 -20.491 59.790 1.00 70.06 742 ILE A N 1
ATOM 5542 C CA . ILE A 1 742 ? -35.665 -20.079 59.245 1.00 70.06 742 ILE A CA 1
ATOM 5543 C C . ILE A 1 742 ? -36.466 -21.349 59.001 1.00 70.06 742 ILE A C 1
ATOM 5545 O O . ILE A 1 742 ? -36.113 -22.176 58.162 1.00 70.06 742 ILE A O 1
ATOM 5549 N N . ASP A 1 743 ? -37.542 -21.504 59.761 1.00 69.88 743 ASP A N 1
ATOM 5550 C CA . ASP A 1 743 ? -38.501 -22.569 59.531 1.00 69.88 743 ASP A CA 1
ATOM 5551 C C . ASP A 1 743 ? -39.314 -22.241 58.269 1.00 69.88 743 ASP A C 1
ATOM 5553 O O . ASP A 1 743 ? -40.236 -21.427 58.289 1.00 69.88 743 ASP A O 1
ATOM 5557 N N . LEU A 1 744 ? -38.941 -22.861 57.147 1.00 71.19 744 LEU A N 1
ATOM 5558 C CA . LEU A 1 744 ? -39.678 -22.782 55.880 1.00 71.19 744 LEU A CA 1
ATOM 5559 C C . LEU A 1 744 ? -40.905 -23.721 55.855 1.00 71.19 744 LEU A C 1
ATOM 5561 O O . LEU A 1 744 ? -41.501 -23.958 54.804 1.00 71.19 744 LEU A O 1
ATOM 5565 N N . GLY A 1 745 ? -41.294 -24.292 56.999 1.00 63.59 745 GLY A N 1
ATOM 5566 C CA . GLY A 1 745 ? -42.529 -25.050 57.184 1.00 63.59 745 GLY A CA 1
ATOM 5567 C C . GLY A 1 745 ? -42.503 -26.491 56.672 1.00 63.59 745 GLY A C 1
ATOM 5568 O O . GLY A 1 745 ? -43.462 -27.212 56.916 1.00 63.59 745 GLY A O 1
ATOM 5569 N N . THR A 1 746 ? -41.439 -26.927 55.981 1.00 59.00 746 THR A N 1
ATOM 5570 C CA . THR A 1 746 ? -41.117 -28.326 55.611 1.00 59.00 746 THR A CA 1
ATOM 5571 C C . THR A 1 746 ? -39.713 -28.375 54.983 1.00 59.00 746 THR A C 1
ATOM 5573 O O . THR A 1 746 ? -39.388 -27.517 54.168 1.00 59.00 746 THR A O 1
ATOM 5576 N N . ASN A 1 747 ? -38.896 -29.389 55.290 1.00 56.53 747 ASN A N 1
ATOM 5577 C CA . ASN A 1 747 ? -37.476 -29.493 54.887 1.00 56.53 747 ASN A CA 1
ATOM 5578 C C . ASN A 1 747 ? -37.209 -29.715 53.373 1.00 56.53 747 ASN A C 1
ATOM 5580 O O . ASN A 1 747 ? -36.110 -30.118 53.005 1.00 56.53 747 ASN A O 1
ATOM 5584 N N . THR A 1 748 ? -38.190 -29.515 52.487 1.00 62.03 748 THR A N 1
ATOM 5585 C CA . THR A 1 748 ? -38.109 -29.887 51.056 1.00 62.03 748 THR A CA 1
ATOM 5586 C C . THR A 1 748 ? -38.420 -28.753 50.078 1.00 62.03 748 THR A C 1
ATOM 5588 O O . THR A 1 748 ? -38.569 -29.010 48.886 1.00 62.03 748 THR A O 1
ATOM 5591 N N . ARG A 1 749 ? -38.537 -27.498 50.528 1.00 71.50 749 ARG A N 1
ATOM 5592 C CA . ARG A 1 749 ? -38.837 -26.374 49.623 1.00 71.50 749 ARG A CA 1
ATOM 5593 C C . ARG A 1 749 ? -37.545 -25.780 49.061 1.00 71.50 749 ARG A C 1
ATOM 5595 O O . ARG A 1 749 ? -36.713 -25.293 49.819 1.00 71.50 749 ARG A O 1
ATOM 5602 N N . SER A 1 750 ? -37.378 -25.819 47.738 1.00 74.25 750 SER A N 1
ATOM 5603 C CA . SER A 1 750 ? -36.334 -25.045 47.059 1.00 74.25 750 SER A CA 1
ATOM 5604 C C . SER A 1 750 ? -36.749 -23.571 47.063 1.00 74.25 750 SER A C 1
ATOM 5606 O O . SER A 1 750 ? -37.921 -23.247 46.872 1.00 74.25 750 SER A O 1
ATOM 5608 N N . ILE A 1 751 ? -35.806 -22.680 47.342 1.00 82.75 751 ILE A N 1
ATOM 5609 C CA . ILE A 1 751 ? -35.983 -21.226 47.343 1.00 82.75 751 ILE A CA 1
ATOM 5610 C C . ILE A 1 751 ? -35.164 -20.634 46.195 1.00 82.75 751 ILE A C 1
ATOM 5612 O O . ILE A 1 751 ? -34.131 -21.185 45.827 1.00 82.75 751 ILE A O 1
ATOM 5616 N N . GLY A 1 752 ? -35.633 -19.529 45.623 1.00 86.25 752 GLY A N 1
ATOM 5617 C CA . GLY A 1 752 ? -34.981 -18.833 44.518 1.00 86.25 752 GLY A CA 1
ATOM 5618 C C . GLY A 1 752 ? -35.182 -17.322 44.588 1.00 86.25 752 GLY A C 1
ATOM 5619 O O . GLY A 1 752 ? -35.962 -16.812 45.400 1.00 86.25 752 GLY A O 1
ATOM 5620 N N . LEU A 1 753 ? -34.465 -16.605 43.725 1.00 89.06 753 LEU A N 1
ATOM 5621 C CA . LEU A 1 753 ? -34.553 -15.152 43.598 1.00 89.06 753 LEU A CA 1
ATOM 5622 C C . LEU A 1 753 ? -35.332 -14.751 42.342 1.00 89.06 753 LEU A C 1
ATOM 5624 O O . LEU A 1 753 ? -35.174 -15.348 41.279 1.00 89.06 753 LEU A O 1
ATOM 5628 N N . VAL A 1 754 ? -36.156 -13.709 42.458 1.00 88.94 754 VAL A N 1
ATOM 5629 C CA . VAL A 1 754 ? -36.916 -13.138 41.335 1.00 88.94 754 VAL A CA 1
ATOM 5630 C C . VAL A 1 754 ? -36.757 -11.627 41.307 1.00 88.94 754 VAL A C 1
ATOM 5632 O O . VAL A 1 754 ? -37.038 -10.974 42.311 1.00 88.94 754 VAL A O 1
ATOM 5635 N N . VAL A 1 755 ? -36.394 -11.062 40.152 1.00 91.06 755 VAL A N 1
ATOM 5636 C CA . VAL A 1 755 ? -36.358 -9.603 39.945 1.00 91.06 755 VAL A CA 1
ATOM 5637 C C . VAL A 1 755 ? -37.603 -9.147 39.172 1.00 91.06 755 VAL A C 1
ATOM 5639 O O . VAL A 1 755 ? -37.822 -9.576 38.033 1.00 91.06 755 VAL A O 1
ATOM 5642 N N . PRO A 1 756 ? -38.478 -8.320 39.773 1.00 90.50 756 PRO A N 1
ATOM 5643 C CA . PRO A 1 756 ? -39.581 -7.698 39.043 1.00 90.50 756 PRO A CA 1
ATOM 5644 C C . PRO A 1 756 ? -39.086 -6.687 37.995 1.00 90.50 756 PRO A C 1
ATOM 5646 O O . PRO A 1 756 ? -38.070 -6.027 38.197 1.00 90.50 756 PRO A O 1
ATOM 5649 N N . ALA A 1 757 ? -39.842 -6.504 36.906 1.00 90.94 757 ALA A N 1
ATOM 5650 C CA . ALA A 1 757 ? -39.528 -5.491 35.892 1.00 90.94 757 ALA A CA 1
ATOM 5651 C C . ALA A 1 757 ? -39.473 -4.091 36.526 1.00 90.94 757 ALA A C 1
ATOM 5653 O O . ALA A 1 757 ? -40.378 -3.719 37.275 1.00 90.94 757 ALA A O 1
ATOM 5654 N N . GLY A 1 758 ? -38.430 -3.321 36.221 1.00 91.88 758 GLY A N 1
ATOM 5655 C CA . GLY A 1 758 ? -38.200 -1.974 36.743 1.00 91.88 758 GLY A CA 1
ATOM 5656 C C . GLY A 1 758 ? -37.784 -1.911 38.217 1.00 91.88 758 GLY A C 1
ATOM 5657 O O . GLY A 1 758 ? -37.586 -0.814 38.738 1.00 91.88 758 GLY A O 1
ATOM 5658 N N . ALA A 1 759 ? -37.656 -3.045 38.914 1.00 92.94 759 ALA A N 1
ATOM 5659 C CA . ALA A 1 759 ? -37.288 -3.068 40.326 1.00 92.94 759 ALA A CA 1
ATOM 5660 C C . ALA A 1 759 ? -35.770 -3.110 40.521 1.00 92.94 759 ALA A C 1
ATOM 5662 O O . ALA A 1 759 ? -35.072 -3.857 39.843 1.00 92.94 759 ALA A O 1
ATOM 5663 N N . SER A 1 760 ? -35.279 -2.364 41.512 1.00 94.62 760 SER A N 1
ATOM 5664 C CA . SER A 1 760 ? -33.904 -2.414 42.030 1.00 94.62 760 SER A CA 1
ATOM 5665 C C . SER A 1 760 ? -33.791 -3.312 43.269 1.00 94.62 760 SER A C 1
ATOM 5667 O O . SER A 1 760 ? -33.086 -3.001 44.229 1.00 94.62 760 SER A O 1
ATOM 5669 N N . TYR A 1 761 ? -34.546 -4.413 43.291 1.00 94.81 761 TYR A N 1
ATOM 5670 C CA . TYR A 1 761 ? -34.525 -5.403 44.366 1.00 94.81 761 TYR A CA 1
ATOM 5671 C C . TYR A 1 761 ? -34.894 -6.797 43.850 1.00 94.81 761 TYR A C 1
ATOM 5673 O O . TYR A 1 761 ? -35.709 -6.934 42.939 1.00 94.81 761 TYR A O 1
ATOM 5681 N N . ALA A 1 762 ? -34.345 -7.829 44.485 1.00 92.75 762 ALA A N 1
ATOM 5682 C CA . ALA A 1 762 ? -34.748 -9.216 44.316 1.00 92.75 762 ALA A CA 1
ATOM 5683 C C . ALA A 1 762 ? -35.732 -9.632 45.420 1.00 92.75 762 ALA A C 1
ATOM 5685 O O . ALA A 1 762 ? -35.616 -9.223 46.578 1.00 92.75 762 ALA A O 1
ATOM 5686 N N . LEU A 1 763 ? -36.704 -10.461 45.048 1.00 91.50 763 LEU A N 1
ATOM 5687 C CA . LEU A 1 763 ? -37.640 -11.136 45.943 1.00 91.50 763 LEU A CA 1
ATOM 5688 C C . LEU A 1 763 ? -37.154 -12.558 46.205 1.00 91.50 763 LEU A C 1
ATOM 5690 O O . LEU A 1 763 ? -36.806 -13.256 45.254 1.00 91.50 763 LEU A O 1
ATOM 5694 N N . ILE A 1 764 ? -37.215 -13.017 47.456 1.00 88.31 764 ILE A N 1
ATOM 5695 C CA . ILE A 1 764 ? -37.026 -14.441 47.767 1.00 88.31 764 ILE A CA 1
ATOM 5696 C C . ILE A 1 764 ? -38.374 -15.155 47.654 1.00 88.31 764 ILE A C 1
ATOM 5698 O O . ILE A 1 764 ? -39.352 -14.780 48.312 1.00 88.31 764 ILE A O 1
ATOM 5702 N N . ARG A 1 765 ? -38.434 -16.185 46.810 1.00 84.06 765 ARG A N 1
ATOM 5703 C CA . ARG A 1 765 ? -39.648 -16.966 46.536 1.00 84.06 765 ARG A CA 1
ATOM 5704 C C . ARG A 1 765 ? -39.382 -18.455 46.640 1.00 84.06 765 ARG A C 1
ATOM 5706 O O . ARG A 1 765 ? -38.263 -18.908 46.428 1.00 84.06 765 ARG A O 1
ATOM 5713 N N . GLU A 1 766 ? -40.427 -19.216 46.932 1.00 79.44 766 GLU A N 1
ATOM 5714 C CA . GLU A 1 766 ? -40.383 -20.666 46.764 1.00 79.44 766 GLU A CA 1
ATOM 5715 C C . GLU A 1 766 ? -40.349 -21.033 45.279 1.00 79.44 766 GLU A C 1
ATOM 5717 O O . GLU A 1 766 ? -41.129 -20.527 44.466 1.00 79.44 766 GLU A O 1
ATOM 5722 N N . ASN A 1 767 ? -39.436 -21.937 44.949 1.00 69.94 767 ASN A N 1
ATOM 5723 C CA . ASN A 1 767 ? -39.224 -22.507 43.635 1.00 69.94 767 ASN A CA 1
ATOM 5724 C C . ASN A 1 767 ? -40.307 -23.575 43.393 1.00 69.94 767 ASN A C 1
ATOM 5726 O O . ASN A 1 767 ? -40.090 -24.766 43.603 1.00 69.94 767 ASN A O 1
ATOM 5730 N N . GLN A 1 768 ? -41.528 -23.145 43.066 1.00 62.50 768 GLN A N 1
ATOM 5731 C CA . GLN A 1 768 ? -42.536 -24.040 42.493 1.00 62.50 768 GLN A CA 1
ATOM 5732 C C . GLN A 1 768 ? -42.415 -23.992 40.974 1.00 62.50 768 GLN A C 1
ATOM 5734 O O . GLN A 1 768 ? -42.484 -22.907 40.399 1.00 62.50 768 GLN A O 1
ATOM 5739 N N . ASP A 1 769 ? -42.248 -25.162 40.352 1.00 53.91 769 ASP A N 1
ATOM 5740 C CA . ASP A 1 769 ? -42.139 -25.375 38.905 1.00 53.91 769 ASP A CA 1
ATOM 5741 C C . ASP A 1 769 ? -43.108 -24.482 38.107 1.00 53.91 769 ASP A C 1
ATOM 5743 O O . ASP A 1 769 ? -44.283 -24.807 37.950 1.00 53.91 769 ASP A O 1
ATOM 5747 N N . ASN A 1 770 ? -42.615 -23.344 37.604 1.00 52.25 770 ASN A N 1
ATOM 5748 C CA . ASN A 1 770 ? -43.215 -22.466 36.587 1.00 52.25 770 ASN A CA 1
ATOM 5749 C C . ASN A 1 770 ? -44.673 -21.980 36.771 1.00 52.25 770 ASN A C 1
ATOM 5751 O O . ASN A 1 770 ? -45.183 -21.250 35.914 1.00 52.25 770 ASN A O 1
ATOM 5755 N N . ALA A 1 771 ? -45.360 -22.318 37.860 1.00 46.28 771 ALA A N 1
ATOM 5756 C CA . ALA A 1 771 ? -46.754 -21.961 38.062 1.00 46.28 771 ALA A CA 1
ATOM 5757 C C . ALA A 1 771 ? -46.867 -20.599 38.759 1.00 46.28 771 ALA A C 1
ATOM 5759 O O . ALA A 1 771 ? -46.335 -20.363 39.844 1.00 46.28 771 ALA A O 1
ATOM 5760 N N . VAL A 1 772 ? -47.595 -19.688 38.116 1.00 50.78 772 VAL A N 1
ATOM 5761 C CA . VAL A 1 772 ? -48.043 -18.403 38.661 1.00 50.78 772 VAL A CA 1
ATOM 5762 C C . VAL A 1 772 ? -48.761 -18.659 39.998 1.00 50.78 772 VAL A C 1
ATOM 5764 O O . VAL A 1 772 ? -49.937 -19.005 40.007 1.00 50.78 772 VAL A O 1
ATOM 5767 N N . GLY A 1 773 ? -48.043 -18.551 41.123 1.00 59.47 773 GLY A N 1
ATOM 5768 C CA . GLY A 1 773 ? -48.593 -18.876 42.446 1.00 59.47 773 GLY A CA 1
ATOM 5769 C C . GLY A 1 773 ? -47.599 -19.183 43.575 1.00 59.47 773 GLY A C 1
ATOM 5770 O O . GLY A 1 773 ? -48.046 -19.336 44.708 1.00 59.47 773 GLY A O 1
ATOM 5771 N N . GLY A 1 774 ? -46.285 -19.258 43.318 1.00 63.97 774 GLY A N 1
ATOM 5772 C CA . GLY A 1 774 ? -45.291 -19.508 44.374 1.00 63.97 774 GLY A CA 1
ATOM 5773 C C . GLY A 1 774 ? -45.368 -18.498 45.531 1.00 63.97 774 GLY A C 1
ATOM 5774 O O . GLY A 1 774 ? -45.474 -17.289 45.305 1.00 63.97 774 GLY A O 1
ATOM 5775 N N . TYR A 1 775 ? -45.315 -18.992 46.770 1.00 72.69 775 TYR A N 1
ATOM 5776 C CA . TYR A 1 775 ? -45.352 -18.159 47.971 1.00 72.69 775 TYR A CA 1
ATOM 5777 C C . TYR A 1 775 ? -44.088 -17.288 48.053 1.00 72.69 775 TYR A C 1
ATOM 5779 O O . TYR A 1 775 ? -42.961 -17.789 48.015 1.00 72.69 775 TYR A O 1
ATOM 5787 N N . THR A 1 776 ? -44.257 -15.969 48.171 1.00 75.25 776 THR A N 1
ATOM 5788 C CA . THR A 1 776 ? -43.166 -15.068 48.562 1.00 75.25 776 THR A CA 1
ATOM 5789 C C . THR A 1 776 ? -42.867 -15.245 50.040 1.00 75.25 776 THR A C 1
ATOM 5791 O O . THR A 1 776 ? -43.803 -15.283 50.845 1.00 75.25 776 THR A O 1
ATOM 5794 N N . LEU A 1 777 ? -41.584 -15.270 50.419 1.00 81.69 777 LEU A N 1
ATOM 5795 C CA . LEU A 1 777 ? -41.223 -15.207 51.833 1.00 81.69 777 LEU A CA 1
ATOM 5796 C C . LEU A 1 777 ? -41.756 -13.895 52.425 1.00 81.69 777 LEU A C 1
ATOM 5798 O O . LEU A 1 777 ? -41.404 -12.801 51.978 1.00 81.69 777 LEU A O 1
ATOM 5802 N N . GLN A 1 778 ? -42.648 -14.017 53.405 1.00 85.94 778 GLN A N 1
ATOM 5803 C CA . GLN A 1 778 ? -43.268 -12.887 54.092 1.00 85.94 778 GLN A CA 1
ATOM 5804 C C . GLN A 1 778 ? -42.459 -12.502 55.327 1.00 85.94 778 GLN A C 1
ATOM 5806 O O . GLN A 1 778 ? -41.822 -13.353 55.949 1.00 85.94 778 GLN A O 1
ATOM 5811 N N . ALA A 1 779 ? -42.579 -11.245 55.755 1.00 81.50 779 ALA A N 1
ATOM 5812 C CA . ALA A 1 779 ? -41.955 -10.763 56.985 1.00 81.50 779 ALA A CA 1
ATOM 5813 C C . ALA A 1 779 ? -42.230 -11.654 58.205 1.00 81.50 779 ALA A C 1
ATOM 5815 O O . ALA A 1 779 ? -41.342 -11.838 59.021 1.00 81.50 779 ALA A O 1
ATOM 5816 N N . ALA A 1 780 ? -43.406 -12.275 58.334 1.00 81.50 780 ALA A N 1
ATOM 5817 C CA . ALA A 1 780 ? -43.731 -13.131 59.482 1.00 81.50 780 ALA A CA 1
ATOM 5818 C C . ALA A 1 780 ? -42.721 -14.276 59.720 1.00 81.50 780 ALA A C 1
ATOM 5820 O O . ALA A 1 780 ? -42.501 -14.668 60.865 1.00 81.50 780 ALA A O 1
ATOM 5821 N N . ILE A 1 781 ? -42.065 -14.760 58.661 1.00 77.50 781 ILE A N 1
ATOM 5822 C CA . ILE A 1 781 ? -41.109 -15.876 58.708 1.00 77.50 781 ILE A CA 1
ATOM 5823 C C . ILE A 1 781 ? -39.805 -15.497 59.437 1.00 77.50 781 ILE A C 1
ATOM 5825 O O . ILE A 1 781 ? -39.136 -16.363 59.992 1.00 77.50 781 ILE A O 1
ATOM 5829 N N . LEU A 1 782 ? -39.459 -14.207 59.489 1.00 80.69 782 LEU A N 1
ATOM 5830 C CA . LEU A 1 782 ? -38.264 -13.710 60.184 1.00 80.69 782 LEU A CA 1
ATOM 5831 C C . LEU A 1 782 ? -38.544 -13.271 61.632 1.00 80.69 782 LEU A C 1
ATOM 5833 O O . LEU A 1 782 ? -37.662 -12.742 62.311 1.00 80.69 782 LEU A O 1
ATOM 5837 N N . SER A 1 783 ? -39.777 -13.458 62.117 1.00 76.25 783 SER A N 1
ATOM 5838 C CA . SER A 1 783 ? -40.148 -13.010 63.458 1.00 76.25 783 SER A CA 1
ATOM 5839 C C . SER A 1 783 ? -39.534 -13.931 64.517 1.00 76.25 783 SER A C 1
ATOM 5841 O O . SER A 1 783 ? -39.700 -15.148 64.487 1.00 76.25 783 SER A O 1
ATOM 5843 N N . GLY A 1 784 ? -38.775 -13.349 65.449 1.00 75.19 784 GLY A N 1
ATOM 5844 C CA . GLY A 1 784 ? -38.122 -14.091 66.534 1.00 75.19 784 GLY A CA 1
ATOM 5845 C C . GLY A 1 784 ? -36.821 -14.812 66.158 1.00 75.19 784 GLY A C 1
ATOM 5846 O O . GLY A 1 784 ? -36.261 -15.505 67.007 1.00 75.19 784 GLY A O 1
ATOM 5847 N N . THR A 1 785 ? -36.306 -14.655 64.934 1.00 72.06 785 THR A N 1
ATOM 5848 C CA . THR A 1 785 ? -35.009 -15.221 64.533 1.00 72.06 785 THR A CA 1
ATOM 5849 C C . THR A 1 785 ? -33.870 -14.268 64.907 1.00 72.06 785 THR A C 1
ATOM 5851 O O . THR A 1 785 ? -33.745 -13.183 64.344 1.00 72.06 785 THR A O 1
ATOM 5854 N N . ALA A 1 786 ? -33.024 -14.676 65.858 1.00 75.31 786 ALA A N 1
ATOM 5855 C CA . ALA A 1 786 ? -31.737 -14.026 66.092 1.00 75.31 786 ALA A CA 1
ATOM 5856 C C . ALA A 1 786 ? -30.753 -14.510 65.015 1.00 75.31 786 ALA A C 1
ATOM 5858 O O . ALA A 1 786 ? -30.562 -15.717 64.875 1.00 75.31 786 ALA A O 1
ATOM 5859 N N . ASP A 1 787 ? -30.167 -13.580 64.263 1.00 85.56 787 ASP A N 1
ATOM 5860 C CA . ASP A 1 787 ? -29.238 -13.802 63.149 1.00 85.56 787 ASP A CA 1
ATOM 5861 C C . ASP A 1 787 ? -29.795 -14.561 61.929 1.00 85.56 787 ASP A C 1
ATOM 5863 O O . ASP A 1 787 ? -29.892 -15.788 61.879 1.00 85.56 787 ASP A O 1
ATOM 5867 N N . VAL A 1 788 ? -30.065 -13.801 60.872 1.00 90.62 788 VAL A N 1
ATOM 5868 C CA . VAL A 1 788 ? -30.385 -14.276 59.526 1.00 90.62 788 VAL A CA 1
ATOM 5869 C C . VAL A 1 788 ? -29.165 -14.074 58.635 1.00 90.62 788 VAL A C 1
ATOM 5871 O O . VAL A 1 788 ? -28.620 -12.974 58.592 1.00 90.62 788 VAL A O 1
ATOM 5874 N N . GLN A 1 789 ? -28.739 -15.112 57.913 1.00 93.31 789 GLN A N 1
ATOM 5875 C CA . GLN A 1 789 ? -27.725 -14.989 56.863 1.00 93.31 789 GLN A CA 1
ATOM 5876 C C . GLN A 1 789 ? -28.315 -15.425 55.530 1.00 93.31 789 GLN A C 1
ATOM 5878 O O . GLN A 1 789 ? -28.844 -16.530 55.430 1.00 93.31 789 GLN A O 1
ATOM 5883 N N . VAL A 1 790 ? -28.204 -14.561 54.526 1.00 92.00 790 VAL A N 1
ATOM 5884 C CA . VAL A 1 790 ? -28.638 -14.830 53.160 1.00 92.00 790 VAL A CA 1
ATOM 5885 C C . VAL A 1 790 ? -27.450 -14.656 52.233 1.00 92.00 790 VAL A C 1
ATOM 5887 O O . VAL A 1 790 ? -26.891 -13.564 52.137 1.00 92.00 790 VAL A O 1
ATOM 5890 N N . THR A 1 791 ? -27.117 -15.729 51.530 1.00 92.75 791 THR A N 1
ATOM 5891 C CA . THR A 1 791 ? -26.128 -15.733 50.460 1.00 92.75 791 THR A CA 1
ATOM 5892 C C . THR A 1 791 ? -26.847 -16.030 49.152 1.00 92.75 791 THR A C 1
ATOM 5894 O O . THR A 1 791 ? -27.681 -16.933 49.104 1.00 92.75 791 THR A O 1
ATOM 5897 N N . GLY A 1 792 ? -26.569 -15.285 48.091 1.00 92.62 792 GLY A N 1
ATOM 5898 C CA . GLY A 1 792 ? -27.209 -15.518 46.803 1.00 92.62 792 GLY A CA 1
ATOM 5899 C C . GLY A 1 792 ? -26.385 -15.017 45.635 1.00 92.62 792 GLY A C 1
ATOM 5900 O O . GLY A 1 792 ? -25.603 -14.081 45.776 1.00 92.62 792 GLY A O 1
ATOM 5901 N N . HIS A 1 793 ? -26.601 -15.655 44.492 1.00 92.31 793 HIS A N 1
ATOM 5902 C CA . HIS A 1 793 ? -26.113 -15.228 43.188 1.00 92.31 793 HIS A CA 1
ATOM 5903 C C . HIS A 1 793 ? -27.322 -14.966 42.292 1.00 92.31 793 HIS A C 1
ATOM 5905 O O . HIS A 1 793 ? -28.278 -15.736 42.345 1.00 92.31 793 HIS A O 1
ATOM 5911 N N . ILE A 1 794 ? -27.317 -13.919 41.469 1.00 92.31 794 ILE A N 1
ATOM 5912 C CA . ILE A 1 794 ? -28.388 -13.668 40.500 1.00 92.31 794 ILE A CA 1
ATOM 5913 C C . ILE A 1 794 ? -27.890 -12.972 39.237 1.00 92.31 794 ILE A C 1
ATOM 5915 O O . ILE A 1 794 ? -27.248 -11.931 39.321 1.00 92.31 794 ILE A O 1
ATOM 5919 N N . ARG 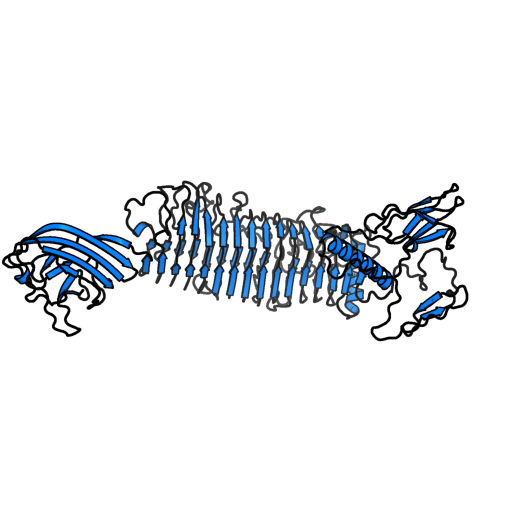A 1 795 ? -28.281 -13.489 38.067 1.00 91.50 795 ARG A N 1
ATOM 5920 C CA . ARG A 1 795 ? -28.101 -12.814 36.773 1.00 91.50 795 ARG A CA 1
ATOM 5921 C C . ARG A 1 795 ? -29.403 -12.168 36.304 1.00 91.50 795 ARG A C 1
ATOM 5923 O O . ARG A 1 795 ? -30.410 -12.854 36.173 1.00 91.50 795 ARG A O 1
ATOM 5930 N N . TYR A 1 796 ? -29.415 -10.872 36.005 1.00 90.75 796 TYR A N 1
ATOM 5931 C CA . TYR A 1 796 ? -30.602 -10.204 35.441 1.00 90.75 796 TYR A CA 1
ATOM 5932 C C . TYR A 1 796 ? -30.234 -9.137 34.416 1.00 90.75 796 TYR A C 1
ATOM 5934 O O . TYR A 1 796 ? -29.140 -8.572 34.456 1.00 90.75 796 TYR A O 1
ATOM 5942 N N . LYS A 1 797 ? -31.146 -8.851 33.485 1.00 89.12 797 LYS A N 1
ATOM 5943 C CA . LYS A 1 797 ? -30.952 -7.778 32.509 1.00 89.12 797 LYS A CA 1
ATOM 5944 C C . LYS A 1 797 ? -31.258 -6.422 33.152 1.00 89.12 797 LYS A C 1
ATOM 5946 O O . LYS A 1 797 ? -32.361 -6.225 33.661 1.00 89.12 797 LYS A O 1
ATOM 5951 N N . ARG A 1 798 ? -30.314 -5.476 33.141 1.00 89.69 798 ARG A N 1
ATOM 5952 C CA . ARG A 1 798 ? -30.482 -4.123 33.715 1.00 89.69 798 ARG A CA 1
ATOM 5953 C C . ARG A 1 798 ? -31.255 -3.190 32.775 1.00 89.69 798 ARG A C 1
ATOM 5955 O O . ARG A 1 798 ? -31.159 -3.352 31.560 1.00 89.69 798 ARG A O 1
ATOM 5962 N N . ALA A 1 799 ? -32.021 -2.266 33.357 1.00 83.88 799 ALA A N 1
ATOM 5963 C CA . ALA A 1 799 ? -32.869 -1.282 32.674 1.00 83.88 799 ALA A CA 1
ATOM 5964 C C . ALA A 1 799 ? -32.091 -0.270 31.828 1.00 83.88 799 ALA A C 1
ATOM 5966 O O . ALA A 1 799 ? -30.948 0.076 32.217 1.00 83.88 799 ALA A O 1
#

pLDDT: mean 80.74, std 16.31, range [28.59, 98.5]

Organism: NCBI:txid1107881

Secondary structure (DSSP, 8-state):
---------EEEE--SS-EEEEE-SS-BSSGGGEEEEETTEEE--EEEE---BTTBBSS-EEEEEEEE-S-EEEEE---------PPTTS---HHHHHHHHHHHHHHHHHHHHHHHHS----TTPPPP-----STTPEEEE-TTSS-EEEEPPPSS---TTSS---TT--TT---SS-TTEEE-----S-HHHHHHHHHHHHHHHHTS--S-EEEEPPSSEEEE---GGGB-SSTT-EEEEEE-S-EEEEEE-TT-EEEESSTTEEEEEEES-EEEEEES-EEE-TTT---TT--------TT---TTTTS---EEEEEEE-S-EEEES-EEES-SEEEEE---TT-TT---SEEEEES-EEESSBSSEESS--SEEEEES-EEES--S-S--SS-SS-----SEEE--SSS---SEEEEEEEEEES-SSEEEEEEEEEEEEEEEEEEEEESEEEEEEEEEEEEEEEEEEEE-GGG----TTT--EEEEEES-SEEEEEEEEEEETT-SSEEEEEE-SSSSSSS-TTBT-EEEEEEEEEE-TTTTS--TT-TT-S---SEEEES-BS-EEES-EEEEESSS--SS-SEEEES-BS-EEES-EEE-TT--TTS----EEE-TT-BS-EEEE-TTSEE-SS---S--GGGTEEE-SSS-EEEETT-EEEEE---EEEEE-TT-EEEEEEEEEEEEEETTEEEEEEEEEEEEE-SS-EEEEEEE-SS-BSSS-EEEEEEEE-S----SSTT--EEEEEPTT-SEEEEEE--SS-TTPPBPBGGGGTT-S-EEEEEEEEEEB-

Foldseek 3Di:
DDDDDDDQQKDKDADPDFAFKAWGQDKDQDQVQKWKDFPRHTDPQWGWDFDQDPSIGNGIITGHPIGDHGMMMIGGRDDDDDPDPDDPPDDDDVVVVVVVVVVVVVVVSVVVVVVVVDDDDPPPDDDEDDDDDDPQWDFDQDPVNHHTDTHHDPPDPDDVPPPDDDPPPPPPDDDDPPVAEDELPDADQDQLVNLVSVQVVLVVVQVVQDDAHEHEYDADEHEHFDHPVAAAPDGRFWESHERAGGERYEYEYCNYEYEYPEQLYADYEAHHYEHYEYENYEDEPPVRAAPPPQQACDLDDVRNSDSVRNHQGFEPEEYAEYADYEYENYEYERGQAPYEYEYHSVDLADAGHEYHYYLYEYEQYAPHAYQGHHLEYHAYNYEYHAYAQASDNNVPPQGQGGENYHDDPPDYAARAYYEHENYYYEQALHENEAAAGHAEYEYYNHHAYQYLAYYEHELYAEYEYENEEHAYHQVSNDLRVPPFGENEEAELYAAYAYEHAEFEQELHLYAPYEAEYPDQPDRPHQAEHYEAYQHEYEYEQPNCVPQRVPPPPSRADANYEHERYENYEYEQYEYEYEDQDAHPDANYEYYLYELHEAYAAAYEDPVLHPRHQQAHEEYAQNYEQYEYEHEPVSYVRPDPPPDDDPCRHYPYNYPHYFYFHAYWDKDWDFKDKAFPARAPKDKAWPDGTKIWTDHRQKIKIKIKTKIQIDHDGGKHFIKIFAPFFFQAWFQFFKAKDKPFPQCPPDPDWGWGWTHGHRGRIIWIWTPDPPDPPTDTDMPVSSPPTDMIIMIMIGMGGGD